Protein AF-0000000066687793 (afdb_homodimer)

Structure (mmCIF, N/CA/C/O backbone):
data_AF-0000000066687793-model_v1
#
loop_
_entity.id
_entity.type
_entity.pdbx_description
1 polymer 'Disease resistance protein (CC-NBS-LRR class) family'
#
loop_
_atom_site.group_PDB
_atom_site.id
_atom_site.type_symbol
_atom_site.label_atom_id
_atom_site.label_alt_id
_atom_site.label_comp_id
_atom_site.label_asym_id
_atom_site.label_entity_id
_atom_site.label_seq_id
_atom_site.pdbx_PDB_ins_code
_atom_site.Cartn_x
_atom_site.Cartn_y
_atom_site.Cartn_z
_atom_site.occupancy
_atom_site.B_iso_or_equiv
_atom_site.auth_seq_id
_atom_site.auth_comp_id
_atom_site.auth_asym_id
_atom_site.auth_atom_id
_atom_site.pdbx_PDB_model_num
ATOM 1 N N . MET A 1 1 ? 88.625 4.031 15.086 1 26.33 1 MET A N 1
ATOM 2 C CA . MET A 1 1 ? 88.625 5.039 14.031 1 26.33 1 MET A CA 1
ATOM 3 C C . MET A 1 1 ? 87.5 4.738 13.016 1 26.33 1 MET A C 1
ATOM 5 O O . MET A 1 1 ? 86.875 5.656 12.508 1 26.33 1 MET A O 1
ATOM 9 N N . MET A 1 2 ? 87.562 3.348 12.461 1 25.64 2 MET A N 1
ATOM 10 C CA . MET A 1 2 ? 86.625 2.951 11.43 1 25.64 2 MET A CA 1
ATOM 11 C C . MET A 1 2 ? 85.188 3.021 11.953 1 25.64 2 MET A C 1
ATOM 13 O O . MET A 1 2 ? 84.25 3.154 11.18 1 25.64 2 MET A O 1
ATOM 17 N N . LEU A 1 3 ? 84.875 2.463 13.289 1 29.05 3 LEU A N 1
ATOM 18 C CA . LEU A 1 3 ? 83.625 2.547 13.984 1 29.05 3 LEU A CA 1
ATOM 19 C C . LEU A 1 3 ? 83.125 3.988 14.023 1 29.05 3 LEU A C 1
ATOM 21 O O . LEU A 1 3 ? 81.938 4.234 14.344 1 29.05 3 LEU A O 1
ATOM 25 N N . LYS A 1 4 ? 84.062 5.02 14.016 1 31.84 4 LYS A N 1
ATOM 26 C CA . LYS A 1 4 ? 83.875 6.465 14 1 31.84 4 LYS A CA 1
ATOM 27 C C . LYS A 1 4 ? 83.25 6.91 12.672 1 31.84 4 LYS A C 1
ATOM 29 O O . LYS A 1 4 ? 82.438 7.863 12.641 1 31.84 4 LYS A O 1
ATOM 34 N N . GLU A 1 5 ? 83.875 6.34 11.586 1 29.25 5 GLU A N 1
ATOM 35 C CA . GLU A 1 5 ? 83.5 6.91 10.289 1 29.25 5 GLU A CA 1
ATOM 36 C C . GLU A 1 5 ? 82.062 6.629 9.914 1 29.25 5 GLU A C 1
ATOM 38 O O . GLU A 1 5 ? 81.375 7.469 9.297 1 29.25 5 GLU A O 1
ATOM 43 N N . VAL A 1 6 ? 81.625 5.258 10.102 1 32.5 6 VAL A N 1
ATOM 44 C CA . VAL A 1 6 ? 80.25 4.977 9.727 1 32.5 6 VAL A CA 1
ATOM 45 C C . VAL A 1 6 ? 79.312 5.816 10.586 1 32.5 6 VAL A C 1
ATOM 47 O O . VAL A 1 6 ? 78.125 6.027 10.211 1 32.5 6 VAL A O 1
ATOM 50 N N . GLU A 1 7 ? 79.688 6.227 11.891 1 31.91 7 GLU A N 1
ATOM 51 C CA . GLU A 1 7 ? 78.938 7.16 12.758 1 31.91 7 GLU A CA 1
ATOM 52 C C . GLU A 1 7 ? 78.875 8.547 12.125 1 31.91 7 GLU A C 1
ATOM 54 O O . GLU A 1 7 ? 77.938 9.297 12.406 1 31.91 7 GLU A O 1
ATOM 59 N N . SER A 1 8 ? 79.938 9.086 11.477 1 31.23 8 SER A N 1
ATOM 60 C CA . SER A 1 8 ? 80 10.414 10.883 1 31.23 8 SER A CA 1
ATOM 61 C C . SER A 1 8 ? 79.062 10.508 9.68 1 31.23 8 SER A C 1
ATOM 63 O O . SER A 1 8 ? 78.562 11.586 9.367 1 31.23 8 SER A O 1
ATOM 65 N N . LEU A 1 9 ? 79.25 9.547 8.672 1 30.28 9 LEU A N 1
ATOM 66 C CA . LEU A 1 9 ? 78.375 9.75 7.508 1 30.28 9 LEU A CA 1
ATOM 67 C C . LEU A 1 9 ? 76.938 9.688 7.895 1 30.28 9 LEU A C 1
ATOM 69 O O . LEU A 1 9 ? 76.062 10.281 7.227 1 30.28 9 LEU A O 1
ATOM 73 N N . SER A 1 10 ? 76.438 8.75 8.852 1 29.88 10 SER A N 1
ATOM 74 C CA . SER A 1 10 ? 75.062 8.68 9.414 1 29.88 10 SER A CA 1
ATOM 75 C C . SER A 1 10 ? 74.688 10 10.086 1 29.88 10 SER A C 1
ATOM 77 O O . SER A 1 10 ? 73.562 10.188 10.469 1 29.88 10 SER A O 1
ATOM 79 N N . SER A 1 11 ? 75.562 10.836 10.672 1 30.02 11 SER A N 1
ATOM 80 C CA . SER A 1 11 ? 75.438 12.203 11.164 1 30.02 11 SER A CA 1
ATOM 81 C C . SER A 1 11 ? 75.188 13.18 10.023 1 30.02 11 SER A C 1
ATOM 83 O O . SER A 1 11 ? 74.875 14.359 10.258 1 30.02 11 SER A O 1
ATOM 85 N N . GLN A 1 12 ? 75.938 13.062 8.93 1 28.34 12 GLN A N 1
ATOM 86 C CA . GLN A 1 12 ? 75.688 14.102 7.949 1 28.34 12 GLN A CA 1
ATOM 87 C C . GLN A 1 12 ? 74.25 13.984 7.445 1 28.34 12 GLN A C 1
ATOM 89 O O . GLN A 1 12 ? 73.688 12.875 7.289 1 28.34 12 GLN A O 1
ATOM 94 N N . GLY A 1 13 ? 73.438 14.992 7.598 1 27.22 13 GLY A N 1
ATOM 95 C CA . GLY A 1 13 ? 72 15.375 7.555 1 27.22 13 GLY A CA 1
ATOM 96 C C . GLY A 1 13 ? 71.25 14.844 6.332 1 27.22 13 GLY A C 1
ATOM 97 O O . GLY A 1 13 ? 70.125 15.242 6.055 1 27.22 13 GLY A O 1
ATOM 98 N N . PHE A 1 14 ? 72.062 14.43 5.27 1 27.3 14 PHE A N 1
ATOM 99 C CA . PHE A 1 14 ? 71.375 14.43 3.963 1 27.3 14 PHE A CA 1
ATOM 100 C C . PHE A 1 14 ? 70.375 13.32 3.865 1 27.3 14 PHE A C 1
ATOM 102 O O . PHE A 1 14 ? 69.812 13.062 2.789 1 27.3 14 PHE A O 1
ATOM 109 N N . PHE A 1 15 ? 70.562 12.305 4.574 1 28.34 15 PHE A N 1
ATOM 110 C CA . PHE A 1 15 ? 69.562 11.32 4.164 1 28.34 15 PHE A CA 1
ATOM 111 C C . PHE A 1 15 ? 68.125 11.828 4.465 1 28.34 15 PHE A C 1
ATOM 113 O O . PHE A 1 15 ? 67.625 11.727 5.598 1 28.34 15 PHE A O 1
ATOM 120 N N . ASP A 1 16 ? 67.875 13.055 3.893 1 27.77 16 ASP A N 1
ATOM 121 C CA . ASP A 1 16 ? 66.438 13.43 3.771 1 27.77 16 ASP A CA 1
ATOM 122 C C . ASP A 1 16 ? 65.625 12.266 3.232 1 27.77 16 ASP A C 1
ATOM 124 O O . ASP A 1 16 ? 65.688 11.93 2.051 1 27.77 16 ASP A O 1
ATOM 128 N N . VAL A 1 17 ? 65.75 11.148 3.787 1 28.84 17 VAL A N 1
ATOM 129 C CA . VAL A 1 17 ? 64.75 10.148 3.424 1 28.84 17 VAL A CA 1
ATOM 130 C C . VAL A 1 17 ? 63.375 10.836 3.191 1 28.84 17 VAL A C 1
ATOM 132 O O . VAL A 1 17 ? 62.75 11.32 4.137 1 28.84 17 VAL A O 1
ATOM 135 N N . VAL A 1 18 ? 63.375 11.766 2.219 1 28.09 18 VAL A N 1
ATOM 136 C CA . VAL A 1 18 ? 62.094 12.172 1.678 1 28.09 18 VAL A CA 1
ATOM 137 C C . VAL A 1 18 ? 61.156 10.961 1.561 1 28.09 18 VAL A C 1
ATOM 139 O O . VAL A 1 18 ? 61.438 10.047 0.775 1 28.09 18 VAL A O 1
ATOM 142 N N . SER A 1 19 ? 60.969 10.25 2.629 1 28.38 19 SER A N 1
ATOM 143 C CA . SER A 1 19 ? 59.75 9.492 2.527 1 28.38 19 SER A CA 1
ATOM 144 C C . SER A 1 19 ? 58.781 10.141 1.538 1 28.38 19 SER A C 1
ATOM 146 O O . SER A 1 19 ? 58.25 11.219 1.793 1 28.38 19 SER A O 1
ATOM 148 N N . GLU A 1 20 ? 59.219 10.219 0.276 1 27.2 20 GLU A N 1
ATOM 149 C CA . GLU A 1 20 ? 58.188 10.516 -0.718 1 27.2 20 GLU A CA 1
ATOM 150 C C . GLU A 1 20 ? 56.844 9.898 -0.331 1 27.2 20 GLU A C 1
ATOM 152 O O . GLU A 1 20 ? 56.719 8.672 -0.281 1 27.2 20 GLU A O 1
ATOM 157 N N . ALA A 1 21 ? 56.219 10.5 0.623 1 31.17 21 ALA A N 1
ATOM 158 C CA . ALA A 1 21 ? 54.781 10.305 0.806 1 31.17 21 ALA A CA 1
ATOM 159 C C . ALA A 1 21 ? 54.094 10.016 -0.526 1 31.17 21 ALA A C 1
ATOM 161 O O . ALA A 1 21 ? 54.25 10.773 -1.487 1 31.17 21 ALA A O 1
ATOM 162 N N . THR A 1 22 ? 54.125 8.844 -0.98 1 32.22 22 THR A N 1
ATOM 163 C CA . THR A 1 22 ? 53.188 8.633 -2.082 1 32.22 22 THR A CA 1
ATOM 164 C C . THR A 1 22 ? 52.156 9.742 -2.131 1 32.22 22 THR A C 1
ATOM 166 O O . THR A 1 22 ? 51.594 10.141 -1.096 1 32.22 22 THR A O 1
ATOM 169 N N . PRO A 1 23 ? 52.219 10.742 -3.023 1 35.03 2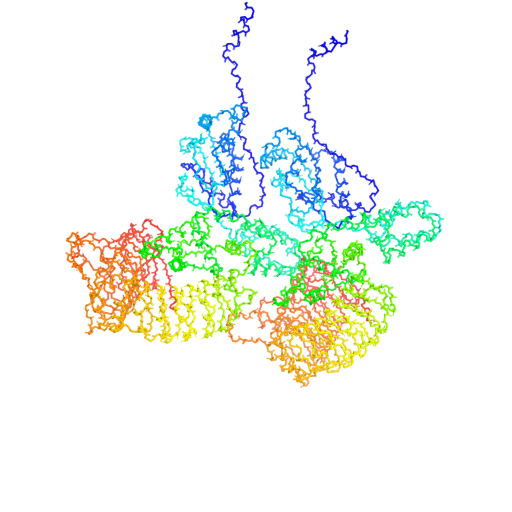3 PRO A N 1
ATOM 170 C CA . PRO A 1 23 ? 51.188 11.758 -3.098 1 35.03 23 PRO A CA 1
ATOM 171 C C . PRO A 1 23 ? 49.812 11.25 -2.602 1 35.03 23 PRO A C 1
ATOM 173 O O . PRO A 1 23 ? 49.406 10.164 -2.984 1 35.03 23 PRO A O 1
ATOM 176 N N . PHE A 1 24 ? 49.562 11.438 -1.36 1 37.56 24 PHE A N 1
ATOM 177 C CA . PHE A 1 24 ? 48.281 11.242 -0.689 1 37.56 24 PHE A CA 1
ATOM 178 C C . PHE A 1 24 ? 47.156 11.742 -1.558 1 37.56 24 PHE A C 1
ATOM 180 O O . PHE A 1 24 ? 46.25 12.414 -1.067 1 37.56 24 PHE A O 1
ATOM 187 N N . ALA A 1 25 ? 47.375 12.242 -2.676 1 44.62 25 ALA A N 1
ATOM 188 C CA . ALA A 1 25 ? 46.156 12.812 -3.26 1 44.62 25 ALA A CA 1
ATOM 189 C C . ALA A 1 25 ? 45 11.82 -3.201 1 44.62 25 ALA A C 1
ATOM 191 O O . ALA A 1 25 ? 44.094 11.867 -4.035 1 44.62 25 ALA A O 1
ATOM 192 N N . ASP A 1 26 ? 45 10.656 -2.43 1 55.38 26 ASP A N 1
ATOM 193 C CA . ASP A 1 26 ? 44.312 9.438 -2.783 1 55.38 26 ASP A CA 1
ATOM 194 C C . ASP A 1 26 ? 42.844 9.508 -2.354 1 55.38 26 ASP A C 1
ATOM 196 O O . ASP A 1 26 ? 42.531 9.664 -1.167 1 55.38 26 ASP A O 1
ATOM 200 N N . VAL A 1 27 ? 42.094 10.273 -3.045 1 57.66 27 VAL A N 1
ATOM 201 C CA . VAL A 1 27 ? 40.656 10.133 -2.85 1 57.66 27 VAL A CA 1
ATOM 202 C C . VAL A 1 27 ? 40.25 8.664 -2.994 1 57.66 27 VAL A C 1
ATOM 204 O O . VAL A 1 27 ? 40.562 8.023 -3.996 1 57.66 27 VAL A O 1
ATOM 207 N N . ASP A 1 28 ? 39.844 8.156 -1.788 1 64.69 28 ASP A N 1
ATOM 208 C CA . ASP A 1 28 ? 39.25 6.824 -1.901 1 64.69 28 ASP A CA 1
ATOM 209 C C . ASP A 1 28 ? 37.812 6.895 -2.387 1 64.69 28 ASP A C 1
ATOM 211 O O . ASP A 1 28 ? 36.938 7.453 -1.706 1 64.69 28 ASP A O 1
ATOM 215 N N . GLU A 1 29 ? 37.625 6.516 -3.562 1 68.38 29 GLU A N 1
ATOM 216 C CA . GLU A 1 29 ? 36.25 6.477 -4.055 1 68.38 29 GLU A CA 1
ATOM 217 C C . GLU A 1 29 ? 35.406 5.465 -3.277 1 68.38 29 GLU A C 1
ATOM 219 O O . GLU A 1 29 ? 35.906 4.383 -2.934 1 68.38 29 GLU A O 1
ATOM 224 N N . ILE A 1 30 ? 34.344 5.898 -2.859 1 67.12 30 ILE A N 1
ATOM 225 C CA . ILE A 1 30 ? 33.406 5.035 -2.143 1 67.12 30 ILE A CA 1
ATOM 226 C C . ILE A 1 30 ? 32.375 4.461 -3.119 1 67.12 30 ILE A C 1
ATOM 228 O O . ILE A 1 30 ? 31.859 5.176 -3.971 1 67.12 30 ILE A O 1
ATOM 232 N N . PRO A 1 31 ? 32.281 3.104 -3.014 1 61.75 31 PRO A N 1
ATOM 233 C CA . PRO A 1 31 ? 31.281 2.473 -3.9 1 61.75 31 PRO A CA 1
ATOM 234 C C . PRO A 1 31 ? 29.875 3.039 -3.723 1 61.75 31 PRO A C 1
ATOM 236 O O . PRO A 1 31 ? 29.469 3.355 -2.6 1 61.75 31 PRO A O 1
ATOM 239 N N . PHE A 1 32 ? 29.359 3.469 -4.863 1 62.72 32 PHE A N 1
ATOM 240 C CA . PHE A 1 32 ? 28 3.953 -4.781 1 62.72 32 PHE A CA 1
ATOM 241 C C . PHE A 1 32 ? 27.156 3.385 -5.914 1 62.72 32 PHE A C 1
ATOM 243 O O . PHE A 1 32 ? 27.688 3.002 -6.961 1 62.72 32 PHE A O 1
ATOM 250 N N . GLN A 1 33 ? 25.891 2.99 -5.562 1 60.62 33 GLN A N 1
ATOM 251 C CA . GLN A 1 33 ? 24.984 2.572 -6.625 1 60.62 33 GLN A CA 1
ATOM 252 C C . GLN A 1 33 ? 24.688 3.725 -7.582 1 60.62 33 GLN A C 1
ATOM 254 O O . GLN A 1 33 ? 24.344 4.824 -7.148 1 60.62 33 GLN A O 1
ATOM 259 N N . PRO A 1 34 ? 25.078 3.59 -8.82 1 53.56 34 PRO A N 1
ATOM 260 C CA . PRO A 1 34 ? 24.984 4.68 -9.797 1 53.56 34 PRO A CA 1
ATOM 261 C C . PRO A 1 34 ? 23.578 5.281 -9.859 1 53.56 34 PRO A C 1
ATOM 263 O O . PRO A 1 34 ? 23.375 6.305 -10.516 1 53.56 34 PRO A O 1
ATOM 266 N N . THR A 1 35 ? 22.516 4.625 -9.469 1 53.69 35 THR A N 1
ATOM 267 C CA . THR A 1 35 ? 21.188 5.062 -9.906 1 53.69 35 THR A CA 1
ATOM 268 C C . THR A 1 35 ? 20.688 6.219 -9.039 1 53.69 35 THR A C 1
ATOM 270 O O . THR A 1 35 ? 19.984 6.004 -8.055 1 53.69 35 THR A O 1
ATOM 273 N N . ILE A 1 36 ? 21.516 7.25 -8.883 1 59.31 36 ILE A N 1
ATOM 274 C CA . ILE A 1 36 ? 20.906 8.32 -8.102 1 59.31 36 ILE A CA 1
ATOM 275 C C . ILE A 1 36 ? 20 9.156 -8.992 1 59.31 36 ILE A C 1
ATOM 277 O O . ILE A 1 36 ? 20.453 9.742 -9.984 1 59.31 36 ILE A O 1
ATOM 281 N N . VAL A 1 37 ? 18.75 9.008 -8.977 1 66.94 37 VAL A N 1
ATOM 282 C CA . VAL A 1 37 ? 17.766 9.812 -9.703 1 66.94 37 VAL A CA 1
ATOM 283 C C . VAL A 1 37 ? 17.312 10.977 -8.836 1 66.94 37 VAL A C 1
ATOM 285 O O . VAL A 1 37 ? 16.922 10.781 -7.676 1 66.94 37 VAL A O 1
ATOM 288 N N . GLY A 1 38 ? 17.469 12.227 -9.344 1 67.75 38 GLY A N 1
ATOM 289 C CA . GLY A 1 38 ? 16.766 13.375 -8.805 1 67.75 38 GLY A CA 1
ATOM 290 C C . GLY A 1 38 ? 17.625 14.25 -7.918 1 67.75 38 GLY A C 1
ATOM 291 O O . GLY A 1 38 ? 17.188 15.312 -7.469 1 67.75 38 GLY A O 1
ATOM 292 N N . GLN A 1 39 ? 18.953 13.859 -7.648 1 78.5 39 GLN A N 1
ATOM 293 C CA . GLN A 1 39 ? 19.734 14.68 -6.73 1 78.5 39 GLN A CA 1
ATOM 294 C C . GLN A 1 39 ? 20.812 15.461 -7.473 1 78.5 39 GLN A C 1
ATOM 296 O O . GLN A 1 39 ? 21.719 16.016 -6.855 1 78.5 39 GLN A O 1
ATOM 301 N N . GLU A 1 40 ? 20.609 15.516 -8.734 1 82.38 40 GLU A N 1
ATOM 302 C CA . GLU A 1 40 ? 21.641 16.188 -9.523 1 82.38 40 GLU A CA 1
ATOM 303 C C . GLU A 1 40 ? 21.672 17.672 -9.234 1 82.38 40 GLU A C 1
ATOM 305 O O . GLU A 1 40 ? 22.75 18.25 -9.07 1 82.38 40 GLU A O 1
ATOM 310 N N . ILE A 1 41 ? 20.5 18.219 -9.133 1 82.19 41 ILE A N 1
ATOM 311 C CA . ILE A 1 41 ? 20.406 19.656 -8.852 1 82.19 41 ILE A CA 1
ATOM 312 C C . ILE A 1 41 ? 20.953 19.938 -7.453 1 82.19 41 ILE A C 1
ATOM 314 O O . ILE A 1 41 ? 21.703 20.891 -7.258 1 82.19 41 ILE A O 1
ATOM 318 N N . MET A 1 42 ? 20.641 19.172 -6.574 1 87.81 42 MET A N 1
ATOM 319 C CA . MET A 1 42 ? 21.109 19.344 -5.199 1 87.81 42 MET A CA 1
ATOM 320 C C . MET A 1 42 ? 22.609 19.156 -5.109 1 87.81 42 MET A C 1
ATOM 322 O O . MET A 1 42 ? 23.281 19.844 -4.336 1 87.81 42 MET A O 1
ATOM 326 N N . LEU A 1 43 ? 23.109 18.203 -5.879 1 90.12 43 LEU A N 1
ATOM 327 C CA . LEU A 1 43 ? 24.547 17.953 -5.906 1 90.12 43 LEU A CA 1
ATOM 328 C C . LEU A 1 43 ? 25.297 19.188 -6.426 1 90.12 43 LEU A C 1
ATOM 330 O O . LEU A 1 43 ? 26.312 19.578 -5.859 1 90.12 43 LEU A O 1
ATOM 334 N N . GLU A 1 44 ? 24.703 19.719 -7.406 1 89.88 44 GLU A N 1
ATOM 335 C CA . GLU A 1 44 ? 25.344 20.906 -7.98 1 89.88 44 GLU A CA 1
ATOM 336 C C . GLU A 1 44 ? 25.297 22.078 -7.004 1 89.88 44 GLU A C 1
ATOM 338 O O . GLU A 1 44 ? 26.281 22.812 -6.871 1 89.88 44 GLU A O 1
ATOM 343 N N . LYS A 1 45 ? 24.219 22.266 -6.379 1 89.44 45 LYS A N 1
ATOM 344 C CA . LYS A 1 45 ? 24.094 23.328 -5.398 1 89.44 45 LYS A CA 1
ATOM 345 C C . LYS A 1 45 ? 25.047 23.141 -4.23 1 89.44 45 LYS A C 1
ATOM 347 O O . LYS A 1 45 ? 25.703 24.078 -3.791 1 89.44 45 LYS A O 1
ATOM 352 N N . ALA A 1 46 ? 25.062 21.953 -3.713 1 93 46 ALA A N 1
ATOM 353 C CA . ALA A 1 46 ? 25.953 21.641 -2.594 1 93 46 ALA A CA 1
ATOM 354 C C . ALA A 1 46 ? 27.422 21.812 -2.982 1 93 46 ALA A C 1
ATOM 356 O O . ALA A 1 46 ? 28.203 22.359 -2.205 1 93 46 ALA A O 1
ATOM 357 N N . TRP A 1 47 ? 27.703 21.391 -4.199 1 92 47 TRP A N 1
ATOM 358 C CA . TRP A 1 47 ? 29.078 21.5 -4.703 1 92 47 TRP A CA 1
ATOM 359 C C . TRP A 1 47 ? 29.484 22.953 -4.84 1 92 47 TRP A C 1
ATOM 361 O O . TRP A 1 47 ? 30.578 23.344 -4.41 1 92 47 TRP A O 1
ATOM 371 N N . ASN A 1 48 ? 28.594 23.734 -5.383 1 90.62 48 ASN A N 1
ATOM 372 C CA . ASN A 1 48 ? 28.875 25.156 -5.57 1 90.62 48 ASN A CA 1
ATOM 373 C C . ASN A 1 48 ? 29.031 25.875 -4.234 1 90.62 48 ASN A C 1
ATOM 375 O O . ASN A 1 48 ? 29.906 26.734 -4.082 1 90.62 48 ASN A O 1
ATOM 379 N N . ARG A 1 49 ? 28.266 25.531 -3.367 1 90.94 49 ARG A N 1
ATOM 380 C CA . ARG A 1 49 ? 28.344 26.156 -2.047 1 90.94 49 ARG A CA 1
ATOM 381 C C . ARG A 1 49 ? 29.641 25.766 -1.343 1 90.94 49 ARG A C 1
ATOM 383 O O . ARG A 1 49 ? 30.266 26.609 -0.675 1 90.94 49 ARG A O 1
ATOM 390 N N . LEU A 1 50 ? 30 24.516 -1.442 1 91.25 50 LEU A N 1
ATOM 391 C CA . LEU A 1 50 ? 31.219 24.016 -0.806 1 91.25 50 LEU A CA 1
ATOM 392 C C . LEU A 1 50 ? 32.469 24.656 -1.428 1 91.25 50 LEU A C 1
ATOM 394 O O . LEU A 1 50 ? 33.406 24.969 -0.724 1 91.25 50 LEU A O 1
ATOM 398 N N . MET A 1 51 ? 32.375 24.906 -2.732 1 89.19 51 MET A N 1
ATOM 399 C CA . MET A 1 51 ? 33.562 25.344 -3.455 1 89.19 51 MET A CA 1
ATOM 400 C C . MET A 1 51 ? 33.656 26.875 -3.494 1 89.19 51 MET A C 1
ATOM 402 O O . MET A 1 51 ? 34.656 27.438 -3.893 1 89.19 51 MET A O 1
ATOM 406 N N . GLU A 1 52 ? 32.5 27.469 -3.16 1 85 52 GLU A N 1
ATOM 407 C CA . GLU A 1 52 ? 32.5 28.922 -3.119 1 85 52 GLU A CA 1
ATOM 408 C C . GLU A 1 52 ? 33.594 29.438 -2.172 1 85 52 GLU A C 1
ATOM 410 O O . GLU A 1 52 ? 33.812 28.859 -1.106 1 85 52 GLU A O 1
ATOM 415 N N . ASP A 1 53 ? 34.156 30.562 -2.611 1 76.25 53 ASP A N 1
ATOM 416 C CA . ASP A 1 53 ? 35.219 31.172 -1.835 1 76.25 53 ASP A CA 1
ATOM 417 C C . ASP A 1 53 ? 34.688 31.781 -0.54 1 76.25 53 ASP A C 1
ATOM 419 O O . ASP A 1 53 ? 33.656 32.469 -0.544 1 76.25 53 ASP A O 1
ATOM 423 N N . GLY A 1 54 ? 35.031 31.406 0.628 1 69 54 GLY A N 1
ATOM 424 C CA . GLY A 1 54 ? 34.594 31.938 1.912 1 69 54 GLY A CA 1
ATOM 425 C C . GLY A 1 54 ? 33.844 30.922 2.746 1 69 54 GLY A C 1
ATOM 426 O O . GLY A 1 54 ? 33.75 31.062 3.967 1 69 54 GLY A O 1
ATOM 427 N N . SER A 1 55 ? 33.281 30.062 1.952 1 69.19 55 SER A N 1
ATOM 428 C CA . SER A 1 55 ? 32.5 29.062 2.688 1 69.19 55 SER A CA 1
ATOM 429 C C . SER A 1 55 ? 33.375 27.906 3.139 1 69.19 55 SER A C 1
ATOM 431 O O . SER A 1 55 ? 34.062 27.266 2.318 1 69.19 55 SER A O 1
ATOM 433 N N . GLY A 1 56 ? 33.531 27.797 4.43 1 83.19 56 GLY A N 1
ATOM 434 C CA . GLY A 1 56 ? 34.469 26.766 4.887 1 83.19 56 GLY A CA 1
ATOM 435 C C . GLY A 1 56 ? 33.75 25.5 5.324 1 83.19 56 GLY A C 1
ATOM 436 O O . GLY A 1 56 ? 34.312 24.406 5.207 1 83.19 56 GLY A O 1
ATOM 437 N N . ILE A 1 57 ? 32.5 25.625 5.746 1 92.06 57 ILE A N 1
ATOM 438 C CA . ILE A 1 57 ? 31.828 24.453 6.297 1 92.06 57 ILE A CA 1
ATOM 439 C C . ILE A 1 57 ? 30.453 24.297 5.641 1 92.06 57 ILE A C 1
ATOM 441 O O . ILE A 1 57 ? 29.672 25.25 5.562 1 92.06 57 ILE A O 1
ATOM 445 N N . LEU A 1 58 ? 30.125 23.203 5.062 1 94.94 58 LEU A N 1
ATOM 446 C CA . LEU A 1 58 ? 28.828 22.859 4.469 1 94.94 58 LEU A CA 1
ATOM 447 C C . LEU A 1 58 ? 28.094 21.828 5.312 1 94.94 58 LEU A C 1
ATOM 449 O O . LEU A 1 58 ? 28.625 20.766 5.598 1 94.94 58 LEU A O 1
ATOM 453 N N . GLY A 1 59 ? 26.938 22.234 5.805 1 96 59 GLY A N 1
ATOM 454 C CA . GLY A 1 59 ? 26.094 21.312 6.539 1 96 59 GLY A CA 1
ATOM 455 C C . GLY A 1 59 ? 24.891 20.844 5.742 1 96 59 GLY A C 1
ATOM 456 O O . GLY A 1 59 ? 24.094 21.656 5.273 1 96 59 GLY A O 1
ATOM 457 N N . LEU A 1 60 ? 24.797 19.516 5.527 1 96.5 60 LEU A N 1
ATOM 458 C CA . LEU A 1 60 ? 23.641 18.891 4.875 1 96.5 60 LEU A CA 1
ATOM 459 C C . LEU A 1 60 ? 22.75 18.203 5.898 1 96.5 60 LEU A C 1
ATOM 461 O O . LEU A 1 60 ? 23.188 17.281 6.598 1 96.5 60 LEU A O 1
ATOM 465 N N . TYR A 1 61 ? 21.547 18.672 5.965 1 96.38 61 TYR A N 1
ATOM 466 C CA . TYR A 1 61 ? 20.672 18.047 6.949 1 96.38 61 TYR A CA 1
ATOM 467 C C . TYR A 1 61 ? 19.359 17.594 6.309 1 96.38 61 TYR A C 1
ATOM 469 O O . TYR A 1 61 ? 19 18.062 5.219 1 96.38 61 TYR A O 1
ATOM 477 N N . GLY A 1 62 ? 18.688 16.672 6.91 1 95 62 GLY A N 1
ATOM 478 C CA . GLY A 1 62 ? 17.422 16.141 6.43 1 95 62 GLY A CA 1
ATOM 479 C C . GLY A 1 62 ? 17 14.883 7.148 1 95 62 GLY A C 1
ATOM 480 O O . GLY A 1 62 ? 17.75 14.344 7.969 1 95 62 GLY A O 1
ATOM 481 N N . MET A 1 63 ? 15.875 14.414 6.836 1 93.06 63 MET A N 1
ATOM 482 C CA . MET A 1 63 ? 15.297 13.242 7.492 1 93.06 63 MET A CA 1
ATOM 483 C C . MET A 1 63 ? 16.094 11.984 7.156 1 93.06 63 MET A C 1
ATOM 485 O O . MET A 1 63 ? 16.859 11.969 6.199 1 93.06 63 MET A O 1
ATOM 489 N N . GLY A 1 64 ? 15.883 10.961 7.953 1 91.38 64 GLY A N 1
ATOM 490 C CA . GLY A 1 64 ? 16.547 9.695 7.691 1 91.38 64 GLY A CA 1
ATOM 491 C C . GLY A 1 64 ? 16.125 9.047 6.387 1 91.38 64 GLY A C 1
ATOM 492 O O . GLY A 1 64 ? 14.93 8.977 6.082 1 91.38 64 GLY A O 1
ATOM 493 N N . GLY A 1 65 ? 17.141 8.688 5.594 1 90.5 65 GLY A N 1
ATOM 494 C CA . GLY A 1 65 ? 16.859 7.961 4.367 1 90.5 65 GLY A CA 1
ATOM 495 C C . GLY A 1 65 ? 16.594 8.867 3.178 1 90.5 65 GLY A C 1
ATOM 496 O O . GLY A 1 65 ? 16.266 8.391 2.092 1 90.5 65 GLY A O 1
ATOM 497 N N . VAL A 1 66 ? 16.766 10.156 3.35 1 92.19 66 VAL A N 1
ATOM 498 C CA . VAL A 1 66 ? 16.422 11.109 2.301 1 92.19 66 VAL A CA 1
ATOM 499 C C . VAL A 1 66 ? 17.531 11.148 1.259 1 92.19 66 VAL A C 1
ATOM 501 O O . VAL A 1 66 ? 17.328 11.633 0.14 1 92.19 66 VAL A O 1
ATOM 504 N N . GLY A 1 67 ? 18.766 10.617 1.604 1 90.75 67 GLY A N 1
ATOM 505 C CA . GLY A 1 67 ? 19.859 10.555 0.635 1 90.75 67 GLY A CA 1
ATOM 506 C C . GLY A 1 67 ? 21.031 11.445 0.992 1 90.75 67 GLY A C 1
ATOM 507 O O . GLY A 1 67 ? 21.781 11.859 0.115 1 90.75 67 GLY A O 1
ATOM 508 N N . LYS A 1 68 ? 21.156 11.836 2.236 1 93 68 LYS A N 1
ATOM 509 C CA . LYS A 1 68 ? 22.25 12.695 2.678 1 93 68 LYS A CA 1
ATOM 510 C C . LYS A 1 68 ? 23.609 12.023 2.453 1 93 68 LYS A C 1
ATOM 512 O O . LYS A 1 68 ? 24.531 12.641 1.916 1 93 68 LYS A O 1
ATOM 517 N N . THR A 1 69 ? 23.719 10.742 2.9 1 89.81 69 THR A N 1
ATOM 518 C CA . THR A 1 69 ? 24.953 9.977 2.736 1 89.81 69 THR A CA 1
ATOM 519 C C . THR A 1 69 ? 25.297 9.82 1.257 1 89.81 69 THR A C 1
ATOM 521 O O . THR A 1 69 ? 26.469 9.922 0.87 1 89.81 69 THR A O 1
ATOM 524 N N . THR A 1 70 ? 24.281 9.57 0.485 1 88 70 THR A N 1
ATOM 525 C CA . THR A 1 70 ? 24.484 9.438 -0.952 1 88 70 THR A CA 1
ATOM 526 C C . THR A 1 70 ? 25.016 10.734 -1.551 1 88 70 THR A C 1
ATOM 528 O O . THR A 1 70 ? 25.938 10.711 -2.367 1 88 70 THR A O 1
ATOM 531 N N . LEU A 1 71 ? 24.438 11.805 -1.183 1 90.38 71 LEU A N 1
ATOM 532 C CA . LEU A 1 71 ? 24.859 13.109 -1.678 1 90.38 71 LEU A CA 1
ATOM 533 C C . LEU A 1 71 ? 26.312 13.391 -1.276 1 90.38 71 LEU A C 1
ATOM 535 O O . LEU A 1 71 ? 27.094 13.867 -2.094 1 90.38 71 LEU A O 1
ATOM 539 N N . LEU A 1 72 ? 26.656 13.156 -0.05 1 92.31 72 LEU A N 1
ATOM 540 C CA . LEU A 1 72 ? 28 13.375 0.444 1 92.31 72 LEU A CA 1
ATOM 541 C C . LEU A 1 72 ? 29 12.477 -0.292 1 92.31 72 LEU A C 1
ATOM 543 O O . LEU A 1 72 ? 30.125 12.891 -0.561 1 92.31 72 LEU A O 1
ATOM 547 N N . THR A 1 73 ? 28.594 11.211 -0.633 1 87.62 73 THR A N 1
ATOM 548 C CA . THR A 1 73 ? 29.438 10.281 -1.373 1 87.62 73 THR A CA 1
ATOM 549 C C . THR A 1 73 ? 29.719 10.805 -2.777 1 87.62 73 THR A C 1
ATOM 551 O O . THR A 1 73 ? 30.844 10.703 -3.268 1 87.62 73 THR A O 1
ATOM 554 N N . LYS A 1 74 ? 28.766 11.367 -3.371 1 87.25 74 LYS A N 1
ATOM 555 C CA . LYS A 1 74 ? 28.953 11.945 -4.699 1 87.25 74 LYS A CA 1
ATOM 556 C C . LYS A 1 74 ? 29.906 13.125 -4.652 1 87.25 74 LYS A C 1
ATOM 558 O O . LYS A 1 74 ? 30.719 13.32 -5.57 1 87.25 74 LYS A O 1
ATOM 563 N N . ILE A 1 75 ? 29.781 13.898 -3.635 1 89.38 75 ILE A N 1
ATOM 564 C CA . ILE A 1 75 ? 30.688 15.023 -3.449 1 89.38 75 ILE A CA 1
ATOM 565 C C . ILE A 1 75 ? 32.125 14.5 -3.305 1 89.38 75 ILE A C 1
ATOM 567 O O . ILE A 1 75 ? 33.031 15.016 -3.93 1 89.38 75 ILE A O 1
ATOM 571 N N . ASN A 1 76 ? 32.281 13.477 -2.508 1 88.31 76 ASN A N 1
ATOM 572 C CA . ASN A 1 76 ? 33.594 12.852 -2.336 1 88.31 76 ASN A CA 1
ATOM 573 C C . ASN A 1 76 ? 34.156 12.383 -3.67 1 88.31 76 ASN A C 1
ATOM 575 O O . ASN A 1 76 ? 35.344 12.617 -3.957 1 88.31 76 ASN A O 1
ATOM 579 N N . ASN A 1 77 ? 33.281 11.727 -4.469 1 81.81 77 ASN A N 1
ATOM 580 C CA . ASN A 1 77 ? 33.75 11.172 -5.742 1 81.81 77 ASN A CA 1
ATOM 581 C C . ASN A 1 77 ? 34.031 12.273 -6.754 1 81.81 77 ASN A C 1
ATOM 583 O O . ASN A 1 77 ? 34.844 12.07 -7.672 1 81.81 77 ASN A O 1
ATOM 587 N N . LYS A 1 78 ? 33.406 13.328 -6.613 1 84.44 78 LYS A N 1
ATOM 588 C CA . LYS A 1 78 ? 33.688 14.469 -7.488 1 84.44 78 LYS A CA 1
ATOM 589 C C . LYS A 1 78 ? 35.094 15.016 -7.258 1 84.44 78 LYS A C 1
ATOM 591 O O . LYS A 1 78 ? 35.719 15.555 -8.18 1 84.44 78 LYS A O 1
ATOM 596 N N . PHE A 1 79 ? 35.656 14.922 -6.082 1 86.81 79 PHE A N 1
ATOM 597 C CA . PHE A 1 79 ? 36.969 15.406 -5.762 1 86.81 79 PHE A CA 1
ATOM 598 C C . PHE A 1 79 ? 38.031 14.57 -6.473 1 86.81 79 PHE A C 1
ATOM 600 O O . PHE A 1 79 ? 39.156 15.039 -6.699 1 86.81 79 PHE A O 1
ATOM 607 N N . SER A 1 80 ? 37.625 13.305 -6.77 1 76 80 SER A N 1
ATOM 608 C CA . SER A 1 80 ? 38.594 12.453 -7.484 1 76 80 SER A CA 1
ATOM 609 C C . SER A 1 80 ? 38.812 12.961 -8.906 1 76 80 SER A C 1
ATOM 611 O O . SER A 1 80 ? 39.844 12.68 -9.508 1 76 80 SER A O 1
ATOM 613 N N . LYS A 1 81 ? 37.844 13.727 -9.32 1 76.44 81 LYS A N 1
ATOM 614 C CA . LYS A 1 81 ? 37.906 14.195 -10.703 1 76.44 81 LYS A CA 1
ATOM 615 C C . LYS A 1 81 ? 38.594 15.555 -10.781 1 76.44 81 LYS A C 1
ATOM 617 O O . LYS A 1 81 ? 38.969 16.016 -11.867 1 76.44 81 LYS A O 1
ATOM 622 N N . ILE A 1 82 ? 38.562 16.234 -9.766 1 75.69 82 ILE A N 1
ATOM 623 C CA . ILE A 1 82 ? 39.156 17.562 -9.75 1 75.69 82 ILE A CA 1
ATOM 624 C C . ILE A 1 82 ? 40.625 17.453 -9.328 1 75.69 82 ILE A C 1
ATOM 626 O O . ILE A 1 82 ? 40.938 16.984 -8.234 1 75.69 82 ILE A O 1
ATOM 630 N N . ASP A 1 83 ? 41.562 17.484 -10.312 1 66.62 83 ASP A N 1
ATOM 631 C CA . ASP A 1 83 ? 43 17.344 -10.086 1 66.62 83 ASP A CA 1
ATOM 632 C C . ASP A 1 83 ? 43.594 18.625 -9.477 1 66.62 83 ASP A C 1
ATOM 634 O O . ASP A 1 83 ? 43.188 19.734 -9.82 1 66.62 83 ASP A O 1
ATOM 638 N N . ASP A 1 84 ? 44.375 18.641 -8.391 1 67.25 84 ASP A N 1
ATOM 639 C CA . ASP A 1 84 ? 45.438 19.562 -8 1 67.25 84 ASP A CA 1
ATOM 640 C C . ASP A 1 84 ? 44.906 20.641 -7.051 1 67.25 84 ASP A C 1
ATOM 642 O O . ASP A 1 84 ? 45.625 21.578 -6.707 1 67.25 84 ASP A O 1
ATOM 646 N N . ARG A 1 85 ? 43.656 20.531 -6.57 1 78.75 85 ARG A N 1
ATOM 647 C CA . ARG A 1 85 ? 43.25 21.641 -5.715 1 78.75 85 ARG A CA 1
ATOM 648 C C . ARG A 1 85 ? 43.375 21.281 -4.242 1 78.75 85 ARG A C 1
ATOM 650 O O . ARG A 1 85 ? 43.625 22.141 -3.402 1 78.75 85 ARG A O 1
ATOM 657 N N . PHE A 1 86 ? 43.188 20.062 -3.967 1 88.81 86 PHE A N 1
ATOM 658 C CA . PHE A 1 86 ? 43.281 19.609 -2.584 1 88.81 86 PHE A CA 1
ATOM 659 C C . PHE A 1 86 ? 44.281 18.5 -2.447 1 88.81 86 PHE A C 1
ATOM 661 O O . PHE A 1 86 ? 44.438 17.656 -3.34 1 88.81 86 PHE A O 1
ATOM 668 N N . ASP A 1 87 ? 45.031 18.562 -1.356 1 86.44 87 ASP A N 1
ATOM 669 C CA . ASP A 1 87 ? 46.094 17.594 -1.121 1 86.44 87 ASP A CA 1
ATOM 670 C C . ASP A 1 87 ? 45.531 16.266 -0.617 1 86.44 87 ASP A C 1
ATOM 672 O O . ASP A 1 87 ? 46.062 15.195 -0.947 1 86.44 87 ASP A O 1
ATOM 676 N N . VAL A 1 88 ? 44.469 16.391 0.195 1 88.75 88 VAL A N 1
ATOM 677 C CA . VAL A 1 88 ? 43.938 15.172 0.793 1 88.75 88 VAL A CA 1
ATOM 678 C C . VAL A 1 88 ? 42.438 15.32 1.039 1 88.75 88 VAL A C 1
ATOM 680 O O . VAL A 1 88 ? 41.969 16.391 1.445 1 88.75 88 VAL A O 1
ATOM 683 N N . VAL A 1 89 ? 41.719 14.297 0.68 1 90.38 89 VAL A N 1
ATOM 684 C CA . VAL A 1 89 ? 40.281 14.203 0.982 1 90.38 89 VAL A CA 1
ATOM 685 C C . VAL A 1 89 ? 40.031 13.078 1.992 1 90.38 89 VAL A C 1
ATOM 687 O O . VAL A 1 89 ? 40.375 11.922 1.736 1 90.38 89 VAL A O 1
ATOM 690 N N . ILE A 1 90 ? 39.469 13.445 3.154 1 90.69 90 ILE A N 1
ATOM 691 C CA . ILE A 1 90 ? 39.312 12.5 4.254 1 90.69 90 ILE A CA 1
ATOM 692 C C . ILE A 1 90 ? 37.812 12.203 4.465 1 90.69 90 ILE A C 1
ATOM 694 O O . ILE A 1 90 ? 37.031 13.125 4.637 1 90.69 90 ILE A O 1
ATOM 698 N N . TRP A 1 91 ? 37.5 10.953 4.457 1 89.12 91 TRP A N 1
ATOM 699 C CA . TRP A 1 91 ? 36.125 10.508 4.73 1 89.12 91 TRP A CA 1
ATOM 700 C C . TRP A 1 91 ? 36.031 9.805 6.082 1 89.12 91 TRP A C 1
ATOM 702 O O . TRP A 1 91 ? 36.781 8.844 6.336 1 89.12 91 TRP A O 1
ATOM 712 N N . VAL A 1 92 ? 35.219 10.32 6.949 1 88.62 92 VAL A N 1
ATOM 713 C CA . VAL A 1 92 ? 35.031 9.719 8.273 1 88.62 92 VAL A CA 1
ATOM 714 C C . VAL A 1 92 ? 33.562 9.438 8.523 1 88.62 92 VAL A C 1
ATOM 716 O O . VAL A 1 92 ? 32.719 10.32 8.367 1 88.62 92 VAL A O 1
ATOM 719 N N . VAL A 1 93 ? 33.219 8.172 8.844 1 86.69 93 VAL A N 1
ATOM 720 C CA . VAL A 1 93 ? 31.859 7.844 9.273 1 86.69 93 VAL A CA 1
ATOM 721 C C . VAL A 1 93 ? 31.75 7.977 10.789 1 86.69 93 VAL A C 1
ATOM 723 O O . VAL A 1 93 ? 32.312 7.176 11.531 1 86.69 93 VAL A O 1
ATOM 726 N N . VAL A 1 94 ? 31.078 8.977 11.273 1 84.56 94 VAL A N 1
ATOM 727 C CA . VAL A 1 94 ? 31.016 9.273 12.703 1 84.56 94 VAL A CA 1
ATOM 728 C C . VAL A 1 94 ? 29.906 8.445 13.344 1 84.56 94 VAL A C 1
ATOM 730 O O . VAL A 1 94 ? 30.141 7.699 14.297 1 84.56 94 VAL A O 1
ATOM 733 N N . SER A 1 95 ? 28.75 8.266 12.859 1 78.56 95 SER A N 1
ATOM 734 C CA . SER A 1 95 ? 27.578 7.543 13.328 1 78.56 95 SER A CA 1
ATOM 735 C C . SER A 1 95 ? 27.203 7.934 14.758 1 78.56 95 SER A C 1
ATOM 737 O O . SER A 1 95 ? 27.719 8.922 15.281 1 78.56 95 SER A O 1
ATOM 739 N N . ARG A 1 96 ? 26.391 7.242 15.656 1 72.25 96 ARG A N 1
ATOM 740 C CA . ARG A 1 96 ? 25.75 7.633 16.906 1 72.25 96 ARG A CA 1
ATOM 741 C C . ARG A 1 96 ? 26.719 7.555 18.078 1 72.25 96 ARG A C 1
ATOM 743 O O . ARG A 1 96 ? 26.625 8.344 19.016 1 72.25 96 ARG A O 1
ATOM 750 N N . SER A 1 97 ? 27.641 6.691 18 1 64.94 97 SER A N 1
ATOM 751 C CA . SER A 1 97 ? 28.484 6.465 19.156 1 64.94 97 SER A CA 1
ATOM 752 C C . SER A 1 97 ? 29.875 7.039 18.953 1 64.94 97 SER A C 1
ATOM 754 O O . SER A 1 97 ? 30.828 6.629 19.625 1 64.94 97 SER A O 1
ATOM 756 N N . SER A 1 98 ? 29.906 8.086 18.281 1 65.62 98 SER A N 1
ATOM 757 C CA . SER A 1 98 ? 31.281 8.391 17.891 1 65.62 98 SER A CA 1
ATOM 758 C C . SER A 1 98 ? 31.984 9.227 18.953 1 65.62 98 SER A C 1
ATOM 760 O O . SER A 1 98 ? 31.406 10.156 19.516 1 65.62 98 SER A O 1
ATOM 762 N N . THR A 1 99 ? 33.062 8.758 19.344 1 76.5 99 THR A N 1
ATOM 763 C CA . THR A 1 99 ? 34 9.422 20.234 1 76.5 99 THR A CA 1
ATOM 764 C C . THR A 1 99 ? 35.062 10.195 19.438 1 76.5 99 THR A C 1
ATOM 766 O O . THR A 1 99 ? 35.25 9.945 18.25 1 76.5 99 THR A O 1
ATOM 769 N N . VAL A 1 100 ? 35.469 11.195 20.031 1 85.06 100 VAL A N 1
ATOM 770 C CA . VAL A 1 100 ? 36.562 12 19.453 1 85.06 100 VAL A CA 1
ATOM 771 C C . VAL A 1 100 ? 37.719 11.094 19.031 1 85.06 100 VAL A C 1
ATOM 773 O O . VAL A 1 100 ? 38.312 11.289 17.984 1 85.06 100 VAL A O 1
ATOM 776 N N . ARG A 1 101 ? 37.875 10.078 19.766 1 84.06 101 ARG A N 1
ATOM 777 C CA . ARG A 1 101 ? 38.969 9.148 19.531 1 84.06 101 ARG A CA 1
ATOM 778 C C . ARG A 1 101 ? 38.781 8.398 18.219 1 84.06 101 ARG A C 1
ATOM 780 O O . ARG A 1 101 ? 39.75 8.172 17.484 1 84.06 101 ARG A O 1
ATOM 787 N N . LYS A 1 102 ? 37.625 8.047 18 1 84.19 102 LYS A N 1
ATOM 788 C CA . LYS A 1 102 ? 37.344 7.316 16.781 1 84.19 102 LYS A CA 1
ATOM 789 C C . LYS A 1 102 ? 37.594 8.188 15.547 1 84.19 102 LYS A C 1
ATOM 791 O O . LYS A 1 102 ? 38.156 7.723 14.562 1 84.19 102 LYS A O 1
ATOM 796 N N . ILE A 1 103 ? 37.188 9.414 15.625 1 89.19 103 ILE A N 1
ATOM 797 C CA . ILE A 1 103 ? 37.375 10.336 14.516 1 89.19 103 ILE A CA 1
ATOM 798 C C . ILE A 1 103 ? 38.844 10.594 14.289 1 89.19 103 ILE A C 1
ATOM 800 O O . ILE A 1 103 ? 39.312 10.602 13.156 1 89.19 103 ILE A O 1
ATOM 804 N N . GLN A 1 104 ? 39.562 10.719 15.406 1 89.44 104 GLN A N 1
ATOM 805 C CA . GLN A 1 104 ? 41 10.93 15.336 1 89.44 104 GLN A CA 1
ATOM 806 C C . GLN A 1 104 ? 41.719 9.75 14.672 1 89.44 104 GLN A C 1
ATOM 808 O O . GLN A 1 104 ? 42.625 9.938 13.852 1 89.44 104 GLN A O 1
ATOM 813 N N . ARG A 1 105 ? 41.281 8.625 15.047 1 84.25 105 ARG A N 1
ATOM 814 C CA . ARG A 1 105 ? 41.875 7.422 14.492 1 84.25 105 ARG A CA 1
ATOM 815 C C . ARG A 1 105 ? 41.688 7.355 12.977 1 84.25 105 ARG A C 1
ATOM 817 O O . ARG A 1 105 ? 42.625 7.035 12.234 1 84.25 105 ARG A O 1
ATOM 824 N N . ASP A 1 106 ? 40.5 7.602 12.531 1 85.31 106 ASP A N 1
ATOM 825 C CA . ASP A 1 106 ? 40.156 7.543 11.109 1 85.31 106 ASP A CA 1
ATOM 826 C C . ASP A 1 106 ? 40.969 8.57 10.32 1 85.31 106 ASP A C 1
ATOM 828 O O . ASP A 1 106 ? 41.469 8.281 9.227 1 85.31 106 ASP A O 1
ATOM 832 N N . ILE A 1 107 ? 41.094 9.719 10.914 1 88.62 107 ILE A N 1
ATOM 833 C CA . ILE A 1 107 ? 41.844 10.773 10.25 1 88.62 107 ILE A CA 1
ATOM 834 C C . ILE A 1 107 ? 43.344 10.43 10.242 1 88.62 107 ILE A C 1
ATOM 836 O O . ILE A 1 107 ? 44 10.578 9.219 1 88.62 107 ILE A O 1
ATOM 840 N N . ALA A 1 108 ? 43.844 9.938 11.359 1 86.5 108 ALA A N 1
ATOM 841 C CA . ALA A 1 108 ? 45.25 9.602 11.5 1 86.5 108 ALA A CA 1
ATOM 842 C C . ALA A 1 108 ? 45.656 8.523 10.508 1 86.5 108 ALA A C 1
ATOM 844 O O . ALA A 1 108 ? 46.75 8.594 9.922 1 86.5 108 ALA A O 1
ATOM 845 N N . GLU A 1 109 ? 44.812 7.578 10.375 1 81.06 109 GLU A N 1
ATOM 846 C CA . GLU A 1 109 ? 45.094 6.496 9.438 1 81.06 109 GLU A CA 1
ATOM 847 C C . GLU A 1 109 ? 45.188 7.016 8.008 1 81.06 109 GLU A C 1
ATOM 849 O O . GLU A 1 109 ? 46.031 6.547 7.223 1 81.06 109 GLU A O 1
ATOM 854 N N . LYS A 1 110 ? 44.375 7.945 7.668 1 83.25 110 LYS A N 1
ATOM 855 C CA . LYS A 1 110 ? 44.344 8.484 6.312 1 83.25 110 LYS A CA 1
ATOM 856 C C . LYS A 1 110 ? 45.562 9.367 6.039 1 83.25 110 LYS A C 1
ATOM 858 O O . LYS A 1 110 ? 46.031 9.453 4.902 1 83.25 110 LYS A O 1
ATOM 863 N N . VAL A 1 111 ? 46.062 10.055 7.059 1 85.44 111 VAL A N 1
ATOM 864 C CA . VAL A 1 111 ? 47.188 10.984 6.859 1 85.44 111 VAL A CA 1
ATOM 865 C C . VAL A 1 111 ? 48.5 10.289 7.141 1 85.44 111 VAL A C 1
ATOM 867 O O . VAL A 1 111 ? 49.562 10.93 7.121 1 85.44 111 VAL A O 1
ATOM 870 N N . GLY A 1 112 ? 48.469 9.016 7.434 1 77.69 112 GLY A N 1
ATOM 871 C CA . GLY A 1 112 ? 49.688 8.227 7.574 1 77.69 112 GLY A CA 1
ATOM 872 C C . GLY A 1 112 ? 50.25 8.266 8.977 1 77.69 112 GLY A C 1
ATOM 873 O O . GLY A 1 112 ? 51.438 8.07 9.172 1 77.69 112 GLY A O 1
ATOM 874 N N . LEU A 1 113 ? 49.5 8.711 9.844 1 77.69 113 LEU A N 1
ATOM 875 C CA . LEU A 1 113 ? 49.938 8.766 11.227 1 77.69 113 LEU A CA 1
ATOM 876 C C . LEU A 1 113 ? 49.625 7.473 11.961 1 77.69 113 LEU A C 1
ATOM 878 O O . LEU A 1 113 ? 49.844 7.363 13.164 1 77.69 113 LEU A O 1
ATOM 882 N N . GLY A 1 114 ? 49 6.402 11.156 1 66.06 114 GLY A N 1
ATOM 883 C CA . GLY A 1 114 ? 48.562 5.141 11.742 1 66.06 114 GLY A CA 1
ATOM 884 C C . GLY A 1 114 ? 49.719 4.195 12.031 1 66.06 114 GLY A C 1
ATOM 885 O O . GLY A 1 114 ? 50.75 4.266 11.383 1 66.06 114 GLY A O 1
ATOM 886 N N . GLY A 1 115 ? 50.188 3.848 13.516 1 59.31 115 GLY A N 1
ATOM 887 C CA . GLY A 1 115 ? 51.156 2.871 13.922 1 59.31 115 GLY A CA 1
ATOM 888 C C . GLY A 1 115 ? 51.125 2.543 15.398 1 59.31 115 GLY A C 1
ATOM 889 O O . GLY A 1 115 ? 50.219 2.973 16.109 1 59.31 115 GLY A O 1
ATOM 890 N N . MET A 1 116 ? 51.938 1.517 15.812 1 55.88 116 MET A N 1
ATOM 891 C CA . MET A 1 116 ? 52.031 0.931 17.156 1 55.88 116 MET A CA 1
ATOM 892 C C . MET A 1 116 ? 52.062 2.016 18.219 1 55.88 116 MET A C 1
ATOM 894 O O . MET A 1 116 ? 51.5 1.836 19.312 1 55.88 116 MET A O 1
ATOM 898 N N . GLU A 1 117 ? 52.531 3.164 17.922 1 62.16 117 GLU A N 1
ATOM 899 C CA . GLU A 1 117 ? 52.688 4.18 18.969 1 62.16 117 GLU A CA 1
ATOM 900 C C . GLU A 1 117 ? 51.406 4.934 19.219 1 62.16 117 GLU A C 1
ATOM 902 O O . GLU A 1 117 ? 51.281 5.633 20.234 1 62.16 117 GLU A O 1
ATOM 907 N N . TRP A 1 118 ? 50.344 4.75 18.438 1 65.69 118 TRP A N 1
ATOM 908 C CA . TRP A 1 118 ? 49.062 5.469 18.484 1 65.69 118 TRP A CA 1
ATOM 909 C C . TRP A 1 118 ? 48.281 5.117 19.734 1 65.69 118 TRP A C 1
ATOM 911 O O . TRP A 1 118 ? 47.625 5.98 20.344 1 65.69 118 TRP A O 1
ATOM 921 N N . SER A 1 119 ? 48.469 3.904 20.094 1 64.69 119 SER A N 1
ATOM 922 C CA . SER A 1 119 ? 47.688 3.418 21.234 1 64.69 119 SER A CA 1
ATOM 923 C C . SER A 1 119 ? 48.188 4.016 22.547 1 64.69 119 SER A C 1
ATOM 925 O O . SER A 1 119 ? 47.438 4.102 23.516 1 64.69 119 SER A O 1
ATOM 927 N N . GLU A 1 120 ? 49.438 4.586 22.547 1 69.94 120 GLU A N 1
ATOM 928 C CA . GLU A 1 120 ? 50 5.074 23.797 1 69.94 120 GLU A CA 1
ATOM 929 C C . GLU A 1 120 ? 49.781 6.578 23.953 1 69.94 120 GLU A C 1
ATOM 931 O O . GLU A 1 120 ? 49.906 7.117 25.047 1 69.94 120 GLU A O 1
ATOM 936 N N . LYS A 1 121 ? 49.344 7.227 22.984 1 79.81 121 LYS A N 1
ATOM 937 C CA . LYS A 1 121 ? 49.188 8.68 23.031 1 79.81 121 LYS A CA 1
ATOM 938 C C . LYS A 1 121 ? 47.781 9.062 23.516 1 79.81 121 LYS A C 1
ATOM 940 O O . LYS A 1 121 ? 46.812 8.328 23.297 1 79.81 121 LYS A O 1
ATOM 945 N N . ASN A 1 122 ? 47.844 10.133 24.344 1 80.56 122 ASN A N 1
ATOM 946 C CA . ASN A 1 122 ? 46.531 10.633 24.766 1 80.56 122 ASN A CA 1
ATOM 947 C C . ASN A 1 122 ? 45.844 11.445 23.672 1 80.56 122 ASN A C 1
ATOM 949 O O . ASN A 1 122 ? 46.469 11.789 22.672 1 80.56 122 ASN A O 1
ATOM 953 N N . ASP A 1 123 ? 44.656 11.867 23.781 1 85.12 123 ASP A N 1
ATOM 954 C CA . ASP A 1 123 ? 43.812 12.531 22.781 1 85.12 123 ASP A CA 1
ATOM 955 C C . ASP A 1 123 ? 44.438 13.875 22.375 1 85.12 123 ASP A C 1
ATOM 957 O O . ASP A 1 123 ? 44.375 14.25 21.203 1 85.12 123 ASP A O 1
ATOM 961 N N . ASN A 1 124 ? 44.938 14.5 23.359 1 86.31 124 ASN A N 1
ATOM 962 C CA . ASN A 1 124 ? 45.5 15.812 23.062 1 86.31 124 ASN A CA 1
ATOM 963 C C . ASN A 1 124 ? 46.781 15.711 22.219 1 86.31 124 ASN A C 1
ATOM 965 O O . ASN A 1 124 ? 47 16.547 21.328 1 86.31 124 ASN A O 1
ATOM 969 N N . GLN A 1 125 ? 47.562 14.758 22.484 1 86.69 125 GLN A N 1
ATOM 970 C CA . GLN A 1 125 ? 48.812 14.562 21.703 1 86.69 125 GLN A CA 1
ATOM 971 C C . GLN A 1 125 ? 48.469 14.172 20.266 1 86.69 125 GLN A C 1
ATOM 973 O O . GLN A 1 125 ? 49.125 14.656 19.328 1 86.69 125 GLN A O 1
ATOM 978 N N . ILE A 1 126 ? 47.5 13.414 20.203 1 87.62 126 ILE A N 1
ATOM 979 C CA . ILE A 1 126 ? 47.094 12.977 18.875 1 87.62 126 ILE A CA 1
ATOM 980 C C . ILE A 1 126 ? 46.531 14.172 18.094 1 87.62 126 ILE A C 1
ATOM 982 O O . ILE A 1 126 ? 46.812 14.312 16.891 1 87.62 126 ILE A O 1
ATOM 986 N N . ALA A 1 127 ? 45.781 15.008 18.766 1 90.06 127 ALA A N 1
ATOM 987 C CA . ALA A 1 127 ? 45.219 16.203 18.141 1 90.06 127 ALA A CA 1
ATOM 988 C C . ALA A 1 127 ? 46.344 17.094 17.594 1 90.06 127 ALA A C 1
ATOM 990 O O . ALA A 1 127 ? 46.188 17.656 16.5 1 90.06 127 ALA A O 1
ATOM 991 N N . VAL A 1 128 ? 47.375 17.203 18.344 1 90.12 128 VAL A N 1
ATOM 992 C CA . VAL A 1 128 ? 48.5 18.062 17.938 1 90.12 128 VAL A CA 1
ATOM 993 C C . VAL A 1 128 ? 49.188 17.453 16.719 1 90.12 128 VAL A C 1
ATOM 995 O O . VAL A 1 128 ? 49.531 18.172 15.781 1 90.12 128 VAL A O 1
ATOM 998 N N . ASP A 1 129 ? 49.344 16.188 16.703 1 88.62 129 ASP A N 1
ATOM 999 C CA . ASP A 1 129 ? 49.969 15.508 15.578 1 88.62 129 ASP A CA 1
ATOM 1000 C C . ASP A 1 129 ? 49.156 15.695 14.305 1 88.62 129 ASP A C 1
ATOM 1002 O O . ASP A 1 129 ? 49.719 15.984 13.234 1 88.62 129 ASP A O 1
ATOM 1006 N N . ILE A 1 130 ? 47.875 15.516 14.43 1 91 130 ILE A N 1
ATOM 1007 C CA . ILE A 1 130 ? 46.969 15.672 13.281 1 91 130 ILE A CA 1
ATOM 1008 C C . ILE A 1 130 ? 47.031 17.109 12.781 1 91 130 ILE A C 1
ATOM 1010 O O . ILE A 1 130 ? 47.094 17.359 11.578 1 91 130 ILE A O 1
ATOM 1014 N N . HIS A 1 131 ? 47 18 13.75 1 91.62 131 HIS A N 1
ATOM 1015 C CA . HIS A 1 131 ? 47 19.422 13.406 1 91.62 131 HIS A CA 1
ATOM 1016 C C . HIS A 1 131 ? 48.281 19.781 12.633 1 91.62 131 HIS A C 1
ATOM 1018 O O . HIS A 1 131 ? 48.219 20.547 11.664 1 91.62 131 HIS A O 1
ATOM 1024 N N . ASN A 1 132 ? 49.344 19.25 13.031 1 88.38 132 ASN A N 1
ATOM 1025 C CA . ASN A 1 132 ? 50.625 19.562 12.406 1 88.38 132 ASN A CA 1
ATOM 1026 C C . ASN A 1 132 ? 50.688 19.078 10.961 1 88.38 132 ASN A C 1
ATOM 1028 O O . ASN A 1 132 ? 51.281 19.719 10.102 1 88.38 132 ASN A O 1
ATOM 1032 N N . VAL A 1 133 ? 50.062 18.062 10.75 1 89.94 133 VAL A N 1
ATOM 1033 C CA . VAL A 1 133 ? 50.062 17.5 9.406 1 89.94 133 VAL A CA 1
ATOM 1034 C C . VAL A 1 133 ? 49.094 18.266 8.531 1 89.94 133 VAL A C 1
ATOM 1036 O O . VAL A 1 133 ? 49.406 18.641 7.402 1 89.94 133 VAL A O 1
ATOM 1039 N N . LEU A 1 134 ? 47.938 18.594 9.062 1 90.88 134 LEU A N 1
ATOM 1040 C CA . LEU A 1 134 ? 46.875 19.156 8.266 1 90.88 134 LEU A CA 1
ATOM 1041 C C . LEU A 1 134 ? 47.062 20.641 8.031 1 90.88 134 LEU A C 1
ATOM 1043 O O . LEU A 1 134 ? 46.594 21.188 7.039 1 90.88 134 LEU A O 1
ATOM 1047 N N . ARG A 1 135 ? 47.781 21.219 8.898 1 88.94 135 ARG A N 1
ATOM 1048 C CA . ARG A 1 135 ? 48 22.656 8.742 1 88.94 135 ARG A CA 1
ATOM 1049 C C . ARG A 1 135 ? 48.812 22.953 7.5 1 88.94 135 ARG A C 1
ATOM 1051 O O . ARG A 1 135 ? 48.75 24.047 6.941 1 88.94 135 ARG A O 1
ATOM 1058 N N . ARG A 1 136 ? 49.562 21.969 7.078 1 87.69 136 ARG A N 1
ATOM 1059 C CA . ARG A 1 136 ? 50.469 22.156 5.949 1 87.69 136 ARG A CA 1
ATOM 1060 C C . ARG A 1 136 ? 49.812 21.688 4.648 1 87.69 136 ARG A C 1
ATOM 1062 O O . ARG A 1 136 ? 50.406 21.844 3.572 1 87.69 136 ARG A O 1
ATOM 1069 N N . ARG A 1 137 ? 48.688 21.266 4.781 1 88.62 137 ARG A N 1
ATOM 1070 C CA . ARG A 1 137 ? 48.031 20.688 3.617 1 88.62 137 ARG A CA 1
ATOM 1071 C C . ARG A 1 137 ? 46.656 21.312 3.393 1 88.62 137 ARG A C 1
ATOM 1073 O O . ARG A 1 137 ? 46 21.734 4.344 1 88.62 137 ARG A O 1
ATOM 1080 N N . LYS A 1 138 ? 46.281 21.406 2.143 1 90 138 LYS A N 1
ATOM 1081 C CA . LYS A 1 138 ? 44.906 21.766 1.801 1 90 138 LYS A CA 1
ATOM 1082 C C . LYS A 1 138 ? 44 20.547 1.809 1 90 138 LYS A C 1
ATOM 1084 O O . LYS A 1 138 ? 44.062 19.719 0.894 1 90 138 LYS A O 1
ATOM 1089 N N . PHE A 1 139 ? 43.125 20.484 2.818 1 91.31 139 PHE A N 1
ATOM 1090 C CA . PHE A 1 139 ? 42.375 19.234 3.002 1 91.31 139 PHE A CA 1
ATOM 1091 C C . PHE A 1 139 ? 40.906 19.484 2.822 1 91.31 139 PHE A C 1
ATOM 1093 O O . PHE A 1 139 ? 40.438 20.625 2.873 1 91.31 139 PHE A O 1
ATOM 1100 N N . VAL A 1 140 ? 40.125 18.422 2.537 1 93.12 140 VAL A N 1
ATOM 1101 C CA . VAL A 1 140 ? 38.688 18.328 2.609 1 93.12 140 VAL A CA 1
ATOM 1102 C C . VAL A 1 140 ? 38.281 17.234 3.598 1 93.12 140 VAL A C 1
ATOM 1104 O O . VAL A 1 140 ? 38.75 16.094 3.492 1 93.12 140 VAL A O 1
ATOM 1107 N N . LEU A 1 141 ? 37.562 17.641 4.578 1 94.06 141 LEU A N 1
ATOM 1108 C CA . LEU A 1 141 ? 37.094 16.688 5.566 1 94.06 141 LEU A CA 1
ATOM 1109 C C . LEU A 1 141 ? 35.594 16.422 5.414 1 94.06 141 LEU A C 1
ATOM 1111 O O . LEU A 1 141 ? 34.812 17.359 5.5 1 94.06 141 LEU A O 1
ATOM 1115 N N . LEU A 1 142 ? 35.25 15.234 5.117 1 94.69 142 LEU A N 1
ATOM 1116 C CA . LEU A 1 142 ? 33.844 14.82 4.98 1 94.69 142 LEU A CA 1
ATOM 1117 C C . LEU A 1 142 ? 33.406 13.969 6.168 1 94.69 142 LEU A C 1
ATOM 1119 O O . LEU A 1 142 ? 33.969 12.891 6.395 1 94.69 142 LEU A O 1
ATOM 1123 N N . LEU A 1 143 ? 32.5 14.461 6.953 1 93.94 143 LEU A N 1
ATOM 1124 C CA . LEU A 1 143 ? 31.953 13.758 8.117 1 93.94 143 LEU A CA 1
ATOM 1125 C C . LEU A 1 143 ? 30.531 13.25 7.84 1 93.94 143 LEU A C 1
ATOM 1127 O O . LEU A 1 143 ? 29.609 14.047 7.641 1 93.94 143 LEU A O 1
ATOM 1131 N N . ASP A 1 144 ? 30.375 11.953 7.906 1 92.44 144 ASP A N 1
ATOM 1132 C CA . ASP A 1 144 ? 29.062 11.391 7.574 1 92.44 144 ASP A CA 1
ATOM 1133 C C . ASP A 1 144 ? 28.281 11.023 8.836 1 92.44 144 ASP A C 1
ATOM 1135 O O . ASP A 1 144 ? 28.828 10.398 9.742 1 92.44 144 ASP A O 1
ATOM 1139 N N . ASP A 1 145 ? 27.031 11.484 8.953 1 92.62 145 ASP A N 1
ATOM 1140 C CA . ASP A 1 145 ? 26.031 11.062 9.922 1 92.62 145 ASP A CA 1
ATOM 1141 C C . ASP A 1 145 ? 26.406 11.516 11.328 1 92.62 145 ASP A C 1
ATOM 1143 O O . ASP A 1 145 ? 26.469 10.703 12.258 1 92.62 145 ASP A O 1
ATOM 1147 N N . ILE A 1 146 ? 26.594 12.805 11.469 1 93.62 146 ILE A N 1
ATOM 1148 C CA . ILE A 1 146 ? 26.922 13.344 12.789 1 93.62 146 ILE A CA 1
ATOM 1149 C C . ILE A 1 146 ? 25.625 13.578 13.57 1 93.62 146 ILE A C 1
ATOM 1151 O O . ILE A 1 146 ? 24.625 14.016 13.016 1 93.62 146 ILE A O 1
ATOM 1155 N N . TRP A 1 147 ? 25.641 13.359 14.914 1 91.31 147 TRP A N 1
ATOM 1156 C CA . TRP A 1 147 ? 24.469 13.5 15.766 1 91.31 147 TRP A CA 1
ATOM 1157 C C . TRP A 1 147 ? 24.688 14.57 16.828 1 91.31 147 TRP A C 1
ATOM 1159 O O . TRP A 1 147 ? 23.734 15.039 17.453 1 91.31 147 TRP A O 1
ATOM 1169 N N . GLU A 1 148 ? 25.938 14.875 17.031 1 90.06 148 GLU A N 1
ATOM 1170 C CA . GLU A 1 148 ? 26.344 15.938 17.953 1 90.06 148 GLU A CA 1
ATOM 1171 C C . GLU A 1 148 ? 27.469 16.781 17.359 1 90.06 148 GLU A C 1
ATOM 1173 O O . GLU A 1 148 ? 28.078 16.406 16.344 1 90.06 148 GLU A O 1
ATOM 1178 N N . LYS A 1 149 ? 27.641 17.875 17.922 1 90.75 149 LYS A N 1
ATOM 1179 C CA . LYS A 1 149 ? 28.719 18.766 17.484 1 90.75 149 LYS A CA 1
ATOM 1180 C C . LYS A 1 149 ? 30.062 18.062 17.547 1 90.75 149 LYS A C 1
ATOM 1182 O O . LYS A 1 149 ? 30.375 17.406 18.547 1 90.75 149 LYS A O 1
ATOM 1187 N N . VAL A 1 150 ? 30.766 18.125 16.484 1 91.19 150 VAL A N 1
ATOM 1188 C CA . VAL A 1 150 ? 32.125 17.641 16.453 1 91.19 150 VAL A CA 1
ATOM 1189 C C . VAL A 1 150 ? 33.094 18.781 16.719 1 91.19 150 VAL A C 1
ATOM 1191 O O . VAL A 1 150 ? 33.156 19.75 15.938 1 91.19 150 VAL A O 1
ATOM 1194 N N . ASN A 1 151 ? 33.781 18.688 17.812 1 89.81 151 ASN A N 1
ATOM 1195 C CA . ASN A 1 151 ? 34.781 19.688 18.141 1 89.81 151 ASN A CA 1
ATOM 1196 C C . ASN A 1 151 ? 36.031 19.531 17.281 1 89.81 151 ASN A C 1
ATOM 1198 O O . ASN A 1 151 ? 36.938 18.766 17.625 1 89.81 151 ASN A O 1
ATOM 1202 N N . LEU A 1 152 ? 36.188 20.328 16.266 1 90.75 152 LEU A N 1
ATOM 1203 C CA . LEU A 1 152 ? 37.281 20.219 15.32 1 90.75 152 LEU A CA 1
ATOM 1204 C C . LEU A 1 152 ? 38.625 20.469 16 1 90.75 152 LEU A C 1
ATOM 1206 O O . LEU A 1 152 ? 39.625 19.844 15.672 1 90.75 152 LEU A O 1
ATOM 1210 N N . LYS A 1 153 ? 38.562 21.312 17.016 1 89.19 153 LYS A N 1
ATOM 1211 C CA . LYS A 1 153 ? 39.781 21.609 17.766 1 89.19 153 LYS A CA 1
ATOM 1212 C C . LYS A 1 153 ? 40.281 20.375 18.531 1 89.19 153 LYS A C 1
ATOM 1214 O O . LYS A 1 153 ? 41.469 20.047 18.5 1 89.19 153 LYS A O 1
ATOM 1219 N N . ALA A 1 154 ? 39.344 19.766 19.172 1 89.69 154 ALA A N 1
ATOM 1220 C CA . ALA A 1 154 ? 39.688 18.578 19.953 1 89.69 154 ALA A CA 1
ATOM 1221 C C . ALA A 1 154 ? 40.188 17.453 19.047 1 89.69 154 ALA A C 1
ATOM 1223 O O . ALA A 1 154 ? 41.031 16.641 19.469 1 89.69 154 ALA A O 1
ATOM 1224 N N . VAL A 1 155 ? 39.75 17.375 17.812 1 91.75 155 VAL A N 1
ATOM 1225 C CA . VAL A 1 155 ? 40.125 16.344 16.859 1 91.75 155 VAL A CA 1
ATOM 1226 C C . VAL A 1 155 ? 41.469 16.703 16.234 1 91.75 155 VAL A C 1
ATOM 1228 O O . VAL A 1 155 ? 42.219 15.812 15.789 1 91.75 155 VAL A O 1
ATOM 1231 N N . GLY A 1 156 ? 41.844 17.922 16.219 1 91.12 156 GLY A N 1
ATOM 1232 C CA . GLY A 1 156 ? 43.125 18.375 15.656 1 91.12 156 GLY A CA 1
ATOM 1233 C C . GLY A 1 156 ? 42.969 18.922 14.242 1 91.12 156 GLY A C 1
ATOM 1234 O O . GLY A 1 156 ? 43.969 19.016 13.516 1 91.12 156 GLY A O 1
ATOM 1235 N N . VAL A 1 157 ? 41.781 19.219 13.828 1 92.5 157 VAL A N 1
ATOM 1236 C CA . VAL A 1 157 ? 41.531 19.703 12.477 1 92.5 157 VAL A CA 1
ATOM 1237 C C . VAL A 1 157 ? 41.531 21.234 12.477 1 92.5 157 VAL A C 1
ATOM 1239 O O . VAL A 1 157 ? 40.781 21.859 13.227 1 92.5 157 VAL A O 1
ATOM 1242 N N . PRO A 1 158 ? 42.344 21.812 11.695 1 90.75 158 PRO A N 1
ATOM 1243 C CA . PRO A 1 158 ? 42.281 23.281 11.578 1 90.75 158 PRO A CA 1
ATOM 1244 C C . PRO A 1 158 ? 40.938 23.781 11.07 1 90.75 158 PRO A C 1
ATOM 1246 O O . PRO A 1 158 ? 40.344 23.156 10.195 1 90.75 158 PRO A O 1
ATOM 1249 N N . TYR A 1 159 ? 40.5 24.859 11.664 1 89.88 159 TYR A N 1
ATOM 1250 C CA . TYR A 1 159 ? 39.25 25.438 11.234 1 89.88 159 TYR A CA 1
ATOM 1251 C C . TYR A 1 159 ? 39.344 25.969 9.805 1 89.88 159 TYR A C 1
ATOM 1253 O O . TYR A 1 159 ? 40.281 26.688 9.469 1 89.88 159 TYR A O 1
ATOM 1261 N N . PRO A 1 160 ? 38.375 25.594 9.047 1 89.69 160 PRO A N 1
ATOM 1262 C CA . PRO A 1 160 ? 38.406 26.078 7.672 1 89.69 160 PRO A CA 1
ATOM 1263 C C . PRO A 1 160 ? 38.219 27.594 7.586 1 89.69 160 PRO A C 1
ATOM 1265 O O . PRO A 1 160 ? 37.406 28.172 8.312 1 89.69 160 PRO A O 1
ATOM 1268 N N . SER A 1 161 ? 39.031 28.219 6.82 1 83.5 161 SER A N 1
ATOM 1269 C CA . SER A 1 161 ? 38.969 29.656 6.602 1 83.5 161 SER A CA 1
ATOM 1270 C C . SER A 1 161 ? 39.25 30.016 5.141 1 83.5 161 SER A C 1
ATOM 1272 O O . SER A 1 161 ? 39.625 29.141 4.355 1 83.5 161 SER A O 1
ATOM 1274 N N . LYS A 1 162 ? 38.906 31.203 4.832 1 83.62 162 LYS A N 1
ATOM 1275 C CA . LYS A 1 162 ? 39.188 31.688 3.482 1 83.62 162 LYS A CA 1
ATOM 1276 C C . LYS A 1 162 ? 40.688 31.625 3.168 1 83.62 162 LYS A C 1
ATOM 1278 O O . LYS A 1 162 ? 41.062 31.375 2.027 1 83.62 162 LYS A O 1
ATOM 1283 N N . ASP A 1 163 ? 41.5 31.75 4.164 1 82.62 163 ASP A N 1
ATOM 1284 C CA . ASP A 1 163 ? 42.938 31.828 3.994 1 82.62 163 ASP A CA 1
ATOM 1285 C C . ASP A 1 163 ? 43.562 30.453 3.697 1 82.62 163 ASP A C 1
ATOM 1287 O O . ASP A 1 163 ? 44.406 30.328 2.812 1 82.62 163 ASP A O 1
ATOM 1291 N N . ASN A 1 164 ? 43.219 29.469 4.41 1 85.75 164 ASN A N 1
ATOM 1292 C CA . ASN A 1 164 ? 43.812 28.156 4.207 1 85.75 164 ASN A CA 1
ATOM 1293 C C . ASN A 1 164 ? 43.125 27.406 3.062 1 85.75 164 ASN A C 1
ATOM 1295 O O . ASN A 1 164 ? 43.719 26.484 2.486 1 85.75 164 ASN A O 1
ATOM 1299 N N . GLY A 1 165 ? 41.812 27.812 2.705 1 86.12 165 GLY A N 1
ATOM 1300 C CA . GLY A 1 165 ? 41.125 27.203 1.581 1 86.12 165 GLY A CA 1
ATOM 1301 C C . GLY A 1 165 ? 40.656 25.797 1.866 1 86.12 165 GLY A C 1
ATOM 1302 O O . GLY A 1 165 ? 40.25 25.062 0.951 1 86.12 165 GLY A O 1
ATOM 1303 N N . CYS A 1 166 ? 40.75 25.297 3.119 1 90.94 166 CYS A N 1
ATOM 1304 C CA . CYS A 1 166 ? 40.312 23.969 3.512 1 90.94 166 CYS A CA 1
ATOM 1305 C C . CYS A 1 166 ? 38.812 23.906 3.627 1 90.94 166 CYS A C 1
ATOM 1307 O O . CYS A 1 166 ? 38.156 24.953 3.764 1 90.94 166 CYS A O 1
ATOM 1309 N N . LYS A 1 167 ? 38.25 22.781 3.42 1 93.31 167 LYS A N 1
ATOM 1310 C CA . LYS A 1 167 ? 36.781 22.625 3.422 1 93.31 167 LYS A CA 1
ATOM 1311 C C . LYS A 1 167 ? 36.344 21.5 4.359 1 93.31 167 LYS A C 1
ATOM 1313 O O . LYS A 1 167 ? 37.062 20.5 4.488 1 93.31 167 LYS A O 1
ATOM 1318 N N . VAL A 1 168 ? 35.219 21.688 4.988 1 94.25 168 VAL A N 1
ATOM 1319 C CA . VAL A 1 168 ? 34.594 20.656 5.805 1 94.25 168 VAL A CA 1
ATOM 1320 C C . VAL A 1 168 ? 33.125 20.5 5.391 1 94.25 168 VAL A C 1
ATOM 1322 O O . VAL A 1 168 ? 32.438 21.5 5.176 1 94.25 168 VAL A O 1
ATOM 1325 N N . ALA A 1 169 ? 32.656 19.344 5.113 1 95.81 169 ALA A N 1
ATOM 1326 C CA . ALA A 1 169 ? 31.266 19.047 4.812 1 95.81 169 ALA A CA 1
ATOM 1327 C C . ALA A 1 169 ? 30.766 17.875 5.66 1 95.81 169 ALA A C 1
ATOM 1329 O O . ALA A 1 169 ? 31.516 16.938 5.945 1 95.81 169 ALA A O 1
ATOM 1330 N N . PHE A 1 170 ? 29.562 17.984 6.152 1 95.88 170 PHE A N 1
ATOM 1331 C CA . PHE A 1 170 ? 29.062 16.906 6.98 1 95.88 170 PHE A CA 1
ATOM 1332 C C . PHE A 1 170 ? 27.578 16.688 6.73 1 95.88 170 PHE A C 1
ATOM 1334 O O . PHE A 1 170 ? 26.906 17.531 6.137 1 95.88 170 PHE A O 1
ATOM 1341 N N . THR A 1 171 ? 27.031 15.492 7.074 1 96.19 171 THR A N 1
ATOM 1342 C CA . THR A 1 171 ? 25.609 15.172 7.004 1 96.19 171 THR A CA 1
ATOM 1343 C C . THR A 1 171 ? 25.047 14.93 8.398 1 96.19 171 THR A C 1
ATOM 1345 O O . THR A 1 171 ? 25.734 14.414 9.273 1 96.19 171 THR A O 1
ATOM 1348 N N . THR A 1 172 ? 23.844 15.391 8.594 1 95.69 172 THR A N 1
ATOM 1349 C CA . THR A 1 172 ? 23.188 15.219 9.883 1 95.69 172 THR A CA 1
ATOM 1350 C C . THR A 1 172 ? 21.672 15.164 9.711 1 95.69 172 THR A C 1
ATOM 1352 O O . THR A 1 172 ? 21.141 15.57 8.672 1 95.69 172 THR A O 1
ATOM 1355 N N . ARG A 1 173 ? 21 14.617 10.758 1 94.62 173 ARG A N 1
ATOM 1356 C CA . ARG A 1 173 ? 19.547 14.547 10.75 1 94.62 173 ARG A CA 1
ATOM 1357 C C . ARG A 1 173 ? 18.938 15.727 11.5 1 94.62 173 ARG A C 1
ATOM 1359 O O . ARG A 1 173 ? 17.719 15.898 11.508 1 94.62 173 ARG A O 1
ATOM 1366 N N . SER A 1 174 ? 19.781 16.547 12.031 1 93.75 174 SER A N 1
ATOM 1367 C CA . SER A 1 174 ? 19.297 17.625 12.891 1 93.75 174 SER A CA 1
ATOM 1368 C C . SER A 1 174 ? 19.844 18.969 12.438 1 93.75 174 SER A C 1
ATOM 1370 O O . SER A 1 174 ? 21.047 19.156 12.312 1 93.75 174 SER A O 1
ATOM 1372 N N . ARG A 1 175 ? 18.969 19.875 12.266 1 94.5 175 ARG A N 1
ATOM 1373 C CA . ARG A 1 175 ? 19.375 21.234 11.938 1 94.5 175 ARG A CA 1
ATOM 1374 C C . ARG A 1 175 ? 20.094 21.891 13.117 1 94.5 175 ARG A C 1
ATOM 1376 O O . ARG A 1 175 ? 20.969 22.75 12.922 1 94.5 175 ARG A O 1
ATOM 1383 N N . ASP A 1 176 ? 19.766 21.406 14.305 1 93.25 176 ASP A N 1
ATOM 1384 C CA . ASP A 1 176 ? 20.391 21.922 15.508 1 93.25 176 ASP A CA 1
ATOM 1385 C C . ASP A 1 176 ? 21.906 21.672 15.492 1 93.25 176 ASP A C 1
ATOM 1387 O O . ASP A 1 176 ? 22.688 22.531 15.906 1 93.25 176 ASP A O 1
ATOM 1391 N N . VAL A 1 177 ? 22.234 20.547 15 1 93.44 177 VAL A N 1
ATOM 1392 C CA . VAL A 1 177 ? 23.656 20.188 14.93 1 93.44 177 VAL A CA 1
ATOM 1393 C C . VAL A 1 177 ? 24.375 21.109 13.961 1 93.44 177 VAL A C 1
ATOM 1395 O O . VAL A 1 177 ? 25.531 21.484 14.188 1 93.44 177 VAL A O 1
ATOM 1398 N N . CYS A 1 178 ? 23.719 21.5 12.922 1 95.06 178 CYS A N 1
ATOM 1399 C CA . CYS A 1 178 ? 24.312 22.438 11.969 1 95.06 178 CYS A CA 1
ATOM 1400 C C . CYS A 1 178 ? 24.625 23.781 12.625 1 95.06 178 CYS A C 1
ATOM 1402 O O . CYS A 1 178 ? 25.703 24.344 12.422 1 95.06 178 CYS A O 1
ATOM 1404 N N . GLY A 1 179 ? 23.672 24.234 13.414 1 91.81 179 GLY A N 1
ATOM 1405 C CA . GLY A 1 179 ? 23.891 25.469 14.141 1 91.81 179 GLY A CA 1
ATOM 1406 C C . GLY A 1 179 ? 25.062 25.406 15.109 1 91.81 179 GLY A C 1
ATOM 1407 O O . GLY A 1 179 ? 25.875 26.312 15.18 1 91.81 179 GLY A O 1
ATOM 1408 N N . ARG A 1 180 ? 25.172 24.328 15.758 1 91.38 180 ARG A N 1
ATOM 1409 C CA . ARG A 1 180 ? 26.234 24.125 16.734 1 91.38 180 ARG A CA 1
ATOM 1410 C C . ARG A 1 180 ? 27.594 24 16.062 1 91.38 180 ARG A C 1
ATOM 1412 O O . ARG A 1 180 ? 28.625 24.344 16.641 1 91.38 180 ARG A O 1
ATOM 1419 N N . MET A 1 181 ? 27.562 23.531 14.836 1 92.62 181 MET A N 1
ATOM 1420 C CA . MET A 1 181 ? 28.781 23.375 14.055 1 92.62 181 MET A CA 1
ATOM 1421 C C . MET A 1 181 ? 29.203 24.703 13.43 1 92.62 181 MET A C 1
ATOM 1423 O O . MET A 1 181 ? 30.266 24.797 12.812 1 92.62 181 MET A O 1
ATOM 1427 N N . GLY A 1 182 ? 28.359 25.703 13.57 1 88.38 182 GLY A N 1
ATOM 1428 C CA . GLY A 1 182 ? 28.703 27.047 13.125 1 88.38 182 GLY A CA 1
ATOM 1429 C C . GLY A 1 182 ? 28.25 27.328 11.703 1 88.38 182 GLY A C 1
ATOM 1430 O O . GLY A 1 182 ? 28.766 28.234 11.055 1 88.38 182 GLY A O 1
ATOM 1431 N N . VAL A 1 183 ? 27.391 26.531 11.242 1 91.31 183 VAL A N 1
ATOM 1432 C CA . VAL A 1 183 ? 26.875 26.75 9.898 1 91.31 183 VAL A CA 1
ATOM 1433 C C . VAL A 1 183 ? 25.688 27.703 9.961 1 91.31 183 VAL A C 1
ATOM 1435 O O . VAL A 1 183 ? 24.672 27.422 10.617 1 91.31 183 VAL A O 1
ATOM 1438 N N . ASP A 1 184 ? 25.703 28.75 9.305 1 87.06 184 ASP A N 1
ATOM 1439 C CA . ASP A 1 184 ? 24.656 29.766 9.336 1 87.06 184 ASP A CA 1
ATOM 1440 C C . ASP A 1 184 ? 23.5 29.391 8.422 1 87.06 184 ASP A C 1
ATOM 1442 O O . ASP A 1 184 ? 22.328 29.625 8.758 1 87.06 184 ASP A O 1
ATOM 1446 N N . ASP A 1 185 ? 23.859 28.906 7.277 1 90 185 ASP A N 1
ATOM 1447 C CA . ASP A 1 185 ? 22.828 28.547 6.301 1 90 185 ASP A CA 1
ATOM 1448 C C . ASP A 1 185 ? 23 27.109 5.824 1 90 185 ASP A C 1
ATOM 1450 O O . ASP A 1 185 ? 23.422 26.859 4.691 1 90 185 ASP A O 1
ATOM 1454 N N . PRO A 1 186 ? 22.609 26.203 6.688 1 94.44 186 PRO A N 1
ATOM 1455 C CA . PRO A 1 186 ? 22.734 24.797 6.281 1 94.44 186 PRO A CA 1
ATOM 1456 C C . PRO A 1 186 ? 21.812 24.438 5.125 1 94.44 186 PRO A C 1
ATOM 1458 O O . PRO A 1 186 ? 20.828 25.141 4.871 1 94.44 186 PRO A O 1
ATOM 1461 N N . MET A 1 187 ? 22.156 23.469 4.414 1 94.31 187 MET A N 1
ATOM 1462 C CA . MET A 1 187 ? 21.375 23.031 3.25 1 94.31 187 MET A CA 1
ATOM 1463 C C . MET A 1 187 ? 20.484 21.844 3.594 1 94.31 187 MET A C 1
ATOM 1465 O O . MET A 1 187 ? 20.984 20.828 4.094 1 94.31 187 MET A O 1
ATOM 1469 N N . GLU A 1 188 ? 19.266 22.016 3.318 1 93.25 188 GLU A N 1
ATOM 1470 C CA . GLU A 1 188 ? 18.312 20.938 3.557 1 93.25 188 GLU A CA 1
ATOM 1471 C C . GLU A 1 188 ? 18.25 19.984 2.361 1 93.25 188 GLU A C 1
ATOM 1473 O O . GLU A 1 188 ? 18.078 20.438 1.223 1 93.25 188 GLU A O 1
ATOM 1478 N N . VAL A 1 189 ? 18.484 18.719 2.646 1 93.38 189 VAL A N 1
ATOM 1479 C CA . VAL A 1 189 ? 18.234 17.703 1.634 1 93.38 189 VAL A CA 1
ATOM 1480 C C . VAL A 1 189 ? 16.766 17.281 1.662 1 93.38 189 VAL A C 1
ATOM 1482 O O . VAL A 1 189 ? 16.312 16.656 2.625 1 93.38 189 VAL A O 1
ATOM 1485 N N . SER A 1 190 ? 16.016 17.672 0.657 1 89.94 190 SER A N 1
ATOM 1486 C CA . SER A 1 190 ? 14.578 17.422 0.631 1 89.94 190 SER A CA 1
ATOM 1487 C C . SER A 1 190 ? 14.242 16.156 -0.138 1 89.94 190 SER A C 1
ATOM 1489 O O . SER A 1 190 ? 15.078 15.625 -0.874 1 89.94 190 SER A O 1
ATOM 1491 N N . CYS A 1 191 ? 13 15.68 0.065 1 91.5 191 CYS A N 1
ATOM 1492 C CA . CYS A 1 191 ? 12.5 14.508 -0.649 1 91.5 191 CYS A CA 1
ATOM 1493 C C . CYS A 1 191 ? 12.383 14.789 -2.143 1 91.5 191 CYS A C 1
ATOM 1495 O O . CYS A 1 191 ? 12.391 15.953 -2.562 1 91.5 191 CYS A O 1
ATOM 1497 N N . LEU A 1 192 ? 12.281 13.703 -2.857 1 91.81 192 LEU A N 1
ATOM 1498 C CA . LEU A 1 192 ? 12.219 13.812 -4.309 1 91.81 192 LEU A CA 1
ATOM 1499 C C . LEU A 1 192 ? 10.852 14.328 -4.754 1 91.81 192 LEU A C 1
ATOM 1501 O O . LEU A 1 192 ? 9.844 14.047 -4.109 1 91.81 192 LEU A O 1
ATOM 1505 N N . GLN A 1 193 ? 10.844 15.102 -5.789 1 90.62 193 GLN A N 1
ATOM 1506 C CA . GLN A 1 193 ? 9.586 15.508 -6.422 1 90.62 193 GLN A CA 1
ATOM 1507 C C . GLN A 1 193 ? 8.883 14.305 -7.043 1 90.62 193 GLN A C 1
ATOM 1509 O O . GLN A 1 193 ? 9.492 13.266 -7.273 1 90.62 193 GLN A O 1
ATOM 1514 N N . PRO A 1 194 ? 7.629 14.344 -7.367 1 90.12 194 PRO A N 1
ATOM 1515 C CA . PRO A 1 194 ? 6.84 13.203 -7.836 1 90.12 194 PRO A CA 1
ATOM 1516 C C . PRO A 1 194 ? 7.414 12.562 -9.102 1 90.12 194 PRO A C 1
ATOM 1518 O O . PRO A 1 194 ? 7.504 11.336 -9.188 1 90.12 194 PRO A O 1
ATOM 1521 N N . GLU A 1 195 ? 7.855 13.359 -10.016 1 90.81 195 GLU A N 1
ATOM 1522 C CA . GLU A 1 195 ? 8.375 12.797 -11.258 1 90.81 195 GLU A CA 1
ATOM 1523 C C . GLU A 1 195 ? 9.719 12.117 -11.031 1 90.81 195 GLU A C 1
ATOM 1525 O O . GLU A 1 195 ? 10.008 11.078 -11.625 1 90.81 195 GLU A O 1
ATOM 1530 N N . GLU A 1 196 ? 10.539 12.734 -10.195 1 91 196 GLU A N 1
ATOM 1531 C CA . GLU A 1 196 ? 11.805 12.109 -9.836 1 91 196 GLU A CA 1
ATOM 1532 C C . GLU A 1 196 ? 11.578 10.82 -9.047 1 91 196 GLU A C 1
ATOM 1534 O O . GLU A 1 196 ? 12.312 9.844 -9.219 1 91 196 GLU A O 1
ATOM 1539 N N . SER A 1 197 ? 10.609 10.906 -8.188 1 93.12 197 SER A N 1
ATOM 1540 C CA . SER A 1 197 ? 10.242 9.727 -7.414 1 93.12 197 SER A CA 1
ATOM 1541 C C . SER A 1 197 ? 9.828 8.578 -8.328 1 93.12 197 SER A C 1
ATOM 1543 O O . SER A 1 197 ? 10.219 7.43 -8.102 1 93.12 197 SER A O 1
ATOM 1545 N N . TRP A 1 198 ? 9.062 8.883 -9.367 1 94.19 198 TRP A N 1
ATOM 1546 C CA . TRP A 1 198 ? 8.609 7.871 -10.312 1 94.19 198 TRP A CA 1
ATOM 1547 C C . TRP A 1 198 ? 9.781 7.285 -11.094 1 94.19 198 TRP A C 1
ATOM 1549 O O . TRP A 1 198 ? 9.828 6.078 -11.336 1 94.19 198 TRP A O 1
ATOM 1559 N N . ASP A 1 199 ? 10.695 8.133 -11.422 1 92.62 199 ASP A N 1
ATOM 1560 C CA . ASP A 1 199 ? 11.867 7.68 -12.156 1 92.62 199 ASP A CA 1
ATOM 1561 C C . ASP A 1 199 ? 12.688 6.684 -11.336 1 92.62 199 ASP A C 1
ATOM 1563 O O . ASP A 1 199 ? 13.086 5.633 -11.844 1 92.62 199 ASP A O 1
ATOM 1567 N N . LEU A 1 200 ? 12.938 7.031 -10.125 1 92.25 200 LEU A N 1
ATOM 1568 C CA . LEU A 1 200 ? 13.68 6.133 -9.25 1 92.25 200 LEU A CA 1
ATOM 1569 C C . LEU A 1 200 ? 12.922 4.828 -9.039 1 92.25 200 LEU A C 1
ATOM 1571 O O . LEU A 1 200 ? 13.508 3.746 -9.07 1 92.25 200 LEU A O 1
ATOM 1575 N N . PHE A 1 201 ? 11.617 4.926 -8.836 1 95.12 201 PHE A N 1
ATOM 1576 C CA . PHE A 1 201 ? 10.789 3.762 -8.547 1 95.12 201 PHE A CA 1
ATOM 1577 C C . PHE A 1 201 ? 10.766 2.805 -9.734 1 95.12 201 PHE A C 1
ATOM 1579 O O . PHE A 1 201 ? 10.898 1.592 -9.555 1 95.12 201 PHE A O 1
ATOM 1586 N N . GLN A 1 202 ? 10.594 3.301 -10.953 1 94 202 GLN A N 1
ATOM 1587 C CA . GLN A 1 202 ? 10.555 2.486 -12.156 1 94 202 GLN A CA 1
ATOM 1588 C C . GLN A 1 202 ? 11.875 1.751 -12.367 1 94 202 GLN A C 1
ATOM 1590 O O . GLN A 1 202 ? 11.883 0.618 -12.859 1 94 202 GLN A O 1
ATOM 1595 N N . MET A 1 203 ? 12.898 2.412 -12.039 1 90.12 203 MET A N 1
ATOM 1596 C CA . MET A 1 203 ? 14.211 1.799 -12.188 1 90.12 203 MET A CA 1
ATOM 1597 C C . MET A 1 203 ? 14.352 0.592 -11.266 1 90.12 203 MET A C 1
ATOM 1599 O O . MET A 1 203 ? 14.969 -0.409 -11.641 1 90.12 203 MET A O 1
ATOM 1603 N N . LYS A 1 204 ? 13.875 0.695 -10.102 1 90.62 204 LYS A N 1
ATOM 1604 C CA . LYS A 1 204 ? 13.984 -0.387 -9.125 1 90.62 204 LYS A CA 1
ATOM 1605 C C . LYS A 1 204 ? 13.039 -1.537 -9.477 1 90.62 204 LYS A C 1
ATOM 1607 O O . LYS A 1 204 ? 13.383 -2.705 -9.281 1 90.62 204 LYS A O 1
ATOM 1612 N N . VAL A 1 205 ? 11.82 -1.281 -9.914 1 94 205 VAL A N 1
ATOM 1613 C CA . VAL A 1 205 ? 10.836 -2.301 -10.266 1 94 205 VAL A CA 1
ATOM 1614 C C . VAL A 1 205 ? 11.281 -3.035 -11.531 1 94 205 VAL A C 1
ATOM 1616 O O . VAL A 1 205 ? 11.156 -4.258 -11.617 1 94 205 VAL A O 1
ATOM 1619 N N . GLY A 1 206 ? 11.773 -2.357 -12.539 1 91.75 206 GLY A N 1
ATOM 1620 C CA . GLY A 1 206 ? 12.219 -2.957 -13.789 1 91.75 206 GLY A CA 1
ATOM 1621 C C . GLY A 1 206 ? 11.188 -2.865 -14.891 1 91.75 206 GLY A C 1
ATOM 1622 O O . GLY A 1 206 ? 9.977 -2.859 -14.633 1 91.75 206 GLY A O 1
ATOM 1623 N N . LYS A 1 207 ? 11.594 -2.947 -16.047 1 90.25 207 LYS A N 1
ATOM 1624 C CA . LYS A 1 207 ? 10.742 -2.809 -17.234 1 90.25 207 LYS A CA 1
ATOM 1625 C C . LYS A 1 207 ? 9.906 -4.066 -17.453 1 90.25 207 LYS A C 1
ATOM 1627 O O . LYS A 1 207 ? 8.75 -3.98 -17.875 1 90.25 207 LYS A O 1
ATOM 1632 N N . ASN A 1 208 ? 10.43 -5.172 -17.141 1 88.88 208 ASN A N 1
ATOM 1633 C CA . ASN A 1 208 ? 9.742 -6.434 -17.391 1 88.88 208 ASN A CA 1
ATOM 1634 C C . ASN A 1 208 ? 8.492 -6.562 -16.516 1 88.88 208 ASN A C 1
ATOM 1636 O O . ASN A 1 208 ? 7.449 -7.012 -16.984 1 88.88 208 ASN A O 1
ATOM 1640 N N . THR A 1 209 ? 8.633 -6.168 -15.32 1 91.88 209 THR A N 1
ATOM 1641 C CA . THR A 1 209 ? 7.484 -6.223 -14.422 1 91.88 209 THR A CA 1
ATOM 1642 C C . THR A 1 209 ? 6.449 -5.172 -14.805 1 91.88 209 THR A C 1
ATOM 1644 O O . THR A 1 209 ? 5.25 -5.457 -14.828 1 91.88 209 THR A O 1
ATOM 1647 N N . LEU A 1 210 ? 6.871 -3.975 -15.141 1 92.06 210 LEU A N 1
ATOM 1648 C CA . LEU A 1 210 ? 5.957 -2.898 -15.508 1 92.06 210 LEU A CA 1
ATOM 1649 C C . LEU A 1 210 ? 5.215 -3.232 -16.797 1 92.06 210 LEU A C 1
ATOM 1651 O O . LEU A 1 210 ? 4.07 -2.814 -16.984 1 92.06 210 LEU A O 1
ATOM 1655 N N . GLY A 1 211 ? 5.863 -4.043 -17.625 1 87.56 211 GLY A N 1
ATOM 1656 C CA . GLY A 1 211 ? 5.27 -4.387 -18.906 1 87.56 211 GLY A CA 1
ATOM 1657 C C . GLY A 1 211 ? 4.492 -5.691 -18.875 1 87.56 211 GLY A C 1
ATOM 1658 O O . GLY A 1 211 ? 3.945 -6.121 -19.891 1 87.56 211 GLY A O 1
ATOM 1659 N N . SER A 1 212 ? 4.41 -6.305 -17.719 1 84.31 212 SER A N 1
ATOM 1660 C CA . SER A 1 212 ? 3.775 -7.617 -17.625 1 84.31 212 SER A CA 1
ATOM 1661 C C . SER A 1 212 ? 2.27 -7.52 -17.844 1 84.31 212 SER A C 1
ATOM 1663 O O . SER A 1 212 ? 1.64 -8.484 -18.297 1 84.31 212 SER A O 1
ATOM 1665 N N . HIS A 1 213 ? 1.683 -6.43 -17.422 1 83.06 213 HIS A N 1
ATOM 1666 C CA . HIS A 1 213 ? 0.262 -6.148 -17.594 1 83.06 213 HIS A CA 1
ATOM 1667 C C . HIS A 1 213 ? 0.017 -4.66 -17.828 1 83.06 213 HIS A C 1
ATOM 1669 O O . HIS A 1 213 ? 0.693 -3.82 -17.234 1 83.06 213 HIS A O 1
ATOM 1675 N N . PRO A 1 214 ? -0.864 -4.285 -18.578 1 80.31 214 PRO A N 1
ATOM 1676 C CA . PRO A 1 214 ? -1.102 -2.881 -18.922 1 80.31 214 PRO A CA 1
ATOM 1677 C C . PRO A 1 214 ? -1.535 -2.049 -17.719 1 80.31 214 PRO A C 1
ATOM 1679 O O . PRO A 1 214 ? -1.364 -0.827 -17.719 1 80.31 214 PRO A O 1
ATOM 1682 N N . ASP A 1 215 ? -2.115 -2.695 -16.75 1 86.56 215 ASP A N 1
ATOM 1683 C CA . ASP A 1 215 ? -2.619 -1.953 -15.609 1 86.56 215 ASP A CA 1
ATOM 1684 C C . ASP A 1 215 ? -1.522 -1.747 -14.562 1 86.56 215 ASP A C 1
ATOM 1686 O O . ASP A 1 215 ? -1.673 -0.935 -13.648 1 86.56 215 ASP A O 1
ATOM 1690 N N . ILE A 1 216 ? -0.449 -2.395 -14.695 1 91.38 216 ILE A N 1
ATOM 1691 C CA . ILE A 1 216 ? 0.568 -2.416 -13.648 1 91.38 216 ILE A CA 1
ATOM 1692 C C . ILE A 1 216 ? 1.249 -1.052 -13.562 1 91.38 216 ILE A C 1
ATOM 1694 O O . ILE A 1 216 ? 1.496 -0.542 -12.461 1 91.38 216 ILE A O 1
ATOM 1698 N N . PRO A 1 217 ? 1.502 -0.301 -14.656 1 92.5 217 PRO A N 1
ATOM 1699 C CA . PRO A 1 217 ? 2.139 1.012 -14.523 1 92.5 217 PRO A CA 1
ATOM 1700 C C . PRO A 1 217 ? 1.293 2.004 -13.727 1 92.5 217 PRO A C 1
ATOM 1702 O O . PRO A 1 217 ? 1.824 2.748 -12.906 1 92.5 217 PRO A O 1
ATOM 1705 N N . GLY A 1 218 ? 0.053 2.014 -14.023 1 92.56 218 GLY A N 1
ATOM 1706 C CA . GLY A 1 218 ? -0.823 2.877 -13.25 1 92.56 218 GLY A CA 1
ATOM 1707 C C . GLY A 1 218 ? -0.827 2.551 -11.766 1 92.56 218 GLY A C 1
ATOM 1708 O O . GLY A 1 218 ? -0.788 3.451 -10.93 1 92.56 218 GLY A O 1
ATOM 1709 N N . LEU A 1 219 ? -0.924 1.26 -11.5 1 94.38 219 LEU A N 1
ATOM 1710 C CA . LEU A 1 219 ? -0.886 0.811 -10.109 1 94.38 219 LEU A CA 1
ATOM 1711 C C . LEU A 1 219 ? 0.469 1.113 -9.484 1 94.38 219 LEU A C 1
ATOM 1713 O O . LEU A 1 219 ? 0.542 1.497 -8.312 1 94.38 219 LEU A O 1
ATOM 1717 N N . ALA A 1 220 ? 1.522 0.931 -10.281 1 96.69 220 ALA A N 1
ATOM 1718 C CA . ALA A 1 220 ? 2.879 1.204 -9.812 1 96.69 220 ALA A CA 1
ATOM 1719 C C . ALA A 1 220 ? 3.039 2.67 -9.422 1 96.69 220 ALA A C 1
ATOM 1721 O O . ALA A 1 220 ? 3.719 2.988 -8.445 1 96.69 220 ALA A O 1
ATOM 1722 N N . ARG A 1 221 ? 2.438 3.535 -10.133 1 95.44 221 ARG A N 1
ATOM 1723 C CA . ARG A 1 221 ? 2.492 4.957 -9.812 1 95.44 221 ARG A CA 1
ATOM 1724 C C . ARG A 1 221 ? 1.803 5.242 -8.484 1 95.44 221 ARG A C 1
ATOM 1726 O O . ARG A 1 221 ? 2.252 6.094 -7.711 1 95.44 221 ARG A O 1
ATOM 1733 N N . LYS A 1 222 ? 0.747 4.559 -8.25 1 93.62 222 LYS A N 1
ATOM 1734 C CA . LYS A 1 222 ? 0.049 4.715 -6.977 1 93.62 222 LYS A CA 1
ATOM 1735 C C . LYS A 1 222 ? 0.923 4.266 -5.809 1 93.62 222 LYS A C 1
ATOM 1737 O O . LYS A 1 222 ? 0.939 4.902 -4.754 1 93.62 222 LYS A O 1
ATOM 1742 N N . VAL A 1 223 ? 1.619 3.154 -6.047 1 95.06 223 VAL A N 1
ATOM 1743 C CA . VAL A 1 223 ? 2.516 2.645 -5.016 1 95.06 223 VAL A CA 1
ATOM 1744 C C . VAL A 1 223 ? 3.645 3.643 -4.773 1 95.06 223 VAL A C 1
ATOM 1746 O O . VAL A 1 223 ? 3.998 3.924 -3.625 1 95.06 223 VAL A O 1
ATOM 1749 N N . ALA A 1 224 ? 4.18 4.188 -5.805 1 95.38 224 ALA A N 1
ATOM 1750 C CA . ALA A 1 224 ? 5.258 5.172 -5.699 1 95.38 224 ALA A CA 1
ATOM 1751 C C . ALA A 1 224 ? 4.801 6.41 -4.938 1 95.38 224 ALA A C 1
ATOM 1753 O O . ALA A 1 224 ? 5.562 6.984 -4.16 1 95.38 224 ALA A O 1
ATOM 1754 N N . ARG A 1 225 ? 3.611 6.797 -5.137 1 92.38 225 ARG A N 1
ATOM 1755 C CA . ARG A 1 225 ? 3.072 7.977 -4.473 1 92.38 225 ARG A CA 1
ATOM 1756 C C . ARG A 1 225 ? 2.967 7.758 -2.967 1 92.38 225 ARG A C 1
ATOM 1758 O O . ARG A 1 225 ? 3.115 8.695 -2.186 1 92.38 225 ARG A O 1
ATOM 1765 N N . LYS A 1 226 ? 2.734 6.594 -2.572 1 90.81 226 LYS A N 1
ATOM 1766 C CA . LYS A 1 226 ? 2.605 6.27 -1.154 1 90.81 226 LYS A CA 1
ATOM 1767 C C . LYS A 1 226 ? 3.938 6.43 -0.429 1 90.81 226 LYS A C 1
ATOM 1769 O O . LYS A 1 226 ? 3.973 6.539 0.798 1 90.81 226 LYS A O 1
ATOM 1774 N N . CYS A 1 227 ? 5.055 6.465 -1.181 1 93.12 227 CYS A N 1
ATOM 1775 C CA . CYS A 1 227 ? 6.379 6.633 -0.588 1 93.12 227 CYS A CA 1
ATOM 1776 C C . CYS A 1 227 ? 6.68 8.102 -0.327 1 93.12 227 CYS A C 1
ATOM 1778 O O . CYS A 1 227 ? 7.629 8.43 0.382 1 93.12 227 CYS A O 1
ATOM 1780 N N . ARG A 1 228 ? 5.957 8.992 -0.857 1 90.94 228 ARG A N 1
ATOM 1781 C CA . ARG A 1 228 ? 6.016 10.438 -0.653 1 90.94 228 ARG A CA 1
ATOM 1782 C C . ARG A 1 228 ? 7.422 10.969 -0.909 1 90.94 228 ARG A C 1
ATOM 1784 O O . ARG A 1 228 ? 7.949 11.75 -0.113 1 90.94 228 ARG A O 1
ATOM 1791 N N . GLY A 1 229 ? 8.102 10.438 -1.83 1 92.31 229 GLY A N 1
ATOM 1792 C CA . GLY A 1 229 ? 9.344 10.992 -2.336 1 92.31 229 GLY A CA 1
ATOM 1793 C C . GLY A 1 229 ? 10.555 10.609 -1.496 1 92.31 229 GLY A C 1
ATOM 1794 O O . GLY A 1 229 ? 11.664 11.07 -1.752 1 92.31 229 GLY A O 1
ATOM 1795 N N . LEU A 1 230 ? 10.43 9.852 -0.476 1 93.81 230 LEU A N 1
ATOM 1796 C CA . LEU A 1 230 ? 11.555 9.406 0.334 1 93.81 230 LEU A CA 1
ATOM 1797 C C . LEU A 1 230 ? 12.352 8.328 -0.395 1 93.81 230 LEU A C 1
ATOM 1799 O O . LEU A 1 230 ? 11.852 7.223 -0.617 1 93.81 230 LEU A O 1
ATOM 1803 N N . PRO A 1 231 ? 13.578 8.578 -0.728 1 93.06 231 PRO A N 1
ATOM 1804 C CA . PRO A 1 231 ? 14.391 7.641 -1.509 1 93.06 231 PRO A CA 1
ATOM 1805 C C . PRO A 1 231 ? 14.516 6.277 -0.837 1 93.06 231 PRO A C 1
ATOM 1807 O O . PRO A 1 231 ? 14.438 5.242 -1.51 1 93.06 231 PRO A O 1
ATOM 1810 N N . LEU A 1 232 ? 14.734 6.238 0.46 1 92.81 232 LEU A N 1
ATOM 1811 C CA . LEU A 1 232 ? 14.836 4.973 1.179 1 92.81 232 LEU A CA 1
ATOM 1812 C C . LEU A 1 232 ? 13.602 4.109 0.937 1 92.81 232 LEU A C 1
ATOM 1814 O O . LEU A 1 232 ? 13.727 2.924 0.616 1 92.81 232 LEU A O 1
ATOM 1818 N N . ALA A 1 233 ? 12.414 4.707 1.08 1 94.31 233 ALA A N 1
ATOM 1819 C CA . ALA A 1 233 ? 11.156 3.982 0.882 1 94.31 233 ALA A CA 1
ATOM 1820 C C . ALA A 1 233 ? 11 3.549 -0.572 1 94.31 233 ALA A C 1
ATOM 1822 O O . ALA A 1 233 ? 10.586 2.42 -0.849 1 94.31 233 ALA A O 1
ATOM 1823 N N . LEU A 1 234 ? 11.344 4.453 -1.504 1 94.19 234 LEU A N 1
ATOM 1824 C CA . LEU A 1 234 ? 11.227 4.16 -2.928 1 94.19 234 LEU A CA 1
ATOM 1825 C C . LEU A 1 234 ? 12.109 2.977 -3.314 1 94.19 234 LEU A C 1
ATOM 1827 O O . LEU A 1 234 ? 11.695 2.115 -4.094 1 94.19 234 LEU A O 1
ATOM 1831 N N . ASN A 1 235 ? 13.281 2.895 -2.766 1 91.94 235 ASN A N 1
ATOM 1832 C CA . ASN A 1 235 ? 14.211 1.808 -3.064 1 91.94 235 ASN A CA 1
ATOM 1833 C C . ASN A 1 235 ? 13.711 0.478 -2.5 1 91.94 235 ASN A C 1
ATOM 1835 O O . ASN A 1 235 ? 13.664 -0.525 -3.215 1 91.94 235 ASN A O 1
ATOM 1839 N N . VAL A 1 236 ? 13.359 0.488 -1.238 1 92.5 236 VAL A N 1
ATOM 1840 C CA . VAL A 1 236 ? 12.984 -0.744 -0.551 1 92.5 236 VAL A CA 1
ATOM 1841 C C . VAL A 1 236 ? 11.68 -1.289 -1.138 1 92.5 236 VAL A C 1
ATOM 1843 O O . VAL A 1 236 ? 11.594 -2.473 -1.475 1 92.5 236 VAL A O 1
ATOM 1846 N N . ILE A 1 237 ? 10.656 -0.456 -1.293 1 94.56 237 ILE A N 1
ATOM 1847 C CA . ILE A 1 237 ? 9.359 -0.891 -1.806 1 94.56 237 ILE A CA 1
ATOM 1848 C C . ILE A 1 237 ? 9.484 -1.235 -3.289 1 94.56 237 ILE A C 1
ATOM 1850 O O . ILE A 1 237 ? 8.891 -2.209 -3.758 1 94.56 237 ILE A O 1
ATOM 1854 N N . GLY A 1 238 ? 10.203 -0.395 -4.008 1 93.88 238 GLY A N 1
ATOM 1855 C CA . GLY A 1 238 ? 10.438 -0.71 -5.41 1 93.88 238 GLY A CA 1
ATOM 1856 C C . GLY A 1 238 ? 11.078 -2.07 -5.617 1 93.88 238 GLY A C 1
ATOM 1857 O O . GLY A 1 238 ? 10.664 -2.828 -6.496 1 93.88 238 GLY A O 1
ATOM 1858 N N . GLU A 1 239 ? 12.031 -2.395 -4.809 1 92 239 GLU A N 1
ATOM 1859 C CA . GLU A 1 239 ? 12.703 -3.691 -4.883 1 92 239 GLU A CA 1
ATOM 1860 C C . GLU A 1 239 ? 11.742 -4.828 -4.551 1 92 239 GLU A C 1
ATOM 1862 O O . GLU A 1 239 ? 11.789 -5.891 -5.172 1 92 239 GLU A O 1
ATOM 1867 N N . ALA A 1 240 ? 10.922 -4.625 -3.604 1 91.56 240 ALA A N 1
ATOM 1868 C CA . ALA A 1 240 ? 9.961 -5.645 -3.18 1 91.56 240 ALA A CA 1
ATOM 1869 C C . ALA A 1 240 ? 8.938 -5.918 -4.273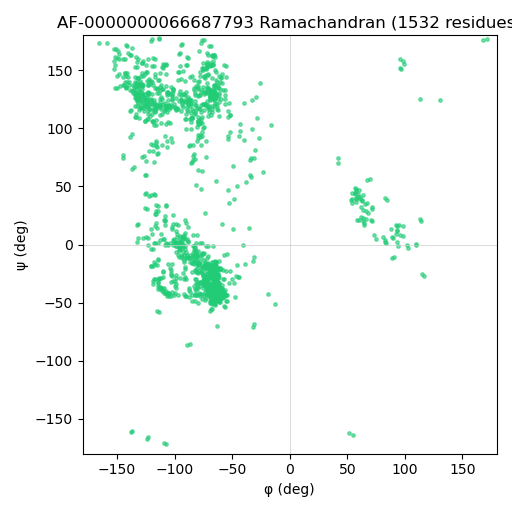 1 91.56 240 ALA A C 1
ATOM 1871 O O . ALA A 1 240 ? 8.422 -7.035 -4.387 1 91.56 240 ALA A O 1
ATOM 1872 N N . MET A 1 241 ? 8.641 -4.906 -5.074 1 95 241 MET A N 1
ATOM 1873 C CA . MET A 1 241 ? 7.598 -5.027 -6.09 1 95 241 MET A CA 1
ATOM 1874 C C . MET A 1 241 ? 8.18 -5.527 -7.41 1 95 241 MET A C 1
ATOM 1876 O O . MET A 1 241 ? 7.434 -5.871 -8.328 1 95 241 MET A O 1
ATOM 1880 N N . ALA A 1 242 ? 9.438 -5.664 -7.539 1 93.38 242 ALA A N 1
ATOM 1881 C CA . ALA A 1 242 ? 10.133 -5.926 -8.797 1 93.38 242 ALA A CA 1
ATOM 1882 C C . ALA A 1 242 ? 9.711 -7.266 -9.391 1 93.38 242 ALA A C 1
ATOM 1884 O O . ALA A 1 242 ? 9.734 -7.445 -10.609 1 93.38 242 ALA A O 1
ATOM 1885 N N . CYS A 1 243 ? 9.242 -8.219 -8.57 1 91.25 243 CYS A N 1
ATOM 1886 C CA . CYS A 1 243 ? 8.945 -9.547 -9.094 1 91.25 243 CYS A CA 1
ATOM 1887 C C . CYS A 1 243 ? 7.438 -9.805 -9.109 1 91.25 243 CYS A C 1
ATOM 1889 O O . CYS A 1 243 ? 6.996 -10.914 -9.406 1 91.25 243 CYS A O 1
ATOM 1891 N N . LYS A 1 244 ? 6.688 -8.852 -8.773 1 92.56 244 LYS A N 1
ATOM 1892 C CA . LYS A 1 244 ? 5.238 -9.023 -8.766 1 92.56 244 LYS A CA 1
ATOM 1893 C C . LYS A 1 244 ? 4.633 -8.688 -10.125 1 92.56 244 LYS A C 1
ATOM 1895 O O . LYS A 1 244 ? 4.621 -7.527 -10.531 1 92.56 244 LYS A O 1
ATOM 1900 N N . ARG A 1 245 ? 4.086 -9.648 -10.766 1 89.25 245 ARG A N 1
ATOM 1901 C CA . ARG A 1 245 ? 3.742 -9.484 -12.172 1 89.25 245 ARG A CA 1
ATOM 1902 C C . ARG A 1 245 ? 2.23 -9.531 -12.383 1 89.25 245 ARG A C 1
ATOM 1904 O O . ARG A 1 245 ? 1.753 -9.5 -13.516 1 89.25 245 ARG A O 1
ATOM 1911 N N . THR A 1 246 ? 1.421 -9.68 -11.297 1 89.5 246 THR A N 1
ATOM 1912 C CA . THR A 1 246 ? -0.027 -9.727 -11.469 1 89.5 246 THR A CA 1
ATOM 1913 C C . THR A 1 246 ? -0.681 -8.477 -10.883 1 89.5 246 THR A C 1
ATOM 1915 O O . THR A 1 246 ? -0.138 -7.855 -9.969 1 89.5 246 THR A O 1
ATOM 1918 N N . VAL A 1 247 ? -1.801 -8.18 -11.461 1 89.44 247 VAL A N 1
ATOM 1919 C CA . VAL A 1 247 ? -2.564 -7.008 -11.039 1 89.44 247 VAL A CA 1
ATOM 1920 C C . VAL A 1 247 ? -3.016 -7.18 -9.586 1 89.44 247 VAL A C 1
ATOM 1922 O O . VAL A 1 247 ? -2.984 -6.227 -8.805 1 89.44 247 VAL A O 1
ATOM 1925 N N . HIS A 1 248 ? -3.387 -8.367 -9.234 1 90.88 248 HIS A N 1
ATOM 1926 C CA . HIS A 1 248 ? -3.887 -8.641 -7.895 1 90.88 248 HIS A CA 1
ATOM 1927 C C . HIS A 1 248 ? -2.807 -8.414 -6.844 1 90.88 248 HIS A C 1
ATOM 1929 O O . HIS A 1 248 ? -3.09 -7.906 -5.758 1 90.88 248 HIS A O 1
ATOM 1935 N N . GLU A 1 249 ? -1.604 -8.75 -7.199 1 93.19 249 GLU A N 1
ATOM 1936 C CA . GLU A 1 249 ? -0.496 -8.539 -6.273 1 93.19 249 GLU A CA 1
ATOM 1937 C C . GLU A 1 249 ? -0.27 -7.051 -6.016 1 93.19 249 GLU A C 1
ATOM 1939 O O . GLU A 1 249 ? 0.009 -6.645 -4.887 1 93.19 249 GLU A O 1
ATOM 1944 N N . TRP A 1 250 ? -0.374 -6.297 -7.016 1 94.38 250 TRP A N 1
ATOM 1945 C CA . TRP A 1 250 ? -0.181 -4.855 -6.895 1 94.38 250 TRP A CA 1
ATOM 1946 C C . TRP A 1 250 ? -1.327 -4.215 -6.121 1 94.38 250 TRP A C 1
ATOM 1948 O O . TRP A 1 250 ? -1.104 -3.334 -5.285 1 94.38 250 TRP A O 1
ATOM 1958 N N . CYS A 1 251 ? -2.537 -4.684 -6.387 1 92.06 251 CYS A N 1
ATOM 1959 C CA . CYS A 1 251 ? -3.68 -4.184 -5.629 1 92.06 251 CYS A CA 1
ATOM 1960 C C . CYS A 1 251 ? -3.541 -4.527 -4.148 1 92.06 251 CYS A C 1
ATOM 1962 O O . CYS A 1 251 ? -3.863 -3.707 -3.287 1 92.06 251 CYS A O 1
ATOM 1964 N N . HIS A 1 252 ? -3.031 -5.645 -3.957 1 92.12 252 HIS A N 1
ATOM 1965 C CA . HIS A 1 252 ? -2.799 -6.051 -2.576 1 92.12 252 HIS A CA 1
ATOM 1966 C C . HIS A 1 252 ? -1.762 -5.156 -1.906 1 92.12 252 HIS A C 1
ATOM 1968 O O . HIS A 1 252 ? -1.917 -4.781 -0.741 1 92.12 252 HIS A O 1
ATOM 1974 N N . ALA A 1 253 ? -0.703 -4.887 -2.627 1 94.06 253 ALA A N 1
ATOM 1975 C CA . ALA A 1 253 ? 0.343 -4.016 -2.094 1 94.06 253 ALA A CA 1
ATOM 1976 C C . ALA A 1 253 ? -0.219 -2.646 -1.722 1 94.06 253 ALA A C 1
ATOM 1978 O O . ALA A 1 253 ? 0.114 -2.098 -0.669 1 94.06 253 ALA A O 1
ATOM 1979 N N . ILE A 1 254 ? -1.056 -2.086 -2.533 1 92 254 ILE A N 1
ATOM 1980 C CA . ILE A 1 254 ? -1.668 -0.785 -2.281 1 92 254 ILE A CA 1
ATOM 1981 C C . ILE A 1 254 ? -2.541 -0.86 -1.031 1 92 254 ILE A C 1
ATOM 1983 O O . ILE A 1 254 ? -2.498 0.032 -0.181 1 92 254 ILE A O 1
ATOM 1987 N N . ASP A 1 255 ? -3.238 -1.938 -0.919 1 87.75 255 ASP A N 1
ATOM 1988 C CA . ASP A 1 255 ? -4.105 -2.133 0.237 1 87.75 255 ASP A CA 1
ATOM 1989 C C . ASP A 1 255 ? -3.295 -2.189 1.53 1 87.75 255 ASP A C 1
ATOM 1991 O O . ASP A 1 255 ? -3.654 -1.554 2.523 1 87.75 255 ASP A O 1
ATOM 1995 N N . VAL A 1 256 ? -2.279 -2.939 1.453 1 89.38 256 VAL A N 1
ATOM 1996 C CA . VAL A 1 256 ? -1.45 -3.125 2.641 1 89.38 256 VAL A CA 1
ATOM 1997 C C . VAL A 1 256 ? -0.772 -1.809 3.01 1 89.38 256 VAL A C 1
ATOM 1999 O O . VAL A 1 256 ? -0.708 -1.444 4.188 1 89.38 256 VAL A O 1
ATOM 2002 N N . LEU A 1 257 ? -0.277 -1.074 2.037 1 89.12 257 LEU A N 1
ATOM 2003 C CA . LEU A 1 257 ? 0.415 0.186 2.281 1 89.12 257 LEU A CA 1
ATOM 2004 C C . LEU A 1 257 ? -0.548 1.239 2.82 1 89.12 257 LEU A C 1
ATOM 2006 O O . LEU A 1 257 ? -0.134 2.162 3.525 1 89.12 257 LEU A O 1
ATOM 2010 N N . THR A 1 258 ? -1.797 1.106 2.535 1 83.69 258 THR A N 1
ATOM 2011 C CA . THR A 1 258 ? -2.797 2.074 2.973 1 83.69 258 THR A CA 1
ATOM 2012 C C . THR A 1 258 ? -3.314 1.724 4.363 1 83.69 258 THR A C 1
ATOM 2014 O O . THR A 1 258 ? -3.527 2.609 5.195 1 83.69 258 THR A O 1
ATOM 2017 N N . SER A 1 259 ? -3.473 0.446 4.641 1 78.25 259 SER A N 1
ATOM 2018 C CA . SER A 1 259 ? -4.129 0.041 5.879 1 78.25 259 SER A CA 1
ATOM 2019 C C . SER A 1 259 ? -3.109 -0.365 6.938 1 78.25 259 SER A C 1
ATOM 2021 O O . SER A 1 259 ? -3.279 -0.058 8.117 1 78.25 259 SER A O 1
ATOM 2023 N N . SER A 1 260 ? -2.133 -1.105 6.547 1 82.25 260 SER A N 1
ATOM 2024 C CA . SER A 1 260 ? -1.129 -1.616 7.473 1 82.25 260 SER A CA 1
ATOM 2025 C C . SER A 1 260 ? 0.246 -1.686 6.816 1 82.25 260 SER A C 1
ATOM 2027 O O . SER A 1 260 ? 0.78 -2.775 6.594 1 82.25 260 SER A O 1
ATOM 2029 N N . ALA A 1 261 ? 0.785 -0.574 6.738 1 84.75 261 ALA A N 1
ATOM 2030 C CA . ALA A 1 261 ? 2.047 -0.47 6.016 1 84.75 261 ALA A CA 1
ATOM 2031 C C . ALA A 1 261 ? 3.146 -1.271 6.707 1 84.75 261 ALA A C 1
ATOM 2033 O O . ALA A 1 261 ? 4.098 -1.717 6.062 1 84.75 261 ALA A O 1
ATOM 2034 N N . ILE A 1 262 ? 2.994 -1.568 7.984 1 86.31 262 ILE A N 1
ATOM 2035 C CA . ILE A 1 262 ? 4 -2.271 8.773 1 86.31 262 ILE A CA 1
ATOM 2036 C C . ILE A 1 262 ? 4.148 -3.703 8.258 1 86.31 262 ILE A C 1
ATOM 2038 O O . ILE A 1 262 ? 5.227 -4.297 8.359 1 86.31 262 ILE A O 1
ATOM 2042 N N . ASP A 1 263 ? 3.082 -4.203 7.719 1 84.88 263 ASP A N 1
ATOM 2043 C CA . ASP A 1 263 ? 3.066 -5.598 7.293 1 84.88 263 ASP A CA 1
ATOM 2044 C C . ASP A 1 263 ? 3.697 -5.758 5.91 1 84.88 263 ASP A C 1
ATOM 2046 O O . ASP A 1 263 ? 3.895 -6.879 5.438 1 84.88 263 ASP A O 1
ATOM 2050 N N . PHE A 1 264 ? 4.047 -4.734 5.293 1 89.31 264 PHE A N 1
ATOM 2051 C CA . PHE A 1 264 ? 4.676 -4.793 3.979 1 89.31 264 PHE A CA 1
ATOM 2052 C C . PHE A 1 264 ? 6.113 -5.289 4.09 1 89.31 264 PHE A C 1
ATOM 2054 O O . PHE A 1 264 ? 6.832 -4.926 5.023 1 89.31 264 PHE A O 1
ATOM 2061 N N . SER A 1 265 ? 6.52 -6.043 3.146 1 84.69 265 SER A N 1
ATOM 2062 C CA . SER A 1 265 ? 7.848 -6.645 3.16 1 84.69 265 SER A CA 1
ATOM 2063 C C . SER A 1 265 ? 8.938 -5.578 3.166 1 84.69 265 SER A C 1
ATOM 2065 O O . SER A 1 265 ? 8.938 -4.676 2.324 1 84.69 265 SER A O 1
ATOM 2067 N N . GLY A 1 266 ? 9.828 -5.598 4.172 1 86.31 266 GLY A N 1
ATOM 2068 C CA . GLY A 1 266 ? 10.977 -4.703 4.238 1 86.31 266 GLY A CA 1
ATOM 2069 C C . GLY A 1 266 ? 10.68 -3.41 4.973 1 86.31 266 GLY A C 1
ATOM 2070 O O . GLY A 1 266 ? 11.602 -2.658 5.309 1 86.31 266 GLY A O 1
ATOM 2071 N N . MET A 1 267 ? 9.406 -3.121 5.27 1 89.5 267 MET A N 1
ATOM 2072 C CA . MET A 1 267 ? 9.031 -1.859 5.902 1 89.5 267 MET A CA 1
ATOM 2073 C C . MET A 1 267 ? 9.625 -1.748 7.301 1 89.5 267 MET A C 1
ATOM 2075 O O . MET A 1 267 ? 10.305 -0.766 7.613 1 89.5 267 MET A O 1
ATOM 2079 N N . GLU A 1 268 ? 9.461 -2.684 8.141 1 88.25 268 GLU A N 1
ATOM 2080 C CA . GLU A 1 268 ? 9.906 -2.631 9.531 1 88.25 268 GLU A CA 1
ATOM 2081 C C . GLU A 1 268 ? 11.43 -2.643 9.633 1 88.25 268 GLU A C 1
ATOM 2083 O O . GLU A 1 268 ? 12.023 -1.742 10.227 1 88.25 268 GLU A O 1
ATOM 2088 N N . ASP A 1 269 ? 12.07 -3.506 8.914 1 87.06 269 ASP A N 1
ATOM 2089 C CA . ASP A 1 269 ? 13.492 -3.75 9.102 1 87.06 269 ASP A CA 1
ATOM 2090 C C . ASP A 1 269 ? 14.336 -2.725 8.344 1 87.06 269 ASP A C 1
ATOM 2092 O O . ASP A 1 269 ? 15.375 -2.275 8.836 1 87.06 269 ASP A O 1
ATOM 2096 N N . GLU A 1 270 ? 13.828 -2.361 7.223 1 90.56 270 GLU A N 1
ATOM 2097 C CA . GLU A 1 270 ? 14.703 -1.572 6.355 1 90.56 270 GLU A CA 1
ATOM 2098 C C . GLU A 1 270 ? 14.312 -0.095 6.383 1 90.56 270 GLU A C 1
ATOM 2100 O O . GLU A 1 270 ? 15.133 0.771 6.066 1 90.56 270 GLU A O 1
ATOM 2105 N N . ILE A 1 271 ? 13.141 0.259 6.762 1 92.94 271 ILE A N 1
ATOM 2106 C CA . ILE A 1 271 ? 12.719 1.653 6.703 1 92.94 271 ILE A CA 1
ATOM 2107 C C . ILE A 1 271 ? 12.461 2.178 8.109 1 92.94 271 ILE A C 1
ATOM 2109 O O . ILE A 1 271 ? 13.18 3.064 8.586 1 92.94 271 ILE A O 1
ATOM 2113 N N . LEU A 1 272 ? 11.562 1.538 8.883 1 94.38 272 LEU A N 1
ATOM 2114 C CA . LEU A 1 272 ? 11.109 2.07 10.164 1 94.38 272 LEU A CA 1
ATOM 2115 C C . LEU A 1 272 ? 12.242 2.074 11.18 1 94.38 272 LEU A C 1
ATOM 2117 O O . LEU A 1 272 ? 12.391 3.027 11.945 1 94.38 272 LEU A O 1
ATOM 2121 N N . HIS A 1 273 ? 13.094 1.096 11.125 1 92.81 273 HIS A N 1
ATOM 2122 C CA . HIS A 1 273 ? 14.211 1.047 12.055 1 92.81 273 HIS A CA 1
ATOM 2123 C C . HIS A 1 273 ? 15.211 2.164 11.781 1 92.81 273 HIS A C 1
ATOM 2125 O O . HIS A 1 273 ? 15.789 2.727 12.711 1 92.81 273 HIS A O 1
ATOM 2131 N N . VAL A 1 274 ? 15.391 2.43 10.578 1 91.5 274 VAL A N 1
ATOM 2132 C CA . VAL A 1 274 ? 16.312 3.492 10.195 1 91.5 274 VAL A CA 1
ATOM 2133 C C . VAL A 1 274 ? 15.766 4.844 10.656 1 91.5 274 VAL A C 1
ATOM 2135 O O . VAL A 1 274 ? 16.516 5.684 11.156 1 91.5 274 VAL A O 1
ATOM 2138 N N . LEU A 1 275 ? 14.484 5.062 10.562 1 93.62 275 LEU A N 1
ATOM 2139 C CA . LEU A 1 275 ? 13.859 6.32 10.961 1 93.62 275 LEU A CA 1
ATOM 2140 C C . LEU A 1 275 ? 13.789 6.438 12.477 1 93.62 275 LEU A C 1
ATOM 2142 O O . LEU A 1 275 ? 13.852 7.543 13.023 1 93.62 275 LEU A O 1
ATOM 2146 N N . LYS A 1 276 ? 13.688 5.312 13.148 1 95.25 276 LYS A N 1
ATOM 2147 C CA . LYS A 1 276 ? 13.508 5.281 14.602 1 95.25 276 LYS A CA 1
ATOM 2148 C C . LYS A 1 276 ? 14.719 5.879 15.32 1 95.25 276 LYS A C 1
ATOM 2150 O O . LYS A 1 276 ? 14.602 6.352 16.453 1 95.25 276 LYS A O 1
ATOM 2155 N N . TYR A 1 277 ? 15.867 5.914 14.672 1 92.62 277 TYR A N 1
ATOM 2156 C CA . TYR A 1 277 ? 17.062 6.484 15.289 1 92.62 277 TYR A CA 1
ATOM 2157 C C . TYR A 1 277 ? 16.828 7.938 15.68 1 92.62 277 TYR A C 1
ATOM 2159 O O . TYR A 1 277 ? 17.312 8.391 16.719 1 92.62 277 TYR A O 1
ATOM 2167 N N . SER A 1 278 ? 16.172 8.695 14.844 1 93.81 278 SER A N 1
ATOM 2168 C CA . SER A 1 278 ? 15.867 10.094 15.148 1 93.81 278 SER A CA 1
ATOM 2169 C C . SER A 1 278 ? 14.977 10.211 16.375 1 93.81 278 SER A C 1
ATOM 2171 O O . SER A 1 278 ? 15.156 11.117 17.203 1 93.81 278 SER A O 1
ATOM 2173 N N . TYR A 1 279 ? 14.047 9.312 16.5 1 95.31 279 TYR A N 1
ATOM 2174 C CA . TYR A 1 279 ? 13.164 9.266 17.656 1 95.31 279 TYR A CA 1
ATOM 2175 C C . TYR A 1 279 ? 13.945 8.922 18.922 1 95.31 279 TYR A C 1
ATOM 2177 O O . TYR A 1 279 ? 13.742 9.539 19.969 1 95.31 279 TYR A O 1
ATOM 2185 N N . ASP A 1 280 ? 14.773 7.965 18.797 1 93.56 280 ASP A N 1
ATOM 2186 C CA . ASP A 1 280 ? 15.562 7.523 19.938 1 93.56 280 ASP A CA 1
ATOM 2187 C C . ASP A 1 280 ? 16.484 8.633 20.438 1 93.56 280 ASP A C 1
ATOM 2189 O O . ASP A 1 280 ? 16.844 8.68 21.609 1 93.56 280 ASP A O 1
ATOM 2193 N N . ASN A 1 281 ? 16.812 9.5 19.562 1 91.56 281 ASN A N 1
ATOM 2194 C CA . ASN A 1 281 ? 17.75 10.57 19.891 1 91.56 281 ASN A CA 1
ATOM 2195 C C . ASN A 1 281 ? 17.047 11.75 20.562 1 91.56 281 ASN A C 1
ATOM 2197 O O . ASN A 1 281 ? 17.703 12.68 21.031 1 91.56 281 ASN A O 1
ATOM 2201 N N . LEU A 1 282 ? 15.727 11.719 20.547 1 93.06 282 LEU A N 1
ATOM 2202 C CA . LEU A 1 282 ? 15 12.781 21.219 1 93.06 282 LEU A CA 1
ATOM 2203 C C . LEU A 1 282 ? 15.242 12.727 22.734 1 93.06 282 LEU A C 1
ATOM 2205 O O . LEU A 1 282 ? 15.312 11.641 23.312 1 93.06 282 LEU A O 1
ATOM 2209 N N . ASN A 1 283 ? 15.43 13.922 23.219 1 89 283 ASN A N 1
ATOM 2210 C CA . ASN A 1 283 ? 15.719 14 24.656 1 89 283 ASN A CA 1
ATOM 2211 C C . ASN A 1 283 ? 14.445 14.047 25.484 1 89 283 ASN A C 1
ATOM 2213 O O . ASN A 1 283 ? 13.625 14.953 25.312 1 89 283 ASN A O 1
ATOM 2217 N N . GLY A 1 284 ? 14.328 13.062 26.312 1 89.88 284 GLY A N 1
ATOM 2218 C CA . GLY A 1 284 ? 13.258 13.125 27.297 1 89.88 284 GLY A CA 1
ATOM 2219 C C . GLY A 1 284 ? 12.008 12.375 26.859 1 89.88 284 GLY A C 1
ATOM 2220 O O . GLY A 1 284 ? 11.703 12.312 25.672 1 89.88 284 GLY A O 1
ATOM 2221 N N . GLU A 1 285 ? 11.32 11.93 27.766 1 92 285 GLU A N 1
ATOM 2222 C CA . GLU A 1 285 ? 10.094 11.18 27.531 1 92 285 GLU A CA 1
ATOM 2223 C C . GLU A 1 285 ? 8.961 12.102 27.094 1 92 285 GLU A C 1
ATOM 2225 O O . GLU A 1 285 ? 8.086 11.703 26.328 1 92 285 GLU A O 1
ATOM 2230 N N . LEU A 1 286 ? 9.039 13.328 27.609 1 93.94 286 LEU A N 1
ATOM 2231 C CA . LEU A 1 286 ? 8.023 14.312 27.25 1 93.94 286 LEU A CA 1
ATOM 2232 C C . LEU A 1 286 ? 8.039 14.578 25.734 1 93.94 286 LEU A C 1
ATOM 2234 O O . LEU A 1 286 ? 6.992 14.539 25.094 1 93.94 286 LEU A O 1
ATOM 2238 N N . MET A 1 287 ? 9.234 14.766 25.234 1 94.69 287 MET A N 1
ATOM 2239 C CA . MET A 1 287 ? 9.391 15.031 23.797 1 94.69 287 MET A CA 1
ATOM 2240 C C . MET A 1 287 ? 8.898 13.852 22.969 1 94.69 287 MET A C 1
ATOM 2242 O O . MET A 1 287 ? 8.227 14.031 21.953 1 94.69 287 MET A O 1
ATOM 2246 N N . LYS A 1 288 ? 9.203 12.703 23.422 1 96.06 288 LYS A N 1
ATOM 2247 C CA . LYS A 1 288 ? 8.812 11.484 22.719 1 96.06 288 LYS A CA 1
ATOM 2248 C C . LYS A 1 288 ? 7.301 11.305 22.719 1 96.06 288 LYS A C 1
ATOM 2250 O O . LYS A 1 288 ? 6.715 10.961 21.688 1 96.06 288 LYS A O 1
ATOM 2255 N N . SER A 1 289 ? 6.691 11.641 23.797 1 96.25 289 SER A N 1
ATOM 2256 C CA . SER A 1 289 ? 5.238 11.523 23.891 1 96.25 289 SER A CA 1
ATOM 2257 C C . SER A 1 289 ? 4.547 12.547 23 1 96.25 289 SER A C 1
ATOM 2259 O O . SER A 1 289 ? 3.543 12.234 22.359 1 96.25 289 SER A O 1
ATOM 2261 N N . CYS A 1 290 ? 5.055 13.758 23 1 97.31 290 CYS A N 1
ATOM 2262 C CA . CYS A 1 290 ? 4.484 14.805 22.156 1 97.31 290 CYS A CA 1
ATOM 2263 C C . CYS A 1 290 ? 4.594 14.445 20.688 1 97.31 290 CYS A C 1
ATOM 2265 O O . CYS A 1 290 ? 3.656 14.656 19.906 1 97.31 290 CYS A O 1
ATOM 2267 N N . PHE A 1 291 ? 5.762 13.898 20.359 1 97.19 291 PHE A N 1
ATOM 2268 C CA . PHE A 1 291 ? 5.957 13.469 18.984 1 97.19 291 PHE A CA 1
ATOM 2269 C C . PHE A 1 291 ? 4.949 12.391 18.594 1 97.19 291 PHE A C 1
ATOM 2271 O O . PHE A 1 291 ? 4.316 12.477 17.547 1 97.19 291 PHE A O 1
ATOM 2278 N N . LEU A 1 292 ? 4.77 11.375 19.391 1 97.38 292 LEU A N 1
ATOM 2279 C CA . LEU A 1 292 ? 3.871 10.258 19.109 1 97.38 292 LEU A CA 1
ATOM 2280 C C . LEU A 1 292 ? 2.426 10.742 19.016 1 97.38 292 LEU A C 1
ATOM 2282 O O . LEU A 1 292 ? 1.63 10.18 18.266 1 97.38 292 LEU A O 1
ATOM 2286 N N . TYR A 1 293 ? 2.102 11.805 19.734 1 97.44 293 TYR A N 1
ATOM 2287 C CA . TYR A 1 293 ? 0.753 12.359 19.734 1 97.44 293 TYR A CA 1
ATOM 2288 C C . TYR A 1 293 ? 0.39 12.914 18.359 1 97.44 293 TYR A C 1
ATOM 2290 O O . TYR A 1 293 ? -0.78 12.906 17.969 1 97.44 293 TYR A O 1
ATOM 2298 N N . CYS A 1 294 ? 1.394 13.367 17.594 1 97.25 294 CYS A N 1
ATOM 2299 C CA . CYS A 1 294 ? 1.173 13.977 16.297 1 97.25 294 CYS A CA 1
ATOM 2300 C C . CYS A 1 294 ? 0.742 12.93 15.266 1 97.25 294 CYS A C 1
ATOM 2302 O O . CYS A 1 294 ? 0.202 13.266 14.219 1 97.25 294 CYS A O 1
ATOM 2304 N N . SER A 1 295 ? 0.95 11.648 15.547 1 96.06 295 SER A N 1
ATOM 2305 C CA . SER A 1 295 ? 0.58 10.586 14.609 1 96.06 295 SER A CA 1
ATOM 2306 C C . SER A 1 295 ? -0.924 10.336 14.625 1 96.06 295 SER A C 1
ATOM 2308 O O . SER A 1 295 ? -1.45 9.625 13.766 1 96.06 295 SER A O 1
ATOM 2310 N N . LEU A 1 296 ? -1.659 10.961 15.555 1 96.94 296 LEU A N 1
ATOM 2311 C CA . LEU A 1 296 ? -3.1 10.766 15.68 1 96.94 296 LEU A CA 1
ATOM 2312 C C . LEU A 1 296 ? -3.846 11.469 14.555 1 96.94 296 LEU A C 1
ATOM 2314 O O . LEU A 1 296 ? -5.027 11.203 14.32 1 96.94 296 LEU A O 1
ATOM 2318 N N . PHE A 1 297 ? -3.164 12.359 13.875 1 96.56 297 PHE A N 1
ATOM 2319 C CA . PHE A 1 297 ? -3.789 13.125 12.805 1 96.56 297 PHE A CA 1
ATOM 2320 C C . PHE A 1 297 ? -3.648 12.391 11.469 1 96.56 297 PHE A C 1
ATOM 2322 O O . PHE A 1 297 ? -2.768 11.547 11.312 1 96.56 297 PHE A O 1
ATOM 2329 N N . PRO A 1 298 ? -4.539 12.641 10.531 1 94.06 298 PRO A N 1
ATOM 2330 C CA . PRO A 1 298 ? -4.492 11.93 9.25 1 94.06 298 PRO A CA 1
ATOM 2331 C C . PRO A 1 298 ? -3.281 12.32 8.406 1 94.06 298 PRO A C 1
ATOM 2333 O O . PRO A 1 298 ? -2.539 13.234 8.766 1 94.06 298 PRO A O 1
ATOM 2336 N N . GLU A 1 299 ? -3.139 11.539 7.336 1 89.81 299 GLU A N 1
ATOM 2337 C CA . GLU A 1 299 ? -2.053 11.812 6.398 1 89.81 299 GLU A CA 1
ATOM 2338 C C . GLU A 1 299 ? -2.207 13.188 5.758 1 89.81 299 GLU A C 1
ATOM 2340 O O . GLU A 1 299 ? -3.322 13.617 5.453 1 89.81 299 GLU A O 1
ATOM 2345 N N . ASP A 1 300 ? -1.066 14 5.668 1 87.5 300 ASP A N 1
ATOM 2346 C CA . ASP A 1 300 ? -0.986 15.289 4.996 1 87.5 300 ASP A CA 1
ATOM 2347 C C . ASP A 1 300 ? -1.852 16.328 5.699 1 87.5 300 ASP A C 1
ATOM 2349 O O . ASP A 1 300 ? -2.27 17.312 5.09 1 87.5 300 ASP A O 1
ATOM 2353 N N . TYR A 1 301 ? -2.121 16.062 6.906 1 92.5 301 TYR A N 1
ATOM 2354 C CA . TYR A 1 301 ? -2.939 16.984 7.688 1 92.5 301 TYR A CA 1
ATOM 2355 C C . TYR A 1 301 ? -2.109 18.156 8.18 1 92.5 301 TYR A C 1
ATOM 2357 O O . TYR A 1 301 ? -0.962 17.984 8.602 1 92.5 301 TYR A O 1
ATOM 2365 N N . LEU A 1 302 ? -2.695 19.344 8.062 1 94 302 LEU A N 1
ATOM 2366 C CA . LEU A 1 302 ? -2.074 20.531 8.641 1 94 302 LEU A CA 1
ATOM 2367 C C . LEU A 1 302 ? -2.475 20.703 10.109 1 94 302 LEU A C 1
ATOM 2369 O O . LEU A 1 302 ? -3.598 21.109 10.406 1 94 302 LEU A O 1
ATOM 2373 N N . ILE A 1 303 ? -1.599 20.469 10.977 1 95.19 303 ILE A N 1
ATOM 2374 C CA . ILE A 1 303 ? -1.856 20.516 12.414 1 95.19 303 ILE A CA 1
ATOM 2375 C C . ILE A 1 303 ? -1.621 21.938 12.922 1 95.19 303 ILE A C 1
ATOM 2377 O O . ILE A 1 303 ? -0.517 22.469 12.797 1 95.19 303 ILE A O 1
ATOM 2381 N N . ASP A 1 304 ? -2.611 22.516 13.461 1 94.31 304 ASP A N 1
ATOM 2382 C CA . ASP A 1 304 ? -2.459 23.828 14.078 1 94.31 304 ASP A CA 1
ATOM 2383 C C . ASP A 1 304 ? -1.584 23.766 15.328 1 94.31 304 ASP A C 1
ATOM 2385 O O . ASP A 1 304 ? -1.866 22.984 16.25 1 94.31 304 ASP A O 1
ATOM 2389 N N . LYS A 1 305 ? -0.581 24.594 15.461 1 95.12 305 LYS A N 1
ATOM 2390 C CA . LYS A 1 305 ? 0.389 24.516 16.547 1 95.12 305 LYS A CA 1
ATOM 2391 C C . LYS A 1 305 ? -0.271 24.781 17.891 1 95.12 305 LYS A C 1
ATOM 2393 O O . LYS A 1 305 ? -0.057 24.047 18.859 1 95.12 305 LYS A O 1
ATOM 2398 N N . GLU A 1 306 ? -1.059 25.781 17.953 1 92.75 306 GLU A N 1
ATOM 2399 C CA . GLU A 1 306 ? -1.671 26.156 19.219 1 92.75 306 GLU A CA 1
ATOM 2400 C C . GLU A 1 306 ? -2.666 25.094 19.688 1 92.75 306 GLU A C 1
ATOM 2402 O O . GLU A 1 306 ? -2.732 24.781 20.875 1 92.75 306 GLU A O 1
ATOM 2407 N N . GLY A 1 307 ? -3.486 24.609 18.734 1 94.19 307 GLY A N 1
ATOM 2408 C CA . GLY A 1 307 ? -4.395 23.531 19.078 1 94.19 307 GLY A CA 1
ATOM 2409 C C . GLY A 1 307 ? -3.678 22.297 19.578 1 94.19 307 GLY A C 1
ATOM 2410 O O . GLY A 1 307 ? -4.145 21.641 20.516 1 94.19 307 GLY A O 1
ATOM 2411 N N . LEU A 1 308 ? -2.592 22.016 18.938 1 96.25 308 LEU A N 1
ATOM 2412 C CA . LEU A 1 308 ? -1.792 20.859 19.328 1 96.25 308 LEU A CA 1
ATOM 2413 C C . LEU A 1 308 ? -1.263 21.031 20.75 1 96.25 308 LEU A C 1
ATOM 2415 O O . LEU A 1 308 ? -1.289 20.078 21.547 1 96.25 308 LEU A O 1
ATOM 2419 N N . VAL A 1 309 ? -0.809 22.219 21.094 1 95.81 309 VAL A N 1
ATOM 2420 C CA . VAL A 1 309 ? -0.273 22.5 22.422 1 95.81 309 VAL A CA 1
ATOM 2421 C C . VAL A 1 309 ? -1.381 22.375 23.469 1 95.81 309 VAL A C 1
ATOM 2423 O O . VAL A 1 309 ? -1.146 21.906 24.578 1 95.81 309 VAL A O 1
ATOM 2426 N N . ASP A 1 310 ? -2.551 22.781 23.109 1 95.31 310 ASP A N 1
ATOM 2427 C CA . ASP A 1 310 ? -3.682 22.656 24.016 1 95.31 310 ASP A CA 1
ATOM 2428 C C . ASP A 1 310 ? -3.957 21.203 24.375 1 95.31 310 ASP A C 1
ATOM 2430 O O . ASP A 1 310 ? -4.266 20.875 25.516 1 95.31 310 ASP A O 1
ATOM 2434 N N . TYR A 1 311 ? -3.891 20.344 23.359 1 96.94 311 TYR A N 1
ATOM 2435 C CA . TYR A 1 311 ? -4.039 18.922 23.641 1 96.94 311 TYR A CA 1
ATOM 2436 C C . TYR A 1 311 ? -2.986 18.438 24.625 1 96.94 311 TYR A C 1
ATOM 2438 O O . TYR A 1 311 ? -3.301 17.719 25.578 1 96.94 311 TYR A O 1
ATOM 2446 N N . TRP A 1 312 ? -1.719 18.891 24.422 1 96.25 312 TRP A N 1
ATOM 2447 C CA . TRP A 1 312 ? -0.595 18.438 25.234 1 96.25 312 TRP A CA 1
ATOM 2448 C C . TRP A 1 312 ? -0.741 18.922 26.688 1 96.25 312 TRP A C 1
ATOM 2450 O O . TRP A 1 312 ? -0.412 18.188 27.609 1 96.25 312 TRP A O 1
ATOM 2460 N N . ILE A 1 313 ? -1.209 20.125 26.812 1 94.62 313 ILE A N 1
ATOM 2461 C CA . ILE A 1 313 ? -1.422 20.672 28.141 1 94.62 313 ILE A CA 1
ATOM 2462 C C . ILE A 1 313 ? -2.479 19.844 28.875 1 94.62 313 ILE A C 1
ATOM 2464 O O . ILE A 1 313 ? -2.293 19.484 30.031 1 94.62 313 ILE A O 1
ATOM 2468 N N . SER A 1 314 ? -3.527 19.516 28.188 1 94.38 314 SER A N 1
ATOM 2469 C CA . SER A 1 314 ? -4.645 18.812 28.797 1 94.38 314 SER A CA 1
ATOM 2470 C C . SER A 1 314 ? -4.273 17.359 29.094 1 94.38 314 SER A C 1
ATOM 2472 O O . SER A 1 314 ? -4.77 16.781 30.062 1 94.38 314 SER A O 1
ATOM 2474 N N . GLU A 1 315 ? -3.404 16.797 28.25 1 94.31 315 GLU A N 1
ATOM 2475 C CA . GLU A 1 315 ? -2.92 15.43 28.469 1 94.31 315 GLU A CA 1
ATOM 2476 C C . GLU A 1 315 ? -1.96 15.375 29.656 1 94.31 315 GLU A C 1
ATOM 2478 O O . GLU A 1 315 ? -1.701 14.297 30.203 1 94.31 315 GLU A O 1
ATOM 2483 N N . GLY A 1 316 ? -1.436 16.531 30 1 91.38 316 GLY A N 1
ATOM 2484 C CA . GLY A 1 316 ? -0.52 16.594 31.125 1 91.38 316 GLY A CA 1
ATOM 2485 C C . GLY A 1 316 ? 0.937 16.469 30.719 1 91.38 316 GLY A C 1
ATOM 2486 O O . GLY A 1 316 ? 1.808 16.25 31.562 1 91.38 316 GLY A O 1
ATOM 2487 N N . PHE A 1 317 ? 1.163 16.562 29.422 1 92.12 317 PHE A N 1
ATOM 2488 C CA . PHE A 1 317 ? 2.551 16.547 28.969 1 92.12 317 PHE A CA 1
ATOM 2489 C C . PHE A 1 317 ? 3.275 17.812 29.422 1 92.12 317 PHE A C 1
ATOM 2491 O O . PHE A 1 317 ? 4.418 17.75 29.875 1 92.12 317 PHE A O 1
ATOM 2498 N N . ILE A 1 318 ? 2.545 18.906 29.203 1 89.44 318 ILE A N 1
ATOM 2499 C CA . ILE A 1 318 ? 3.045 20.203 29.641 1 89.44 318 ILE A CA 1
ATOM 2500 C C . ILE A 1 318 ? 2.363 20.609 30.938 1 89.44 318 ILE A C 1
ATOM 2502 O O . ILE A 1 318 ? 1.146 20.484 31.078 1 89.44 318 ILE A O 1
ATOM 2506 N N . ASN A 1 319 ? 3.207 21.016 31.797 1 81.44 319 ASN A N 1
ATOM 2507 C CA . ASN A 1 319 ? 2.682 21.359 33.125 1 81.44 319 ASN A CA 1
ATOM 2508 C C . ASN A 1 319 ? 1.737 22.562 33.062 1 81.44 319 ASN A C 1
ATOM 2510 O O . ASN A 1 319 ? 2.143 23.656 32.656 1 81.44 319 ASN A O 1
ATOM 2514 N N . GLU A 1 320 ? 0.626 22.359 33.469 1 68.88 320 GLU A N 1
ATOM 2515 C CA . GLU A 1 320 ? -0.44 23.359 33.375 1 68.88 320 GLU A CA 1
ATOM 2516 C C . GLU A 1 320 ? -0.285 24.438 34.438 1 68.88 320 GLU A C 1
ATOM 2518 O O . GLU A 1 320 ? -0.805 25.547 34.281 1 68.88 320 GLU A O 1
ATOM 2523 N N . LYS A 1 321 ? 0.396 24.141 35.375 1 74.38 321 LYS A N 1
ATOM 2524 C CA . LYS A 1 321 ? 0.428 25.062 36.5 1 74.38 321 LYS A CA 1
ATOM 2525 C C . LYS A 1 321 ? 1.263 26.297 36.188 1 74.38 321 LYS A C 1
ATOM 2527 O O . LYS A 1 321 ? 1.194 27.297 36.906 1 74.38 321 LYS A O 1
ATOM 2532 N N . GLU A 1 322 ? 1.824 26.047 35.031 1 74.06 322 GLU A N 1
ATOM 2533 C CA . GLU A 1 322 ? 2.568 27.234 34.594 1 74.06 322 GLU A CA 1
ATOM 2534 C C . GLU A 1 322 ? 1.709 28.141 33.719 1 74.06 322 GLU A C 1
ATOM 2536 O O . GLU A 1 322 ? 0.658 27.719 33.219 1 74.06 322 GLU A O 1
ATOM 2541 N N . GLY A 1 323 ? 1.622 29.469 34 1 80.94 323 GLY A N 1
ATOM 2542 C CA . GLY A 1 323 ? 0.889 30.453 33.219 1 80.94 323 GLY A CA 1
ATOM 2543 C C . GLY A 1 323 ? 0.722 30.078 31.766 1 80.94 323 GLY A C 1
ATOM 2544 O O . GLY A 1 323 ? 1.557 29.359 31.203 1 80.94 323 GLY A O 1
ATOM 2545 N N . ARG A 1 32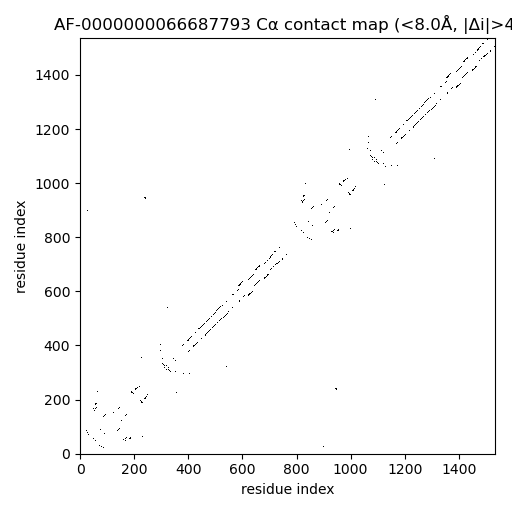4 ? -0.374 30.25 31.062 1 81 324 ARG A N 1
ATOM 2546 C CA . ARG A 1 324 ? -0.705 29.891 29.688 1 81 324 ARG A CA 1
ATOM 2547 C C . ARG A 1 324 ? 0.401 30.312 28.734 1 81 324 ARG A C 1
ATOM 2549 O O . ARG A 1 324 ? 0.776 29.562 27.828 1 81 324 ARG A O 1
ATOM 2556 N N . GLU A 1 325 ? 0.884 31.516 28.891 1 82.81 325 GLU A N 1
ATOM 2557 C CA . GLU A 1 325 ? 1.923 32.031 28 1 82.81 325 GLU A CA 1
ATOM 2558 C C . GLU A 1 325 ? 3.184 31.156 28.078 1 82.81 325 GLU A C 1
ATOM 2560 O O . GLU A 1 325 ? 3.809 30.875 27.062 1 82.81 325 GLU A O 1
ATOM 2565 N N . ARG A 1 326 ? 3.533 30.766 29.234 1 87.25 326 ARG A N 1
ATOM 2566 C CA . ARG A 1 326 ? 4.703 29.906 29.406 1 87.25 326 ARG A CA 1
ATOM 2567 C C . ARG A 1 326 ? 4.48 28.547 28.781 1 87.25 326 ARG A C 1
ATOM 2569 O O . ARG A 1 326 ? 5.402 27.969 28.203 1 87.25 326 ARG A O 1
ATOM 2576 N N . ASN A 1 327 ? 3.287 28.047 28.984 1 90.56 327 ASN A N 1
ATOM 2577 C CA . ASN A 1 327 ? 2.961 26.734 28.406 1 90.56 327 ASN A CA 1
ATOM 2578 C C . ASN A 1 327 ? 3.01 26.781 26.875 1 90.56 327 ASN A C 1
ATOM 2580 O O . ASN A 1 327 ? 3.494 25.844 26.25 1 90.56 327 ASN A O 1
ATOM 2584 N N . ILE A 1 328 ? 2.482 27.828 26.328 1 90.5 328 ILE A N 1
ATOM 2585 C CA . ILE A 1 328 ? 2.494 27.969 24.875 1 90.5 328 ILE A CA 1
ATOM 2586 C C . ILE A 1 328 ? 3.934 28.078 24.375 1 90.5 328 ILE A C 1
ATOM 2588 O O . ILE A 1 328 ? 4.297 27.469 23.375 1 90.5 328 ILE A O 1
ATOM 2592 N N . ASN A 1 329 ? 4.777 28.812 25.094 1 91.56 329 ASN A N 1
ATOM 2593 C CA . ASN A 1 329 ? 6.184 28.938 24.719 1 91.56 329 ASN A CA 1
ATOM 2594 C C . ASN A 1 329 ? 6.902 27.594 24.766 1 91.56 329 ASN A C 1
ATOM 2596 O O . ASN A 1 329 ? 7.699 27.281 23.891 1 91.56 329 ASN A O 1
ATOM 2600 N N . GLN A 1 330 ? 6.582 26.906 25.781 1 93.44 330 GLN A N 1
ATOM 2601 C CA . GLN A 1 330 ? 7.172 25.578 25.891 1 93.44 330 GLN A CA 1
ATOM 2602 C C . GLN A 1 330 ? 6.715 24.688 24.734 1 93.44 330 GLN A C 1
ATOM 2604 O O . GLN A 1 330 ? 7.508 23.906 24.188 1 93.44 330 GLN A O 1
ATOM 2609 N N . GLY A 1 331 ? 5.426 24.75 24.453 1 94.88 331 GLY A N 1
ATOM 2610 C CA . GLY A 1 331 ? 4.902 24 23.328 1 94.88 331 GLY A CA 1
ATOM 2611 C C . GLY A 1 331 ? 5.598 24.312 22.016 1 94.88 331 GLY A C 1
ATOM 2612 O O . GLY A 1 331 ? 5.945 23.406 21.25 1 94.88 331 GLY A O 1
ATOM 2613 N N . TYR A 1 332 ? 5.844 25.547 21.766 1 94.12 332 TYR A N 1
ATOM 2614 C CA . TYR A 1 332 ? 6.516 25.969 20.547 1 94.12 332 TYR A CA 1
ATOM 2615 C C . TYR A 1 332 ? 7.965 25.5 20.531 1 94.12 332 TYR A C 1
ATOM 2617 O O . TYR A 1 332 ? 8.516 25.188 19.469 1 94.12 332 TYR A O 1
ATOM 2625 N N . GLU A 1 333 ? 8.57 25.453 21.672 1 94.56 333 GLU A N 1
ATOM 2626 C CA . GLU A 1 333 ? 9.922 24.922 21.75 1 94.56 333 GLU A CA 1
ATOM 2627 C C . GLU A 1 333 ? 9.953 23.438 21.406 1 94.56 333 GLU A C 1
ATOM 2629 O O . GLU A 1 333 ? 10.859 22.984 20.703 1 94.56 333 GLU A O 1
ATOM 2634 N N . ILE A 1 334 ? 9.039 22.734 21.938 1 95.62 334 ILE A N 1
ATOM 2635 C CA . ILE A 1 334 ? 8.953 21.297 21.641 1 95.62 334 ILE A CA 1
ATOM 2636 C C . ILE A 1 334 ? 8.742 21.109 20.141 1 95.62 334 ILE A C 1
ATOM 2638 O O . ILE A 1 334 ? 9.438 20.312 19.5 1 95.62 334 ILE A O 1
ATOM 2642 N N . ILE A 1 335 ? 7.773 21.844 19.578 1 96.56 335 ILE A N 1
ATOM 2643 C CA . ILE A 1 335 ? 7.492 21.75 18.141 1 96.56 335 ILE A CA 1
ATOM 2644 C C . ILE A 1 335 ? 8.734 22.125 17.344 1 96.56 335 ILE A C 1
ATOM 2646 O O . ILE A 1 335 ? 9.078 21.453 16.375 1 96.56 335 ILE A O 1
ATOM 2650 N N . GLY A 1 336 ? 9.43 23.203 17.75 1 95.31 336 GLY A N 1
ATOM 2651 C CA . GLY A 1 336 ? 10.656 23.609 17.094 1 95.31 336 GLY A CA 1
ATOM 2652 C C . GLY A 1 336 ? 11.727 22.547 17.094 1 95.31 336 GLY A C 1
ATOM 2653 O O . GLY A 1 336 ? 12.414 22.344 16.094 1 95.31 336 GLY A O 1
ATOM 2654 N N . THR A 1 337 ? 11.852 21.875 18.188 1 95.62 337 THR A N 1
ATOM 2655 C CA . THR A 1 337 ? 12.828 20.797 18.281 1 95.62 337 THR A CA 1
ATOM 2656 C C . THR A 1 337 ? 12.477 19.656 17.328 1 95.62 337 THR A C 1
ATOM 2658 O O . THR A 1 337 ? 13.359 19.094 16.688 1 95.62 337 THR A O 1
ATOM 2661 N N . LEU A 1 338 ? 11.219 19.312 17.297 1 96.44 338 LEU A N 1
ATOM 2662 C CA . LEU A 1 338 ? 10.773 18.234 16.406 1 96.44 338 LEU A CA 1
ATOM 2663 C C . LEU A 1 338 ? 10.969 18.609 14.953 1 96.44 338 LEU A C 1
ATOM 2665 O O . LEU A 1 338 ? 11.289 17.766 14.117 1 96.44 338 LEU A O 1
ATOM 2669 N N . VAL A 1 339 ? 10.766 19.906 14.648 1 96 339 VAL A N 1
ATOM 2670 C CA . VAL A 1 339 ? 10.977 20.391 13.289 1 96 339 VAL A CA 1
ATOM 2671 C C . VAL A 1 339 ? 12.461 20.359 12.945 1 96 339 VAL A C 1
ATOM 2673 O O . VAL A 1 339 ? 12.852 19.906 11.867 1 96 339 VAL A O 1
ATOM 2676 N N . ARG A 1 340 ? 13.312 20.734 13.867 1 94.88 340 ARG A N 1
ATOM 2677 C CA . ARG A 1 340 ? 14.75 20.75 13.633 1 94.88 340 ARG A CA 1
ATOM 2678 C C . ARG A 1 340 ? 15.305 19.328 13.523 1 94.88 340 ARG A C 1
ATOM 2680 O O . ARG A 1 340 ? 16.297 19.094 12.828 1 94.88 340 ARG A O 1
ATOM 2687 N N . ALA A 1 341 ? 14.672 18.438 14.156 1 95.12 341 ALA A N 1
ATOM 2688 C CA . ALA A 1 341 ? 15.062 17.031 14.062 1 95.12 341 ALA A CA 1
ATOM 2689 C C . ALA A 1 341 ? 14.484 16.391 12.805 1 95.12 341 ALA A C 1
ATOM 2691 O O . ALA A 1 341 ? 14.664 15.188 12.578 1 95.12 341 ALA A O 1
ATOM 2692 N N . CYS A 1 342 ? 13.711 17.109 12.016 1 95 342 CYS A N 1
ATOM 2693 C CA . CYS A 1 342 ? 13.117 16.688 10.758 1 95 342 CYS A CA 1
ATOM 2694 C C . CYS A 1 342 ? 12.062 15.609 10.984 1 95 342 CYS A C 1
ATOM 2696 O O . CYS A 1 342 ? 11.891 14.719 10.148 1 95 342 CYS A O 1
ATOM 2698 N N . LEU A 1 343 ? 11.445 15.602 12.164 1 96.25 343 LEU A N 1
ATOM 2699 C CA . LEU A 1 343 ? 10.352 14.688 12.461 1 96.25 343 LEU A CA 1
ATOM 2700 C C . LEU A 1 343 ? 9.008 15.312 12.094 1 96.25 343 LEU A C 1
ATOM 2702 O O . LEU A 1 343 ? 8.039 14.594 11.836 1 96.25 343 LEU A O 1
ATOM 2706 N N . LEU A 1 344 ? 8.961 16.594 12.172 1 96.31 344 LEU A N 1
ATOM 2707 C CA . LEU A 1 344 ? 7.832 17.375 11.68 1 96.31 344 LEU A CA 1
ATOM 2708 C C . LEU A 1 344 ? 8.266 18.344 10.586 1 96.31 344 LEU A C 1
ATOM 2710 O O . LEU A 1 344 ? 9.445 18.688 10.492 1 96.31 344 LEU A O 1
ATOM 2714 N N . LEU A 1 345 ? 7.332 18.672 9.75 1 93.94 345 LEU A N 1
ATOM 2715 C CA . LEU A 1 345 ? 7.598 19.578 8.641 1 93.94 345 LEU A CA 1
ATOM 2716 C C . LEU A 1 345 ? 6.805 20.875 8.797 1 93.94 345 LEU A C 1
ATOM 2718 O O . LEU A 1 345 ? 5.641 20.844 9.211 1 93.94 345 LEU A O 1
ATOM 2722 N N . GLU A 1 346 ? 7.453 21.922 8.609 1 90.38 346 GLU A N 1
ATOM 2723 C CA . GLU A 1 346 ? 6.82 23.234 8.633 1 90.38 346 GLU A CA 1
ATOM 2724 C C . GLU A 1 346 ? 6.781 23.859 7.242 1 90.38 346 GLU A C 1
ATOM 2726 O O . GLU A 1 346 ? 7.73 23.719 6.465 1 90.38 346 GLU A O 1
ATOM 2731 N N . GLU A 1 347 ? 5.668 24.344 6.988 1 78.62 347 GLU A N 1
ATOM 2732 C CA . GLU A 1 347 ? 5.57 25.016 5.695 1 78.62 347 GLU A CA 1
ATOM 2733 C C . GLU A 1 347 ? 6.266 26.375 5.723 1 78.62 347 GLU A C 1
ATOM 2735 O O . GLU A 1 347 ? 6.336 27.016 6.77 1 78.62 347 GLU A O 1
ATOM 2740 N N . GLU A 1 348 ? 6.73 26.703 4.598 1 72.25 348 GLU A N 1
ATOM 2741 C CA . GLU A 1 348 ? 7.469 27.953 4.496 1 72.25 348 GLU A CA 1
ATOM 2742 C C . GLU A 1 348 ? 6.535 29.156 4.609 1 72.25 348 GLU A C 1
ATOM 2744 O O . GLU A 1 348 ? 6.887 30.172 5.215 1 72.25 348 GLU A O 1
ATOM 2749 N N . ARG A 1 349 ? 5.34 29.109 4.121 1 63.22 349 ARG A N 1
ATOM 2750 C CA . ARG A 1 349 ? 4.473 30.281 4.039 1 63.22 349 ARG A CA 1
ATOM 2751 C C . ARG A 1 349 ? 3.627 30.422 5.301 1 63.22 349 ARG A C 1
ATOM 2753 O O . ARG A 1 349 ? 3.492 31.531 5.844 1 63.22 349 ARG A O 1
ATOM 2760 N N . ASN A 1 350 ? 3.129 29.266 5.656 1 67.5 350 ASN A N 1
ATOM 2761 C CA . ASN A 1 350 ? 2.277 29.281 6.84 1 67.5 350 ASN A CA 1
ATOM 2762 C C . ASN A 1 350 ? 2.934 28.547 8.008 1 67.5 350 ASN A C 1
ATOM 2764 O O . ASN A 1 350 ? 2.904 27.328 8.078 1 67.5 350 ASN A O 1
ATOM 2768 N N . LYS A 1 351 ? 3.432 29.375 8.953 1 81.31 351 LYS A N 1
ATOM 2769 C CA . LYS A 1 351 ? 4.219 28.797 10.039 1 81.31 351 LYS A CA 1
ATOM 2770 C C . LYS A 1 351 ? 3.338 28.453 11.234 1 81.31 351 LYS A C 1
ATOM 2772 O O . LYS A 1 351 ? 3.84 28.062 12.289 1 81.31 351 LYS A O 1
ATOM 2777 N N . SER A 1 352 ? 2.078 28.562 11.016 1 87.5 352 SER A N 1
ATOM 2778 C CA . SER A 1 352 ? 1.187 28.281 12.133 1 87.5 352 SER A CA 1
ATOM 2779 C C . SER A 1 352 ? 0.833 26.797 12.195 1 87.5 352 SER A C 1
ATOM 2781 O O . SER A 1 352 ? 0.311 26.312 13.203 1 87.5 352 SER A O 1
ATOM 2783 N N . ASN A 1 353 ? 1.202 26.094 11.141 1 93.62 353 ASN A N 1
ATOM 2784 C CA . ASN A 1 353 ? 0.858 24.672 11.078 1 93.62 353 ASN A CA 1
ATOM 2785 C C . ASN A 1 353 ? 2.096 23.812 10.867 1 93.62 353 ASN A C 1
ATOM 2787 O O . ASN A 1 353 ? 3.143 24.297 10.445 1 93.62 353 ASN A O 1
ATOM 2791 N N . VAL A 1 354 ? 2.025 22.594 11.281 1 95.12 354 VAL A N 1
ATOM 2792 C CA . VAL A 1 354 ? 3.059 21.609 11.023 1 95.12 354 VAL A CA 1
ATOM 2793 C C . VAL A 1 354 ? 2.428 20.344 10.422 1 95.12 354 VAL A C 1
ATOM 2795 O O . VAL A 1 354 ? 1.212 20.156 10.5 1 95.12 354 VAL A O 1
ATOM 2798 N N . LYS A 1 355 ? 3.252 19.672 9.758 1 94.38 355 LYS A N 1
ATOM 2799 C CA . LYS A 1 355 ? 2.797 18.422 9.141 1 94.38 355 LYS A CA 1
ATOM 2800 C C . LYS A 1 355 ? 3.775 17.281 9.414 1 94.38 355 LYS A C 1
ATOM 2802 O O . LYS A 1 355 ? 4.941 17.531 9.727 1 94.38 355 LYS A O 1
ATOM 2807 N N . MET A 1 356 ? 3.271 16.094 9.422 1 94.56 356 MET A N 1
ATOM 2808 C CA . MET A 1 356 ? 4.105 14.906 9.57 1 94.56 356 MET A CA 1
ATOM 2809 C C . MET A 1 356 ? 4.223 14.156 8.25 1 94.56 356 MET A C 1
ATOM 2811 O O . MET A 1 356 ? 3.225 13.953 7.559 1 94.56 356 MET A O 1
ATOM 2815 N N . HIS A 1 357 ? 5.445 13.836 7.887 1 94.06 357 HIS A N 1
ATOM 2816 C CA . HIS A 1 357 ? 5.637 13.008 6.703 1 94.06 357 HIS A CA 1
ATOM 2817 C C . HIS A 1 357 ? 4.98 11.648 6.867 1 94.06 357 HIS A C 1
ATOM 2819 O O . HIS A 1 357 ? 5.031 11.055 7.949 1 94.06 357 HIS A O 1
ATOM 2825 N N . ASP A 1 358 ? 4.434 11.039 5.836 1 92.31 358 ASP A N 1
ATOM 2826 C CA . ASP A 1 358 ? 3.633 9.82 5.918 1 92.31 358 ASP A CA 1
ATOM 2827 C C . ASP A 1 358 ? 4.457 8.656 6.461 1 92.31 358 ASP A C 1
ATOM 2829 O O . ASP A 1 358 ? 3.969 7.871 7.273 1 92.31 358 ASP A O 1
ATOM 2833 N N . VAL A 1 359 ? 5.629 8.531 6.004 1 93.56 359 VAL A N 1
ATOM 2834 C CA . VAL A 1 359 ? 6.461 7.414 6.434 1 93.56 359 VAL A CA 1
ATOM 2835 C C . VAL A 1 359 ? 6.875 7.605 7.891 1 93.56 359 VAL A C 1
ATOM 2837 O O . VAL A 1 359 ? 7.004 6.633 8.641 1 93.56 359 VAL A O 1
ATOM 2840 N N . VAL A 1 360 ? 7.133 8.852 8.289 1 95.62 360 VAL A N 1
ATOM 2841 C CA . VAL A 1 360 ? 7.438 9.164 9.688 1 95.62 360 VAL A CA 1
ATOM 2842 C C . VAL A 1 360 ? 6.219 8.875 10.555 1 95.62 360 VAL A C 1
ATOM 2844 O O . VAL A 1 360 ? 6.352 8.391 11.688 1 95.62 360 VAL A O 1
ATOM 2847 N N . ARG A 1 361 ? 5.117 9.211 10 1 95.19 361 ARG A N 1
ATOM 2848 C CA . ARG A 1 361 ? 3.871 8.906 10.695 1 95.19 361 ARG A CA 1
ATOM 2849 C C . ARG A 1 361 ? 3.719 7.41 10.922 1 95.19 361 ARG A C 1
ATOM 2851 O O . ARG A 1 361 ? 3.305 6.977 12 1 95.19 361 ARG A O 1
ATOM 2858 N N . GLU A 1 362 ? 4.051 6.637 9.938 1 93.5 362 GLU A N 1
ATOM 2859 C CA . GLU A 1 362 ? 4.004 5.184 10.07 1 93.5 362 GLU A CA 1
ATOM 2860 C C . GLU A 1 362 ? 4.957 4.699 11.156 1 93.5 362 GLU A C 1
ATOM 2862 O O . GLU A 1 362 ? 4.637 3.771 11.906 1 93.5 362 GLU A O 1
ATOM 2867 N N . MET A 1 363 ? 6.082 5.293 11.203 1 95.25 363 MET A N 1
ATOM 2868 C CA . MET A 1 363 ? 7.047 4.949 12.25 1 95.25 363 MET A CA 1
ATOM 2869 C C . MET A 1 363 ? 6.492 5.27 13.633 1 95.25 363 MET A C 1
ATOM 2871 O O . MET A 1 363 ? 6.621 4.469 14.555 1 95.25 363 MET A O 1
ATOM 2875 N N . ALA A 1 364 ? 5.891 6.441 13.711 1 96.38 364 ALA A N 1
ATOM 2876 C CA . ALA A 1 364 ? 5.32 6.859 14.992 1 96.38 364 ALA A CA 1
ATOM 2877 C C . ALA A 1 364 ? 4.215 5.902 15.438 1 96.38 364 ALA A C 1
ATOM 2879 O O . ALA A 1 364 ? 4.133 5.547 16.609 1 96.38 364 ALA A O 1
ATOM 2880 N N . LEU A 1 365 ? 3.387 5.48 14.578 1 94.88 365 LEU A N 1
ATOM 2881 C CA . LEU A 1 365 ? 2.322 4.527 14.883 1 94.88 365 LEU A CA 1
ATOM 2882 C C . LEU A 1 365 ? 2.9 3.178 15.289 1 94.88 365 LEU A C 1
ATOM 2884 O O . LEU A 1 365 ? 2.389 2.527 16.203 1 94.88 365 LEU A O 1
ATOM 2888 N N . TRP A 1 366 ? 3.934 2.768 14.578 1 94.31 366 TRP A N 1
ATOM 2889 C CA . TRP A 1 366 ? 4.641 1.526 14.883 1 94.31 366 TRP A CA 1
ATOM 2890 C C . TRP A 1 366 ? 5.199 1.551 16.297 1 94.31 366 TRP A C 1
ATOM 2892 O O . TRP A 1 366 ? 5.055 0.582 17.047 1 94.31 366 TRP A O 1
ATOM 2902 N N . ILE A 1 367 ? 5.75 2.707 16.672 1 95.75 367 ILE A N 1
ATOM 2903 C CA . ILE A 1 367 ? 6.332 2.855 18.016 1 95.75 367 ILE A CA 1
ATOM 2904 C C . ILE A 1 367 ? 5.223 2.877 19.062 1 95.75 367 ILE A C 1
ATOM 2906 O O . ILE A 1 367 ? 5.348 2.254 20.109 1 95.75 367 ILE A O 1
ATOM 2910 N N . SER A 1 368 ? 4.129 3.586 18.766 1 94.12 368 SER A N 1
ATOM 2911 C CA . SER A 1 368 ? 3.012 3.705 19.688 1 94.12 368 SER A CA 1
ATOM 2912 C C . SER A 1 368 ? 2.352 2.354 19.938 1 94.12 368 SER A C 1
ATOM 2914 O O . SER A 1 368 ? 1.711 2.146 20.969 1 94.12 368 SER A O 1
ATOM 2916 N N . SER A 1 369 ? 2.488 1.439 19 1 92.19 369 SER A N 1
ATOM 2917 C CA . SER A 1 369 ? 1.938 0.095 19.125 1 92.19 369 SER A CA 1
ATOM 2918 C C . SER A 1 369 ? 2.949 -0.857 19.766 1 92.19 369 SER A C 1
ATOM 2920 O O . SER A 1 369 ? 2.844 -2.074 19.609 1 92.19 369 SER A O 1
ATOM 2922 N N . ASP A 1 370 ? 3.918 -0.335 20.406 1 91.62 370 ASP A N 1
ATOM 2923 C CA . ASP A 1 370 ? 4.992 -1.121 21 1 91.62 370 ASP A CA 1
ATOM 2924 C C . ASP A 1 370 ? 5.734 -1.932 19.938 1 91.62 370 ASP A C 1
ATOM 2926 O O . ASP A 1 370 ? 5.863 -3.152 20.062 1 91.62 370 ASP A O 1
ATOM 2930 N N . LEU A 1 371 ? 6.07 -1.316 18.875 1 92.06 371 LEU A N 1
ATOM 2931 C CA . LEU A 1 371 ? 6.855 -1.853 17.766 1 92.06 371 LEU A CA 1
ATOM 2932 C C . LEU A 1 371 ? 6.105 -2.975 17.062 1 92.06 371 LEU A C 1
ATOM 2934 O O . LEU A 1 371 ? 6.695 -4 16.719 1 92.06 371 LEU A O 1
ATOM 2938 N N . GLY A 1 372 ? 4.809 -2.854 16.984 1 85.44 372 GLY A N 1
ATOM 2939 C CA . GLY A 1 372 ? 3.986 -3.785 16.234 1 85.44 372 GLY A CA 1
ATOM 2940 C C . GLY A 1 372 ? 3.426 -4.91 17.078 1 85.44 372 GLY A C 1
ATOM 2941 O O . GLY A 1 372 ? 2.611 -5.707 16.609 1 85.44 372 GLY A O 1
ATOM 2942 N N . LYS A 1 373 ? 3.674 -5.023 18.281 1 85.5 373 LYS A N 1
ATOM 2943 C CA . LYS A 1 373 ? 3.256 -6.117 19.156 1 85.5 373 LYS A CA 1
ATOM 2944 C C . LYS A 1 373 ? 1.831 -5.91 19.656 1 85.5 373 LYS A C 1
ATOM 2946 O O . LYS A 1 373 ? 1.053 -6.859 19.75 1 85.5 373 LYS A O 1
ATOM 2951 N N . GLN A 1 374 ? 1.528 -4.59 19.953 1 88 374 GLN A N 1
ATOM 2952 C CA . GLN A 1 374 ? 0.192 -4.246 20.438 1 88 374 GLN A CA 1
ATOM 2953 C C . GLN A 1 374 ? -0.487 -3.254 19.5 1 88 374 GLN A C 1
ATOM 2955 O O . GLN A 1 374 ? -0.586 -2.066 19.797 1 88 374 GLN A O 1
ATOM 2960 N N . LYS A 1 375 ? -1.07 -3.758 18.578 1 82.12 375 LYS A N 1
ATOM 2961 C CA . LYS A 1 375 ? -1.626 -2.922 17.516 1 82.12 375 LYS A CA 1
ATOM 2962 C C . LYS A 1 375 ? -2.879 -2.191 17.984 1 82.12 375 LYS A C 1
ATOM 2964 O O . LYS A 1 375 ? -3.217 -1.126 17.469 1 82.12 375 LYS A O 1
ATOM 2969 N N . GLU A 1 376 ? -3.479 -2.656 19.078 1 86.19 376 GLU A N 1
ATOM 2970 C CA . GLU A 1 376 ? -4.762 -2.08 19.469 1 86.19 376 GLU A CA 1
ATOM 2971 C C . GLU A 1 376 ? -4.586 -1.031 20.562 1 86.19 376 GLU A C 1
ATOM 2973 O O . GLU A 1 376 ? -5.543 -0.351 20.938 1 86.19 376 GLU A O 1
ATOM 2978 N N . LYS A 1 377 ? -3.398 -0.791 21.016 1 90.06 377 LYS A N 1
ATOM 2979 C CA . LYS A 1 377 ? -3.143 0.239 22.031 1 90.06 377 LYS A CA 1
ATOM 2980 C C . LYS A 1 377 ? -3.52 1.622 21.5 1 90.06 377 LYS A C 1
ATOM 2982 O O . LYS A 1 377 ? -4.031 2.457 22.25 1 90.06 377 LYS A O 1
ATOM 2987 N N . CYS A 1 378 ? -3.188 1.839 20.312 1 92.56 378 CYS A N 1
ATOM 2988 C CA . CYS A 1 378 ? -3.531 3.078 19.625 1 92.56 378 CYS A CA 1
ATOM 2989 C C . CYS A 1 378 ? -4.246 2.793 18.312 1 92.56 378 CYS A C 1
ATOM 2991 O O . CYS A 1 378 ? -3.68 2.158 17.422 1 92.56 378 CYS A O 1
ATOM 2993 N N . ILE A 1 379 ? -5.48 3.186 18.25 1 92.38 379 ILE A N 1
ATOM 2994 C CA . ILE A 1 379 ? -6.266 2.949 17.031 1 92.38 379 ILE A CA 1
ATOM 2995 C C . ILE A 1 379 ? -6.395 4.246 16.234 1 92.38 379 ILE A C 1
ATOM 2997 O O . ILE A 1 379 ? -7.145 5.145 16.625 1 92.38 379 ILE A O 1
ATOM 3001 N N . VAL A 1 380 ? -5.688 4.348 15.203 1 93.94 380 VAL A N 1
ATOM 3002 C CA . VAL A 1 380 ? -5.734 5.543 14.367 1 93.94 380 VAL A CA 1
ATOM 3003 C C . VAL A 1 380 ? -6.266 5.188 12.984 1 93.94 380 VAL A C 1
ATOM 3005 O O . VAL A 1 380 ? -5.547 4.609 12.164 1 93.94 380 VAL A O 1
ATOM 3008 N N . ARG A 1 381 ? -7.461 5.492 12.719 1 91.44 381 ARG A N 1
ATOM 3009 C CA . ARG A 1 381 ? -8.109 5.344 11.422 1 91.44 381 ARG A CA 1
ATOM 3010 C C . ARG A 1 381 ? -8.711 6.664 10.953 1 91.44 381 ARG A C 1
ATOM 3012 O O . ARG A 1 381 ? -9.906 6.742 10.664 1 91.44 381 ARG A O 1
ATOM 3019 N N . ALA A 1 382 ? -7.859 7.609 10.828 1 91.56 382 ALA A N 1
ATOM 3020 C CA . ALA A 1 382 ? -8.281 8.969 10.484 1 91.56 382 ALA A CA 1
ATOM 3021 C C . ALA A 1 382 ? -8.273 9.18 8.977 1 91.56 382 ALA A C 1
ATOM 3023 O O . ALA A 1 382 ? -7.277 8.906 8.305 1 91.56 382 ALA A O 1
ATOM 3024 N N . GLY A 1 383 ? -9.297 9.648 8.461 1 87.5 383 GLY A N 1
ATOM 3025 C CA . GLY A 1 383 ? -9.383 10.016 7.055 1 87.5 383 GLY A CA 1
ATOM 3026 C C . GLY A 1 383 ? -9.398 8.812 6.125 1 87.5 383 GLY A C 1
ATOM 3027 O O . GLY A 1 383 ? -8.789 8.852 5.051 1 87.5 383 GLY A O 1
ATOM 3028 N N . VAL A 1 384 ? -9.961 7.648 6.508 1 83.5 384 VAL A N 1
ATOM 3029 C CA . VAL A 1 384 ? -9.938 6.438 5.699 1 83.5 384 VAL A CA 1
ATOM 3030 C C . VAL A 1 384 ? -11.336 6.164 5.137 1 83.5 384 VAL A C 1
ATOM 3032 O O . VAL A 1 384 ? -11.539 5.18 4.426 1 83.5 384 VAL A O 1
ATOM 3035 N N . GLY A 1 385 ? -12.273 7 5.453 1 81.69 385 GLY A N 1
ATOM 3036 C CA . GLY A 1 385 ? -13.617 6.867 4.91 1 81.69 385 GLY A CA 1
ATOM 3037 C C . GLY A 1 385 ? -14.484 5.891 5.688 1 81.69 385 GLY A C 1
ATOM 3038 O O . GLY A 1 385 ? -15.273 5.152 5.098 1 81.69 385 GLY A O 1
ATOM 3039 N N . LEU A 1 386 ? -14.383 5.852 6.957 1 85.06 386 LEU A N 1
ATOM 3040 C CA . LEU A 1 386 ? -15.164 4.973 7.816 1 85.06 386 LEU A CA 1
ATOM 3041 C C . LEU A 1 386 ? -16.609 5.465 7.934 1 85.06 386 LEU A C 1
ATOM 3043 O O . LEU A 1 386 ? -16.844 6.672 8.008 1 85.06 386 LEU A O 1
ATOM 3047 N N . ARG A 1 387 ? -17.547 4.527 8 1 83.25 387 ARG A N 1
ATOM 3048 C CA . ARG A 1 387 ? -18.953 4.859 8.227 1 83.25 387 ARG A CA 1
ATOM 3049 C C . ARG A 1 387 ? -19.406 4.418 9.617 1 83.25 387 ARG A C 1
ATOM 3051 O O . ARG A 1 387 ? -20.406 4.91 10.133 1 83.25 387 ARG A O 1
ATOM 3058 N N . GLU A 1 388 ? -18.625 3.457 10.07 1 86.12 388 GLU A N 1
ATOM 3059 C CA . GLU A 1 388 ? -18.891 2.947 11.414 1 86.12 388 GLU A CA 1
ATOM 3060 C C . GLU A 1 388 ? -17.609 2.832 12.227 1 86.12 388 GLU A C 1
ATOM 3062 O O . GLU A 1 388 ? -16.5 2.881 11.672 1 86.12 388 GLU A O 1
ATOM 3067 N N . VAL A 1 389 ? -17.844 2.758 13.516 1 88.19 389 VAL A N 1
ATOM 3068 C CA . VAL A 1 389 ? -16.688 2.564 14.398 1 88.19 389 VAL A CA 1
ATOM 3069 C C . VAL A 1 389 ? -16.078 1.192 14.141 1 88.19 389 VAL A C 1
ATOM 3071 O O . VAL A 1 389 ? -16.781 0.189 14.047 1 88.19 389 VAL A O 1
ATOM 3074 N N . PRO A 1 390 ? -14.758 1.12 13.984 1 84.38 390 PRO A N 1
ATOM 3075 C CA . PRO A 1 390 ? -14.109 -0.155 13.68 1 84.38 390 PRO A CA 1
ATOM 3076 C C . PRO A 1 390 ? -14.172 -1.143 14.844 1 84.38 390 PRO A C 1
ATOM 3078 O O . PRO A 1 390 ? -14.242 -0.73 16 1 84.38 390 PRO A O 1
ATOM 3081 N N . LYS A 1 391 ? -14.109 -2.436 14.5 1 80.75 391 LYS A N 1
ATOM 3082 C CA . LYS A 1 391 ? -14.117 -3.48 15.523 1 80.75 391 LYS A CA 1
ATOM 3083 C C . LYS A 1 391 ? -12.719 -3.705 16.094 1 80.75 391 LYS A C 1
ATOM 3085 O O . LYS A 1 391 ? -11.727 -3.643 15.359 1 80.75 391 LYS A O 1
ATOM 3090 N N . VAL A 1 392 ? -12.703 -3.789 17.391 1 85 392 VAL A N 1
ATOM 3091 C CA . VAL A 1 392 ? -11.445 -3.988 18.109 1 85 392 VAL A CA 1
ATOM 3092 C C . VAL A 1 392 ? -11.508 -5.281 18.906 1 85 392 VAL A C 1
ATOM 3094 O O . VAL A 1 392 ? -12.57 -5.648 19.422 1 85 392 VAL A O 1
ATOM 3097 N N . LYS A 1 393 ? -10.484 -6.066 18.969 1 79.25 393 LYS A N 1
ATOM 3098 C CA . LYS A 1 393 ? -10.422 -7.336 19.688 1 79.25 393 LYS A CA 1
ATOM 3099 C C . LYS A 1 393 ? -10.516 -7.125 21.188 1 79.25 393 LYS A C 1
ATOM 3101 O O . LYS A 1 393 ? -11.297 -7.797 21.875 1 79.25 393 LYS A O 1
ATOM 3106 N N . ASP A 1 394 ? -9.672 -6.129 21.688 1 87.06 394 ASP A N 1
ATOM 3107 C CA . ASP A 1 394 ? -9.648 -5.855 23.125 1 87.06 394 ASP A CA 1
ATOM 3108 C C . ASP A 1 394 ? -9.711 -4.352 23.391 1 87.06 394 ASP A C 1
ATOM 3110 O O . ASP A 1 394 ? -8.68 -3.68 23.438 1 87.06 394 ASP A O 1
ATOM 3114 N N . TRP A 1 395 ? -10.797 -3.893 23.891 1 88.25 395 TRP A N 1
ATOM 3115 C CA . TRP A 1 395 ? -11.055 -2.475 24.125 1 88.25 395 TRP A CA 1
ATOM 3116 C C . TRP A 1 395 ? -10.383 -2.004 25.406 1 88.25 395 TRP A C 1
ATOM 3118 O O . TRP A 1 395 ? -10.125 -0.809 25.578 1 88.25 395 TRP A O 1
ATOM 3128 N N . ASN A 1 396 ? -10.031 -2.896 26.172 1 87.75 396 ASN A N 1
ATOM 3129 C CA . ASN A 1 396 ? -9.484 -2.533 27.469 1 87.75 396 ASN A CA 1
ATOM 3130 C C . ASN A 1 396 ? -8.047 -2.033 27.359 1 87.75 396 ASN A C 1
ATOM 3132 O O . ASN A 1 396 ? -7.57 -1.297 28.219 1 87.75 396 ASN A O 1
ATOM 3136 N N . THR A 1 397 ? -7.465 -2.385 26.281 1 90.25 397 THR A N 1
ATOM 3137 C CA . THR A 1 397 ? -6.059 -2.033 26.125 1 90.25 397 THR A CA 1
ATOM 3138 C C . THR A 1 397 ? -5.906 -0.753 25.312 1 90.25 397 THR A C 1
ATOM 3140 O O . THR A 1 397 ? -4.812 -0.19 25.234 1 90.25 397 THR A O 1
ATOM 3143 N N . VAL A 1 398 ? -7.012 -0.186 24.906 1 93.94 398 VAL A N 1
ATOM 3144 C CA . VAL A 1 398 ? -6.945 0.963 24.016 1 93.94 398 VAL A CA 1
ATOM 3145 C C . VAL A 1 398 ? -6.695 2.234 24.812 1 93.94 398 VAL A C 1
ATOM 3147 O O . VAL A 1 398 ? -7.398 2.506 25.797 1 93.94 398 VAL A O 1
ATOM 3150 N N . ARG A 1 399 ? -5.734 2.998 24.438 1 95.31 399 ARG A N 1
ATOM 3151 C CA . ARG A 1 399 ? -5.375 4.211 25.172 1 95.31 399 ARG A CA 1
ATOM 3152 C C . ARG A 1 399 ? -5.746 5.457 24.375 1 95.31 399 ARG A C 1
ATOM 3154 O O . ARG A 1 399 ? -6.137 6.477 24.953 1 95.31 399 ARG A O 1
ATOM 3161 N N . LYS A 1 400 ? -5.539 5.379 23.109 1 96.5 400 LYS A N 1
ATOM 3162 C CA . LYS A 1 400 ? -5.844 6.516 22.234 1 96.5 400 LYS A CA 1
ATOM 3163 C C . LYS A 1 400 ? -6.621 6.074 21 1 96.5 400 LYS A C 1
ATOM 3165 O O . LYS A 1 400 ? -6.348 5.012 20.438 1 96.5 400 LYS A O 1
ATOM 3170 N N . ILE A 1 401 ? -7.617 6.867 20.609 1 95.81 401 ILE A N 1
ATOM 3171 C CA . ILE A 1 401 ? -8.422 6.586 19.422 1 95.81 401 ILE A CA 1
ATOM 3172 C C . ILE A 1 401 ? -8.562 7.852 18.578 1 95.81 401 ILE A C 1
ATOM 3174 O O . ILE A 1 401 ? -8.891 8.922 19.109 1 95.81 401 ILE A O 1
ATOM 3178 N N . SER A 1 402 ? -8.188 7.824 17.359 1 97.19 402 SER A N 1
ATOM 3179 C CA . SER A 1 402 ? -8.445 8.906 16.406 1 97.19 402 SER A CA 1
ATOM 3180 C C . SER A 1 402 ? -9.273 8.414 15.227 1 97.19 402 SER A C 1
ATOM 3182 O O . SER A 1 402 ? -8.789 7.652 14.391 1 97.19 402 SER A O 1
ATOM 3184 N N . LEU A 1 403 ? -10.492 8.781 15.203 1 95.81 403 LEU A N 1
ATOM 3185 C CA . LEU A 1 403 ? -11.406 8.477 14.109 1 95.81 403 LEU A CA 1
ATOM 3186 C C . LEU A 1 403 ? -11.844 9.75 13.391 1 95.81 403 LEU A C 1
ATOM 3188 O O . LEU A 1 403 ? -12.969 9.828 12.883 1 95.81 403 LEU A O 1
ATOM 3192 N N . MET A 1 404 ? -11.055 10.703 13.398 1 96.56 404 MET A N 1
ATOM 3193 C CA . MET A 1 404 ? -11.398 12 12.836 1 96.56 404 MET A CA 1
ATOM 3194 C C . MET A 1 404 ? -11.438 11.938 11.312 1 96.56 404 MET A C 1
ATOM 3196 O O . MET A 1 404 ? -10.867 11.023 10.711 1 96.56 404 MET A O 1
ATOM 3200 N N . ASN A 1 405 ? -12.016 12.922 10.688 1 94.94 405 ASN A N 1
ATOM 3201 C CA . ASN A 1 405 ? -12.047 13.102 9.242 1 94.94 405 ASN A CA 1
ATOM 3202 C C . ASN A 1 405 ? -12.602 11.867 8.531 1 94.94 405 ASN A C 1
ATOM 3204 O O . ASN A 1 405 ? -11.961 11.336 7.625 1 94.94 405 ASN A O 1
ATOM 3208 N N . ASN A 1 406 ? -13.711 11.312 9.078 1 94.62 406 ASN A N 1
ATOM 3209 C CA . ASN A 1 406 ? -14.43 10.195 8.484 1 94.62 406 ASN A CA 1
ATOM 3210 C C . ASN A 1 406 ? -15.898 10.539 8.242 1 94.62 406 ASN A C 1
ATOM 3212 O O . ASN A 1 406 ? -16.266 11.711 8.156 1 94.62 406 ASN A O 1
ATOM 3216 N N . GLU A 1 407 ? -16.75 9.555 7.973 1 92.5 407 GLU A N 1
ATOM 3217 C CA . GLU A 1 407 ? -18.156 9.766 7.688 1 92.5 407 GLU A CA 1
ATOM 3218 C C . GLU A 1 407 ? -19.047 9 8.672 1 92.5 407 GLU A C 1
ATOM 3220 O O . GLU A 1 407 ? -20.031 8.383 8.273 1 92.5 407 GLU A O 1
ATOM 3225 N N . ILE A 1 408 ? -18.672 9.039 9.883 1 92.62 408 ILE A N 1
ATOM 3226 C CA . ILE A 1 408 ? -19.438 8.336 10.914 1 92.62 408 ILE A CA 1
ATOM 3227 C C . ILE A 1 408 ? -20.688 9.133 11.258 1 92.62 408 ILE A C 1
ATOM 3229 O O . ILE A 1 408 ? -20.609 10.32 11.57 1 92.62 408 ILE A O 1
ATOM 3233 N N . GLU A 1 409 ? -21.828 8.547 11.289 1 91.44 409 GLU A N 1
ATOM 3234 C CA . GLU A 1 409 ? -23.094 9.242 11.516 1 91.44 409 GLU A CA 1
ATOM 3235 C C . GLU A 1 409 ? -23.641 8.922 12.906 1 91.44 409 GLU A C 1
ATOM 3237 O O . GLU A 1 409 ? -24.188 9.805 13.578 1 91.44 409 GLU A O 1
ATOM 3242 N N . GLU A 1 410 ? -23.516 7.613 13.281 1 90.88 410 GLU A N 1
ATOM 3243 C CA . GLU A 1 410 ? -24.078 7.207 14.562 1 90.88 410 GLU A CA 1
ATOM 3244 C C . GLU A 1 410 ? -23.062 6.395 15.367 1 90.88 410 GLU A C 1
ATOM 3246 O O . GLU A 1 410 ? -22.297 5.602 14.805 1 90.88 410 GLU A O 1
ATOM 3251 N N . ILE A 1 411 ? -23.062 6.59 16.672 1 90.75 411 ILE A N 1
ATOM 3252 C CA . ILE A 1 411 ? -22.219 5.832 17.578 1 90.75 411 ILE A CA 1
ATOM 3253 C C . ILE A 1 411 ? -23.078 5.188 18.672 1 90.75 411 ILE A C 1
ATOM 3255 O O . ILE A 1 411 ? -23.609 5.875 19.531 1 90.75 411 ILE A O 1
ATOM 3259 N N . PHE A 1 412 ? -23.234 3.85 18.516 1 81.25 412 PHE A N 1
ATOM 3260 C CA . PHE A 1 412 ? -24.094 3.152 19.469 1 81.25 412 PHE A CA 1
ATOM 3261 C C . PHE A 1 412 ? -23.297 2.152 20.297 1 81.25 412 PHE A C 1
ATOM 3263 O O . PHE A 1 412 ? -23.75 1.708 21.359 1 81.25 412 PHE A O 1
ATOM 3270 N N . ASP A 1 413 ? -22.172 1.798 19.891 1 71.44 413 ASP A N 1
ATOM 3271 C CA . ASP A 1 413 ? -21.438 0.698 20.484 1 71.44 413 ASP A CA 1
ATOM 3272 C C . ASP A 1 413 ? -20.922 1.074 21.875 1 71.44 413 ASP A C 1
ATOM 3274 O O . ASP A 1 413 ? -20.625 2.24 22.141 1 71.44 413 ASP A O 1
ATOM 3278 N N . SER A 1 414 ? -21.156 0.117 22.734 1 77.5 414 SER A N 1
ATOM 3279 C CA . SER A 1 414 ? -20.75 0.337 24.125 1 77.5 414 SER A CA 1
ATOM 3280 C C . SER A 1 414 ? -19.672 -0.659 24.547 1 77.5 414 SER A C 1
ATOM 3282 O O . SER A 1 414 ? -19.969 -1.817 24.844 1 77.5 414 SER A O 1
ATOM 3284 N N . HIS A 1 415 ? -18.5 -0.298 24.328 1 83.06 415 HIS A N 1
ATOM 3285 C CA . HIS A 1 415 ? -17.406 -1.146 24.766 1 83.06 415 HIS A CA 1
ATOM 3286 C C . HIS A 1 415 ? -16.625 -0.491 25.906 1 83.06 415 HIS A C 1
ATOM 3288 O O . HIS A 1 415 ? -16.406 0.723 25.906 1 83.06 415 HIS A O 1
ATOM 3294 N N . GLU A 1 416 ? -16.344 -1.286 26.812 1 87.69 416 GLU A N 1
ATOM 3295 C CA . GLU A 1 416 ? -15.594 -0.766 27.953 1 87.69 416 GLU A CA 1
ATOM 3296 C C . GLU A 1 416 ? -14.156 -0.43 27.578 1 87.69 416 GLU A C 1
ATOM 3298 O O . GLU A 1 416 ? -13.383 -1.317 27.219 1 87.69 416 GLU A O 1
ATOM 3303 N N . CYS A 1 417 ? -13.859 0.824 27.688 1 91.06 417 CYS A N 1
ATOM 3304 C CA . CYS A 1 417 ? -12.516 1.315 27.406 1 91.06 417 CYS A CA 1
ATOM 3305 C C . CYS A 1 417 ? -11.93 2.027 28.625 1 91.06 417 CYS A C 1
ATOM 3307 O O . CYS A 1 417 ? -11.727 3.242 28.594 1 91.06 417 CYS A O 1
ATOM 3309 N N . ALA A 1 418 ? -11.445 1.307 29.531 1 90.06 418 ALA A N 1
ATOM 3310 C CA . ALA A 1 418 ? -11.039 1.855 30.828 1 90.06 418 ALA A CA 1
ATOM 3311 C C . ALA A 1 418 ? -9.711 2.592 30.719 1 90.06 418 ALA A C 1
ATOM 3313 O O . ALA A 1 418 ? -9.43 3.502 31.5 1 90.06 418 ALA A O 1
ATOM 3314 N N . ALA A 1 419 ? -8.93 2.312 29.766 1 93.38 419 ALA A N 1
ATOM 3315 C CA . ALA A 1 419 ? -7.598 2.902 29.688 1 93.38 419 ALA A CA 1
ATOM 3316 C C . ALA A 1 419 ? -7.562 4.047 28.672 1 93.38 419 ALA A C 1
ATOM 3318 O O . ALA A 1 419 ? -6.535 4.715 28.531 1 93.38 419 ALA A O 1
ATOM 3319 N N . LEU A 1 420 ? -8.688 4.395 28.094 1 95.31 420 LEU A N 1
ATOM 3320 C CA . LEU A 1 420 ? -8.734 5.383 27.016 1 95.31 420 LEU A CA 1
ATOM 3321 C C . LEU A 1 420 ? -8.531 6.789 27.562 1 95.31 420 LEU A C 1
ATOM 3323 O O . LEU A 1 420 ? -9.195 7.188 28.516 1 95.31 420 LEU A O 1
ATOM 3327 N N . THR A 1 421 ? -7.629 7.543 26.938 1 96.69 421 THR A N 1
ATOM 3328 C CA . THR A 1 421 ? -7.336 8.891 27.406 1 96.69 421 THR A CA 1
ATOM 3329 C C . THR A 1 421 ? -7.66 9.93 26.344 1 96.69 421 THR A C 1
ATOM 3331 O O . THR A 1 421 ? -7.988 11.078 26.656 1 96.69 421 THR A O 1
ATOM 3334 N N . THR A 1 422 ? -7.488 9.609 25.094 1 97.69 422 THR A N 1
ATOM 3335 C CA . THR A 1 422 ? -7.707 10.547 24 1 97.69 422 THR A CA 1
ATOM 3336 C C . THR A 1 422 ? -8.711 9.977 23 1 97.69 422 THR A C 1
ATOM 3338 O O . THR A 1 422 ? -8.594 8.82 22.578 1 97.69 422 THR A O 1
ATOM 3341 N N . LEU A 1 423 ? -9.695 10.758 22.656 1 97.06 423 LEU A N 1
ATOM 3342 C CA . LEU A 1 423 ? -10.68 10.375 21.656 1 97.06 423 LEU A CA 1
ATOM 3343 C C . LEU A 1 423 ? -10.93 11.516 20.672 1 97.06 423 LEU A C 1
ATOM 3345 O O . LEU A 1 423 ? -11.484 12.555 21.031 1 97.06 423 LEU A O 1
ATOM 3349 N N . PHE A 1 424 ? -10.492 11.375 19.469 1 97.75 424 PHE A N 1
ATOM 3350 C CA . PHE A 1 424 ? -10.703 12.344 18.391 1 97.75 424 PHE A CA 1
ATOM 3351 C C . PHE A 1 424 ? -11.836 11.898 17.484 1 97.75 424 PHE A C 1
ATOM 3353 O O . PHE A 1 424 ? -11.75 10.844 16.844 1 97.75 424 PHE A O 1
ATOM 3360 N N . LEU A 1 425 ? -12.859 12.664 17.344 1 96.69 425 LEU A N 1
ATOM 3361 C CA . LEU A 1 425 ? -14 12.359 16.5 1 96.69 425 LEU A CA 1
ATOM 3362 C C . LEU A 1 425 ? -14.367 13.562 15.633 1 96.69 425 LEU A C 1
ATOM 3364 O O . LEU A 1 425 ? -15.477 13.633 15.094 1 96.69 425 LEU A O 1
ATOM 3368 N N . GLN A 1 426 ? -13.461 14.477 15.516 1 96.5 426 GLN A N 1
ATOM 3369 C CA . GLN A 1 426 ? -13.766 15.711 14.805 1 96.5 426 GLN A CA 1
ATOM 3370 C C . GLN A 1 426 ? -13.875 15.469 13.297 1 96.5 426 GLN A C 1
ATOM 3372 O O . GLN A 1 426 ? -13.305 14.508 12.773 1 96.5 426 GLN A O 1
ATOM 3377 N N . LYS A 1 427 ? -14.594 16.359 12.617 1 95.19 427 LYS A N 1
ATOM 3378 C CA . LYS A 1 427 ? -14.742 16.359 11.164 1 95.19 427 LYS A CA 1
ATOM 3379 C C . LYS A 1 427 ? -15.398 15.07 10.672 1 95.19 427 LYS A C 1
ATOM 3381 O O . LYS A 1 427 ? -14.875 14.406 9.773 1 95.19 427 LYS A O 1
ATOM 3386 N N . ASN A 1 428 ? -16.391 14.641 11.477 1 95.81 428 ASN A N 1
ATOM 3387 C CA . ASN A 1 428 ? -17.297 13.578 11.047 1 95.81 428 ASN A CA 1
ATOM 3388 C C . ASN A 1 428 ? -18.703 14.117 10.766 1 95.81 428 ASN A C 1
ATOM 3390 O O . ASN A 1 428 ? -18.891 15.328 10.648 1 95.81 428 ASN A O 1
ATOM 3394 N N . ASP A 1 429 ? -19.688 13.297 10.539 1 93.38 429 ASP A N 1
ATOM 3395 C CA . ASP A 1 429 ? -21.094 13.68 10.352 1 93.38 429 ASP A CA 1
ATOM 3396 C C . ASP A 1 429 ? -21.969 13.078 11.445 1 93.38 429 ASP A C 1
ATOM 3398 O O . ASP A 1 429 ? -23.047 12.539 11.156 1 93.38 429 ASP A O 1
ATOM 3402 N N . VAL A 1 430 ? -21.438 13.172 12.625 1 93.06 430 VAL A N 1
ATOM 3403 C CA . VAL A 1 430 ? -22.125 12.531 13.742 1 93.06 430 VAL A CA 1
ATOM 3404 C C . VAL A 1 430 ? -23.453 13.25 14.016 1 93.06 430 VAL A C 1
ATOM 3406 O O . VAL A 1 430 ? -23.469 14.469 14.195 1 93.06 430 VAL A O 1
ATOM 3409 N N . VAL A 1 431 ? -24.469 12.531 14.062 1 91.94 431 VAL A N 1
ATOM 3410 C CA . VAL A 1 431 ? -25.797 13.07 14.328 1 91.94 431 VAL A CA 1
ATOM 3411 C C . VAL A 1 431 ? -26.219 12.727 15.758 1 91.94 431 VAL A C 1
ATOM 3413 O O . VAL A 1 431 ? -26.781 13.562 16.469 1 91.94 431 VAL A O 1
ATOM 3416 N N . LYS A 1 432 ? -25.906 11.484 16.062 1 91.56 432 LYS A N 1
ATOM 3417 C CA . LYS A 1 432 ? -26.359 11.023 17.375 1 91.56 432 LYS A CA 1
ATOM 3418 C C . LYS A 1 432 ? -25.297 10.164 18.062 1 91.56 432 LYS A C 1
ATOM 3420 O O . LYS A 1 432 ? -24.625 9.367 17.406 1 91.56 432 LYS A O 1
ATOM 3425 N N . ILE A 1 433 ? -25.156 10.383 19.391 1 92.62 433 ILE A N 1
ATOM 3426 C CA . ILE A 1 433 ? -24.266 9.586 20.219 1 92.62 433 ILE A CA 1
ATOM 3427 C C . ILE A 1 433 ? -25.062 8.953 21.359 1 92.62 433 ILE A C 1
ATOM 3429 O O . ILE A 1 433 ? -25.828 9.633 22.047 1 92.62 433 ILE A O 1
ATOM 3433 N N . SER A 1 434 ? -24.859 7.723 21.5 1 90.38 434 SER A N 1
ATOM 3434 C CA . SER A 1 434 ? -25.594 7.012 22.547 1 90.38 434 SER A CA 1
ATOM 3435 C C . SER A 1 434 ? -25.062 7.383 23.938 1 90.38 434 SER A C 1
ATOM 3437 O O . SER A 1 434 ? -23.875 7.688 24.094 1 90.38 434 SER A O 1
ATOM 3439 N N . ALA A 1 435 ? -25.906 7.316 24.969 1 88.81 435 ALA A N 1
ATOM 3440 C CA . ALA A 1 435 ? -25.562 7.625 26.359 1 88.81 435 ALA A CA 1
ATOM 3441 C C . ALA A 1 435 ? -24.562 6.617 26.906 1 88.81 435 ALA A C 1
ATOM 3443 O O . ALA A 1 435 ? -23.656 6.98 27.656 1 88.81 435 ALA A O 1
ATOM 3444 N N . GLU A 1 436 ? -24.734 5.426 26.469 1 87.19 436 GLU A N 1
ATOM 3445 C CA . GLU A 1 436 ? -23.891 4.344 26.984 1 87.19 436 GLU A CA 1
ATOM 3446 C C . GLU A 1 436 ? -22.453 4.5 26.516 1 87.19 436 GLU A C 1
ATOM 3448 O O . GLU A 1 436 ? -21.516 4.012 27.156 1 87.19 436 GLU A O 1
ATOM 3453 N N . PHE A 1 437 ? -22.297 5.203 25.547 1 89.31 437 PHE A N 1
ATOM 3454 C CA . PHE A 1 437 ? -20.969 5.414 24.969 1 89.31 437 PHE A CA 1
ATOM 3455 C C . PHE A 1 437 ? -20.047 6.129 25.953 1 89.31 437 PHE A C 1
ATOM 3457 O O . PHE A 1 437 ? -18.891 5.766 26.094 1 89.31 437 PHE A O 1
ATOM 3464 N N . PHE A 1 438 ? -20.547 7.09 26.719 1 88.69 438 PHE A N 1
ATOM 3465 C CA . PHE A 1 438 ? -19.75 7.922 27.609 1 88.69 438 PHE A CA 1
ATOM 3466 C C . PHE A 1 438 ? -19.547 7.238 28.953 1 88.69 438 PHE A C 1
ATOM 3468 O O . PHE A 1 438 ? -18.625 7.562 29.688 1 88.69 438 PHE A O 1
ATOM 3475 N N . ARG A 1 439 ? -20.344 6.246 29.172 1 87.19 439 ARG A N 1
ATOM 3476 C CA . ARG A 1 439 ? -20.234 5.551 30.453 1 87.19 439 ARG A CA 1
ATOM 3477 C C . ARG A 1 439 ? -19.047 4.594 30.469 1 87.19 439 ARG A C 1
ATOM 3479 O O . ARG A 1 439 ? -18.531 4.258 31.531 1 87.19 439 ARG A O 1
ATOM 3486 N N . CYS A 1 440 ? -18.547 4.293 29.328 1 89.62 440 CYS A N 1
ATOM 3487 C CA . CYS A 1 440 ? -17.562 3.232 29.203 1 89.62 440 CYS A CA 1
ATOM 3488 C C . CYS A 1 440 ? -16.141 3.809 29.172 1 89.62 440 CYS A C 1
ATOM 3490 O O . CYS A 1 440 ? -15.172 3.068 29.016 1 89.62 440 CYS A O 1
ATOM 3492 N N . MET A 1 441 ? -15.984 5.105 29.438 1 92.44 441 MET A N 1
ATOM 3493 C CA . MET A 1 441 ? -14.664 5.715 29.328 1 92.44 441 MET A CA 1
ATOM 3494 C C . MET A 1 441 ? -14.391 6.648 30.5 1 92.44 441 MET A C 1
ATOM 3496 O O . MET A 1 441 ? -14.148 7.844 30.297 1 92.44 441 MET A O 1
ATOM 3500 N N . PRO A 1 442 ? -14.305 6.184 31.609 1 90.94 442 PRO A N 1
ATOM 3501 C CA . PRO A 1 442 ? -14.188 7.031 32.781 1 90.94 442 PRO A CA 1
ATOM 3502 C C . PRO A 1 442 ? -12.867 7.793 32.844 1 90.94 442 PRO A C 1
ATOM 3504 O O . PRO A 1 442 ? -12.773 8.836 33.5 1 90.94 442 PRO A O 1
ATOM 3507 N N . HIS A 1 443 ? -11.805 7.359 32.188 1 94.38 443 HIS A N 1
ATOM 3508 C CA . HIS A 1 443 ? -10.484 7.984 32.312 1 94.38 443 HIS A CA 1
ATOM 3509 C C . HIS A 1 443 ? -10.188 8.867 31.109 1 94.38 443 HIS A C 1
ATOM 3511 O O . HIS A 1 443 ? -9.047 9.281 30.906 1 94.38 443 HIS A O 1
ATOM 3517 N N . LEU A 1 444 ? -11.211 9.164 30.312 1 96.25 444 LEU A N 1
ATOM 3518 C CA . LEU A 1 444 ? -11.031 9.992 29.141 1 96.25 444 LEU A CA 1
ATOM 3519 C C . LEU A 1 444 ? -10.609 11.406 29.531 1 96.25 444 LEU A C 1
ATOM 3521 O O . LEU A 1 444 ? -11.227 12.023 30.391 1 96.25 444 LEU A O 1
ATOM 3525 N N . VAL A 1 445 ? -9.562 11.883 28.938 1 97.5 445 VAL A N 1
ATOM 3526 C CA . VAL A 1 445 ? -9 13.18 29.281 1 97.5 445 VAL A CA 1
ATOM 3527 C C . VAL A 1 445 ? -9.305 14.188 28.188 1 97.5 445 VAL A C 1
ATOM 3529 O O . VAL A 1 445 ? -9.625 15.344 28.469 1 97.5 445 VAL A O 1
ATOM 3532 N N . VAL A 1 446 ? -9.148 13.812 26.906 1 98.12 446 VAL A N 1
ATOM 3533 C CA . VAL A 1 446 ? -9.344 14.695 25.766 1 98.12 446 VAL A CA 1
ATOM 3534 C C . VAL A 1 446 ? -10.469 14.164 24.891 1 98.12 446 VAL A C 1
ATOM 3536 O O . VAL A 1 446 ? -10.422 13.016 24.438 1 98.12 446 VAL A O 1
ATOM 3539 N N . LEU A 1 447 ? -11.453 14.961 24.641 1 97.88 447 LEU A N 1
ATOM 3540 C CA . LEU A 1 447 ? -12.547 14.641 23.719 1 97.88 447 LEU A CA 1
ATOM 3541 C C . LEU A 1 447 ? -12.773 15.773 22.719 1 97.88 447 LEU A C 1
ATOM 3543 O O . LEU A 1 447 ? -13.039 16.906 23.125 1 97.88 447 LEU A O 1
ATOM 3547 N N . ASP A 1 448 ? -12.594 15.531 21.516 1 98 448 ASP A N 1
ATOM 3548 C CA . ASP A 1 448 ? -12.789 16.531 20.469 1 98 448 ASP A CA 1
ATOM 3549 C C . ASP A 1 448 ? -13.922 16.125 19.531 1 98 448 ASP A C 1
ATOM 3551 O O . ASP A 1 448 ? -13.797 15.156 18.766 1 98 448 ASP A O 1
ATOM 3555 N N . LEU A 1 449 ? -15.031 16.75 19.594 1 97.06 449 LEU A N 1
ATOM 3556 C CA . LEU A 1 449 ? -16.188 16.5 18.75 1 97.06 449 LEU A CA 1
ATOM 3557 C C . LEU A 1 449 ? -16.391 17.656 17.766 1 97.06 449 LEU A C 1
ATOM 3559 O O . LEU A 1 449 ? -17.484 17.812 17.219 1 97.06 449 LEU A O 1
ATOM 3563 N N . SER A 1 450 ? -15.398 18.406 17.516 1 97.06 450 SER A N 1
ATOM 3564 C CA . SER A 1 450 ? -15.508 19.641 16.719 1 97.06 450 SER A CA 1
ATOM 3565 C C . SER A 1 450 ? -15.828 19.312 15.266 1 97.06 450 SER A C 1
ATOM 3567 O O . SER A 1 450 ? -15.578 18.203 14.789 1 97.06 450 SER A O 1
ATOM 3569 N N . GLU A 1 451 ? -16.453 20.266 14.602 1 95.94 451 GLU A N 1
ATOM 3570 C CA . GLU A 1 451 ? -16.734 20.25 13.172 1 95.94 451 GLU A CA 1
ATOM 3571 C C . GLU A 1 451 ? -17.672 19.109 12.812 1 95.94 451 GLU A C 1
ATOM 3573 O O . GLU A 1 451 ? -17.531 18.484 11.758 1 95.94 451 GLU A O 1
ATOM 3578 N N . ASN A 1 452 ? -18.438 18.562 13.797 1 96.12 452 ASN A N 1
ATOM 3579 C CA . ASN A 1 452 ? -19.609 17.734 13.523 1 96.12 452 ASN A CA 1
ATOM 3580 C C . ASN A 1 452 ? -20.875 18.578 13.359 1 96.12 452 ASN A C 1
ATOM 3582 O O . ASN A 1 452 ? -21.656 18.719 14.305 1 96.12 452 ASN A O 1
ATOM 3586 N N . GLN A 1 453 ? -21.109 19.047 12.297 1 92.94 453 GLN A N 1
ATOM 3587 C CA . GLN A 1 453 ? -22.109 20.078 12.023 1 92.94 453 GLN A CA 1
ATOM 3588 C C . GLN A 1 453 ? -23.516 19.531 12.203 1 92.94 453 GLN A C 1
ATOM 3590 O O . GLN A 1 453 ? -24.469 20.297 12.406 1 92.94 453 GLN A O 1
ATOM 3595 N N . SER A 1 454 ? -23.672 18.188 12.172 1 92.25 454 SER A N 1
ATOM 3596 C CA . SER A 1 454 ? -25 17.594 12.281 1 92.25 454 SER A CA 1
ATOM 3597 C C . SER A 1 454 ? -25.328 17.203 13.719 1 92.25 454 SER A C 1
ATOM 3599 O O . SER A 1 454 ? -26.438 16.797 14.023 1 92.25 454 SER A O 1
ATOM 3601 N N . LEU A 1 455 ? -24.375 17.375 14.578 1 94.5 455 LEU A N 1
ATOM 3602 C CA . LEU A 1 455 ? -24.578 17.016 15.969 1 94.5 455 LEU A CA 1
ATOM 3603 C C . LEU A 1 455 ? -25.453 18.047 16.672 1 94.5 455 LEU A C 1
ATOM 3605 O O . LEU A 1 455 ? -25.047 19.219 16.812 1 94.5 455 LEU A O 1
ATOM 3609 N N . ASN A 1 456 ? -26.578 17.719 17.219 1 92.75 456 ASN A N 1
ATOM 3610 C CA . ASN A 1 456 ? -27.516 18.688 17.75 1 92.75 456 ASN A CA 1
ATOM 3611 C C . ASN A 1 456 ? -27.781 18.469 19.234 1 92.75 456 ASN A C 1
ATOM 3613 O O . ASN A 1 456 ? -28.297 19.359 19.922 1 92.75 456 ASN A O 1
ATOM 3617 N N . GLU A 1 457 ? -27.438 17.25 19.656 1 91.81 457 GLU A N 1
ATOM 3618 C CA . GLU A 1 457 ? -27.672 16.984 21.062 1 91.81 457 GLU A CA 1
ATOM 3619 C C . GLU A 1 457 ? -26.547 16.141 21.672 1 91.81 457 GLU A C 1
ATOM 3621 O O . GLU A 1 457 ? -25.953 15.32 20.984 1 91.81 457 GLU A O 1
ATOM 3626 N N . LEU A 1 458 ? -26.297 16.391 22.938 1 93 458 LEU A N 1
ATOM 3627 C CA . LEU A 1 458 ? -25.359 15.594 23.719 1 93 458 LEU A CA 1
ATOM 3628 C C . LEU A 1 458 ? -26.062 14.914 24.891 1 93 458 LEU A C 1
ATOM 3630 O O . LEU A 1 458 ? -26.906 15.531 25.562 1 93 458 LEU A O 1
ATOM 3634 N N . PRO A 1 459 ? -25.75 13.734 25.109 1 92.12 459 PRO A N 1
ATOM 3635 C CA . PRO A 1 459 ? -26.375 13.039 26.234 1 92.12 459 PRO A CA 1
ATOM 3636 C C . PRO A 1 459 ? -25.922 13.57 27.578 1 92.12 459 PRO A C 1
ATOM 3638 O O . PRO A 1 459 ? -24.812 14.102 27.703 1 92.12 459 PRO A O 1
ATOM 3641 N N . GLU A 1 460 ? -26.75 13.367 28.625 1 92.62 460 GLU A N 1
ATOM 3642 C CA . GLU A 1 460 ? -26.453 13.852 29.969 1 92.62 460 GLU A CA 1
ATOM 3643 C C . GLU A 1 460 ? -25.328 13.031 30.609 1 92.62 460 GLU A C 1
ATOM 3645 O O . GLU A 1 460 ? -24.672 13.5 31.531 1 92.62 460 GLU A O 1
ATOM 3650 N N . GLU A 1 461 ? -25.125 11.938 30.047 1 91.38 461 GLU A N 1
ATOM 3651 C CA . GLU A 1 461 ? -24.141 11.016 30.578 1 91.38 461 GLU A CA 1
ATOM 3652 C C . GLU A 1 461 ? -22.719 11.531 30.344 1 91.38 461 GLU A C 1
ATOM 3654 O O . GLU A 1 461 ? -21.75 10.93 30.812 1 91.38 461 GLU A O 1
ATOM 3659 N N . ILE A 1 462 ? -22.578 12.68 29.688 1 91.94 462 ILE A N 1
ATOM 3660 C CA . ILE A 1 462 ? -21.281 13.328 29.562 1 91.94 462 ILE A CA 1
ATOM 3661 C C . ILE A 1 462 ? -20.703 13.602 30.953 1 91.94 462 ILE A C 1
ATOM 3663 O O . ILE A 1 462 ? -19.484 13.711 31.109 1 91.94 462 ILE A O 1
ATOM 3667 N N . SER A 1 463 ? -21.625 13.648 31.922 1 91.5 463 SER A N 1
ATOM 3668 C CA . SER A 1 463 ? -21.234 13.898 33.312 1 91.5 463 SER A CA 1
ATOM 3669 C C . SER A 1 463 ? -20.375 12.773 33.875 1 91.5 463 SER A C 1
ATOM 3671 O O . SER A 1 463 ? -19.656 12.961 34.844 1 91.5 463 SER A O 1
ATOM 3673 N N . GLU A 1 464 ? -20.422 11.672 33.188 1 91.06 464 GLU A N 1
ATOM 3674 C CA . GLU A 1 464 ? -19.688 10.5 33.656 1 91.06 464 GLU A CA 1
ATOM 3675 C C . GLU A 1 464 ? -18.203 10.602 33.281 1 91.06 464 GLU A C 1
ATOM 3677 O O . GLU A 1 464 ? -17.375 9.852 33.812 1 91.06 464 GLU A O 1
ATOM 3682 N N . LEU A 1 465 ? -17.906 11.539 32.469 1 94 465 LEU A N 1
ATOM 3683 C CA . LEU A 1 465 ? -16.516 11.734 32.062 1 94 465 LEU A CA 1
ATOM 3684 C C . LEU A 1 465 ? -15.789 12.602 33.094 1 94 465 LEU A C 1
ATOM 3686 O O . LEU A 1 465 ? -15.336 13.703 32.781 1 94 465 LEU A O 1
ATOM 3690 N N . ALA A 1 466 ? -15.547 12.094 34.188 1 92.62 466 ALA A N 1
ATOM 3691 C CA . ALA A 1 466 ? -15.055 12.836 35.344 1 92.62 466 ALA A CA 1
ATOM 3692 C C . ALA A 1 466 ? -13.617 13.289 35.156 1 92.62 466 ALA A C 1
ATOM 3694 O O . ALA A 1 466 ? -13.172 14.266 35.75 1 92.62 466 ALA A O 1
ATOM 3695 N N . SER A 1 467 ? -12.867 12.625 34.312 1 95.5 467 SER A N 1
ATOM 3696 C CA . SER A 1 467 ? -11.453 12.938 34.125 1 95.5 467 SER A CA 1
ATOM 3697 C C . SER A 1 467 ? -11.234 13.883 32.969 1 95.5 467 SER A C 1
ATOM 3699 O O . SER A 1 467 ? -10.094 14.25 32.656 1 95.5 467 SER A O 1
ATOM 3701 N N . LEU A 1 468 ? -12.32 14.344 32.281 1 96.81 468 LEU A N 1
ATOM 3702 C CA . LEU A 1 468 ? -12.227 15.141 31.078 1 96.81 468 LEU A CA 1
ATOM 3703 C C . LEU A 1 468 ? -11.594 16.5 31.359 1 96.81 468 LEU A C 1
ATOM 3705 O O . LEU A 1 468 ? -12.008 17.203 32.281 1 96.81 468 LEU A O 1
ATOM 3709 N N . ARG A 1 469 ? -10.609 16.859 30.641 1 96.88 469 ARG A N 1
ATOM 3710 C CA . ARG A 1 469 ? -9.898 18.125 30.828 1 96.88 469 ARG A CA 1
ATOM 3711 C C . ARG A 1 469 ? -10.031 19.016 29.594 1 96.88 469 ARG A C 1
ATOM 3713 O O . ARG A 1 469 ? -9.922 20.234 29.672 1 96.88 469 ARG A O 1
ATOM 3720 N N . TYR A 1 470 ? -10.156 18.422 28.469 1 97.94 470 TYR A N 1
ATOM 3721 C CA . TYR A 1 470 ? -10.289 19.125 27.188 1 97.94 470 TYR A CA 1
ATOM 3722 C C . TYR A 1 470 ? -11.57 18.734 26.484 1 97.94 470 TYR A C 1
ATOM 3724 O O . TYR A 1 470 ? -11.805 17.547 26.234 1 97.94 470 TYR A O 1
ATOM 3732 N N . PHE A 1 471 ? -12.375 19.641 26.156 1 97.94 471 PHE A N 1
ATOM 3733 C CA . PHE A 1 471 ? -13.633 19.375 25.469 1 97.94 471 PHE A CA 1
ATOM 3734 C C . PHE A 1 471 ? -13.883 20.422 24.375 1 97.94 471 PHE A C 1
ATOM 3736 O O . PHE A 1 471 ? -14 21.609 24.672 1 97.94 471 PHE A O 1
ATOM 3743 N N . ASN A 1 472 ? -13.891 20.016 23.141 1 98.06 472 ASN A N 1
ATOM 3744 C CA . ASN A 1 472 ? -14.07 20.922 22.016 1 98.06 472 ASN A CA 1
ATOM 3745 C C . ASN A 1 472 ? -15.359 20.609 21.25 1 98.06 472 ASN A C 1
ATOM 3747 O O . ASN A 1 472 ? -15.508 19.531 20.688 1 98.06 472 ASN A O 1
ATOM 3751 N N . LEU A 1 473 ? -16.266 21.469 21.219 1 96.94 473 LEU A N 1
ATOM 3752 C CA . LEU A 1 473 ? -17.547 21.328 20.531 1 96.94 473 LEU A CA 1
ATOM 3753 C C . LEU A 1 473 ? -17.688 22.359 19.422 1 96.94 473 LEU A C 1
ATOM 3755 O O . LEU A 1 473 ? -18.797 22.609 18.938 1 96.94 473 LEU A O 1
ATOM 3759 N N . SER A 1 474 ? -16.609 22.969 19.031 1 96.56 474 SER A N 1
ATOM 3760 C CA . SER A 1 474 ? -16.656 24.031 18.016 1 96.56 474 SER A CA 1
ATOM 3761 C C . SER A 1 474 ? -17.25 23.516 16.703 1 96.56 474 SER A C 1
ATOM 3763 O O . SER A 1 474 ? -17.031 22.375 16.328 1 96.56 474 SER A O 1
ATOM 3765 N N . TYR A 1 475 ? -18.078 24.312 16.078 1 95.5 475 TYR A N 1
ATOM 3766 C CA . TYR A 1 475 ? -18.672 24.062 14.773 1 95.5 475 TYR A CA 1
ATOM 3767 C C . TYR A 1 475 ? -19.719 22.953 14.852 1 95.5 475 TYR A C 1
ATOM 3769 O O . TYR A 1 475 ? -19.875 22.188 13.906 1 95.5 475 TYR A O 1
ATOM 3777 N N . THR A 1 476 ? -20.25 22.656 16.062 1 95.69 476 THR A N 1
ATOM 3778 C CA . THR A 1 476 ? -21.406 21.766 16.172 1 95.69 476 THR A CA 1
ATOM 3779 C C . THR A 1 476 ? -22.703 22.578 16.188 1 95.69 476 THR A C 1
ATOM 3781 O O . THR A 1 476 ? -22.688 23.812 16.219 1 95.69 476 THR A O 1
ATOM 3784 N N . CYS A 1 477 ? -23.875 21.922 16.125 1 94.19 477 CYS A N 1
ATOM 3785 C CA . CYS A 1 477 ? -25.172 22.594 16.125 1 94.19 477 CYS A CA 1
ATOM 3786 C C . CYS A 1 477 ? -25.984 22.234 17.359 1 94.19 477 CYS A C 1
ATOM 3788 O O . CYS A 1 477 ? -27.203 22.062 17.297 1 94.19 477 CYS A O 1
ATOM 3790 N N . ILE A 1 478 ? -25.266 22.047 18.406 1 94.12 478 ILE A N 1
ATOM 3791 C CA . ILE A 1 478 ? -25.922 21.734 19.672 1 94.12 478 ILE A CA 1
ATOM 3792 C C . ILE A 1 478 ? -26.688 22.953 20.188 1 94.12 478 ILE A C 1
ATOM 3794 O O . ILE A 1 478 ? -26.125 24.047 20.266 1 94.12 478 ILE A O 1
ATOM 3798 N N . HIS A 1 479 ? -27.891 22.797 20.609 1 92.25 479 HIS A N 1
ATOM 3799 C CA . HIS A 1 479 ? -28.734 23.906 21.031 1 92.25 479 HIS A CA 1
ATOM 3800 C C . HIS A 1 479 ? -28.594 24.172 22.531 1 92.25 479 HIS A C 1
ATOM 3802 O O . HIS A 1 479 ? -28.562 25.328 22.969 1 92.25 479 HIS A O 1
ATOM 3808 N N . GLN A 1 480 ? -28.609 23.094 23.188 1 91.69 480 GLN A N 1
ATOM 3809 C CA . GLN A 1 480 ? -28.516 23.188 24.641 1 91.69 480 GLN A CA 1
ATOM 3810 C C . GLN A 1 480 ? -27.484 22.188 25.188 1 91.69 480 GLN A C 1
ATOM 3812 O O . GLN A 1 480 ? -27.531 21.016 24.859 1 91.69 480 GLN A O 1
ATOM 3817 N N . LEU A 1 481 ? -26.609 22.734 26.016 1 93.31 481 LEU A N 1
ATOM 3818 C CA . LEU A 1 481 ? -25.609 21.875 26.656 1 93.31 481 LEU A CA 1
ATOM 3819 C C . LEU A 1 481 ? -26.234 21.125 27.828 1 93.31 481 LEU A C 1
ATOM 3821 O O . LEU A 1 481 ? -27.062 21.672 28.562 1 93.31 481 LEU A O 1
ATOM 3825 N N . PRO A 1 482 ? -25.875 19.906 27.984 1 92.69 482 PRO A N 1
ATOM 3826 C CA . PRO A 1 482 ? -26.406 19.156 29.109 1 92.69 482 PRO A CA 1
ATOM 3827 C C . PRO A 1 482 ? -25.953 19.703 30.453 1 92.69 482 PRO A C 1
ATOM 3829 O O . PRO A 1 482 ? -24.828 20.203 30.578 1 92.69 482 PRO A O 1
ATOM 3832 N N . VAL A 1 483 ? -26.766 19.547 31.5 1 91.38 483 VAL A N 1
ATOM 3833 C CA . VAL A 1 483 ? -26.5 20.047 32.844 1 91.38 483 VAL A CA 1
ATOM 3834 C C . VAL A 1 483 ? -25.297 19.297 33.438 1 91.38 483 VAL A C 1
ATOM 3836 O O . VAL A 1 483 ? -24.547 19.859 34.25 1 91.38 483 VAL A O 1
ATOM 3839 N N . GLY A 1 484 ? -25.234 18.109 32.969 1 90.25 484 GLY A N 1
ATOM 3840 C CA . GLY A 1 484 ? -24.141 17.297 33.438 1 90.25 484 GLY A CA 1
ATOM 3841 C C . GLY A 1 484 ? -22.766 17.859 33.094 1 90.25 484 GLY A C 1
ATOM 3842 O O . GLY A 1 484 ? -21.766 17.531 33.719 1 90.25 484 GLY A O 1
ATOM 3843 N N . LEU A 1 485 ? -22.672 18.734 32.125 1 92.62 485 LEU A N 1
ATOM 3844 C CA . LEU A 1 485 ? -21.406 19.328 31.688 1 92.62 485 LEU A CA 1
ATOM 3845 C C . LEU A 1 485 ? -20.812 20.188 32.812 1 92.62 485 LEU A C 1
ATOM 3847 O O . LEU A 1 485 ? -19.578 20.25 32.938 1 92.62 485 LEU A O 1
ATOM 3851 N N . TRP A 1 486 ? -21.734 20.703 33.656 1 93.12 486 TRP A N 1
ATOM 3852 C CA . TRP A 1 486 ? -21.281 21.641 34.656 1 93.12 486 TRP A CA 1
ATOM 3853 C C . TRP A 1 486 ? -20.719 20.906 35.875 1 93.12 486 TRP A C 1
ATOM 3855 O O . TRP A 1 486 ? -20.156 21.516 36.781 1 93.12 486 TRP A O 1
ATOM 3865 N N . THR A 1 487 ? -20.766 19.578 35.812 1 93.06 487 THR A N 1
ATOM 3866 C CA . THR A 1 487 ? -20.25 18.766 36.906 1 93.06 487 THR A CA 1
ATOM 3867 C C . THR A 1 487 ? -18.828 18.328 36.625 1 93.06 487 THR A C 1
ATOM 3869 O O . THR A 1 487 ? -18.188 17.703 37.5 1 93.06 487 THR A O 1
ATOM 3872 N N . LEU A 1 488 ? -18.344 18.641 35.5 1 95.06 488 LEU A N 1
ATOM 3873 C CA . LEU A 1 488 ? -17 18.234 35.125 1 95.06 488 LEU A CA 1
ATOM 3874 C C . LEU A 1 488 ? -15.945 19.141 35.75 1 95.06 488 LEU A C 1
ATOM 3876 O O . LEU A 1 488 ? -15.422 20.047 35.094 1 95.06 488 LEU A O 1
ATOM 3880 N N . LYS A 1 489 ? -15.469 18.859 36.812 1 92.5 489 LYS A N 1
ATOM 3881 C CA . LYS A 1 489 ? -14.648 19.719 37.656 1 92.5 489 LYS A CA 1
ATOM 3882 C C . LYS A 1 489 ? -13.211 19.781 37.156 1 92.5 489 LYS A C 1
ATOM 3884 O O . LYS A 1 489 ? -12.477 20.734 37.438 1 92.5 489 LYS A O 1
ATOM 3889 N N . LYS A 1 490 ? -12.797 18.844 36.438 1 94.62 490 LYS A N 1
ATOM 3890 C CA . LYS A 1 490 ? -11.398 18.812 36 1 94.62 490 LYS A CA 1
ATOM 3891 C C . LYS A 1 490 ? -11.234 19.516 34.656 1 94.62 490 LYS A C 1
ATOM 3893 O O . LYS A 1 490 ? -10.109 19.656 34.156 1 94.62 490 LYS A O 1
ATOM 3898 N N . LEU A 1 491 ? -12.32 20.031 34.062 1 95.94 491 LEU A N 1
ATOM 3899 C CA . LEU A 1 491 ? -12.289 20.641 32.719 1 95.94 491 LEU A CA 1
ATOM 3900 C C . LEU A 1 491 ? -11.477 21.938 32.75 1 95.94 491 LEU A C 1
ATOM 3902 O O . LEU A 1 491 ? -11.727 22.812 33.594 1 95.94 491 LEU A O 1
ATOM 3906 N N . ILE A 1 492 ? -10.5 22.031 31.906 1 94.62 492 ILE A N 1
ATOM 3907 C CA . ILE A 1 492 ? -9.648 23.219 31.875 1 94.62 492 ILE A CA 1
ATOM 3908 C C . ILE A 1 492 ? -9.852 23.969 30.562 1 94.62 492 ILE A C 1
ATOM 3910 O O . ILE A 1 492 ? -9.641 25.172 30.484 1 94.62 492 ILE A O 1
ATOM 3914 N N . HIS A 1 493 ? -10.188 23.25 29.5 1 96.44 493 HIS A N 1
ATOM 3915 C CA . HIS A 1 493 ? -10.359 23.844 28.172 1 96.44 493 HIS A CA 1
ATOM 3916 C C . HIS A 1 493 ? -11.734 23.5 27.594 1 96.44 493 HIS A C 1
ATOM 3918 O O . HIS A 1 493 ? -12.062 22.328 27.422 1 96.44 493 HIS A O 1
ATOM 3924 N N . LEU A 1 494 ? -12.531 24.453 27.297 1 97.31 494 LEU A N 1
ATOM 3925 C CA . LEU A 1 494 ? -13.844 24.281 26.688 1 97.31 494 LEU A CA 1
ATOM 3926 C C . LEU A 1 494 ? -14 25.219 25.484 1 97.31 494 LEU A C 1
ATOM 3928 O O . LEU A 1 494 ? -13.93 26.438 25.625 1 97.31 494 LEU A O 1
ATOM 3932 N N . ASN A 1 495 ? -14.133 24.688 24.359 1 97.5 495 ASN A N 1
ATOM 3933 C CA . ASN A 1 495 ? -14.273 25.484 23.141 1 97.5 495 ASN A CA 1
ATOM 3934 C C . ASN A 1 495 ? -15.672 25.375 22.547 1 97.5 495 ASN A C 1
ATOM 3936 O O . ASN A 1 495 ? -16.078 24.297 22.094 1 97.5 495 ASN A O 1
ATOM 3940 N N . LEU A 1 496 ? -16.391 26.391 22.562 1 96.75 496 LEU A N 1
ATOM 3941 C CA . LEU A 1 496 ? -17.75 26.453 22.031 1 96.75 496 LEU A CA 1
ATOM 3942 C C . LEU A 1 496 ? -17.844 27.438 20.875 1 96.75 496 LEU A C 1
ATOM 3944 O O . LEU A 1 496 ? -18.891 28.031 20.641 1 96.75 496 LEU A O 1
ATOM 3948 N N . GLU A 1 497 ? -16.812 27.672 20.188 1 95.25 497 GLU A N 1
ATOM 3949 C CA . GLU A 1 497 ? -16.766 28.641 19.094 1 95.25 497 GLU A CA 1
ATOM 3950 C C . GLU A 1 497 ? -17.562 28.141 17.891 1 95.25 497 GLU A C 1
ATOM 3952 O O . GLU A 1 497 ? -17.641 26.938 17.641 1 95.25 497 GLU A O 1
ATOM 3957 N N . HIS A 1 498 ? -18.156 29.016 17.172 1 94.25 498 HIS A N 1
ATOM 3958 C CA . HIS A 1 498 ? -18.828 28.781 15.898 1 94.25 498 HIS A CA 1
ATOM 3959 C C . HIS A 1 498 ? -20 27.812 16.062 1 94.25 498 HIS A C 1
ATOM 3961 O O . HIS A 1 498 ? -20.25 27 15.188 1 94.25 498 HIS A O 1
ATOM 3967 N N . MET A 1 499 ? -20.547 27.719 17.266 1 94.31 499 MET A N 1
ATOM 3968 C CA . MET A 1 499 ? -21.781 26.969 17.484 1 94.31 499 MET A CA 1
ATOM 3969 C C . MET A 1 499 ? -23 27.781 17.062 1 94.31 499 MET A C 1
ATOM 3971 O O . MET A 1 499 ? -23.453 28.641 17.812 1 94.31 499 MET A O 1
ATOM 3975 N N . SER A 1 500 ? -23.594 27.516 16.031 1 87.81 500 SER A N 1
ATOM 3976 C CA . SER A 1 500 ? -24.578 28.375 15.383 1 87.81 500 SER A CA 1
ATOM 3977 C C . SER A 1 500 ? -25.922 28.312 16.094 1 87.81 500 SER A C 1
ATOM 3979 O O . SER A 1 500 ? -26.797 29.156 15.875 1 87.81 500 SER A O 1
ATOM 3981 N N . SER A 1 501 ? -26.109 27.344 17.031 1 91.19 501 SER A N 1
ATOM 3982 C CA . SER A 1 501 ? -27.438 27.188 17.625 1 91.19 501 SER A CA 1
ATOM 3983 C C . SER A 1 501 ? -27.359 27.281 19.141 1 91.19 501 SER A C 1
ATOM 3985 O O . SER A 1 501 ? -28.375 27.125 19.828 1 91.19 501 SER A O 1
ATOM 3987 N N . LEU A 1 502 ? -26.234 27.594 19.656 1 91.94 502 LEU A N 1
ATOM 3988 C CA . LEU A 1 502 ? -26.047 27.516 21.094 1 91.94 502 LEU A CA 1
ATOM 3989 C C . LEU A 1 502 ? -26.875 28.594 21.797 1 91.94 502 LEU A C 1
ATOM 3991 O O . LEU A 1 502 ? -26.781 29.766 21.469 1 91.94 502 LEU A O 1
ATOM 3995 N N . GLY A 1 503 ? -27.703 28.234 22.719 1 86.88 503 GLY A N 1
ATOM 3996 C CA . GLY A 1 503 ? -28.562 29.156 23.453 1 86.88 503 GLY A CA 1
ATOM 3997 C C . GLY A 1 503 ? -27.891 29.75 24.672 1 86.88 503 GLY A C 1
ATOM 3998 O O . GLY A 1 503 ? -27.484 30.906 24.656 1 86.88 503 GLY A O 1
ATOM 3999 N N . SER A 1 504 ? -27.922 29.125 25.719 1 88.81 504 SER A N 1
ATOM 4000 C CA . SER A 1 504 ? -27.391 29.656 26.984 1 88.81 504 SER A CA 1
ATOM 4001 C C . SER A 1 504 ? -26.359 28.703 27.594 1 88.81 504 SER A C 1
ATOM 4003 O O . SER A 1 504 ? -26.422 27.484 27.359 1 88.81 504 SER A O 1
ATOM 4005 N N . ILE A 1 505 ? -25.391 29.297 28.297 1 93.06 505 ILE A N 1
ATOM 4006 C CA . ILE A 1 505 ? -24.391 28.484 28.984 1 93.06 505 ILE A CA 1
ATOM 4007 C C . ILE A 1 505 ? -24.375 28.844 30.469 1 93.06 505 ILE A C 1
ATOM 4009 O O . ILE A 1 505 ? -23.312 28.844 31.109 1 93.06 505 ILE A O 1
ATOM 4013 N N . LEU A 1 506 ? -25.516 29.234 30.953 1 89.06 506 LEU A N 1
ATOM 4014 C CA . LEU A 1 506 ? -25.594 29.578 32.375 1 89.06 506 LEU A CA 1
ATOM 4015 C C . LEU A 1 506 ? -25.266 28.359 33.219 1 89.06 506 LEU A C 1
ATOM 4017 O O . LEU A 1 506 ? -25.688 27.25 32.938 1 89.06 506 LEU A O 1
ATOM 4021 N N . GLY A 1 507 ? -24.5 28.5 34.156 1 91.12 507 GLY A N 1
ATOM 4022 C CA . GLY A 1 507 ? -23.984 27.422 35 1 91.12 507 GLY A CA 1
ATOM 4023 C C . GLY A 1 507 ? -22.5 27.156 34.781 1 91.12 507 GLY A C 1
ATOM 4024 O O . GLY A 1 507 ? -21.891 26.359 35.5 1 91.12 507 GLY A O 1
ATO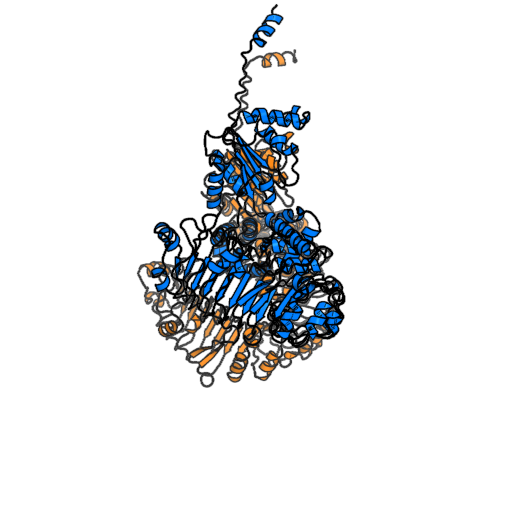M 4025 N N . ILE A 1 508 ? -21.875 27.938 33.875 1 94 508 ILE A N 1
ATOM 4026 C CA . ILE A 1 508 ? -20.484 27.734 33.469 1 94 508 ILE A CA 1
ATOM 4027 C C . ILE A 1 508 ? -19.562 28.031 34.656 1 94 508 ILE A C 1
ATOM 4029 O O . ILE A 1 508 ? -18.422 27.562 34.719 1 94 508 ILE A O 1
ATOM 4033 N N . SER A 1 509 ? -20.062 28.844 35.625 1 94.25 509 SER A N 1
ATOM 4034 C CA . SER A 1 509 ? -19.266 29.219 36.812 1 94.25 509 SER A CA 1
ATOM 4035 C C . SER A 1 509 ? -18.953 28 37.688 1 94.25 509 SER A C 1
ATOM 4037 O O . SER A 1 509 ? -18.047 28.047 38.5 1 94.25 509 SER A O 1
ATOM 4039 N N . ASN A 1 510 ? -19.688 26.891 37.469 1 93.94 510 ASN A N 1
ATOM 4040 C CA . ASN A 1 510 ? -19.438 25.656 38.219 1 93.94 510 ASN A CA 1
ATOM 4041 C C . ASN A 1 510 ? -18.156 24.969 37.75 1 93.94 510 ASN A C 1
ATOM 4043 O O . ASN A 1 510 ? -17.641 24.109 38.438 1 93.94 510 ASN A O 1
ATOM 4047 N N . LEU A 1 511 ? -17.703 25.344 36.625 1 95.44 511 LEU A N 1
ATOM 4048 C CA . LEU A 1 511 ? -16.438 24.812 36.125 1 95.44 511 LEU A CA 1
ATOM 4049 C C . LEU A 1 511 ? -15.258 25.594 36.688 1 95.44 511 LEU A C 1
ATOM 4051 O O . LEU A 1 511 ? -14.57 26.297 35.938 1 95.44 511 LEU A O 1
ATOM 4055 N N . TRP A 1 512 ? -14.898 25.406 37.844 1 90.88 512 TRP A N 1
ATOM 4056 C CA . TRP A 1 512 ? -13.977 26.25 38.594 1 90.88 512 TRP A CA 1
ATOM 4057 C C . TRP A 1 512 ? -12.562 26.156 38.031 1 90.88 512 TRP A C 1
ATOM 4059 O O . TRP A 1 512 ? -11.773 27.109 38.156 1 90.88 512 TRP A O 1
ATOM 4069 N N . ASN A 1 513 ? -12.234 25.078 37.438 1 92.75 513 ASN A N 1
ATOM 4070 C CA . ASN A 1 513 ? -10.867 24.891 36.969 1 92.75 513 ASN A CA 1
ATOM 4071 C C . ASN A 1 513 ? -10.703 25.328 35.5 1 92.75 513 ASN A C 1
ATOM 4073 O O . ASN A 1 513 ? -9.633 25.172 34.906 1 92.75 513 ASN A O 1
ATOM 4077 N N . LEU A 1 514 ? -11.742 25.922 34.906 1 94.69 514 LEU A N 1
ATOM 4078 C CA . LEU A 1 514 ? -11.727 26.328 33.531 1 94.69 514 LEU A CA 1
ATOM 4079 C C . LEU A 1 514 ? -10.695 27.438 33.281 1 94.69 514 LEU A C 1
ATOM 4081 O O . LEU A 1 514 ? -10.688 28.438 34 1 94.69 514 LEU A O 1
ATOM 4085 N N . ARG A 1 515 ? -9.828 27.219 32.375 1 93.81 515 ARG A N 1
ATOM 4086 C CA . ARG A 1 515 ? -8.766 28.188 32.062 1 93.81 515 ARG A CA 1
ATOM 4087 C C . ARG A 1 515 ? -8.977 28.828 30.688 1 93.81 515 ARG A C 1
ATOM 4089 O O . ARG A 1 515 ? -8.602 29.969 30.469 1 93.81 515 ARG A O 1
ATOM 4096 N N . THR A 1 516 ? -9.438 28.078 29.75 1 95.06 516 THR A N 1
ATOM 4097 C CA . THR A 1 516 ? -9.664 28.562 28.406 1 95.06 516 THR A CA 1
ATOM 4098 C C . THR A 1 516 ? -11.117 28.344 27.984 1 95.06 516 THR A C 1
ATOM 4100 O O . THR A 1 516 ? -11.625 27.234 28.078 1 95.06 516 THR A O 1
ATOM 4103 N N . LEU A 1 517 ? -11.75 29.391 27.5 1 96.38 517 LEU A N 1
ATOM 4104 C CA . LEU A 1 517 ? -13.133 29.344 27.047 1 96.38 517 LEU A CA 1
ATOM 4105 C C . LEU A 1 517 ? -13.312 30.047 25.719 1 96.38 517 LEU A C 1
ATOM 4107 O O . LEU A 1 517 ? -12.977 31.219 25.578 1 96.38 517 LEU A O 1
ATOM 4111 N N . GLY A 1 518 ? -13.75 29.328 24.734 1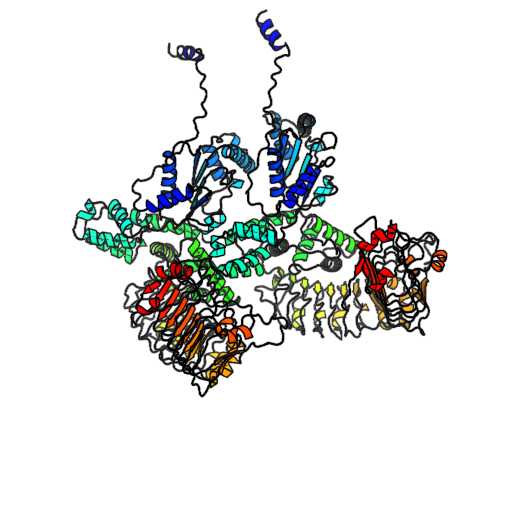 95.88 518 GLY A N 1
ATOM 4112 C CA . GLY A 1 518 ? -14.031 29.906 23.438 1 95.88 518 GLY A CA 1
ATOM 4113 C C . GLY A 1 518 ? -15.516 30.125 23.188 1 95.88 518 GLY A C 1
ATOM 4114 O O . GLY A 1 518 ? -16.312 29.188 23.266 1 95.88 518 GLY A O 1
ATOM 4115 N N . LEU A 1 519 ? -15.891 31.328 22.859 1 95.06 519 LEU A N 1
ATOM 4116 C CA . LEU A 1 519 ? -17.297 31.656 22.641 1 95.06 519 LEU A CA 1
ATOM 4117 C C . LEU A 1 519 ? -17.484 32.438 21.359 1 95.06 519 LEU A C 1
ATOM 4119 O O . LEU A 1 519 ? -18.609 32.812 21 1 95.06 519 LEU A O 1
ATOM 4123 N N . ARG A 1 520 ? -16.484 32.656 20.672 1 93.19 520 ARG A N 1
ATOM 4124 C CA . ARG A 1 520 ? -16.516 33.5 19.484 1 93.19 520 ARG A CA 1
ATOM 4125 C C . ARG A 1 520 ? -17.406 32.906 18.391 1 93.19 520 ARG A C 1
ATOM 4127 O O . ARG A 1 520 ? -17.391 31.672 18.188 1 93.19 520 ARG A O 1
ATOM 4134 N N . ASP A 1 521 ? -18.141 33.75 17.688 1 89.5 521 ASP A N 1
ATOM 4135 C CA . ASP A 1 521 ? -18.953 33.438 16.516 1 89.5 521 ASP A CA 1
ATOM 4136 C C . ASP A 1 521 ? -20.016 32.406 16.859 1 89.5 521 ASP A C 1
ATOM 4138 O O . ASP A 1 521 ? -20.328 31.516 16.047 1 89.5 521 ASP A O 1
ATOM 4142 N N . SER A 1 522 ? -20.328 32.281 18.062 1 89.56 522 SER A N 1
ATOM 4143 C CA . SER A 1 522 ? -21.453 31.453 18.5 1 89.56 522 SER A CA 1
ATOM 4144 C C . SER A 1 522 ? -22.75 32.25 18.516 1 89.56 522 SER A C 1
ATOM 4146 O O . SER A 1 522 ? -22.719 33.5 18.422 1 89.56 522 SER A O 1
ATOM 4148 N N . ARG A 1 523 ? -23.906 31.656 18.5 1 85.94 523 ARG A N 1
ATOM 4149 C CA . ARG A 1 523 ? -25.188 32.344 18.562 1 85.94 523 ARG A CA 1
ATOM 4150 C C . ARG A 1 523 ? -25.484 32.812 19.984 1 85.94 523 ARG A C 1
ATOM 4152 O O . ARG A 1 523 ? -26.469 33.5 20.219 1 85.94 523 ARG A O 1
ATOM 4159 N N . LEU A 1 524 ? -24.547 32.531 20.812 1 87.69 524 LEU A N 1
ATOM 4160 C CA . LEU A 1 524 ? -24.719 32.938 22.203 1 87.69 524 LEU A CA 1
ATOM 4161 C C . LEU A 1 524 ? -24.656 34.438 22.359 1 87.69 524 LEU A C 1
ATOM 4163 O O . LEU A 1 524 ? -23.766 35.094 21.828 1 87.69 524 LEU A O 1
ATOM 4167 N N . LEU A 1 525 ? -25.641 35 22.969 1 83.25 525 LEU A N 1
ATOM 4168 C CA . LEU A 1 525 ? -25.656 36.438 23.266 1 83.25 525 LEU A CA 1
ATOM 4169 C C . LEU A 1 525 ? -25.094 36.719 24.656 1 83.25 525 LEU A C 1
ATOM 4171 O O . LEU A 1 525 ? -25.547 36.125 25.641 1 83.25 525 LEU A O 1
ATOM 4175 N N . LEU A 1 526 ? -24.047 37.438 24.672 1 88.56 526 LEU A N 1
ATOM 4176 C CA . LEU A 1 526 ? -23.453 37.812 25.953 1 88.56 526 LEU A CA 1
ATOM 4177 C C . LEU A 1 526 ? -24.359 38.781 26.703 1 88.56 526 LEU A C 1
ATOM 4179 O O . LEU A 1 526 ? -24.578 39.906 26.266 1 88.56 526 LEU A O 1
ATOM 4183 N N . ASP A 1 527 ? -24.953 38.344 27.812 1 88 527 ASP A N 1
ATOM 4184 C CA . ASP A 1 527 ? -25.766 39.188 28.656 1 88 527 ASP A CA 1
ATOM 4185 C C . ASP A 1 527 ? -25.125 39.406 30.016 1 88 527 ASP A C 1
ATOM 4187 O O . ASP A 1 527 ? -24.031 38.875 30.281 1 88 527 ASP A O 1
ATOM 4191 N N . MET A 1 528 ? -25.766 40.188 30.812 1 89.19 528 MET A N 1
ATOM 4192 C CA . MET A 1 528 ? -25.188 40.562 32.094 1 89.19 528 MET A CA 1
ATOM 4193 C C . MET A 1 528 ? -25.094 39.375 33.031 1 89.19 528 MET A C 1
ATOM 4195 O O . MET A 1 528 ? -24.172 39.281 33.844 1 89.19 528 MET A O 1
ATOM 4199 N N . SER A 1 529 ? -26.016 38.438 32.875 1 90.62 529 SER A N 1
ATOM 4200 C CA . SER A 1 529 ? -25.969 37.25 33.719 1 90.62 529 SER A CA 1
ATOM 4201 C C . SER A 1 529 ? -24.734 36.406 33.375 1 90.62 529 SER A C 1
ATOM 4203 O O . SER A 1 529 ? -24.078 35.906 34.281 1 90.62 529 SER A O 1
ATOM 4205 N N . LEU A 1 530 ? -24.469 36.344 32.156 1 91.12 530 LEU A N 1
ATOM 4206 C CA . LEU A 1 530 ? -23.297 35.562 31.734 1 91.12 530 LEU A CA 1
ATOM 4207 C C . LEU A 1 530 ? -22 36.25 32.156 1 91.12 530 LEU A C 1
ATOM 4209 O O . LEU A 1 530 ? -21.031 35.594 32.531 1 91.12 530 LEU A O 1
ATOM 4213 N N . VAL A 1 531 ? -21.938 37.562 32.031 1 91.75 531 VAL A N 1
ATOM 4214 C CA . VAL A 1 531 ? -20.766 38.312 32.438 1 91.75 531 VAL A CA 1
ATOM 4215 C C . VAL A 1 531 ? -20.469 38.094 33.906 1 91.75 531 VAL A C 1
ATOM 4217 O O . VAL A 1 531 ? -19.312 37.938 34.312 1 91.75 531 VAL A O 1
ATOM 4220 N N . LYS A 1 532 ? -21.516 38.062 34.688 1 91.31 532 LYS A N 1
ATOM 4221 C CA . LYS A 1 532 ? -21.359 37.781 36.125 1 91.31 532 LYS A CA 1
ATOM 4222 C C . LYS A 1 532 ? -20.797 36.375 36.375 1 91.31 532 LYS A C 1
ATOM 4224 O O . LYS A 1 532 ? -19.938 36.188 37.219 1 91.31 532 LYS A O 1
ATOM 4229 N N . GLU A 1 533 ? -21.297 35.5 35.656 1 93.62 533 GLU A N 1
ATOM 4230 C CA . GLU A 1 533 ? -20.797 34.125 35.75 1 93.62 533 GLU A CA 1
ATOM 4231 C C . GLU A 1 533 ? -19.328 34.031 35.375 1 93.62 533 GLU A C 1
ATOM 4233 O O . GLU A 1 533 ? -18.547 33.344 36 1 93.62 533 GLU A O 1
ATOM 4238 N N . LEU A 1 534 ? -18.984 34.719 34.281 1 92.5 534 LEU A N 1
ATOM 4239 C CA . LEU A 1 534 ? -17.594 34.719 33.812 1 92.5 534 LEU A CA 1
ATOM 4240 C C . LEU A 1 534 ? -16.672 35.312 34.844 1 92.5 534 LEU A C 1
ATOM 4242 O O . LEU A 1 534 ? -15.516 34.906 34.969 1 92.5 534 LEU A O 1
ATOM 4246 N N . GLN A 1 535 ? -17.125 36.281 35.625 1 91.44 535 GLN A N 1
ATOM 4247 C CA . GLN A 1 535 ? -16.328 36.938 36.656 1 91.44 535 GLN A CA 1
ATOM 4248 C C . GLN A 1 535 ? -16.047 35.969 37.812 1 91.44 535 GLN A C 1
ATOM 4250 O O . GLN A 1 535 ? -15.062 36.156 38.531 1 91.44 535 GLN A O 1
ATOM 4255 N N . LEU A 1 536 ? -16.906 34.938 37.938 1 92.5 536 LEU A N 1
ATOM 4256 C CA . LEU A 1 536 ? -16.766 34 39 1 92.5 536 LEU A CA 1
ATOM 4257 C C . LEU A 1 536 ? -15.719 32.938 38.656 1 92.5 536 LEU A C 1
ATOM 4259 O O . LEU A 1 536 ? -15.25 32.219 39.562 1 92.5 536 LEU A O 1
ATOM 4263 N N . LEU A 1 537 ? -15.352 32.844 37.438 1 94 537 LEU A N 1
ATOM 4264 C CA . LEU A 1 537 ? -14.328 31.891 37.031 1 94 537 LEU A CA 1
ATOM 4265 C C . LEU A 1 537 ? -12.938 32.406 37.375 1 94 537 LEU A C 1
ATOM 4267 O O . LEU A 1 537 ? -12.289 33.062 36.531 1 94 537 LEU A O 1
ATOM 4271 N N . GLU A 1 538 ? -12.352 32.094 38.438 1 90.25 538 GLU A N 1
ATOM 4272 C CA . GLU A 1 538 ? -11.133 32.656 38.969 1 90.25 538 GLU A CA 1
ATOM 4273 C C . GLU A 1 538 ? -9.906 32.219 38.188 1 90.25 538 GLU A C 1
ATOM 4275 O O . GLU A 1 538 ? -8.898 32.938 38.156 1 90.25 538 GLU A O 1
ATOM 4280 N N . HIS A 1 539 ? -9.977 31.078 37.656 1 91.56 539 HIS A N 1
ATOM 4281 C CA . HIS A 1 539 ? -8.781 30.531 37 1 91.56 539 HIS A CA 1
ATOM 4282 C C . HIS A 1 539 ? -8.789 30.781 35.5 1 91.56 539 HIS A C 1
ATOM 4284 O O . HIS A 1 539 ? -7.898 30.328 34.781 1 91.56 539 HIS A O 1
ATOM 4290 N N . LEU A 1 540 ? -9.766 31.5 34.969 1 93 540 LEU A N 1
ATOM 4291 C CA . LEU A 1 540 ? -9.875 31.797 33.562 1 93 540 LEU A CA 1
ATOM 4292 C C . LEU A 1 540 ? -8.695 32.625 33.062 1 93 540 LEU A C 1
ATOM 4294 O O . LEU A 1 540 ? -8.352 33.625 33.688 1 93 540 LEU A O 1
ATOM 4298 N N . GLU A 1 541 ? -8.039 32.156 32.031 1 92.19 541 GLU A N 1
ATOM 4299 C CA . GLU A 1 541 ? -6.871 32.844 31.5 1 92.19 541 GLU A CA 1
ATOM 4300 C C . GLU A 1 541 ? -7.141 33.375 30.094 1 92.19 541 GLU A C 1
ATOM 4302 O O . GLU A 1 541 ? -6.605 34.406 29.703 1 92.19 541 GLU A O 1
ATOM 4307 N N . VAL A 1 542 ? -7.887 32.656 29.328 1 94.31 542 VAL A N 1
ATOM 4308 C CA . VAL A 1 542 ? -8.141 33.031 27.953 1 94.31 542 VAL A CA 1
ATOM 4309 C C . VAL A 1 542 ? -9.633 32.938 27.656 1 94.31 542 VAL A C 1
ATOM 4311 O O . VAL A 1 542 ? -10.281 31.938 28 1 94.31 542 VAL A O 1
ATOM 4314 N N . ILE A 1 543 ? -10.156 33.938 26.984 1 94.75 543 ILE A N 1
ATOM 4315 C CA . ILE A 1 543 ? -11.547 33.906 26.547 1 94.75 543 ILE A CA 1
ATOM 4316 C C . ILE A 1 543 ? -11.68 34.594 25.188 1 94.75 543 ILE A C 1
ATOM 4318 O O . ILE A 1 543 ? -10.945 35.531 24.891 1 94.75 543 ILE A O 1
ATOM 4322 N N . THR A 1 544 ? -12.398 34.062 24.344 1 95.38 544 THR A N 1
ATOM 4323 C CA . THR A 1 544 ? -12.789 34.656 23.078 1 95.38 544 THR A CA 1
ATOM 4324 C C . THR A 1 544 ? -14.289 34.938 23.062 1 95.38 544 THR A C 1
ATOM 4326 O O . THR A 1 544 ? -15.086 34.125 23.516 1 95.38 544 THR A O 1
ATOM 4329 N N . LEU A 1 545 ? -14.672 36.125 22.641 1 92.06 545 LEU A N 1
ATOM 4330 C CA . LEU A 1 545 ? -16.094 36.438 22.766 1 92.06 545 LEU A CA 1
ATOM 4331 C C . LEU A 1 545 ? -16.531 37.375 21.656 1 92.06 545 LEU A C 1
ATOM 4333 O O . LEU A 1 545 ? -15.703 37.938 20.938 1 92.06 545 LEU A O 1
ATOM 4337 N N . ASP A 1 546 ? -17.781 37.438 21.578 1 92.06 546 ASP A N 1
ATOM 4338 C CA . ASP A 1 546 ? -18.484 38.406 20.75 1 92.06 546 ASP A CA 1
ATOM 4339 C C . ASP A 1 546 ? -19.297 39.375 21.625 1 92.06 546 ASP A C 1
ATOM 4341 O O . ASP A 1 546 ? -19.984 38.969 22.547 1 92.06 546 ASP A O 1
ATOM 4345 N N . ILE A 1 547 ? -19.141 40.594 21.375 1 91 547 ILE A N 1
ATOM 4346 C CA . ILE A 1 547 ? -19.906 41.594 22.094 1 91 547 ILE A CA 1
ATOM 4347 C C . ILE A 1 547 ? -20.891 42.281 21.141 1 91 547 ILE A C 1
ATOM 4349 O O . ILE A 1 547 ? -20.484 42.906 20.172 1 91 547 ILE A O 1
ATOM 4353 N N . SER A 1 548 ? -22.172 42.156 21.422 1 88.44 548 SER A N 1
ATOM 4354 C CA . SER A 1 548 ? -23.188 42.688 20.5 1 88.44 548 SER A CA 1
ATOM 4355 C C . SER A 1 548 ? -24.078 43.719 21.172 1 88.44 548 SER A C 1
ATOM 4357 O O . SER A 1 548 ? -24.984 44.281 20.547 1 88.44 548 SER A O 1
ATOM 4359 N N . SER A 1 549 ? -23.844 43.906 22.453 1 85.94 549 SER A N 1
ATOM 4360 C CA . SER A 1 549 ? -24.656 44.875 23.172 1 85.94 549 SER A CA 1
ATOM 4361 C C . SER A 1 549 ? -23.797 45.875 23.953 1 85.94 549 SER A C 1
ATOM 4363 O O . SER A 1 549 ? -22.781 45.469 24.547 1 85.94 549 SER A O 1
ATOM 4365 N N . SER A 1 550 ? -24.188 47.125 23.906 1 82.81 550 SER A N 1
ATOM 4366 C CA . SER A 1 550 ? -23.453 48.188 24.625 1 82.81 550 SER A CA 1
ATOM 4367 C C . SER A 1 550 ? -23.625 48.031 26.141 1 82.81 550 SER A C 1
ATOM 4369 O O . SER A 1 550 ? -22.781 48.469 26.906 1 82.81 550 SER A O 1
ATOM 4371 N N . LEU A 1 551 ? -24.766 47.375 26.484 1 82.5 551 LEU A N 1
ATOM 4372 C CA . LEU A 1 551 ? -25.062 47.219 27.906 1 82.5 551 LEU A CA 1
ATOM 4373 C C . LEU A 1 551 ? -24.062 46.281 28.562 1 82.5 551 LEU A C 1
ATOM 4375 O O . LEU A 1 551 ? -23.781 46.406 29.75 1 82.5 551 LEU A O 1
ATOM 4379 N N . VAL A 1 552 ? -23.578 45.469 27.75 1 87.81 552 VAL A N 1
ATOM 4380 C CA . VAL A 1 552 ? -22.672 44.469 28.281 1 87.81 552 VAL A CA 1
ATOM 4381 C C . VAL A 1 552 ? -21.234 44.906 28.047 1 87.81 552 VAL A C 1
ATOM 4383 O O . VAL A 1 552 ? -20.328 44.531 28.812 1 87.81 552 VAL A O 1
ATOM 4386 N N . ALA A 1 553 ? -20.984 45.656 27.031 1 85.38 553 ALA A N 1
ATOM 4387 C CA . ALA A 1 553 ? -19.625 46.062 26.656 1 85.38 553 ALA A CA 1
ATOM 4388 C C . ALA A 1 553 ? -18.969 46.875 27.781 1 85.38 553 ALA A C 1
ATOM 4390 O O . ALA A 1 553 ? -17.812 46.625 28.125 1 85.38 553 ALA A O 1
ATOM 4391 N N . GLU A 1 554 ? -19.672 47.75 28.375 1 82.25 554 GLU A N 1
ATOM 4392 C CA . GLU A 1 554 ? -19.094 48.656 29.359 1 82.25 554 GLU A CA 1
ATOM 4393 C C . GLU A 1 554 ? -18.703 47.906 30.625 1 82.25 554 GLU A C 1
ATOM 4395 O O . GLU A 1 554 ? -17.562 48 31.094 1 82.25 554 GLU A O 1
ATOM 4400 N N . PRO A 1 555 ? -19.625 47.094 31.125 1 83.5 555 PRO A N 1
ATOM 4401 C CA . PRO A 1 555 ? -19.234 46.344 32.312 1 83.5 555 PRO A CA 1
ATOM 4402 C C . PRO A 1 555 ? -18.094 45.375 32.062 1 83.5 555 PRO A C 1
ATOM 4404 O O . PRO A 1 555 ? -17.234 45.156 32.906 1 83.5 555 PRO A O 1
ATOM 4407 N N . LEU A 1 556 ? -18.125 44.781 30.953 1 88.44 556 LEU A N 1
ATOM 4408 C CA . LEU A 1 556 ? -17.078 43.844 30.609 1 88.44 556 LEU A CA 1
ATOM 4409 C C . LEU A 1 556 ? -15.727 44.531 30.484 1 88.44 556 LEU A C 1
ATOM 4411 O O . LEU A 1 556 ? -14.719 44 30.953 1 88.44 556 LEU A O 1
ATOM 4415 N N . LEU A 1 557 ? -15.719 45.688 29.906 1 86.69 557 LEU A N 1
ATOM 4416 C CA . LEU A 1 557 ? -14.477 46.406 29.656 1 86.69 557 LEU A CA 1
ATOM 4417 C C . LEU A 1 557 ? -14 47.125 30.906 1 86.69 557 LEU A C 1
ATOM 4419 O O . LEU A 1 557 ? -12.836 47.531 30.984 1 86.69 557 LEU A O 1
ATOM 4423 N N . CYS A 1 558 ? -14.867 47.156 31.922 1 82.5 558 CYS A N 1
ATOM 4424 C CA . CYS A 1 558 ? -14.484 47.781 33.188 1 82.5 558 CYS A CA 1
ATOM 4425 C C . CYS A 1 558 ? -13.867 46.75 34.125 1 82.5 558 CYS A C 1
ATOM 4427 O O . CYS A 1 558 ? -13.172 47.125 35.094 1 82.5 558 CYS A O 1
ATOM 4429 N N . SER A 1 559 ? -14.148 45.531 33.875 1 88.31 559 SER A N 1
ATOM 4430 C CA . SER A 1 559 ? -13.547 44.469 34.656 1 88.31 559 SER A CA 1
ATOM 4431 C C . SER A 1 559 ? -12.102 44.188 34.25 1 88.31 559 SER A C 1
ATOM 4433 O O . SER A 1 559 ? -11.859 43.625 33.188 1 88.31 559 SER A O 1
ATOM 4435 N N . GLN A 1 560 ? -11.188 44.562 35.094 1 85.94 560 GLN A N 1
ATOM 4436 C CA . GLN A 1 560 ? -9.773 44.438 34.75 1 85.94 560 GLN A CA 1
ATOM 4437 C C . GLN A 1 560 ? -9.391 43 34.531 1 85.94 560 GLN A C 1
ATOM 4439 O O . GLN A 1 560 ? -8.625 42.656 33.625 1 85.94 560 GLN A O 1
ATOM 4444 N N . ARG A 1 561 ? -9.891 42.219 35.312 1 89.5 561 ARG A N 1
ATOM 4445 C CA . ARG A 1 561 ? -9.547 40.812 35.219 1 89.5 561 ARG A CA 1
ATOM 4446 C C . ARG A 1 561 ? -10.008 40.219 33.906 1 89.5 561 ARG A C 1
ATOM 4448 O O . ARG A 1 561 ? -9.242 39.5 33.219 1 89.5 561 ARG A O 1
ATOM 4455 N N . LEU A 1 562 ? -11.219 40.438 33.531 1 90.69 562 LEU A N 1
ATOM 4456 C CA . LEU A 1 562 ? -11.773 39.875 32.281 1 90.69 562 LEU A CA 1
ATOM 4457 C C . LEU A 1 562 ? -11.062 40.438 31.062 1 90.69 562 LEU A C 1
ATOM 4459 O O . LEU A 1 562 ? -10.844 39.719 30.078 1 90.69 562 LEU A O 1
ATOM 4463 N N . VAL A 1 563 ? -10.75 41.688 31.109 1 90.69 563 VAL A N 1
ATOM 4464 C CA . VAL A 1 563 ? -10.07 42.344 30 1 90.69 563 VAL A CA 1
ATOM 4465 C C . VAL A 1 563 ? -8.711 41.688 29.766 1 90.69 563 VAL A C 1
ATOM 4467 O O . VAL A 1 563 ? -8.289 41.531 28.609 1 90.69 563 VAL A O 1
ATOM 4470 N N . GLU A 1 564 ? -8.078 41.312 30.828 1 89.44 564 GLU A N 1
ATOM 4471 C CA . GLU A 1 564 ? -6.777 40.656 30.719 1 89.44 564 GLU A CA 1
ATOM 4472 C C . GLU A 1 564 ? -6.914 39.281 30.125 1 89.44 564 GLU A C 1
ATOM 4474 O O . GLU A 1 564 ? -5.961 38.719 29.562 1 89.44 564 GLU A O 1
ATOM 4479 N N . CYS A 1 565 ? -8.094 38.688 30.219 1 93.44 565 CYS A N 1
ATOM 4480 C CA . CYS A 1 565 ? -8.32 37.312 29.766 1 93.44 565 CYS A CA 1
ATOM 4481 C C . CYS A 1 565 ? -8.75 37.312 28.297 1 93.44 565 CYS A C 1
ATOM 4483 O O . CYS A 1 565 ? -8.695 36.25 27.641 1 93.44 565 CYS A O 1
ATOM 4485 N N . ILE A 1 566 ? -9.078 38.375 27.719 1 93.69 566 ILE A N 1
ATOM 4486 C CA . ILE A 1 566 ? -9.625 38.438 26.359 1 93.69 566 ILE A CA 1
ATOM 4487 C C . ILE A 1 566 ? -8.484 38.312 25.344 1 93.69 566 ILE A C 1
ATOM 4489 O O . ILE A 1 566 ? -7.59 39.156 25.312 1 93.69 566 ILE A O 1
ATOM 4493 N N . LYS A 1 567 ? -8.57 37.281 24.594 1 93.69 567 LYS A N 1
ATOM 4494 C CA . LYS A 1 567 ? -7.566 37.031 23.547 1 93.69 567 LYS A CA 1
ATOM 4495 C C . LYS A 1 567 ? -8.078 37.469 22.188 1 93.69 567 LYS A C 1
ATOM 4497 O O . LYS A 1 567 ? -7.312 37.938 21.344 1 93.69 567 LYS A O 1
ATOM 4502 N N . GLU A 1 568 ? -9.297 37.188 21.938 1 95.38 568 GLU A N 1
ATOM 4503 C CA . GLU A 1 568 ? -9.969 37.594 20.703 1 95.38 568 GLU A CA 1
ATOM 4504 C C . GLU A 1 568 ? -11.352 38.156 21 1 95.38 568 GLU A C 1
ATOM 4506 O O . GLU A 1 568 ? -12.086 37.625 21.844 1 95.38 568 GLU A O 1
ATOM 4511 N N . VAL A 1 569 ? -11.656 39.25 20.328 1 94.19 569 VAL A N 1
ATOM 4512 C CA . VAL A 1 569 ? -12.961 39.844 20.562 1 94.19 569 VAL A CA 1
ATOM 4513 C C . VAL A 1 569 ? -13.516 40.406 19.266 1 94.19 569 VAL A C 1
ATOM 4515 O O . VAL A 1 569 ? -12.773 40.969 18.453 1 94.19 569 VAL A O 1
ATOM 4518 N N . ASP A 1 570 ? -14.742 40.219 19.078 1 93.62 570 ASP A N 1
ATOM 4519 C CA . ASP A 1 570 ? -15.469 40.781 17.953 1 93.62 570 ASP A CA 1
ATOM 4520 C C . ASP A 1 570 ? -16.609 41.656 18.438 1 93.62 570 ASP A C 1
ATOM 4522 O O . ASP A 1 570 ? -17.484 41.219 19.188 1 93.62 570 ASP A O 1
ATOM 4526 N N . PHE A 1 571 ? -16.609 42.906 18.078 1 92.19 571 PHE A N 1
ATOM 4527 C CA . PHE A 1 571 ? -17.75 43.781 18.297 1 92.19 571 PHE A CA 1
ATOM 4528 C C . PHE A 1 571 ? -18.688 43.75 17.109 1 92.19 571 PHE A C 1
ATOM 4530 O O . PHE A 1 571 ? -18.281 43.969 15.969 1 92.19 571 PHE A O 1
ATOM 4537 N N . LYS A 1 572 ? -19.938 43.438 17.453 1 90.31 572 LYS A N 1
ATOM 4538 C CA . LYS A 1 572 ? -20.891 43.281 16.359 1 90.31 572 LYS A CA 1
ATOM 4539 C C . LYS A 1 572 ? -22.188 44.031 16.641 1 90.31 572 LYS A C 1
ATOM 4541 O O . LYS A 1 572 ? -22.656 44.062 17.781 1 90.31 572 LYS A O 1
ATOM 4546 N N . TYR A 1 573 ? -22.734 44.719 15.711 1 86.44 573 TYR A N 1
ATOM 4547 C CA . TYR A 1 573 ? -24.078 45.281 15.664 1 86.44 573 TYR A CA 1
ATOM 4548 C C . TYR A 1 573 ? -24.266 46.312 16.766 1 86.44 573 TYR A C 1
ATOM 4550 O O . TYR A 1 573 ? -25.328 46.344 17.391 1 86.44 573 TYR A O 1
ATOM 4558 N N . LEU A 1 574 ? -23.203 46.906 17.078 1 86.19 574 LEU A N 1
ATOM 4559 C CA . LEU A 1 574 ? -23.359 48 18.031 1 86.19 574 LEU A CA 1
ATOM 4560 C C . LEU A 1 574 ? -23.922 49.25 17.359 1 86.19 574 LEU A C 1
ATOM 4562 O O . LEU A 1 574 ? -23.281 49.812 16.484 1 86.19 574 LEU A O 1
ATOM 4566 N N . LYS A 1 575 ? -25.125 49.656 17.719 1 81.5 575 LYS A N 1
ATOM 4567 C CA . LYS A 1 575 ? -25.797 50.781 17.094 1 81.5 575 LYS A CA 1
ATOM 4568 C C . LYS A 1 575 ? -25.172 52.094 17.516 1 81.5 575 LYS A C 1
ATOM 4570 O O . LYS A 1 575 ? -24.625 52.219 18.609 1 81.5 575 LYS A O 1
ATOM 4575 N N . GLU A 1 576 ? -25.25 53.094 16.672 1 73.5 576 GLU A N 1
ATOM 4576 C CA . GLU A 1 576 ? -24.688 54.438 16.891 1 73.5 576 GLU A CA 1
ATOM 4577 C C . GLU A 1 576 ? -25.328 55.094 18.094 1 73.5 576 GLU A C 1
ATOM 4579 O O . GLU A 1 576 ? -24.641 55.75 18.891 1 73.5 576 GLU A O 1
ATOM 4584 N N . GLU A 1 577 ? -26.625 54.875 18.156 1 70.88 577 GLU A N 1
ATOM 4585 C CA . GLU A 1 577 ? -27.375 55.531 19.234 1 70.88 577 GLU A CA 1
ATOM 4586 C C . GLU A 1 577 ? -26.891 55.094 20.609 1 70.88 577 GLU A C 1
ATOM 4588 O O . GLU A 1 577 ? -26.906 55.875 21.562 1 70.88 577 GLU A O 1
ATOM 4593 N N . SER A 1 578 ? -26.297 54 20.531 1 70.75 578 SER A N 1
ATOM 4594 C CA . SER A 1 578 ? -25.906 53.438 21.812 1 70.75 578 SER A CA 1
ATOM 4595 C C . SER A 1 578 ? -24.438 53.719 22.109 1 70.75 578 SER A C 1
ATOM 4597 O O . SER A 1 578 ? -24.078 54 23.266 1 70.75 578 SER A O 1
ATOM 4599 N N . VAL A 1 579 ? -23.672 53.656 21.047 1 72.75 579 VAL A N 1
ATOM 4600 C CA . VAL A 1 579 ? -22.234 53.844 21.25 1 72.75 579 VAL A CA 1
ATOM 4601 C C . VAL A 1 579 ? -21.672 54.75 20.156 1 72.75 579 VAL A C 1
ATOM 4603 O O . VAL A 1 579 ? -21.281 54.25 19.078 1 72.75 579 VAL A O 1
ATOM 4606 N N . ARG A 1 580 ? -21.562 55.969 20.359 1 79.31 580 ARG A N 1
ATOM 4607 C CA . ARG A 1 580 ? -20.984 56.875 19.391 1 79.31 580 ARG A CA 1
ATOM 4608 C C . ARG A 1 580 ? -19.469 56.781 19.375 1 79.31 580 ARG A C 1
ATOM 4610 O O . ARG A 1 580 ? -18.844 56.844 18.312 1 79.31 580 ARG A O 1
ATOM 4617 N N . VAL A 1 581 ? -18.953 56.719 20.609 1 82.75 581 VAL A N 1
ATOM 4618 C CA . VAL A 1 581 ? -17.516 56.562 20.75 1 82.75 581 VAL A CA 1
ATOM 4619 C C . VAL A 1 581 ? -17.203 55.25 21.5 1 82.75 581 VAL A C 1
ATOM 4621 O O . VAL A 1 581 ? -17.672 55.062 22.625 1 82.75 581 VAL A O 1
ATOM 4624 N N . LEU A 1 582 ? -16.547 54.312 20.828 1 85.19 582 LEU A N 1
ATOM 4625 C CA . LEU A 1 582 ? -16.109 53.094 21.469 1 85.19 582 LEU A CA 1
ATOM 4626 C C . LEU A 1 582 ? -14.805 53.281 22.219 1 85.19 582 LEU A C 1
ATOM 4628 O O . LEU A 1 582 ? -13.789 53.656 21.609 1 85.19 582 LEU A O 1
ATOM 4632 N N . THR A 1 583 ? -14.859 53.188 23.438 1 85.38 583 THR A N 1
ATOM 4633 C CA . THR A 1 583 ? -13.664 53.344 24.266 1 85.38 583 THR A CA 1
ATOM 4634 C C . THR A 1 583 ? -13.086 51.969 24.641 1 85.38 583 THR A C 1
ATOM 4636 O O . THR A 1 583 ? -13.758 51.156 25.281 1 85.38 583 THR A O 1
ATOM 4639 N N . LEU A 1 584 ? -11.93 51.719 24.219 1 87.62 584 LEU A N 1
ATOM 4640 C CA . LEU A 1 584 ? -11.258 50.438 24.516 1 87.62 584 LEU A CA 1
ATOM 4641 C C . LEU A 1 584 ? -10.172 50.656 25.578 1 87.62 584 LEU A C 1
ATOM 4643 O O . LEU A 1 584 ? -9.391 51.594 25.484 1 87.62 584 LEU A O 1
ATOM 4647 N N . PRO A 1 585 ? -10.203 49.844 26.531 1 87.25 585 PRO A N 1
ATOM 4648 C CA . PRO A 1 585 ? -9.117 49.906 27.516 1 87.25 585 PRO A CA 1
ATOM 4649 C C . PRO A 1 585 ? -7.82 49.281 27 1 87.25 585 PRO A C 1
ATOM 4651 O O . PRO A 1 585 ? -7.762 48.844 25.844 1 87.25 585 PRO A O 1
ATOM 4654 N N . THR A 1 586 ? -6.781 49.406 27.844 1 86.44 586 THR A N 1
ATOM 4655 C CA . THR A 1 586 ? -5.527 48.75 27.516 1 86.44 586 THR A CA 1
ATOM 4656 C C . THR A 1 586 ? -5.684 47.25 27.594 1 86.44 586 THR A C 1
ATOM 4658 O O . THR A 1 586 ? -6.066 46.688 28.641 1 86.44 586 THR A O 1
ATOM 4661 N N . MET A 1 587 ? -5.52 46.656 26.516 1 89.06 587 MET A N 1
ATOM 4662 C CA . MET A 1 587 ? -5.629 45.188 26.422 1 89.06 587 MET A CA 1
ATOM 4663 C C . MET A 1 587 ? -4.316 44.562 25.953 1 89.06 587 MET A C 1
ATOM 4665 O O . MET A 1 587 ? -4.164 44.25 24.766 1 89.06 587 MET A O 1
ATOM 4669 N N . GLY A 1 588 ? -3.471 44.312 26.844 1 84.44 588 GLY A N 1
ATOM 4670 C CA . GLY A 1 588 ? -2.133 43.844 26.516 1 84.44 588 GLY A CA 1
ATOM 4671 C C . GLY A 1 588 ? -2.119 42.438 25.953 1 84.44 588 GLY A C 1
ATOM 4672 O O . GLY A 1 588 ? -1.214 42.062 25.188 1 84.44 588 GLY A O 1
ATOM 4673 N N . ASN A 1 589 ? -3.184 41.594 26.203 1 88.75 589 ASN A N 1
ATOM 4674 C CA . ASN A 1 589 ? -3.172 40.188 25.781 1 88.75 589 ASN A CA 1
ATOM 4675 C C . ASN A 1 589 ? -4.047 39.969 24.547 1 88.75 589 ASN A C 1
ATOM 4677 O O . ASN A 1 589 ? -4.113 38.844 24.016 1 88.75 589 ASN A O 1
ATOM 4681 N N . LEU A 1 590 ? -4.629 41 24.047 1 92.19 590 LEU A N 1
ATOM 4682 C CA . LEU A 1 590 ? -5.504 40.875 22.875 1 92.19 590 LEU A CA 1
ATOM 4683 C C . LEU A 1 590 ? -4.703 40.594 21.625 1 92.19 590 LEU A C 1
ATOM 4685 O O . LEU A 1 590 ? -3.715 41.25 21.328 1 92.19 590 LEU A O 1
ATOM 4689 N N . ARG A 1 591 ? -5.18 39.594 20.906 1 92.56 591 ARG A N 1
ATOM 4690 C CA . ARG A 1 591 ? -4.453 39.188 19.703 1 92.56 591 ARG A CA 1
ATOM 4691 C C . ARG A 1 591 ? -5.25 39.5 18.438 1 92.56 591 ARG A C 1
ATOM 4693 O O . ARG A 1 591 ? -4.676 39.812 17.406 1 92.56 591 ARG A O 1
ATOM 4700 N N . LYS A 1 592 ? -6.523 39.344 18.531 1 94.62 592 LYS A N 1
ATOM 4701 C CA . LYS A 1 592 ? -7.391 39.562 17.375 1 94.62 592 LYS A CA 1
ATOM 4702 C C . LYS A 1 592 ? -8.57 40.469 17.75 1 94.62 592 LYS A C 1
ATOM 4704 O O . LYS A 1 592 ? -9.203 40.281 18.797 1 94.62 592 LYS A O 1
ATOM 4709 N N . LEU A 1 593 ? -8.766 41.406 16.891 1 94.94 593 LEU A N 1
ATOM 4710 C CA . LEU A 1 593 ? -9.867 42.344 17.109 1 94.94 593 LEU A CA 1
ATOM 4711 C C . LEU A 1 593 ? -10.719 42.5 15.852 1 94.94 593 LEU A C 1
ATOM 4713 O O . LEU A 1 593 ? -10.18 42.719 14.758 1 94.94 593 LEU A O 1
ATOM 4717 N N . GLY A 1 594 ? -11.961 42.281 16.094 1 94.81 594 GLY A N 1
ATOM 4718 C CA . GLY A 1 594 ? -12.898 42.469 15 1 94.81 594 GLY A CA 1
ATOM 4719 C C . GLY A 1 594 ? -14 43.469 15.336 1 94.81 594 GLY A C 1
ATOM 4720 O O . GLY A 1 594 ? -14.539 43.438 16.438 1 94.81 594 GLY A O 1
ATOM 4721 N N . ILE A 1 595 ? -14.227 44.406 14.484 1 93.81 595 ILE A N 1
ATOM 4722 C CA . ILE A 1 595 ? -15.344 45.312 14.578 1 93.81 595 ILE A CA 1
ATOM 4723 C C . ILE A 1 595 ? -16.188 45.25 13.305 1 93.81 595 ILE A C 1
ATOM 4725 O O . ILE A 1 595 ? -15.742 45.719 12.242 1 93.81 595 ILE A O 1
ATOM 4729 N N . LYS A 1 596 ? -17.422 44.781 13.516 1 92.88 596 LYS A N 1
ATOM 4730 C CA . LYS A 1 596 ? -18.234 44.5 12.336 1 92.88 596 LYS A CA 1
ATOM 4731 C C . LYS A 1 596 ? -19.625 45.125 12.484 1 92.88 596 LYS A C 1
ATOM 4733 O O . LYS A 1 596 ? -20.281 44.938 13.516 1 92.88 596 LYS A O 1
ATOM 4738 N N . ARG A 1 597 ? -20.094 45.812 11.602 1 90.5 597 ARG A N 1
ATOM 4739 C CA . ARG A 1 597 ? -21.438 46.375 11.523 1 90.5 597 ARG A CA 1
ATOM 4740 C C . ARG A 1 597 ? -21.766 47.25 12.734 1 90.5 597 ARG A C 1
ATOM 4742 O O . ARG A 1 597 ? -22.781 47.031 13.391 1 90.5 597 ARG A O 1
ATOM 4749 N N . CYS A 1 598 ? -20.812 47.969 13.008 1 90.19 598 CYS A N 1
ATOM 4750 C CA . CYS A 1 598 ? -20.984 48.875 14.133 1 90.19 598 CYS A CA 1
ATOM 4751 C C . CYS A 1 598 ? -21.125 50.312 13.648 1 90.19 598 CYS A C 1
ATOM 4753 O O . CYS A 1 598 ? -20.578 50.688 12.609 1 90.19 598 CYS A O 1
ATOM 4755 N N . GLY A 1 599 ? -21.922 51.125 14.367 1 85.81 599 GLY A N 1
ATOM 4756 C CA . GLY A 1 599 ? -22.219 52.5 13.945 1 85.81 599 GLY A CA 1
ATOM 4757 C C . GLY A 1 599 ? -21.375 53.531 14.656 1 85.81 599 GLY A C 1
ATOM 4758 O O . GLY A 1 599 ? -21.656 54.719 14.586 1 85.81 599 GLY A O 1
ATOM 4759 N N . MET A 1 600 ? -20.344 53.156 15.234 1 85.69 600 MET A N 1
ATOM 4760 C CA . MET A 1 600 ? -19.562 54.094 15.992 1 85.69 600 MET A CA 1
ATOM 4761 C C . MET A 1 600 ? -18.828 55.062 15.062 1 85.69 600 MET A C 1
ATOM 4763 O O . MET A 1 600 ? -18.516 54.719 13.922 1 85.69 600 MET A O 1
ATOM 4767 N N . ARG A 1 601 ? -18.5 56.312 15.523 1 86.88 601 ARG A N 1
ATOM 4768 C CA . ARG A 1 601 ? -17.875 57.344 14.719 1 86.88 601 ARG A CA 1
ATOM 4769 C C . ARG A 1 601 ? -16.375 57.438 15.039 1 86.88 601 ARG A C 1
ATOM 4771 O O . ARG A 1 601 ? -15.594 57.906 14.219 1 86.88 601 ARG A O 1
ATOM 4778 N N . GLU A 1 602 ? -16.172 57.031 16.266 1 88.12 602 GLU A N 1
ATOM 4779 C CA . GLU A 1 602 ? -14.773 57.125 16.688 1 88.12 602 GLU A CA 1
ATOM 4780 C C . GLU A 1 602 ? -14.414 56.031 17.672 1 88.12 602 GLU A C 1
ATOM 4782 O O . GLU A 1 602 ? -15.273 55.562 18.422 1 88.12 602 GLU A O 1
ATOM 4787 N N . ILE A 1 603 ? -13.172 55.562 17.609 1 88 603 ILE A N 1
ATOM 4788 C CA . ILE A 1 603 ? -12.625 54.625 18.578 1 88 603 ILE A CA 1
ATOM 4789 C C . ILE A 1 603 ? -11.531 55.281 19.406 1 88 603 ILE A C 1
ATOM 4791 O O . ILE A 1 603 ? -10.57 55.812 18.844 1 88 603 ILE A O 1
ATOM 4795 N N . LYS A 1 604 ? -11.688 55.281 20.656 1 85.5 604 LYS A N 1
ATOM 4796 C CA . LYS A 1 604 ? -10.727 55.906 21.547 1 85.5 604 LYS A CA 1
ATOM 4797 C C . LYS A 1 604 ? -10.078 54.875 22.469 1 85.5 604 LYS A C 1
ATOM 4799 O O . LYS A 1 604 ? -10.703 53.875 22.828 1 85.5 604 LYS A O 1
ATOM 4804 N N . ILE A 1 605 ? -8.836 55.094 22.797 1 85.38 605 ILE A N 1
ATOM 4805 C CA . ILE A 1 605 ? -8.102 54.188 23.703 1 85.38 605 ILE A CA 1
ATOM 4806 C C . ILE A 1 605 ? -7.898 54.906 25.047 1 85.38 605 ILE A C 1
ATOM 4808 O O . ILE A 1 605 ? -7.457 56.062 25.094 1 85.38 605 ILE A O 1
ATOM 4812 N N . GLU A 1 606 ? -8.523 54.312 25.984 1 77.88 606 GLU A N 1
ATOM 4813 C CA . GLU A 1 606 ? -8.352 54.844 27.328 1 77.88 606 GLU A CA 1
ATOM 4814 C C . GLU A 1 606 ? -7.18 54.188 28.031 1 77.88 606 GLU A C 1
ATOM 4816 O O . GLU A 1 606 ? -7.113 52.938 28.109 1 77.88 606 GLU A O 1
ATOM 4821 N N . ARG A 1 607 ? -6.16 54.844 28.297 1 67.62 607 ARG A N 1
ATOM 4822 C CA . ARG A 1 607 ? -5.008 54.344 29.031 1 67.62 607 ARG A CA 1
ATOM 4823 C C . ARG A 1 607 ? -5.328 54.188 30.516 1 67.62 607 ARG A C 1
ATOM 4825 O O . ARG A 1 607 ? -5.75 55.156 31.156 1 67.62 607 ARG A O 1
ATOM 4832 N N . THR A 1 608 ? -6.055 53.188 30.812 1 56.81 608 THR A N 1
ATOM 4833 C CA . THR A 1 608 ? -6.289 52.969 32.219 1 56.81 608 THR A CA 1
ATOM 4834 C C . THR A 1 608 ? -4.996 53.125 33.031 1 56.81 608 THR A C 1
ATOM 4836 O O . THR A 1 608 ? -3.998 52.469 32.75 1 56.81 608 THR A O 1
ATOM 4839 N N . THR A 1 609 ? -4.758 54.344 33.562 1 47.62 609 THR A N 1
ATOM 4840 C CA . THR A 1 609 ? -3.736 54.531 34.562 1 47.62 609 THR A CA 1
ATOM 4841 C C . THR A 1 609 ? -3.941 53.562 35.75 1 47.62 609 THR A C 1
ATOM 4843 O O . THR A 1 609 ? -4.824 53.781 36.562 1 47.62 609 THR A O 1
ATOM 4846 N N . SER A 1 610 ? -4.164 52.406 35.781 1 42.88 610 SER A N 1
ATOM 4847 C CA . SER A 1 610 ? -3.992 51.781 37.094 1 42.88 610 SER A CA 1
ATOM 4848 C C . SER A 1 610 ? -2.941 52.5 37.906 1 42.88 610 SER A C 1
ATOM 4850 O O . SER A 1 610 ? -1.981 53.062 37.375 1 42.88 610 SER A O 1
ATOM 4852 N N . SER A 1 611 ? -3.338 52.938 39.281 1 38.72 611 SER A N 1
ATOM 4853 C CA . SER A 1 611 ? -2.623 53.625 40.344 1 38.72 611 SER A CA 1
ATOM 4854 C C . SER A 1 611 ? -1.138 53.281 40.312 1 38.72 611 SER A C 1
ATOM 4856 O O . SER A 1 611 ? -0.32 54 40.875 1 38.72 611 SER A O 1
ATOM 4858 N N . SER A 1 612 ? -0.818 51.938 40.656 1 37.91 612 SER A N 1
ATOM 4859 C CA . SER A 1 612 ? 0.501 51.812 41.25 1 37.91 612 SER A CA 1
ATOM 4860 C C . SER A 1 612 ? 1.604 52.219 40.281 1 37.91 612 SER A C 1
ATOM 4862 O O . SER A 1 612 ? 2.719 52.531 40.719 1 37.91 612 SER A O 1
ATOM 4864 N N . SER A 1 613 ? 1.92 51.469 39.188 1 39.22 613 SER A N 1
ATOM 4865 C CA . SER A 1 613 ? 3.281 51.75 38.719 1 39.22 613 SER A CA 1
ATOM 4866 C C . SER A 1 613 ? 3.35 53.062 37.938 1 39.22 613 SER A C 1
ATOM 4868 O O . SER A 1 613 ? 2.732 53.156 36.875 1 39.22 613 SER A O 1
ATOM 4870 N N . ARG A 1 614 ? 3.502 54.219 38.5 1 41.28 614 ARG A N 1
ATOM 4871 C CA . ARG A 1 614 ? 3.957 55.562 38.219 1 41.28 614 ARG A CA 1
ATOM 4872 C C . ARG A 1 614 ? 4.711 55.625 36.875 1 41.28 614 ARG A C 1
ATOM 4874 O O . ARG A 1 614 ? 4.789 56.688 36.25 1 41.28 614 ARG A O 1
ATOM 4881 N N . ASN A 1 615 ? 5.66 54.75 36.719 1 39.09 615 ASN A N 1
ATOM 4882 C CA . ASN A 1 615 ? 6.723 54.969 35.75 1 39.09 615 ASN A CA 1
ATOM 4883 C C . ASN A 1 615 ? 6.316 54.531 34.344 1 39.09 615 ASN A C 1
ATOM 4885 O O . ASN A 1 615 ? 7.16 54.062 33.562 1 39.09 615 ASN A O 1
ATOM 4889 N N . LYS A 1 616 ? 5.07 54.188 34.125 1 47.84 616 LYS A N 1
ATOM 4890 C CA . LYS A 1 616 ? 4.984 53.719 32.75 1 47.84 616 LYS A CA 1
ATOM 4891 C C . LYS A 1 616 ? 4.945 54.906 31.766 1 47.84 616 LYS A C 1
ATOM 4893 O O . LYS A 1 616 ? 4.137 55.812 31.938 1 47.84 616 LYS A O 1
ATOM 4898 N N . SER A 1 617 ? 5.969 55.156 31.141 1 48.62 617 SER A N 1
ATOM 4899 C CA . SER A 1 617 ? 6.223 56.125 30.094 1 48.62 617 SER A CA 1
ATOM 4900 C C . SER A 1 617 ? 5.059 56.219 29.109 1 48.62 617 SER A C 1
ATOM 4902 O O . SER A 1 617 ? 4.387 55.219 28.859 1 48.62 617 SER A O 1
ATOM 4904 N N . PRO A 1 618 ? 4.434 57.312 28.875 1 51.34 618 PRO A N 1
ATOM 4905 C CA . PRO A 1 618 ? 3.402 57.594 27.875 1 51.34 618 PRO A CA 1
ATOM 4906 C C . PRO A 1 618 ? 3.568 56.75 26.594 1 51.34 618 PRO A C 1
ATOM 4908 O O . PRO A 1 618 ? 2.672 56.719 25.75 1 51.34 618 PRO A O 1
ATOM 4911 N N . THR A 1 619 ? 4.699 56.062 26.469 1 56.47 619 THR A N 1
ATOM 4912 C CA . THR A 1 619 ? 4.965 55.375 25.203 1 56.47 619 THR A CA 1
ATOM 4913 C C . THR A 1 619 ? 4.617 53.906 25.312 1 56.47 619 THR A C 1
ATOM 4915 O O . THR A 1 619 ? 4.969 53.094 24.438 1 56.47 619 THR A O 1
ATOM 4918 N N . THR A 1 620 ? 3.963 53.5 26.312 1 61.81 620 THR A N 1
ATOM 4919 C CA . THR A 1 620 ? 3.734 52.062 26.422 1 61.81 620 THR A CA 1
ATOM 4920 C C . THR A 1 620 ? 2.586 51.625 25.516 1 61.81 620 THR A C 1
ATOM 4922 O O . THR A 1 620 ? 1.514 52.25 25.531 1 61.81 620 THR A O 1
ATOM 4925 N N . PRO A 1 621 ? 2.807 50.594 24.656 1 72.44 621 PRO A N 1
ATOM 4926 C CA . PRO A 1 621 ? 1.746 50.125 23.766 1 72.44 621 PRO A CA 1
ATOM 4927 C C . PRO A 1 621 ? 0.534 49.594 24.5 1 72.44 621 PRO A C 1
ATOM 4929 O O . PRO A 1 621 ? 0.689 48.906 25.516 1 72.44 621 PRO A O 1
ATOM 4932 N N . CYS A 1 622 ? -0.678 50.062 24.125 1 80.44 622 CYS A N 1
ATOM 4933 C CA . CYS A 1 622 ? -1.939 49.625 24.703 1 80.44 622 CYS A CA 1
ATOM 4934 C C . CYS A 1 622 ? -2.307 48.219 24.203 1 80.44 622 CYS A C 1
ATOM 4936 O O . CYS A 1 622 ? -2.932 47.438 24.922 1 80.44 622 CYS A O 1
ATOM 4938 N N . PHE A 1 623 ? -1.88 47.906 23.062 1 88.81 623 PHE A N 1
ATOM 4939 C CA . PHE A 1 623 ? -2.156 46.625 22.438 1 88.81 623 PHE A CA 1
ATOM 4940 C C . PHE A 1 623 ? -0.862 45.938 22.047 1 88.81 623 PHE A C 1
ATOM 4942 O O . PHE A 1 623 ? -0.592 45.75 20.859 1 88.81 623 PHE A O 1
ATOM 4949 N N . SER A 1 624 ? -0.148 45.469 22.969 1 86.19 624 SER A N 1
ATOM 4950 C CA . SER A 1 624 ? 1.202 44.969 22.75 1 86.19 624 SER A CA 1
ATOM 4951 C C . SER A 1 624 ? 1.179 43.625 22 1 86.19 624 SER A C 1
ATOM 4953 O O . SER A 1 624 ? 2.146 43.281 21.328 1 86.19 624 SER A O 1
ATOM 4955 N N . ASN A 1 625 ? 0.039 42.938 22.031 1 88.75 625 ASN A N 1
ATOM 4956 C CA . ASN A 1 625 ? 0.025 41.625 21.406 1 88.75 625 ASN A CA 1
ATOM 4957 C C . ASN A 1 625 ? -0.989 41.531 20.281 1 88.75 625 ASN A C 1
ATOM 4959 O O . ASN A 1 625 ? -1.185 40.469 19.672 1 88.75 625 ASN A O 1
ATOM 4963 N N . LEU A 1 626 ? -1.549 42.656 19.922 1 92.06 626 LEU A N 1
ATOM 4964 C CA . LEU A 1 626 ? -2.541 42.656 18.844 1 92.06 626 LEU A CA 1
ATOM 4965 C C . LEU A 1 626 ? -1.887 42.375 17.5 1 92.06 626 LEU A C 1
ATOM 4967 O O . LEU A 1 626 ? -1.031 43.156 17.047 1 92.06 626 LEU A O 1
ATOM 4971 N N . SER A 1 627 ? -2.262 41.344 16.891 1 92.56 627 SER A N 1
ATOM 4972 C CA . SER A 1 627 ? -1.605 40.938 15.648 1 92.56 627 SER A CA 1
ATOM 4973 C C . SER A 1 627 ? -2.561 41.031 14.461 1 92.56 627 SER A C 1
ATOM 4975 O O . SER A 1 627 ? -2.137 41.312 13.336 1 92.56 627 SER A O 1
ATOM 4977 N N . ARG A 1 628 ? -3.865 40.844 14.695 1 94.56 628 ARG A N 1
ATOM 4978 C CA . ARG A 1 628 ? -4.828 40.844 13.602 1 94.56 628 ARG A CA 1
ATOM 4979 C C . ARG A 1 628 ? -6.012 41.75 13.914 1 94.56 628 ARG A C 1
ATOM 4981 O O . ARG A 1 628 ? -6.547 41.719 15.023 1 94.56 628 ARG A O 1
ATOM 4988 N N . VAL A 1 629 ? -6.383 42.5 12.852 1 95.38 629 VAL A N 1
ATOM 4989 C CA . VAL A 1 629 ? -7.516 43.406 13.016 1 95.38 629 VAL A CA 1
ATOM 4990 C C . VAL A 1 629 ? -8.422 43.312 11.789 1 95.38 629 VAL A C 1
ATOM 4992 O O . VAL A 1 629 ? -7.938 43.312 10.656 1 95.38 629 VAL A O 1
ATOM 4995 N N . PHE A 1 630 ? -9.703 43.281 12.102 1 95.44 630 PHE A N 1
ATOM 4996 C CA . PHE A 1 630 ? -10.719 43.219 11.055 1 95.44 630 PHE A CA 1
ATOM 4997 C C . PHE A 1 630 ? -11.766 44.312 11.266 1 95.44 630 PHE A C 1
ATOM 4999 O O . PHE A 1 630 ? -12.43 44.344 12.305 1 95.44 630 PHE A O 1
ATOM 5006 N N . ILE A 1 631 ? -11.922 45.125 10.328 1 95.12 631 ILE A N 1
ATOM 5007 C CA . ILE A 1 631 ? -12.945 46.188 10.375 1 95.12 631 ILE A CA 1
ATOM 5008 C C . ILE A 1 631 ? -13.828 46.094 9.133 1 95.12 631 ILE A C 1
ATOM 5010 O O . ILE A 1 631 ? -13.336 46.156 8.008 1 95.12 631 ILE A O 1
ATOM 5014 N N . ALA A 1 632 ? -15.117 45.875 9.398 1 93.88 632 ALA A N 1
ATOM 5015 C CA . ALA A 1 632 ? -16 45.75 8.25 1 93.88 632 ALA A CA 1
ATOM 5016 C C . ALA A 1 632 ? -17.359 46.406 8.523 1 93.88 632 ALA A C 1
ATOM 5018 O O . ALA A 1 632 ? -17.891 46.281 9.633 1 93.88 632 ALA A O 1
ATOM 5019 N N . LYS A 1 633 ? -17.922 47.156 7.637 1 92.12 633 LYS A N 1
ATOM 5020 C CA . LYS A 1 633 ? -19.266 47.75 7.645 1 92.12 633 LYS A CA 1
ATOM 5021 C C . LYS A 1 633 ? -19.422 48.719 8.805 1 92.12 633 LYS A C 1
ATOM 5023 O O . LYS A 1 633 ? -20.391 48.656 9.555 1 92.12 633 LYS A O 1
ATOM 5028 N N . CYS A 1 634 ? -18.359 49.406 9.047 1 92.19 634 CYS A N 1
ATOM 5029 C CA . CYS A 1 634 ? -18.406 50.5 10.008 1 92.19 634 CYS A CA 1
ATOM 5030 C C . CYS A 1 634 ? -18.469 51.844 9.289 1 92.19 634 CYS A C 1
ATOM 5032 O O . CYS A 1 634 ? -17.453 52.531 9.148 1 92.19 634 CYS A O 1
ATOM 5034 N N . HIS A 1 635 ? -19.656 52.312 8.977 1 89.31 635 HIS A N 1
ATOM 5035 C CA . HIS A 1 635 ? -19.891 53.438 8.062 1 89.31 635 HIS A CA 1
ATOM 5036 C C . HIS A 1 635 ? -19.625 54.781 8.75 1 89.31 635 HIS A C 1
ATOM 5038 O O . HIS A 1 635 ? -19.438 55.781 8.086 1 89.31 635 HIS A O 1
ATOM 5044 N N . GLY A 1 636 ? -19.547 54.781 10.031 1 87.38 636 GLY A N 1
ATOM 5045 C CA . GLY A 1 636 ? -19.375 56.031 10.75 1 87.38 636 GLY A CA 1
ATOM 5046 C C . GLY A 1 636 ? -17.922 56.375 11.039 1 87.38 636 GLY A C 1
ATOM 5047 O O . GLY A 1 636 ? -17.594 57.5 11.359 1 87.38 636 GLY A O 1
ATOM 5048 N N . LEU A 1 637 ? -17.062 55.469 10.812 1 90.88 637 LEU A N 1
ATOM 5049 C CA . LEU A 1 637 ? -15.664 55.688 11.164 1 90.88 637 LEU A CA 1
ATOM 5050 C C . LEU A 1 637 ? -14.945 56.5 10.102 1 90.88 637 LEU A C 1
ATOM 5052 O O . LEU A 1 637 ? -15.094 56.25 8.906 1 90.88 637 LEU A O 1
ATOM 5056 N N . LYS A 1 638 ? -14.164 57.438 10.531 1 89.44 638 LYS A N 1
ATOM 5057 C CA . LYS A 1 638 ? -13.453 58.312 9.594 1 89.44 638 LYS A CA 1
ATOM 5058 C C . LYS A 1 638 ? -11.984 57.906 9.477 1 89.44 638 LYS A C 1
ATOM 5060 O O . LYS A 1 638 ? -11.352 58.156 8.445 1 89.44 638 LYS A O 1
ATOM 5065 N N . ASP A 1 639 ? -11.484 57.438 10.523 1 90.5 639 ASP A N 1
ATOM 5066 C CA . ASP A 1 639 ? -10.086 57 10.508 1 90.5 639 ASP A CA 1
ATOM 5067 C C . ASP A 1 639 ? -9.844 55.875 11.523 1 90.5 639 ASP A C 1
ATOM 5069 O O . ASP A 1 639 ? -10.734 55.562 12.32 1 90.5 639 ASP A O 1
ATOM 5073 N N . LEU A 1 640 ? -8.68 55.219 11.445 1 92.25 640 LEU A N 1
ATOM 5074 C CA . LEU A 1 640 ? -8.258 54.156 12.352 1 92.25 640 LEU A CA 1
ATOM 5075 C C . LEU A 1 640 ? -6.906 54.5 12.977 1 92.25 640 LEU A C 1
ATOM 5077 O O . LEU A 1 640 ? -6.008 53.625 13 1 92.25 640 LEU A O 1
ATOM 5081 N N . THR A 1 641 ? -6.695 55.656 13.406 1 90.44 641 THR A N 1
ATOM 5082 C CA . THR A 1 641 ? -5.418 56.156 13.898 1 90.44 641 THR A CA 1
ATOM 5083 C C . THR A 1 641 ? -5.016 55.438 15.188 1 90.44 641 THR A C 1
ATOM 5085 O O . THR A 1 641 ? -3.836 55.406 15.539 1 90.44 641 THR A O 1
ATOM 5088 N N . TRP A 1 642 ? -6.02 54.812 15.844 1 88.19 642 TRP A N 1
ATOM 5089 C CA . TRP A 1 642 ? -5.746 54.062 17.078 1 88.19 642 TRP A CA 1
ATOM 5090 C C . TRP A 1 642 ? -4.828 52.875 16.828 1 88.19 642 TRP A C 1
ATOM 5092 O O . TRP A 1 642 ? -4.238 52.344 17.75 1 88.19 642 TRP A O 1
ATOM 5102 N N . LEU A 1 643 ? -4.645 52.469 15.609 1 90.5 643 LEU A N 1
ATOM 5103 C CA . LEU A 1 643 ? -3.775 51.375 15.227 1 90.5 643 LEU A CA 1
ATOM 5104 C C . LEU A 1 643 ? -2.314 51.688 15.516 1 90.5 643 LEU A C 1
ATOM 5106 O O . LEU A 1 643 ? -1.463 50.812 15.531 1 90.5 643 LEU A O 1
ATOM 5110 N N . LEU A 1 644 ? -1.983 52.969 15.734 1 87.94 644 LEU A N 1
ATOM 5111 C CA . LEU A 1 644 ? -0.636 53.375 16.109 1 87.94 644 LEU A CA 1
ATOM 5112 C C . LEU A 1 644 ? -0.207 52.719 17.422 1 87.94 644 LEU A C 1
ATOM 5114 O O . LEU A 1 644 ? 0.986 52.531 17.656 1 87.94 644 LEU A O 1
ATOM 5118 N N . PHE A 1 645 ? -1.203 52.312 18.141 1 87.5 645 PHE A N 1
ATOM 5119 C CA . PHE A 1 645 ? -0.919 51.719 19.453 1 87.5 645 PHE A CA 1
ATOM 5120 C C . PHE A 1 645 ? -0.782 50.219 19.375 1 87.5 645 PHE A C 1
ATOM 5122 O O . PHE A 1 645 ? -0.67 49.531 20.391 1 87.5 645 PHE A O 1
ATOM 5129 N N . ALA A 1 646 ? -0.808 49.656 18.281 1 90.19 646 ALA A N 1
ATOM 5130 C CA . ALA A 1 646 ? -0.604 48.219 18.031 1 90.19 646 ALA A CA 1
ATOM 5131 C C . ALA A 1 646 ? 0.667 47.969 17.219 1 90.19 646 ALA A C 1
ATOM 5133 O O . ALA A 1 646 ? 0.602 47.656 16.031 1 90.19 646 ALA A O 1
ATOM 5134 N N . PRO A 1 647 ? 1.748 48 17.812 1 88.25 647 PRO A N 1
ATOM 5135 C CA . PRO A 1 647 ? 3.018 47.906 17.094 1 88.25 647 PRO A CA 1
ATOM 5136 C C . PRO A 1 647 ? 3.236 46.531 16.484 1 88.25 647 PRO A C 1
ATOM 5138 O O . PRO A 1 647 ? 4.008 46.375 15.523 1 88.25 647 PRO A O 1
ATOM 5141 N N . ASN A 1 648 ? 2.557 45.531 17 1 90.56 648 ASN A N 1
ATOM 5142 C CA . ASN A 1 648 ? 2.807 44.156 16.531 1 90.56 648 ASN A CA 1
ATOM 5143 C C . ASN A 1 648 ? 1.734 43.688 15.547 1 90.56 648 ASN A C 1
ATOM 5145 O O . ASN A 1 648 ? 1.557 42.5 15.336 1 90.56 648 ASN A O 1
ATOM 5149 N N . LEU A 1 649 ? 1.127 44.625 14.898 1 92.5 649 LEU A N 1
ATOM 5150 C CA . LEU A 1 649 ? 0.081 44.281 13.93 1 92.5 649 LEU A CA 1
ATOM 5151 C C . LEU A 1 649 ? 0.673 43.656 12.68 1 92.5 649 LEU A C 1
ATOM 5153 O O . LEU A 1 649 ? 1.552 44.219 12.039 1 92.5 649 LEU A O 1
ATOM 5157 N N . THR A 1 650 ? 0.252 42.5 12.328 1 91.62 650 THR A N 1
ATOM 5158 C CA . THR A 1 650 ? 0.78 41.781 11.164 1 91.62 650 THR A CA 1
ATOM 5159 C C . THR A 1 650 ? -0.264 41.719 10.055 1 91.62 650 THR A C 1
ATOM 5161 O O . THR A 1 650 ? 0.081 41.562 8.883 1 91.62 650 THR A O 1
ATOM 5164 N N . PHE A 1 651 ? -1.511 41.75 10.43 1 94.25 651 PHE A N 1
ATOM 5165 C CA . PHE A 1 651 ? -2.596 41.625 9.469 1 94.25 651 PHE A CA 1
ATOM 5166 C C . PHE A 1 651 ? -3.66 42.688 9.711 1 94.25 651 PHE A C 1
ATOM 5168 O O . PHE A 1 651 ? -4.148 42.844 10.828 1 94.25 651 PHE A O 1
ATOM 5175 N N . LEU A 1 652 ? -4.004 43.406 8.633 1 95.06 652 LEU A N 1
ATOM 5176 C CA . LEU A 1 652 ? -5.047 44.438 8.719 1 95.06 652 LEU A CA 1
ATOM 5177 C C . LEU A 1 652 ? -6.008 44.312 7.539 1 95.06 652 LEU A C 1
ATOM 5179 O O . LEU A 1 652 ? -5.582 44.344 6.379 1 95.06 652 LEU A O 1
ATOM 5183 N N . GLU A 1 653 ? -7.223 44.219 7.895 1 95.81 653 GLU A N 1
ATOM 5184 C CA . GLU A 1 653 ? -8.266 44.188 6.875 1 95.81 653 GLU A CA 1
ATOM 5185 C C . GLU A 1 653 ? -9.359 45.219 7.164 1 95.81 653 GLU A C 1
ATOM 5187 O O . GLU A 1 653 ? -9.93 45.219 8.258 1 95.81 653 GLU A O 1
ATOM 5192 N N . VAL A 1 654 ? -9.609 46.031 6.23 1 95 654 VAL A N 1
ATOM 5193 C CA . VAL A 1 654 ? -10.641 47.062 6.355 1 95 654 VAL A CA 1
ATOM 5194 C C . VAL A 1 654 ? -11.547 47.031 5.121 1 95 654 VAL A C 1
ATOM 5196 O O . VAL A 1 654 ? -11.055 47.094 3.988 1 95 654 VAL A O 1
ATOM 5199 N N . GLY A 1 655 ? -12.859 46.906 5.406 1 93.06 655 GLY A N 1
ATOM 5200 C CA . GLY A 1 655 ? -13.742 46.844 4.25 1 93.06 655 GLY A CA 1
ATOM 5201 C C . GLY A 1 655 ? -15.125 47.406 4.523 1 93.06 655 GLY A C 1
ATOM 5202 O O . GLY A 1 655 ? -15.508 47.594 5.68 1 93.06 655 GLY A O 1
ATOM 5203 N N . PHE A 1 656 ? -15.836 47.75 3.568 1 92.25 656 PHE A N 1
ATOM 5204 C CA . PHE A 1 656 ? -17.234 48.156 3.555 1 92.25 656 PHE A CA 1
ATOM 5205 C C . PHE A 1 656 ? -17.5 49.281 4.527 1 92.25 656 PHE A C 1
ATOM 5207 O O . PHE A 1 656 ? -18.422 49.219 5.34 1 92.25 656 PHE A O 1
ATOM 5214 N N . SER A 1 657 ? -16.609 50.188 4.609 1 91.81 657 SER A N 1
ATOM 5215 C CA . SER A 1 657 ? -16.75 51.344 5.457 1 91.81 657 SER A CA 1
ATOM 5216 C C . SER A 1 657 ? -16.703 52.625 4.633 1 91.81 657 SER A C 1
ATOM 5218 O O . SER A 1 657 ? -15.633 53.031 4.172 1 91.81 657 SER A O 1
ATOM 5220 N N . LYS A 1 658 ? -17.719 53.344 4.508 1 88.44 658 LYS A N 1
ATOM 5221 C CA . LYS A 1 658 ? -17.922 54.406 3.531 1 88.44 658 LYS A CA 1
ATOM 5222 C C . LYS A 1 658 ? -17.188 55.688 3.941 1 88.44 658 LYS A C 1
ATOM 5224 O O . LYS A 1 658 ? -16.672 56.406 3.09 1 88.44 658 LYS A O 1
ATOM 5229 N N . GLU A 1 659 ? -17.078 55.938 5.199 1 90.38 659 GLU A N 1
ATOM 5230 C CA . GLU A 1 659 ? -16.625 57.25 5.629 1 90.38 659 GLU A CA 1
ATOM 5231 C C . GLU A 1 659 ? -15.141 57.25 5.973 1 90.38 659 GLU A C 1
ATOM 5233 O O . GLU A 1 659 ? -14.57 58.281 6.32 1 90.38 659 GLU A O 1
ATOM 5238 N N . VAL A 1 660 ? -14.523 56.156 5.812 1 92.5 660 VAL A N 1
ATOM 5239 C CA . VAL A 1 660 ? -13.102 56.094 6.137 1 92.5 660 VAL A CA 1
ATOM 5240 C C . VAL A 1 660 ? -12.305 56.875 5.113 1 92.5 660 VAL A C 1
ATOM 5242 O O . VAL A 1 660 ? -12.32 56.562 3.922 1 92.5 660 VAL A O 1
ATOM 5245 N N . GLU A 1 661 ? -11.562 57.906 5.543 1 92.06 661 GLU A N 1
ATOM 5246 C CA . GLU A 1 661 ? -10.797 58.75 4.645 1 92.06 661 GLU A CA 1
ATOM 5247 C C . GLU A 1 661 ? -9.305 58.438 4.738 1 92.06 661 GLU A C 1
ATOM 5249 O O . GLU A 1 661 ? -8.594 58.469 3.729 1 92.06 661 GLU A O 1
ATOM 5254 N N . ASP A 1 662 ? -8.867 58.25 5.945 1 92.06 662 ASP A N 1
ATOM 5255 C CA . ASP A 1 662 ? -7.477 57.906 6.207 1 92.06 662 ASP A CA 1
ATOM 5256 C C . ASP A 1 662 ? -7.391 56.688 7.121 1 92.06 662 ASP A C 1
ATOM 5258 O O . ASP A 1 662 ? -8.188 56.531 8.055 1 92.06 662 ASP A O 1
ATOM 5262 N N . ILE A 1 663 ? -6.516 55.75 6.855 1 93 663 ILE A N 1
ATOM 5263 C CA . ILE A 1 663 ? -6.289 54.688 7.82 1 93 663 ILE A CA 1
ATOM 5264 C C . ILE A 1 663 ? -5.602 55.25 9.062 1 93 663 ILE A C 1
ATOM 5266 O O . ILE A 1 663 ? -6.117 55.125 10.172 1 93 663 ILE A O 1
ATOM 5270 N N . ILE A 1 664 ? -4.5 55.875 8.891 1 91.38 664 ILE A N 1
ATOM 5271 C CA . ILE A 1 664 ? -3.857 56.625 9.961 1 91.38 664 ILE A CA 1
ATOM 5272 C C . ILE A 1 664 ? -3.822 58.125 9.594 1 91.38 664 ILE A C 1
ATOM 5274 O O . ILE A 1 664 ? -3.168 58.5 8.625 1 91.38 664 ILE A O 1
ATOM 5278 N N . SER A 1 665 ? -4.52 58.875 10.445 1 88.69 665 SER A N 1
ATOM 5279 C CA . SER A 1 665 ? -4.566 60.312 10.203 1 88.69 665 SER A CA 1
ATOM 5280 C C . SER A 1 665 ? -3.295 61 10.703 1 88.69 665 SER A C 1
ATOM 5282 O O . SER A 1 665 ? -2.834 60.75 11.812 1 88.69 665 SER A O 1
ATOM 5284 N N . GLU A 1 666 ? -2.727 61.875 9.875 1 83.5 666 GLU A N 1
ATOM 5285 C CA . GLU A 1 666 ? -1.496 62.594 10.227 1 83.5 666 GLU A CA 1
ATOM 5286 C C . GLU A 1 666 ? -1.727 63.562 11.375 1 83.5 666 GLU A C 1
ATOM 5288 O O . GLU A 1 666 ? -0.886 63.688 12.266 1 83.5 666 GLU A O 1
ATOM 5293 N N . GLU A 1 667 ? -2.871 64.25 11.312 1 83.12 667 GLU A N 1
ATOM 5294 C CA . GLU A 1 667 ? -3.197 65.188 12.336 1 83.12 667 GLU A CA 1
ATOM 5295 C C . GLU A 1 667 ? -3.332 64.562 13.711 1 83.12 667 GLU A C 1
ATOM 5297 O O . GLU A 1 667 ? -2.773 65.062 14.695 1 83.12 667 GLU A O 1
ATOM 5302 N N . LYS A 1 668 ? -4.004 63.5 13.664 1 83.19 668 LYS A N 1
ATOM 5303 C CA . LYS A 1 668 ? -4.234 62.812 14.938 1 83.19 668 LYS A CA 1
ATOM 5304 C C . LYS A 1 668 ? -2.979 62.062 15.406 1 83.19 668 LYS A C 1
ATOM 5306 O O . LYS A 1 668 ? -2.762 61.906 16.609 1 83.19 668 LYS A O 1
ATOM 5311 N N . ALA A 1 669 ? -2.203 61.594 14.547 1 82.31 669 ALA A N 1
ATOM 5312 C CA . ALA A 1 669 ? -0.965 60.875 14.875 1 82.31 669 ALA A CA 1
ATOM 5313 C C . ALA A 1 669 ? 0.042 61.844 15.531 1 82.31 669 ALA A C 1
ATOM 5315 O O . ALA A 1 669 ? 0.789 61.438 16.422 1 82.31 669 ALA A O 1
ATOM 5316 N N . GLU A 1 670 ? 0.086 63.094 15.078 1 78.31 670 GLU A N 1
ATOM 5317 C CA . GLU A 1 670 ? 1.012 64.125 15.609 1 78.31 670 GLU A CA 1
ATOM 5318 C C . GLU A 1 670 ? 0.656 64.5 17.047 1 78.31 670 GLU A C 1
ATOM 5320 O O . GLU A 1 670 ? 1.531 64.812 17.828 1 78.31 670 GLU A O 1
ATOM 5325 N N . GLU A 1 671 ? -0.624 64.25 17.328 1 75.56 671 GLU A N 1
ATOM 5326 C CA . GLU A 1 671 ? -1.075 64.562 18.688 1 75.56 671 GLU A CA 1
ATOM 5327 C C . GLU A 1 671 ? -0.541 63.5 19.672 1 75.56 671 GLU A C 1
ATOM 5329 O O . GLU A 1 671 ? -0.336 63.812 20.844 1 75.56 671 GLU A O 1
ATOM 5334 N N . HIS A 1 672 ? -0.559 62.156 19.422 1 68.5 672 HIS A N 1
ATOM 5335 C CA . HIS A 1 672 ? -0.178 61.094 20.312 1 68.5 672 HIS A CA 1
ATOM 5336 C C . HIS A 1 672 ? 1.336 60.906 20.359 1 68.5 672 HIS A C 1
ATOM 5338 O O . HIS A 1 672 ? 1.851 60.094 21.141 1 68.5 672 HIS A O 1
ATOM 5344 N N . SER A 1 673 ? 2.246 61.656 19.828 1 61.06 673 SER A N 1
ATOM 5345 C CA . SER A 1 673 ? 3.701 61.688 19.922 1 61.06 673 SER A CA 1
ATOM 5346 C C . SER A 1 673 ? 4.355 61.312 18.594 1 61.06 673 SER A C 1
ATOM 5348 O O . SER A 1 673 ? 3.906 60.406 17.906 1 61.06 673 SER A O 1
ATOM 5350 N N . ALA A 1 674 ? 5.23 62.125 18.031 1 57.25 674 ALA A N 1
ATOM 5351 C CA . ALA A 1 674 ? 6 62.281 16.812 1 57.25 674 ALA A CA 1
ATOM 5352 C C . ALA A 1 674 ? 6.836 61.031 16.516 1 57.25 674 ALA A C 1
ATOM 5354 O O . ALA A 1 674 ? 7.293 60.844 15.383 1 57.25 674 ALA A O 1
ATOM 5355 N N . THR A 1 675 ? 6.883 60.031 17.5 1 64.94 675 THR A N 1
ATOM 5356 C CA . THR A 1 675 ? 8.008 59.125 17.281 1 64.94 675 THR A CA 1
ATOM 5357 C C . THR A 1 675 ? 7.516 57.719 16.906 1 64.94 675 THR A C 1
ATOM 5359 O O . THR A 1 675 ? 8.32 56.844 16.656 1 64.94 675 THR A O 1
ATOM 5362 N N . ILE A 1 676 ? 6.164 57.469 16.734 1 77.19 676 ILE A N 1
ATOM 5363 C CA . ILE A 1 676 ? 5.781 56.094 16.5 1 77.19 676 ILE A CA 1
ATOM 5364 C C . ILE A 1 676 ? 5.613 55.875 15 1 77.19 676 ILE A C 1
ATOM 5366 O O . ILE A 1 676 ? 4.84 56.562 14.336 1 77.19 676 ILE A O 1
ATOM 5370 N N . VAL A 1 677 ? 6.441 55.031 14.492 1 81 677 VAL A N 1
ATOM 5371 C CA . VAL A 1 677 ? 6.316 54.625 13.102 1 81 677 VAL A CA 1
ATOM 5372 C C . VAL A 1 677 ? 5.254 53.531 12.969 1 81 677 VAL A C 1
ATOM 5374 O O . VAL A 1 677 ? 5.359 52.469 13.594 1 81 677 VAL A O 1
ATOM 5377 N N . PRO A 1 678 ? 4.262 53.781 12.219 1 86.75 678 PRO A N 1
ATOM 5378 C CA . PRO A 1 678 ? 3.188 52.781 12.078 1 86.75 678 PRO A CA 1
ATOM 5379 C C . PRO A 1 678 ? 3.588 51.625 11.203 1 86.75 678 PRO A C 1
ATOM 5381 O O . PRO A 1 678 ? 4.488 51.719 10.367 1 86.75 678 PRO A O 1
ATOM 5384 N N . PHE A 1 679 ? 3.002 50.406 11.414 1 89.56 679 PHE A N 1
ATOM 5385 C CA . PHE A 1 679 ? 2.992 49.219 10.555 1 89.56 679 PHE A CA 1
ATOM 5386 C C . PHE A 1 679 ? 4.402 48.688 10.367 1 89.56 679 PHE A C 1
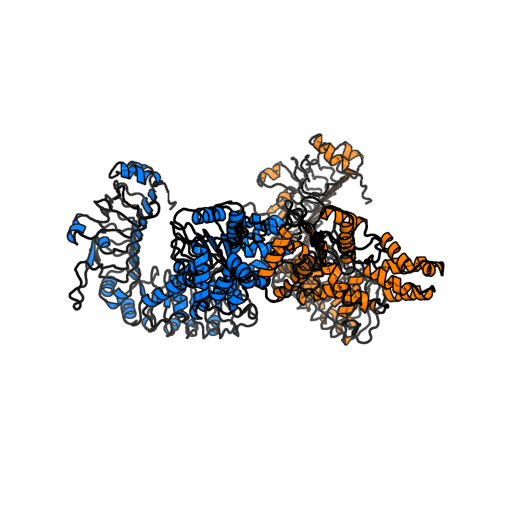ATOM 5388 O O . PHE A 1 679 ? 4.789 48.312 9.258 1 89.56 679 PHE A O 1
ATOM 5395 N N . ARG A 1 680 ? 5.117 48.656 11.375 1 86.25 680 ARG A N 1
ATOM 5396 C CA . ARG A 1 680 ? 6.48 48.156 11.281 1 86.25 680 ARG A CA 1
ATOM 5397 C C . ARG A 1 680 ? 6.484 46.656 11.055 1 86.25 680 ARG A C 1
ATOM 5399 O O . ARG A 1 680 ? 7.383 46.125 10.398 1 86.25 680 ARG A O 1
ATOM 5406 N N . LYS A 1 681 ? 5.469 46 11.555 1 90 681 LYS A N 1
ATOM 5407 C CA . LYS A 1 681 ? 5.457 44.531 11.469 1 90 681 LYS A CA 1
ATOM 5408 C C . LYS A 1 681 ? 4.309 44.062 10.594 1 90 681 LYS A C 1
ATOM 5410 O O . LYS A 1 681 ? 4.004 42.844 10.578 1 90 681 LYS A O 1
ATOM 5415 N N . LEU A 1 682 ? 3.721 44.938 9.852 1 91.12 682 LEU A N 1
ATOM 5416 C CA . LEU A 1 682 ? 2.578 44.562 9.016 1 91.12 682 LEU A CA 1
ATOM 5417 C C . LEU A 1 682 ? 3.014 43.688 7.859 1 91.12 682 LEU A C 1
ATOM 5419 O O . LEU A 1 682 ? 3.973 44 7.152 1 91.12 682 LEU A O 1
ATOM 5423 N N . GLU A 1 683 ? 2.363 42.625 7.676 1 89.06 683 GLU A N 1
ATOM 5424 C CA . GLU A 1 683 ? 2.693 41.688 6.609 1 89.06 683 GLU A CA 1
ATOM 5425 C C . GLU A 1 683 ? 1.656 41.75 5.488 1 89.06 683 GLU A C 1
ATOM 5427 O O . GLU A 1 683 ? 1.996 41.594 4.312 1 89.06 683 GLU A O 1
ATOM 5432 N N . THR A 1 684 ? 0.398 41.875 5.895 1 91.62 684 THR A N 1
ATOM 5433 C CA . THR A 1 684 ? -0.674 41.875 4.906 1 91.62 684 THR A CA 1
ATOM 5434 C C . THR A 1 684 ? -1.648 43.031 5.168 1 91.62 684 THR A C 1
ATOM 5436 O O . THR A 1 684 ? -2.08 43.219 6.305 1 91.62 684 THR A O 1
ATOM 5439 N N . LEU A 1 685 ? -1.898 43.719 4.113 1 93.19 685 LEU A N 1
ATOM 5440 C CA . LEU A 1 685 ? -2.877 44.812 4.152 1 93.19 685 LEU A CA 1
ATOM 5441 C C . LEU A 1 685 ? -3.967 44.594 3.107 1 93.19 685 LEU A C 1
ATOM 5443 O O . LEU A 1 685 ? -3.68 44.531 1.91 1 93.19 685 LEU A O 1
ATOM 5447 N N . HIS A 1 686 ? -5.18 44.469 3.602 1 94.75 686 HIS A N 1
ATOM 5448 C CA . HIS A 1 686 ? -6.312 44.25 2.711 1 94.75 686 HIS A CA 1
ATOM 5449 C C . HIS A 1 686 ? -7.324 45.406 2.82 1 94.75 686 HIS A C 1
ATOM 5451 O O . HIS A 1 686 ? -7.957 45.562 3.865 1 94.75 686 HIS A O 1
ATOM 5457 N N . LEU A 1 687 ? -7.508 46.125 1.752 1 93.75 687 LEU A N 1
ATOM 5458 C CA . LEU A 1 687 ? -8.477 47.188 1.676 1 93.75 687 LEU A CA 1
ATOM 5459 C C . LEU A 1 687 ? -9.5 46.938 0.577 1 93.75 687 LEU A C 1
ATOM 5461 O O . LEU A 1 687 ? -9.141 46.75 -0.587 1 93.75 687 LEU A O 1
ATOM 5465 N N . PHE A 1 688 ? -10.758 46.969 0.988 1 92.12 688 PHE A N 1
ATOM 5466 C CA . PHE A 1 688 ? -11.734 46.656 -0.052 1 92.12 688 PHE A CA 1
ATOM 5467 C C . PHE A 1 688 ? -13.023 47.438 0.174 1 92.12 688 PHE A C 1
ATOM 5469 O O . PHE A 1 688 ? -13.484 47.562 1.31 1 92.12 688 PHE A O 1
ATOM 5476 N N . GLU A 1 689 ? -13.625 48 -0.753 1 91.88 689 GLU A N 1
ATOM 5477 C CA . GLU A 1 689 ? -14.898 48.719 -0.799 1 91.88 689 GLU A CA 1
ATOM 5478 C C . GLU A 1 689 ? -14.883 49.906 0.151 1 91.88 689 GLU A C 1
ATOM 5480 O O . GLU A 1 689 ? -15.773 50.031 1 1 91.88 689 GLU A O 1
ATOM 5485 N N . LEU A 1 690 ? -13.789 50.594 0.11 1 93.44 690 LEU A N 1
ATOM 5486 C CA . LEU A 1 690 ? -13.664 51.844 0.849 1 93.44 690 LEU A CA 1
ATOM 5487 C C . LEU A 1 690 ? -13.797 53.031 -0.086 1 93.44 690 LEU A C 1
ATOM 5489 O O . LEU A 1 690 ? -12.789 53.562 -0.564 1 93.44 690 LEU A O 1
ATOM 5493 N N . ARG A 1 691 ? -14.945 53.562 -0.281 1 88.69 691 ARG A N 1
ATOM 5494 C CA . ARG A 1 691 ? -15.242 54.625 -1.258 1 88.69 691 ARG A CA 1
ATOM 5495 C C . ARG A 1 691 ? -14.641 55.938 -0.836 1 88.69 691 ARG A C 1
ATOM 5497 O O . ARG A 1 691 ? -14.305 56.781 -1.682 1 88.69 691 ARG A O 1
ATOM 5504 N N . GLY A 1 692 ? -14.492 56.156 0.437 1 90.81 692 GLY A N 1
ATOM 5505 C CA . GLY A 1 692 ? -14.016 57.438 0.92 1 90.81 692 GLY A CA 1
ATOM 5506 C C . GLY A 1 692 ? -12.539 57.438 1.243 1 90.81 692 GLY A C 1
ATOM 5507 O O . GLY A 1 692 ? -11.984 58.469 1.624 1 90.81 692 GLY A O 1
ATOM 5508 N N . LEU A 1 693 ? -11.859 56.344 1.042 1 93.62 693 LEU A N 1
ATOM 5509 C CA . LEU A 1 693 ? -10.461 56.219 1.455 1 93.62 693 LEU A CA 1
ATOM 5510 C C . LEU A 1 693 ? -9.562 57.031 0.519 1 93.62 693 LEU A C 1
ATOM 5512 O O . LEU A 1 693 ? -9.5 56.75 -0.68 1 93.62 693 LEU A O 1
ATOM 5516 N N . LYS A 1 694 ? -8.836 58 1.013 1 92.06 694 LYS A N 1
ATOM 5517 C CA . LYS A 1 694 ? -7.957 58.844 0.211 1 92.06 694 LYS A CA 1
ATOM 5518 C C . LYS A 1 694 ? -6.492 58.469 0.41 1 92.06 694 LYS A C 1
ATOM 5520 O O . LYS A 1 694 ? -5.715 58.438 -0.545 1 92.06 694 LYS A O 1
ATOM 5525 N N . ARG A 1 695 ? -6.152 58.219 1.646 1 92.25 695 ARG A N 1
ATOM 5526 C CA . ARG A 1 695 ? -4.762 57.906 1.952 1 92.25 695 ARG A CA 1
ATOM 5527 C C . ARG A 1 695 ? -4.668 56.844 3.045 1 92.25 695 ARG A C 1
ATOM 5529 O O . ARG A 1 695 ? -5.539 56.75 3.91 1 92.25 695 ARG A O 1
ATOM 5536 N N . ILE A 1 696 ? -3.652 56 2.996 1 92.75 696 ILE A N 1
ATOM 5537 C CA . ILE A 1 696 ? -3.332 55.094 4.078 1 92.75 696 ILE A CA 1
ATOM 5538 C C . ILE A 1 696 ? -2.516 55.812 5.148 1 92.75 696 ILE A C 1
ATOM 5540 O O . ILE A 1 696 ? -2.812 55.719 6.34 1 92.75 696 ILE A O 1
ATOM 5544 N N . TYR A 1 697 ? -1.557 56.469 4.754 1 89.94 697 TYR A N 1
ATOM 5545 C CA . TYR A 1 697 ? -0.705 57.312 5.562 1 89.94 697 TYR A CA 1
ATOM 5546 C C . TYR A 1 697 ? -0.107 58.438 4.719 1 89.94 697 TYR A C 1
ATOM 5548 O O . TYR A 1 697 ? 0.119 58.281 3.52 1 89.94 697 TYR A O 1
ATOM 5556 N N . ALA A 1 698 ? 0.184 59.562 5.328 1 85.12 698 ALA A N 1
ATOM 5557 C CA . ALA A 1 698 ? 0.597 60.75 4.594 1 85.12 698 ALA A CA 1
ATOM 5558 C C . ALA A 1 698 ? 2.027 60.625 4.082 1 85.12 698 ALA A C 1
ATOM 5560 O O . ALA A 1 698 ? 2.348 61.094 2.988 1 85.12 698 ALA A O 1
ATOM 5561 N N . LYS A 1 699 ? 2.85 60 4.805 1 85.38 699 LYS A N 1
ATOM 5562 C CA . LYS A 1 699 ? 4.254 59.844 4.434 1 85.38 699 LYS A CA 1
ATOM 5563 C C . LYS A 1 699 ? 4.578 58.438 4.008 1 85.38 699 LYS A C 1
ATOM 5565 O O . LYS A 1 699 ? 3.809 57.5 4.281 1 85.38 699 LYS A O 1
ATOM 5570 N N . ALA A 1 700 ? 5.625 58.312 3.203 1 89.31 700 ALA A N 1
ATOM 5571 C CA . ALA A 1 700 ? 6.086 56.969 2.809 1 89.31 700 ALA A CA 1
ATOM 5572 C C . ALA A 1 700 ? 6.59 56.188 4.016 1 89.31 700 ALA A C 1
ATOM 5574 O O . ALA A 1 700 ? 7.227 56.75 4.91 1 89.31 700 ALA A O 1
ATOM 5575 N N . LEU A 1 701 ? 6.227 55 4.062 1 88.94 701 LEU A N 1
ATOM 5576 C CA . LEU A 1 701 ? 6.617 54.125 5.168 1 88.94 701 LEU A CA 1
ATOM 5577 C C . LEU A 1 701 ? 7.609 53.062 4.699 1 88.94 701 LEU A C 1
ATOM 5579 O O . LEU A 1 701 ? 7.617 52.688 3.52 1 88.94 701 LEU A O 1
ATOM 5583 N N . HIS A 1 702 ? 8.398 52.531 5.539 1 85.56 702 HIS A N 1
ATOM 5584 C CA . HIS A 1 702 ? 9.422 51.562 5.195 1 85.56 702 HIS A CA 1
ATOM 5585 C C . HIS A 1 702 ? 8.812 50.156 5.059 1 85.56 702 HIS A C 1
ATOM 5587 O O . HIS A 1 702 ? 9.258 49.375 4.223 1 85.56 702 HIS A O 1
ATOM 5593 N N . PHE A 1 703 ? 7.875 49.781 5.723 1 87.75 703 PHE A N 1
ATOM 5594 C CA . PHE A 1 703 ? 7.23 48.469 5.727 1 87.75 703 PHE A CA 1
ATOM 5595 C C . PHE A 1 703 ? 8.273 47.344 5.676 1 87.75 703 PHE A C 1
ATOM 5597 O O . PHE A 1 703 ? 8.344 46.625 4.691 1 87.75 703 PHE A O 1
ATOM 5604 N N . PRO A 1 704 ? 8.938 47.062 6.648 1 84.81 704 PRO A N 1
ATOM 5605 C CA . PRO A 1 704 ? 10.008 46.062 6.602 1 84.81 704 PRO A CA 1
ATOM 5606 C C . PRO A 1 704 ? 9.484 44.656 6.418 1 84.81 704 PRO A C 1
ATOM 5608 O O . PRO A 1 704 ? 10.195 43.781 5.887 1 84.81 704 PRO A O 1
ATOM 5611 N N . CYS A 1 705 ? 8.234 44.375 6.801 1 87.62 705 CYS A N 1
ATOM 5612 C CA . CYS A 1 705 ? 7.746 43 6.793 1 87.62 705 CYS A CA 1
ATOM 5613 C C . CYS A 1 705 ? 6.59 42.844 5.812 1 87.62 705 CYS A C 1
ATOM 5615 O O . CYS A 1 705 ? 6.07 41.719 5.637 1 87.62 705 CYS A O 1
ATOM 5617 N N . LEU A 1 706 ? 6.195 43.875 5.102 1 87.88 706 LEU A N 1
ATOM 5618 C CA . LEU A 1 706 ? 5.004 43.844 4.262 1 87.88 706 LEU A CA 1
ATOM 5619 C C . LEU A 1 706 ? 5.211 42.938 3.061 1 87.88 706 LEU A C 1
ATOM 5621 O O . LEU A 1 706 ? 6.199 43.062 2.336 1 87.88 706 LEU A O 1
ATOM 5625 N N . LYS A 1 707 ? 4.344 42.031 2.838 1 85.94 707 LYS A N 1
ATOM 5626 C CA . LYS A 1 707 ? 4.453 41.062 1.737 1 85.94 707 LYS A CA 1
ATOM 5627 C C . LYS A 1 707 ? 3.363 41.312 0.694 1 85.94 707 LYS A C 1
ATOM 5629 O O . LYS A 1 707 ? 3.605 41.156 -0.506 1 85.94 707 LYS A O 1
ATOM 5634 N N . VAL A 1 708 ? 2.154 41.688 1.261 1 89.25 708 VAL A N 1
ATOM 5635 C CA . VAL A 1 708 ? 1.04 41.781 0.323 1 89.25 708 VAL A CA 1
ATOM 5636 C C . VAL A 1 708 ? 0.195 43 0.629 1 89.25 708 VAL A C 1
ATOM 5638 O O . VAL A 1 708 ? -0.068 43.312 1.795 1 89.25 708 VAL A O 1
ATOM 5641 N N . ILE A 1 709 ? -0.13 43.75 -0.402 1 90.44 709 ILE A N 1
ATOM 5642 C CA . ILE A 1 709 ? -1.151 44.781 -0.351 1 90.44 709 ILE A CA 1
ATOM 5643 C C . ILE A 1 709 ? -2.27 44.438 -1.338 1 90.44 709 ILE A C 1
ATOM 5645 O O . ILE A 1 709 ? -2.016 44.25 -2.525 1 90.44 709 ILE A O 1
ATOM 5649 N N . HIS A 1 710 ? -3.391 44.344 -0.809 1 92.62 710 HIS A N 1
ATOM 5650 C CA . HIS A 1 710 ? -4.551 44.062 -1.65 1 92.62 710 HIS A CA 1
ATOM 5651 C C . HIS A 1 710 ? -5.535 45.219 -1.62 1 92.62 710 HIS A C 1
ATOM 5653 O O . HIS A 1 710 ? -6.043 45.594 -0.557 1 92.62 710 HIS A O 1
ATOM 5659 N N . VAL A 1 711 ? -5.809 45.781 -2.795 1 91.75 711 VAL A N 1
ATOM 5660 C CA . VAL A 1 711 ? -6.73 46.938 -2.9 1 91.75 711 VAL A CA 1
ATOM 5661 C C . VAL A 1 711 ? -7.828 46.594 -3.91 1 91.75 711 VAL A C 1
ATOM 5663 O O . VAL A 1 711 ? -7.543 46.25 -5.059 1 91.75 711 VAL A O 1
ATOM 5666 N N . GLU A 1 712 ? -9.039 46.719 -3.387 1 91.31 712 GLU A N 1
ATOM 5667 C CA . GLU A 1 712 ? -10.172 46.469 -4.266 1 91.31 712 GLU A CA 1
ATOM 5668 C C . GLU A 1 712 ? -11.266 47.5 -4.094 1 91.31 712 GLU A C 1
ATOM 5670 O O . GLU A 1 712 ? -11.695 47.781 -2.975 1 91.31 712 GLU A O 1
ATOM 5675 N N . LYS A 1 713 ? -11.773 48.094 -5.09 1 89.38 713 LYS A N 1
ATOM 5676 C CA . LYS A 1 713 ? -12.891 49.031 -5.129 1 89.38 713 LYS A CA 1
ATOM 5677 C C . LYS A 1 713 ? -12.633 50.25 -4.223 1 89.38 713 LYS A C 1
ATOM 5679 O O . LYS A 1 713 ? -13.484 50.594 -3.404 1 89.38 713 LYS A O 1
ATOM 5684 N N . CYS A 1 714 ? -11.422 50.719 -4.145 1 91.44 714 CYS A N 1
ATOM 5685 C CA . CYS A 1 714 ? -11.023 51.969 -3.49 1 91.44 714 CYS A CA 1
ATOM 5686 C C . CYS A 1 714 ? -10.68 53.031 -4.516 1 91.44 714 CYS A C 1
ATOM 5688 O O . CYS A 1 714 ? -9.5 53.312 -4.742 1 91.44 714 CYS A O 1
ATOM 5690 N N . GLU A 1 715 ? -11.656 53.719 -5.02 1 86.62 715 GLU A N 1
ATOM 5691 C CA . GLU A 1 715 ? -11.508 54.625 -6.168 1 86.62 715 GLU A CA 1
ATOM 5692 C C . GLU A 1 715 ? -10.727 55.875 -5.805 1 86.62 715 GLU A C 1
ATOM 5694 O O . GLU A 1 715 ? -9.953 56.406 -6.617 1 86.62 715 GLU A O 1
ATOM 5699 N N . LYS A 1 716 ? -10.883 56.344 -4.586 1 91.19 716 LYS A N 1
ATOM 5700 C CA . LYS A 1 716 ? -10.273 57.625 -4.207 1 91.19 716 LYS A CA 1
ATOM 5701 C C . LYS A 1 716 ? -8.844 57.406 -3.725 1 91.19 716 LYS A C 1
ATOM 5703 O O . LYS A 1 716 ? -8.094 58.375 -3.557 1 91.19 716 LYS A O 1
ATOM 5708 N N . LEU A 1 717 ? -8.461 56.125 -3.553 1 92.75 717 LEU A N 1
ATOM 5709 C CA . LEU A 1 717 ? -7.098 55.844 -3.119 1 92.75 717 LEU A CA 1
ATOM 5710 C C . LEU A 1 717 ? -6.125 55.938 -4.293 1 92.75 717 LEU A C 1
ATOM 5712 O O . LEU A 1 717 ? -5.992 54.969 -5.062 1 92.75 717 LEU A O 1
ATOM 5716 N N . ARG A 1 718 ? -5.348 57 -4.41 1 89.06 718 ARG A N 1
ATOM 5717 C CA . ARG A 1 718 ? -4.5 57.219 -5.578 1 89.06 718 ARG A CA 1
ATOM 5718 C C . ARG A 1 718 ? -3.023 57.156 -5.207 1 89.06 718 ARG A C 1
ATOM 5720 O O . ARG A 1 718 ? -2.164 57.031 -6.082 1 89.06 718 ARG A O 1
ATOM 5727 N N . LYS A 1 719 ? -2.807 57.188 -3.943 1 89.94 719 LYS A N 1
ATOM 5728 C CA . LYS A 1 719 ? -1.401 57.156 -3.549 1 89.94 719 LYS A CA 1
ATOM 5729 C C . LYS A 1 719 ? -1.153 56.125 -2.455 1 89.94 719 LYS A C 1
ATOM 5731 O O . LYS A 1 719 ? -1.838 56.125 -1.43 1 89.94 719 LYS A O 1
ATOM 5736 N N . LEU A 1 720 ? -0.219 55.281 -2.672 1 91.06 720 LEU A N 1
ATOM 5737 C CA . LEU A 1 720 ? 0.22 54.312 -1.67 1 91.06 720 LEU A CA 1
ATOM 5738 C C . LEU A 1 720 ? 1.445 54.812 -0.921 1 91.06 720 LEU A C 1
ATOM 5740 O O . LEU A 1 720 ? 2.277 55.531 -1.493 1 91.06 720 LEU A O 1
ATOM 5744 N N . PRO A 1 721 ? 1.498 54.562 0.338 1 90.88 721 PRO A N 1
ATOM 5745 C CA . PRO A 1 721 ? 2.641 55.031 1.115 1 90.88 721 PRO A CA 1
ATOM 5746 C C . PRO A 1 721 ? 3.9 54.188 0.897 1 90.88 721 PRO A C 1
ATOM 5748 O O . PRO A 1 721 ? 4.445 53.656 1.851 1 90.88 721 PRO A O 1
ATOM 5751 N N . LEU A 1 722 ? 4.402 54.156 -0.26 1 90.38 722 LEU A N 1
ATOM 5752 C CA . LEU A 1 722 ? 5.578 53.375 -0.63 1 90.38 722 LEU A CA 1
ATOM 5753 C C . LEU A 1 722 ? 6.656 54.281 -1.226 1 90.38 722 LEU A C 1
ATOM 5755 O O . LEU A 1 722 ? 6.352 55.25 -1.914 1 90.38 722 LEU A O 1
ATOM 5759 N N . ASP A 1 723 ? 7.793 54.031 -0.827 1 87.44 723 ASP A N 1
ATOM 5760 C CA . ASP A 1 723 ? 8.945 54.656 -1.466 1 87.44 723 ASP A CA 1
ATOM 5761 C C . ASP A 1 723 ? 9.891 53.594 -2.045 1 87.44 723 ASP A C 1
ATOM 5763 O O . ASP A 1 723 ? 9.617 52.406 -1.977 1 87.44 723 ASP A O 1
ATOM 5767 N N . SER A 1 724 ? 10.938 54 -2.754 1 84 724 SER A N 1
ATOM 5768 C CA . SER A 1 724 ? 11.852 53.094 -3.436 1 84 724 SER A CA 1
ATOM 5769 C C . SER A 1 724 ? 12.555 52.156 -2.443 1 84 724 SER A C 1
ATOM 5771 O O . SER A 1 724 ? 13.047 51.094 -2.82 1 84 724 SER A O 1
ATOM 5773 N N . LYS A 1 725 ? 12.461 52.5 -1.188 1 81.19 725 LYS A N 1
ATOM 5774 C CA . LYS A 1 725 ? 13.172 51.719 -0.183 1 81.19 725 LYS A CA 1
ATOM 5775 C C . LYS A 1 725 ? 12.211 50.844 0.62 1 81.19 725 LYS A C 1
ATOM 5777 O O . LYS A 1 725 ? 12.633 50.031 1.451 1 81.19 725 LYS A O 1
ATOM 5782 N N . SER A 1 726 ? 11.031 50.938 0.313 1 82.81 726 SER A N 1
ATOM 5783 C CA . SER A 1 726 ? 10.031 50.188 1.066 1 82.81 726 SER A CA 1
ATOM 5784 C C . SER A 1 726 ? 10.133 48.719 0.775 1 82.81 726 SER A C 1
ATOM 5786 O O . SER A 1 726 ? 10.352 48.312 -0.37 1 82.81 726 SER A O 1
ATOM 5788 N N . GLY A 1 727 ? 10.094 47.781 1.809 1 69.75 727 GLY A N 1
ATOM 5789 C CA . GLY A 1 727 ? 10.031 46.312 1.658 1 69.75 727 GLY A CA 1
ATOM 5790 C C . GLY A 1 727 ? 11.383 45.688 1.411 1 69.75 727 GLY A C 1
ATOM 5791 O O . GLY A 1 727 ? 11.469 44.594 0.882 1 69.75 727 GLY A O 1
ATOM 5792 N N . ILE A 1 728 ? 12.547 46.375 1.409 1 62.44 728 ILE A N 1
ATOM 5793 C CA . ILE A 1 728 ? 13.859 45.875 1.004 1 62.44 728 ILE A CA 1
ATOM 5794 C C . ILE A 1 728 ? 14.242 44.656 1.864 1 62.44 728 ILE A C 1
ATOM 5796 O O . ILE A 1 728 ? 14.914 43.75 1.39 1 62.44 728 ILE A O 1
ATOM 5800 N N . ALA A 1 729 ? 13.875 44.625 3.125 1 58.34 729 ALA A N 1
ATOM 5801 C CA . ALA A 1 729 ? 14.438 43.562 3.986 1 58.34 729 ALA A CA 1
ATOM 5802 C C . ALA A 1 729 ? 13.859 42.219 3.652 1 58.34 729 ALA A C 1
ATOM 5804 O O . ALA A 1 729 ? 14.391 41.188 4.078 1 58.34 729 ALA A O 1
ATOM 5805 N N . GLY A 1 730 ? 12.898 42.125 2.92 1 56.19 730 GLY A N 1
ATOM 5806 C CA . GLY A 1 730 ? 12.336 40.781 2.855 1 56.19 730 GLY A CA 1
ATOM 5807 C C . GLY A 1 730 ? 11.945 40.375 1.448 1 56.19 730 GLY A C 1
ATOM 5808 O O . GLY A 1 730 ? 12.586 40.781 0.476 1 56.19 730 GLY A O 1
ATOM 5809 N N . GLU A 1 731 ? 11.109 39.375 1.307 1 61.47 731 GLU A N 1
ATOM 5810 C CA . GLU A 1 731 ? 10.531 38.812 0.097 1 61.47 731 GLU A CA 1
ATOM 5811 C C . GLU A 1 731 ? 9.805 39.875 -0.727 1 61.47 731 GLU A C 1
ATOM 5813 O O . GLU A 1 731 ? 9.445 40.906 -0.206 1 61.47 731 GLU A O 1
ATOM 5818 N N . GLU A 1 732 ? 9.742 39.625 -1.94 1 70.94 732 GLU A N 1
ATOM 5819 C CA . GLU A 1 732 ? 9.141 40.469 -2.945 1 70.94 732 GLU A CA 1
ATOM 5820 C C . GLU A 1 732 ? 7.715 40.875 -2.551 1 70.94 732 GLU A C 1
ATOM 5822 O O . GLU A 1 732 ? 6.902 40 -2.209 1 70.94 732 GLU A O 1
ATOM 5827 N N . LEU A 1 733 ? 7.426 42.188 -2.217 1 83.75 733 LEU A N 1
ATOM 5828 C CA . LEU A 1 733 ? 6.117 42.781 -1.959 1 83.75 733 LEU A CA 1
ATOM 5829 C C . LEU A 1 733 ? 5.234 42.719 -3.199 1 83.75 733 LEU A C 1
ATOM 5831 O O . LEU A 1 733 ? 5.668 43.062 -4.297 1 83.75 733 LEU A O 1
ATOM 5835 N N . VAL A 1 734 ? 4.145 42.062 -3.102 1 87 734 VAL A N 1
ATOM 5836 C CA . VAL A 1 734 ? 3.221 41.938 -4.223 1 87 734 VAL A CA 1
ATOM 5837 C C . VAL A 1 734 ? 1.995 42.812 -3.982 1 87 734 VAL A C 1
ATOM 5839 O O . VAL A 1 734 ? 1.426 42.812 -2.889 1 87 734 VAL A O 1
ATOM 5842 N N . ILE A 1 735 ? 1.627 43.594 -4.988 1 89.12 735 ILE A N 1
ATOM 5843 C CA . ILE A 1 735 ? 0.437 44.438 -4.922 1 89.12 735 ILE A CA 1
ATOM 5844 C C . ILE A 1 735 ? -0.672 43.844 -5.777 1 89.12 735 ILE A C 1
ATOM 5846 O O . ILE A 1 735 ? -0.524 43.719 -6.996 1 89.12 735 ILE A O 1
ATOM 5850 N N . TYR A 1 736 ? -1.729 43.531 -5.125 1 89.69 736 TYR A N 1
ATOM 5851 C CA . TYR A 1 736 ? -2.904 43.031 -5.828 1 89.69 736 TYR A CA 1
ATOM 5852 C C . TYR A 1 736 ? -3.971 44.094 -5.949 1 89.69 736 TYR A C 1
ATOM 5854 O O . TYR A 1 736 ? -4.188 44.875 -5.016 1 89.69 736 TYR A O 1
ATOM 5862 N N . TYR A 1 737 ? -4.543 44.188 -7.145 1 89.38 737 TYR A N 1
ATOM 5863 C CA . TYR A 1 737 ? -5.621 45.156 -7.32 1 89.38 737 TYR A CA 1
ATOM 5864 C C . TYR A 1 737 ? -6.793 44.531 -8.07 1 89.38 737 TYR A C 1
ATOM 5866 O O . TYR A 1 737 ? -6.602 43.656 -8.898 1 89.38 737 TYR A O 1
ATOM 5874 N N . GLY A 1 738 ? -8.016 44.938 -7.676 1 83.94 738 GLY A N 1
ATOM 5875 C CA . GLY A 1 738 ? -9.234 44.375 -8.234 1 83.94 738 GLY A CA 1
ATOM 5876 C C . GLY A 1 738 ? -9.633 44.969 -9.562 1 83.94 738 GLY A C 1
ATOM 5877 O O . GLY A 1 738 ? -10.055 44.281 -10.477 1 83.94 738 GLY A O 1
ATOM 5878 N N . GLU A 1 739 ? -9.531 46.281 -9.656 1 83.75 739 GLU A N 1
ATOM 5879 C CA . GLU A 1 739 ? -9.883 47 -10.891 1 83.75 739 GLU A CA 1
ATOM 5880 C C . GLU A 1 739 ? -8.641 47.25 -11.75 1 83.75 739 GLU A C 1
ATOM 5882 O O . GLU A 1 739 ? -7.66 47.812 -11.273 1 83.75 739 GLU A O 1
ATOM 5887 N N . ARG A 1 740 ? -8.766 46.938 -13.016 1 83 740 ARG A N 1
ATOM 5888 C CA . ARG A 1 740 ? -7.637 47.031 -13.93 1 83 740 ARG A CA 1
ATOM 5889 C C . ARG A 1 740 ? -7.18 48.5 -14.062 1 83 740 ARG A C 1
ATOM 5891 O O . ARG A 1 740 ? -5.984 48.75 -14.203 1 83 740 ARG A O 1
ATOM 5898 N N . GLU A 1 741 ? -8.164 49.375 -13.938 1 86.75 741 GLU A N 1
ATOM 5899 C CA . GLU A 1 741 ? -7.848 50.781 -14.203 1 86.75 741 GLU A CA 1
ATOM 5900 C C . GLU A 1 741 ? -7.203 51.438 -12.984 1 86.75 741 GLU A C 1
ATOM 5902 O O . GLU A 1 741 ? -6.598 52.5 -13.102 1 86.75 741 GLU A O 1
ATOM 5907 N N . TRP A 1 742 ? -7.168 50.75 -11.93 1 89.06 742 TRP A N 1
ATOM 5908 C CA . TRP A 1 742 ? -6.695 51.375 -10.688 1 89.06 742 TRP A CA 1
ATOM 5909 C C . TRP A 1 742 ? -5.191 51.594 -10.734 1 89.06 742 TRP A C 1
ATOM 5911 O O . TRP A 1 742 ? -4.703 52.656 -10.305 1 89.06 742 TRP A O 1
ATOM 5921 N N . ILE A 1 743 ? -4.477 50.75 -11.25 1 86.94 743 ILE A N 1
ATOM 5922 C CA . ILE A 1 743 ? -3.02 50.812 -11.234 1 86.94 743 ILE A CA 1
ATOM 5923 C C . ILE A 1 743 ? -2.549 52 -12.094 1 86.94 743 ILE A C 1
ATOM 5925 O O . ILE A 1 743 ? -1.496 52.562 -11.836 1 86.94 743 ILE A O 1
ATOM 5929 N N . GLU A 1 744 ? -3.391 52.312 -13.07 1 85.88 744 GLU A N 1
ATOM 5930 C CA . GLU A 1 744 ? -3.039 53.406 -13.945 1 85.88 744 GLU A CA 1
ATOM 5931 C C . GLU A 1 744 ? -3.268 54.75 -13.258 1 85.88 744 GLU A C 1
ATOM 5933 O O . GLU A 1 744 ? -2.621 55.75 -13.594 1 85.88 744 GLU A O 1
ATOM 5938 N N . ARG A 1 745 ? -4.152 54.75 -12.305 1 87.31 745 ARG A N 1
ATOM 5939 C CA . ARG A 1 745 ? -4.52 56 -11.633 1 87.31 745 ARG A CA 1
ATOM 5940 C C . ARG A 1 745 ? -3.654 56.219 -10.398 1 87.31 745 ARG A C 1
ATOM 5942 O O . ARG A 1 745 ? -3.656 57.312 -9.82 1 87.31 745 ARG A O 1
ATOM 5949 N N . VAL A 1 746 ? -2.91 55.25 -10.039 1 89.5 746 VAL A N 1
ATOM 5950 C CA . VAL A 1 746 ? -2.1 55.344 -8.828 1 89.5 746 VAL A CA 1
ATOM 5951 C C . VAL A 1 746 ? -0.932 56.281 -9.047 1 89.5 746 VAL A C 1
ATOM 5953 O O . VAL A 1 746 ? -0.287 56.281 -10.094 1 89.5 746 VAL A O 1
ATOM 5956 N N . GLU A 1 747 ? -0.789 57.188 -8.102 1 89.5 747 GLU A N 1
ATOM 5957 C CA . GLU A 1 747 ? 0.326 58.125 -8.117 1 89.5 747 GLU A CA 1
ATOM 5958 C C . GLU A 1 747 ? 1.491 57.625 -7.273 1 89.5 747 GLU A C 1
ATOM 5960 O O . GLU A 1 747 ? 1.326 57.344 -6.082 1 89.5 747 GLU A O 1
ATOM 5965 N N . TRP A 1 748 ? 2.598 57.562 -7.918 1 88.81 748 TRP A N 1
ATOM 5966 C CA . TRP A 1 748 ? 3.781 57.062 -7.223 1 88.81 748 TRP A CA 1
ATOM 5967 C C . TRP A 1 748 ? 4.633 58.219 -6.703 1 88.81 748 TRP A C 1
ATOM 5969 O O . TRP A 1 748 ? 4.586 59.312 -7.242 1 88.81 748 TRP A O 1
ATOM 5979 N N . GLU A 1 749 ? 5.289 58 -5.613 1 84.12 749 GLU A N 1
ATOM 5980 C CA . GLU A 1 749 ? 6.133 59.031 -5 1 84.12 749 GLU A CA 1
ATOM 5981 C C . GLU A 1 749 ? 7.188 59.531 -5.98 1 84.12 749 GLU A C 1
ATOM 5983 O O . GLU A 1 749 ? 7.477 60.719 -6.031 1 84.12 749 GLU A O 1
ATOM 5988 N N . ASP A 1 750 ? 7.898 58.719 -6.508 1 86.56 750 ASP A N 1
ATOM 5989 C CA . ASP A 1 750 ? 8.906 59.031 -7.508 1 86.56 750 ASP A CA 1
ATOM 5990 C C . ASP A 1 750 ? 8.961 57.969 -8.602 1 86.56 750 ASP A C 1
ATOM 5992 O O . ASP A 1 750 ? 8.234 56.969 -8.539 1 86.56 750 ASP A O 1
ATOM 5996 N N . GLN A 1 751 ? 9.695 58.25 -9.648 1 88 751 GLN A N 1
ATOM 5997 C CA . GLN A 1 751 ? 9.828 57.344 -10.781 1 88 751 GLN A CA 1
ATOM 5998 C C . GLN A 1 751 ? 10.5 56.031 -10.359 1 88 751 GLN A C 1
ATOM 6000 O O . GLN A 1 751 ? 10.18 54.969 -10.883 1 88 751 GLN A O 1
ATOM 6005 N N . ALA A 1 752 ? 11.297 56.188 -9.406 1 88.88 752 ALA A N 1
ATOM 6006 C CA . ALA A 1 752 ? 11.992 55 -8.914 1 88.88 752 ALA A CA 1
ATOM 6007 C C . ALA A 1 752 ? 11.031 54.062 -8.211 1 88.88 752 ALA A C 1
ATOM 6009 O O . ALA A 1 752 ? 11.172 52.844 -8.32 1 88.88 752 ALA A O 1
ATOM 6010 N N . THR A 1 753 ? 10.125 54.594 -7.594 1 89.19 753 THR A N 1
ATOM 6011 C CA . THR A 1 753 ? 9.125 53.781 -6.891 1 89.19 753 THR A CA 1
ATOM 6012 C C . THR A 1 753 ? 8.211 53.062 -7.875 1 89.19 753 THR A C 1
ATOM 6014 O O . THR A 1 753 ? 7.848 51.906 -7.664 1 89.19 753 THR A O 1
ATOM 6017 N N . GLN A 1 754 ? 7.934 53.75 -8.891 1 89.62 754 GLN A N 1
ATOM 6018 C CA . GLN A 1 754 ? 7.062 53.188 -9.914 1 89.62 754 GLN A CA 1
ATOM 6019 C C . GLN A 1 754 ? 7.738 52 -10.609 1 89.62 754 GLN A C 1
ATOM 6021 O O . GLN A 1 754 ? 7.113 50.969 -10.82 1 89.62 754 GLN A O 1
ATOM 6026 N N . LEU A 1 755 ? 8.938 52.188 -10.914 1 87.88 755 LEU A N 1
ATOM 6027 C CA . LEU A 1 755 ? 9.672 51.125 -11.609 1 87.88 755 LEU A CA 1
ATOM 6028 C C . LEU A 1 755 ? 9.867 49.906 -10.719 1 87.88 755 LEU A C 1
ATOM 6030 O O . LEU A 1 755 ? 9.945 48.781 -11.203 1 87.88 755 LEU A O 1
ATOM 6034 N N . ARG A 1 756 ? 9.859 50.094 -9.57 1 87.19 756 ARG A N 1
ATOM 6035 C CA . ARG A 1 756 ? 10.125 49.031 -8.633 1 87.19 756 ARG A CA 1
ATOM 6036 C C . ARG A 1 756 ? 8.875 48.188 -8.383 1 87.19 756 ARG A C 1
ATOM 6038 O O . ARG A 1 756 ? 8.938 46.969 -8.328 1 87.19 756 ARG A O 1
ATOM 6045 N N . PHE A 1 757 ? 7.785 48.812 -8.227 1 89.06 757 PHE A N 1
ATOM 6046 C CA . PHE A 1 757 ? 6.621 48.094 -7.719 1 89.06 757 PHE A CA 1
ATOM 6047 C C . PHE A 1 757 ? 5.652 47.75 -8.844 1 89.06 757 PHE A C 1
ATOM 6049 O O . PHE A 1 757 ? 4.809 46.875 -8.703 1 89.06 757 PHE A O 1
ATOM 6056 N N . LEU A 1 758 ? 5.781 48.375 -9.945 1 87.38 758 LEU A N 1
ATOM 6057 C CA . LEU A 1 758 ? 4.859 48.125 -11.055 1 87.38 758 LEU A CA 1
ATOM 6058 C C . LEU A 1 758 ? 4.984 46.688 -11.562 1 87.38 758 LEU A C 1
ATOM 6060 O O . LEU A 1 758 ? 3.973 46.031 -11.805 1 87.38 758 LEU A O 1
ATOM 6064 N N . PRO A 1 759 ? 6.168 46.188 -11.656 1 84.19 759 PRO A N 1
ATOM 6065 C CA . PRO A 1 759 ? 6.27 44.781 -12.133 1 84.19 759 PRO A CA 1
ATOM 6066 C C . PRO A 1 759 ? 5.684 43.781 -11.141 1 84.19 759 PRO A C 1
ATOM 6068 O O . PRO A 1 759 ? 5.312 42.688 -11.539 1 84.19 759 PRO A O 1
ATOM 6071 N N . SER A 1 760 ? 5.66 44.062 -9.914 1 86.44 760 SER A N 1
ATOM 6072 C CA . SER A 1 760 ? 5.152 43.156 -8.898 1 86.44 760 SER A CA 1
ATOM 6073 C C . SER A 1 760 ? 3.664 43.375 -8.648 1 86.44 760 SER A C 1
ATOM 6075 O O . SER A 1 760 ? 3.088 42.781 -7.73 1 86.44 760 SER A O 1
ATOM 6077 N N . SER A 1 761 ? 3.113 44.219 -9.422 1 87.69 761 SER A N 1
ATOM 6078 C CA . SER A 1 761 ? 1.679 44.438 -9.305 1 87.69 761 SER A CA 1
ATOM 6079 C C . SER A 1 761 ? 0.881 43.5 -10.195 1 87.69 761 SER A C 1
ATOM 6081 O O . SER A 1 761 ? 1.214 43.344 -11.375 1 87.69 761 SER A O 1
ATOM 6083 N N . ARG A 1 762 ? 0.007 42.75 -9.609 1 87.31 762 ARG A N 1
ATOM 6084 C CA . ARG A 1 762 ? -0.779 41.781 -10.336 1 87.31 762 ARG A CA 1
ATOM 6085 C C . ARG A 1 762 ? -2.273 42.031 -10.18 1 87.31 762 ARG A C 1
ATOM 6087 O O . ARG A 1 762 ? -2.73 42.438 -9.109 1 87.31 762 ARG A O 1
ATOM 6094 N N . TRP A 1 763 ? -2.961 41.812 -11.344 1 82.81 763 TRP A N 1
ATOM 6095 C CA . TRP A 1 763 ? -4.418 41.906 -11.32 1 82.81 763 TRP A CA 1
ATOM 6096 C C . TRP A 1 763 ? -5.031 40.594 -10.812 1 82.81 763 TRP A C 1
ATOM 6098 O O . TRP A 1 763 ? -4.684 39.531 -11.281 1 82.81 763 TRP A O 1
ATOM 6108 N N . ARG A 1 764 ? -5.594 40.469 -9.805 1 71.62 764 ARG A N 1
ATOM 6109 C CA . ARG A 1 764 ? -6.266 39.312 -9.266 1 71.62 764 ARG A CA 1
ATOM 6110 C C . ARG A 1 764 ? -7.719 39.625 -8.922 1 71.62 764 ARG A C 1
ATOM 6112 O O . ARG A 1 764 ? -8 40.531 -8.156 1 71.62 764 ARG A O 1
ATOM 6119 N N . TRP A 1 765 ? -8.641 39.062 -9.766 1 52.62 765 TRP A N 1
ATOM 6120 C CA . TRP A 1 765 ? -10.062 39.156 -9.438 1 52.62 765 TRP A CA 1
ATOM 6121 C C . TRP A 1 765 ? -10.438 38.156 -8.367 1 52.62 765 TRP A C 1
ATOM 6123 O O . TRP A 1 765 ? -10.055 36.969 -8.445 1 52.62 765 TRP A O 1
ATOM 6133 N N . ARG A 1 766 ? -10.445 38.375 -7.23 1 46.84 766 ARG A N 1
ATOM 6134 C CA . ARG A 1 766 ? -11.031 37.438 -6.27 1 46.84 766 ARG A CA 1
ATOM 6135 C C . ARG A 1 766 ? -12.461 37.094 -6.66 1 46.84 766 ARG A C 1
ATOM 6137 O O . ARG A 1 766 ? -13.297 37.969 -6.871 1 46.84 766 ARG A O 1
ATOM 6144 N N . GLU A 1 767 ? -12.711 36 -7.422 1 34.62 767 GLU A N 1
ATOM 6145 C CA . GLU A 1 767 ? -14.109 35.594 -7.48 1 34.62 767 GLU A CA 1
ATOM 6146 C C . GLU A 1 767 ? -14.766 35.656 -6.105 1 34.62 767 GLU A C 1
ATOM 6148 O O . GLU A 1 767 ? -14.25 35.094 -5.137 1 34.62 767 GLU A O 1
ATOM 6153 N N . THR A 1 768 ? -15.469 36.625 -5.715 1 29.25 768 THR A N 1
ATOM 6154 C CA . THR A 1 768 ? -16.422 36.5 -4.613 1 29.25 768 THR A CA 1
ATOM 6155 C C . THR A 1 768 ? -17.047 35.094 -4.59 1 29.25 768 THR A C 1
ATOM 6157 O O . THR A 1 768 ? -17.406 34.562 -5.637 1 29.25 768 THR A O 1
ATOM 6160 N N . MET B 1 1 ? 79.375 -30.266 7.926 1 25.73 1 MET B N 1
ATOM 6161 C CA . MET B 1 1 ? 79.5 -29.984 6.5 1 25.73 1 MET B CA 1
ATOM 6162 C C . MET B 1 1 ? 78.25 -29.25 5.98 1 25.73 1 MET B C 1
ATOM 6164 O O . MET B 1 1 ? 78.375 -28.391 5.098 1 25.73 1 MET B O 1
ATOM 6168 N N . MET B 1 2 ? 77 -29.781 6.477 1 26.05 2 MET B N 1
ATOM 6169 C CA . MET B 1 2 ? 75.625 -29.516 5.988 1 26.05 2 MET B CA 1
ATOM 6170 C C . MET B 1 2 ? 75.25 -28.078 6.297 1 26.05 2 MET B C 1
ATOM 6172 O O . MET B 1 2 ? 74.438 -27.469 5.562 1 26.05 2 MET B O 1
ATOM 6176 N N . LEU B 1 3 ? 75.5 -27.547 7.586 1 27.44 3 LEU B N 1
ATOM 6177 C CA . LEU B 1 3 ? 75.125 -26.219 8.07 1 27.44 3 LEU B CA 1
ATOM 6178 C C . LEU B 1 3 ? 75.75 -25.125 7.219 1 27.44 3 LEU B C 1
ATOM 6180 O O . LEU B 1 3 ? 75.25 -23.984 7.195 1 27.44 3 LEU B O 1
ATOM 6184 N N . LYS B 1 4 ? 77.062 -25.391 6.785 1 31.64 4 LYS B N 1
ATOM 6185 C CA . LYS B 1 4 ? 77.938 -24.438 6.105 1 31.64 4 LYS B CA 1
ATOM 6186 C C . LYS B 1 4 ? 77.438 -24.094 4.719 1 31.64 4 LYS B C 1
ATOM 6188 O O . LYS B 1 4 ? 77.625 -22.984 4.223 1 31.64 4 LYS B O 1
ATOM 6193 N N . GLU B 1 5 ? 76.938 -25.203 4.066 1 30.42 5 GLU B N 1
ATOM 6194 C CA . GLU B 1 5 ? 76.562 -25.031 2.664 1 30.42 5 GLU B CA 1
ATOM 6195 C C . GLU B 1 5 ? 75.375 -24.062 2.516 1 30.42 5 GLU B C 1
ATOM 6197 O O . GLU B 1 5 ? 75.188 -23.438 1.466 1 30.42 5 GLU B O 1
ATOM 6202 N N . VAL B 1 6 ? 74.5 -24.094 3.627 1 35.34 6 VAL B N 1
ATOM 6203 C CA . VAL B 1 6 ? 73.312 -23.281 3.564 1 35.34 6 VAL B CA 1
ATOM 6204 C C . VAL B 1 6 ? 73.625 -21.797 3.521 1 35.34 6 VAL B C 1
ATOM 6206 O O . VAL B 1 6 ? 72.938 -20.984 2.955 1 35.34 6 VAL B O 1
ATOM 6209 N N . GLU B 1 7 ? 74.812 -21.453 4.234 1 33.03 7 GLU B N 1
ATOM 6210 C CA . GLU B 1 7 ? 75.25 -20.062 4.359 1 33.03 7 GLU B CA 1
ATOM 6211 C C . GLU B 1 7 ? 75.688 -19.516 3.016 1 33.03 7 GLU B C 1
ATOM 6213 O O . GLU B 1 7 ? 75.562 -18.312 2.764 1 33.03 7 GLU B O 1
ATOM 6218 N N . SER B 1 8 ? 76.438 -20.391 2.217 1 32.56 8 SER B N 1
ATOM 6219 C CA . SER B 1 8 ? 77.125 -19.859 1.038 1 32.56 8 SER B CA 1
ATOM 6220 C C . SER B 1 8 ? 76.125 -19.375 -0.007 1 32.56 8 SER B C 1
ATOM 6222 O O . SER B 1 8 ? 76.438 -18.453 -0.776 1 32.56 8 SER B O 1
ATOM 6224 N N . LEU B 1 9 ? 75.062 -20.266 -0.31 1 31.73 9 LEU B N 1
ATOM 6225 C CA . LEU B 1 9 ? 74.188 -19.891 -1.423 1 31.73 9 LEU B CA 1
ATOM 6226 C C . LEU B 1 9 ? 73.438 -18.625 -1.104 1 31.73 9 LEU B C 1
ATOM 6228 O O . LEU B 1 9 ? 72.75 -18.047 -1.983 1 31.73 9 LEU B O 1
ATOM 6232 N N . SER B 1 10 ? 73.25 -18.172 0.266 1 30.56 10 SER B N 1
ATOM 6233 C CA . SER B 1 10 ? 72.562 -16.953 0.694 1 30.56 10 SER B CA 1
ATOM 6234 C C . SER B 1 10 ? 73.25 -15.711 0.123 1 30.56 10 SER B C 1
ATOM 6236 O O . SER B 1 10 ? 72.688 -14.625 0.107 1 30.56 10 SER B O 1
ATOM 6238 N N . SER B 1 11 ? 74.562 -15.758 0.042 1 31.47 11 SER B N 1
ATOM 6239 C CA . SER B 1 11 ? 75.375 -14.57 -0.343 1 31.47 11 SER B CA 1
ATOM 6240 C C . SER B 1 11 ? 75.062 -14.195 -1.795 1 31.47 11 SER B C 1
ATOM 6242 O O . SER B 1 11 ? 75.5 -13.141 -2.258 1 31.47 11 SER B O 1
ATOM 6244 N N . GLN B 1 12 ? 75 -15.273 -2.689 1 29.88 12 GLN B N 1
ATOM 6245 C CA . GLN B 1 12 ? 74.875 -14.805 -4.07 1 29.88 12 GLN B CA 1
ATOM 6246 C C . GLN B 1 12 ? 73.625 -14.039 -4.312 1 29.88 12 GLN B C 1
ATOM 6248 O O . GLN B 1 12 ? 72.562 -14.344 -3.723 1 29.88 12 GLN B O 1
ATOM 6253 N N . GLY B 1 13 ? 73.562 -12.797 -4.645 1 29.06 13 GLY B N 1
ATOM 6254 C CA . GLY B 1 13 ? 72.75 -11.641 -4.871 1 29.06 13 GLY B CA 1
ATOM 6255 C C . GLY B 1 13 ? 71.438 -12 -5.559 1 29.06 13 GLY B C 1
ATOM 6256 O O . GLY B 1 13 ? 70.688 -11.125 -6.039 1 29.06 13 GLY B O 1
ATOM 6257 N N . PHE B 1 14 ? 71.312 -13.242 -6.188 1 28.17 14 PHE B N 1
ATOM 6258 C CA . PHE B 1 14 ? 70.25 -13.438 -7.191 1 28.17 14 PHE B CA 1
ATOM 6259 C C . PHE B 1 14 ? 68.875 -13.383 -6.551 1 28.17 14 PHE B C 1
ATOM 6261 O O . PHE B 1 14 ? 67.875 -13.82 -7.148 1 28.17 14 PHE B O 1
ATOM 6268 N N . PHE B 1 15 ? 68.75 -13.211 -5.273 1 28.62 15 PHE B N 1
ATOM 6269 C CA . PHE B 1 15 ? 67.375 -13.414 -4.766 1 28.62 15 PHE B CA 1
ATOM 6270 C C . PHE B 1 15 ? 66.5 -12.258 -5.156 1 28.62 15 PHE B C 1
ATOM 6272 O O . PHE B 1 15 ? 66.125 -11.438 -4.309 1 28.62 15 PHE B O 1
ATOM 6279 N N . ASP B 1 16 ? 66.812 -11.555 -6.277 1 29.83 16 ASP B N 1
ATOM 6280 C CA . ASP B 1 16 ? 65.75 -10.609 -6.664 1 29.83 16 ASP B CA 1
ATOM 6281 C C . ASP B 1 16 ? 64.375 -11.289 -6.773 1 29.83 16 ASP B C 1
ATOM 6283 O O . ASP B 1 16 ? 64.062 -11.805 -7.836 1 29.83 16 ASP B O 1
ATOM 6287 N N . VAL B 1 17 ? 64.125 -12.203 -5.957 1 29.3 17 VAL B N 1
ATOM 6288 C CA . VAL B 1 17 ? 62.781 -12.797 -6.113 1 29.3 17 VAL B CA 1
ATOM 6289 C C . VAL B 1 17 ? 61.75 -11.695 -6.18 1 29.3 17 VAL B C 1
ATOM 6291 O O . VAL B 1 17 ? 61.5 -10.984 -5.199 1 29.3 17 VAL B O 1
ATOM 6294 N N . VAL B 1 18 ? 61.75 -10.891 -7.246 1 29.23 18 VAL B N 1
ATOM 6295 C CA . VAL B 1 18 ? 60.562 -10.125 -7.633 1 29.23 18 VAL B CA 1
ATOM 6296 C C . VAL B 1 18 ? 59.312 -10.93 -7.324 1 29.23 18 VAL B C 1
ATOM 6298 O O . VAL B 1 18 ? 59.125 -12.023 -7.859 1 29.23 18 VAL B O 1
ATOM 6301 N N . SER B 1 19 ? 59.031 -11.016 -6.078 1 28.16 19 SER B N 1
ATOM 6302 C CA . SER B 1 19 ? 57.656 -11.523 -5.855 1 28.16 19 SER B CA 1
ATOM 6303 C C . SER B 1 19 ? 56.719 -11.047 -6.945 1 28.16 19 SER B C 1
ATOM 6305 O O . SER B 1 19 ? 56.375 -9.867 -7.012 1 28.16 19 SER B O 1
ATOM 6307 N N . GLU B 1 20 ? 57 -11.344 -8.188 1 28.02 20 GLU B N 1
ATOM 6308 C CA . GLU B 1 20 ? 55.969 -11.156 -9.203 1 28.02 20 GLU B CA 1
ATOM 6309 C C . GLU B 1 20 ? 54.594 -11.406 -8.625 1 28.02 20 GLU B C 1
ATOM 6311 O O . GLU B 1 20 ? 54.344 -12.445 -8.016 1 28.02 20 GLU B O 1
ATOM 6316 N N . ALA B 1 21 ? 53.906 -10.344 -8.281 1 31.73 21 ALA B N 1
ATOM 6317 C CA . ALA B 1 21 ? 52.469 -10.477 -8.125 1 31.73 21 ALA B CA 1
ATOM 6318 C C . ALA B 1 21 ? 51.906 -11.547 -9.062 1 31.73 21 ALA B C 1
ATOM 6320 O O . ALA B 1 21 ? 52.031 -11.445 -10.281 1 31.73 21 ALA B O 1
ATOM 6321 N N . THR B 1 22 ? 52.094 -12.781 -8.812 1 30.84 22 THR B N 1
ATOM 6322 C CA . THR B 1 22 ? 51.438 -13.805 -9.609 1 30.84 22 THR B CA 1
ATOM 6323 C C . THR B 1 22 ? 50.125 -13.297 -10.164 1 30.84 22 THR B C 1
ATOM 6325 O O . THR B 1 22 ? 49.312 -12.719 -9.43 1 30.84 22 THR B O 1
ATOM 6328 N N . PRO B 1 23 ? 49.969 -13.039 -11.422 1 36.41 23 PRO B N 1
ATOM 6329 C CA . PRO B 1 23 ? 48.688 -12.617 -12.008 1 36.41 23 PRO B CA 1
ATOM 6330 C C . PRO B 1 23 ? 47.5 -13.352 -11.414 1 36.41 23 PRO B C 1
ATOM 6332 O O . PRO B 1 23 ? 47.562 -14.57 -11.219 1 36.41 23 PRO B O 1
ATOM 6335 N N . PHE B 1 24 ? 46.906 -12.859 -10.359 1 39.22 24 PHE B N 1
ATOM 6336 C CA . PHE B 1 24 ? 45.688 -13.32 -9.742 1 39.22 24 PHE B CA 1
ATOM 6337 C C . PHE B 1 24 ? 44.688 -13.82 -10.797 1 39.22 24 PHE B C 1
ATOM 6339 O O . PHE B 1 24 ? 43.656 -13.203 -11.031 1 39.22 24 PHE B O 1
ATOM 6346 N N . ALA B 1 25 ? 45.094 -14.039 -11.992 1 46.44 25 ALA B N 1
ATOM 6347 C CA . ALA B 1 25 ? 44.031 -14.508 -12.875 1 46.44 25 ALA B CA 1
ATOM 6348 C C . ALA B 1 25 ? 43.406 -15.812 -12.359 1 46.44 25 ALA B C 1
ATOM 6350 O O . ALA B 1 25 ? 42.938 -16.625 -13.148 1 46.44 25 ALA B O 1
ATOM 6351 N N . ASP B 1 26 ? 43.5 -16.328 -11.109 1 55.84 26 ASP B N 1
ATOM 6352 C CA . ASP B 1 26 ? 43.406 -17.75 -10.812 1 55.84 26 ASP B CA 1
ATOM 6353 C C . ASP B 1 26 ? 41.938 -18.188 -10.68 1 55.84 26 ASP B C 1
ATOM 6355 O O . ASP B 1 26 ? 41.219 -17.656 -9.836 1 55.84 26 ASP B O 1
ATOM 6359 N N . VAL B 1 27 ? 41.344 -18.5 -11.75 1 59.41 27 VAL B N 1
ATOM 6360 C CA . VAL B 1 27 ? 40.094 -19.25 -11.664 1 59.41 27 VAL B CA 1
ATOM 6361 C C . VAL B 1 27 ? 40.375 -20.609 -10.992 1 59.41 27 VAL B C 1
ATOM 6363 O O . VAL B 1 27 ? 41.25 -21.359 -11.406 1 59.41 27 VAL B O 1
ATOM 6366 N N . ASP B 1 28 ? 39.875 -20.781 -9.789 1 64.12 28 ASP B N 1
ATOM 6367 C CA . ASP B 1 28 ? 39.906 -22.109 -9.188 1 64.12 28 ASP B CA 1
ATOM 6368 C C . ASP B 1 28 ? 38.812 -23 -9.766 1 64.12 28 ASP B C 1
ATOM 6370 O O . ASP B 1 28 ? 37.625 -22.75 -9.578 1 64.12 28 ASP B O 1
ATOM 6374 N N . GLU B 1 29 ? 39.219 -23.891 -10.578 1 65.44 29 GLU B N 1
ATOM 6375 C CA . GLU B 1 29 ? 38.25 -24.828 -11.094 1 65.44 29 GLU B CA 1
ATOM 6376 C C . GLU B 1 29 ? 37.625 -25.641 -9.961 1 65.44 29 GLU B C 1
ATOM 6378 O O . GLU B 1 29 ? 38.312 -26.047 -9.023 1 65.44 29 GLU B O 1
ATOM 6383 N N . ILE B 1 30 ? 36.406 -25.688 -9.906 1 66.25 30 ILE B N 1
ATOM 6384 C CA . ILE B 1 30 ? 35.688 -26.469 -8.914 1 66.25 30 ILE B CA 1
ATOM 6385 C C . ILE B 1 30 ? 35.344 -27.844 -9.484 1 66.25 30 ILE B C 1
ATOM 6387 O O . ILE B 1 30 ? 34.875 -27.953 -10.617 1 66.25 30 ILE B O 1
ATOM 6391 N N . PRO B 1 31 ? 35.781 -28.969 -8.773 1 60.06 31 PRO B N 1
ATOM 6392 C CA . PRO B 1 31 ? 35.469 -30.312 -9.258 1 60.06 31 PRO B CA 1
ATOM 6393 C C . PRO B 1 31 ? 33.969 -30.531 -9.438 1 60.06 31 PRO B C 1
ATOM 6395 O O . PRO B 1 31 ? 33.156 -30.016 -8.648 1 60.06 31 PRO B O 1
ATOM 6398 N N . PHE B 1 32 ? 33.719 -30.828 -10.656 1 58.88 32 PHE B N 1
ATOM 6399 C CA . PHE B 1 32 ? 32.312 -31.156 -10.867 1 58.88 32 PHE B CA 1
ATOM 6400 C C . PHE B 1 32 ? 32.156 -32.5 -11.586 1 58.88 32 PHE B C 1
ATOM 6402 O O . PHE B 1 32 ? 33.062 -32.938 -12.289 1 58.88 32 PHE B O 1
ATOM 6409 N N . GLN B 1 33 ? 31.266 -33.375 -11.109 1 55.06 33 GLN B N 1
ATOM 6410 C CA . GLN B 1 33 ? 30.984 -34.594 -11.828 1 55.06 33 GLN B CA 1
ATOM 6411 C C . GLN B 1 33 ? 30.594 -34.344 -13.281 1 55.06 33 GLN B C 1
ATOM 6413 O O . GLN B 1 33 ? 29.719 -33.5 -13.539 1 55.06 33 GLN B O 1
ATOM 6418 N N . PRO B 1 34 ? 31.406 -34.688 -14.242 1 48.31 34 PRO B N 1
ATOM 6419 C CA . PRO B 1 34 ? 31.266 -34.406 -15.672 1 48.31 34 PRO B CA 1
ATOM 6420 C C . PRO B 1 34 ? 29.859 -34.656 -16.188 1 48.31 34 PRO B C 1
ATOM 6422 O O . PRO B 1 34 ? 29.531 -34.281 -17.312 1 48.31 34 PRO B O 1
ATOM 6425 N N . THR B 1 35 ? 29.062 -35.531 -15.633 1 47.91 35 THR B N 1
ATOM 6426 C CA . THR B 1 35 ? 27.906 -36.062 -16.344 1 47.91 35 THR B CA 1
ATOM 6427 C C . THR B 1 35 ? 26.766 -35.062 -16.359 1 47.91 35 THR B C 1
ATOM 6429 O O . THR B 1 35 ? 25.891 -35.094 -15.492 1 47.91 35 THR B O 1
ATOM 6432 N N . ILE B 1 36 ? 26.984 -33.844 -16.672 1 56.28 36 ILE B N 1
ATOM 6433 C CA . ILE B 1 36 ? 25.812 -32.969 -16.719 1 56.28 36 ILE B CA 1
ATOM 6434 C C . ILE B 1 36 ? 25.078 -33.188 -18.047 1 56.28 36 ILE B C 1
ATOM 6436 O O . ILE B 1 36 ? 25.625 -32.906 -19.109 1 56.28 36 ILE B O 1
ATOM 6440 N N . VAL B 1 37 ? 24.062 -34.031 -18.172 1 66.31 37 VAL B N 1
ATOM 6441 C CA . VAL B 1 37 ? 23.234 -34.219 -19.359 1 66.31 37 VAL B CA 1
ATOM 6442 C C . VAL B 1 37 ? 22.094 -33.219 -19.375 1 66.31 37 VAL B C 1
ATOM 6444 O O . VAL B 1 37 ? 21.391 -33.031 -18.375 1 66.31 37 VAL B O 1
ATOM 6447 N N . GLY B 1 38 ? 21.984 -32.438 -20.469 1 67.06 38 GLY B N 1
ATOM 6448 C CA . GLY B 1 38 ? 20.781 -31.703 -20.797 1 67.06 38 GLY B CA 1
ATOM 6449 C C . GLY B 1 38 ? 20.875 -30.234 -20.453 1 67.06 38 GLY B C 1
ATOM 6450 O O . GLY B 1 38 ? 19.938 -29.469 -20.719 1 67.06 38 GLY B O 1
ATOM 6451 N N . GLN B 1 39 ? 22.047 -29.797 -19.875 1 77.88 39 GLN B N 1
ATOM 6452 C CA . GLN B 1 39 ? 22.078 -28.391 -19.516 1 77.88 39 GLN B CA 1
ATOM 6453 C C . GLN B 1 39 ? 23 -27.609 -20.438 1 77.88 39 GLN B C 1
ATOM 6455 O O . GLN B 1 39 ? 23.375 -26.469 -20.141 1 77.88 39 GLN B O 1
ATOM 6460 N N . GLU B 1 40 ? 23.234 -28.188 -21.531 1 82 40 GLU B N 1
ATOM 6461 C CA . GLU B 1 40 ? 24.188 -27.547 -22.438 1 82 40 GLU B CA 1
ATOM 6462 C C . GLU B 1 40 ? 23.578 -26.281 -23.047 1 82 40 GLU B C 1
ATOM 6464 O O . GLU B 1 40 ? 24.234 -25.234 -23.125 1 82 40 GLU B O 1
ATOM 6469 N N . ILE B 1 41 ? 22.328 -26.469 -23.344 1 83.25 41 ILE B N 1
ATOM 6470 C CA . ILE B 1 41 ? 21.656 -25.328 -23.953 1 83.25 41 ILE B CA 1
ATOM 6471 C C . ILE B 1 41 ? 21.531 -24.203 -22.906 1 83.25 41 ILE B C 1
ATOM 6473 O O . ILE B 1 41 ? 21.766 -23.031 -23.219 1 83.25 41 ILE B O 1
ATOM 6477 N N . MET B 1 42 ? 21.25 -24.594 -21.781 1 88.44 42 MET B N 1
ATOM 6478 C CA . MET B 1 42 ? 21.094 -23.625 -20.719 1 88.44 42 MET B CA 1
ATOM 6479 C C . MET B 1 42 ? 22.422 -22.953 -20.375 1 88.44 42 MET B C 1
ATOM 6481 O O . MET B 1 42 ? 22.469 -21.766 -20.078 1 88.44 42 MET B O 1
ATOM 6485 N N . LEU B 1 43 ? 23.438 -23.75 -20.406 1 90.56 43 LEU B N 1
ATOM 6486 C CA . LEU B 1 43 ? 24.781 -23.234 -20.141 1 90.56 43 LEU B CA 1
ATOM 6487 C C . LEU B 1 43 ? 25.172 -22.188 -21.188 1 90.56 43 LEU B C 1
ATOM 6489 O O . LEU B 1 43 ? 25.703 -21.141 -20.844 1 90.56 43 LEU B O 1
ATOM 6493 N N . GLU B 1 44 ? 24.828 -22.484 -22.359 1 90.5 44 GLU B N 1
ATOM 6494 C CA . GLU B 1 44 ? 25.172 -21.562 -23.438 1 90.5 44 GLU B CA 1
ATOM 6495 C C . GLU B 1 44 ? 24.375 -20.266 -23.312 1 90.5 44 GLU B C 1
ATOM 6497 O O . GLU B 1 44 ? 24.906 -19.172 -23.531 1 90.5 44 GLU B O 1
ATOM 6502 N N . LYS B 1 45 ? 23.156 -20.469 -23.016 1 90.31 45 LYS B N 1
ATOM 6503 C CA . LYS B 1 45 ? 22.312 -19.297 -22.859 1 90.31 45 LYS B CA 1
ATOM 6504 C C . LYS B 1 45 ? 22.781 -18.422 -21.688 1 90.31 45 LYS B C 1
ATOM 6506 O O . LYS B 1 45 ? 22.859 -17.203 -21.812 1 90.31 45 LYS B O 1
ATOM 6511 N N . ALA B 1 46 ? 23.047 -19.062 -20.594 1 93.12 46 ALA B N 1
ATOM 6512 C CA . ALA B 1 46 ? 23.531 -18.359 -19.406 1 93.12 46 ALA B CA 1
ATOM 6513 C C . ALA B 1 46 ? 24.859 -17.672 -19.672 1 93.12 46 ALA B C 1
ATOM 6515 O O . ALA B 1 46 ? 25.062 -16.516 -19.266 1 93.12 46 ALA B O 1
ATOM 6516 N N . TRP B 1 47 ? 25.703 -18.359 -20.406 1 91.69 47 TRP B N 1
ATOM 6517 C CA . TRP B 1 47 ? 27.016 -17.828 -20.719 1 91.69 47 TRP B CA 1
ATOM 6518 C C . TRP B 1 47 ? 26.906 -16.594 -21.625 1 91.69 47 TRP B C 1
ATOM 6520 O O . TRP B 1 47 ? 27.562 -15.586 -21.375 1 91.69 47 TRP B O 1
ATOM 6530 N N . ASN B 1 48 ? 26.062 -16.703 -22.594 1 90.88 48 ASN B N 1
ATOM 6531 C CA . ASN B 1 48 ? 25.891 -15.594 -23.531 1 90.88 48 ASN B CA 1
ATOM 6532 C C . ASN B 1 48 ? 25.281 -14.375 -22.844 1 90.88 48 ASN B C 1
ATOM 6534 O O . ASN B 1 48 ? 25.672 -13.242 -23.125 1 90.88 48 ASN B O 1
ATOM 6538 N N . ARG B 1 49 ? 24.422 -14.672 -22 1 91.25 49 ARG B N 1
ATOM 6539 C CA . ARG B 1 49 ? 23.797 -13.57 -21.266 1 91.25 49 ARG B CA 1
ATOM 6540 C C . ARG B 1 49 ? 24.781 -12.891 -20.344 1 91.25 49 ARG B C 1
ATOM 6542 O O . ARG B 1 49 ? 24.781 -11.664 -20.219 1 91.25 49 ARG B O 1
ATOM 6549 N N . LEU B 1 50 ? 25.562 -13.664 -19.656 1 91.06 50 LEU B N 1
ATOM 6550 C CA . LEU B 1 50 ? 26.562 -13.133 -18.719 1 91.06 50 LEU B CA 1
ATOM 6551 C C . LEU B 1 50 ? 27.625 -12.328 -19.469 1 91.06 50 LEU B C 1
ATOM 6553 O O . LEU B 1 50 ? 28.078 -11.297 -18.969 1 91.06 50 LEU B O 1
ATOM 6557 N N . MET B 1 51 ? 27.922 -12.75 -20.688 1 89 51 MET B N 1
ATOM 6558 C CA . MET B 1 51 ? 29.047 -12.156 -21.406 1 89 51 MET B CA 1
ATOM 6559 C C . MET B 1 51 ? 28.578 -11.016 -22.297 1 89 51 MET B C 1
ATOM 6561 O O . MET B 1 51 ? 29.391 -10.273 -22.859 1 89 51 MET B O 1
ATOM 6565 N N . GLU B 1 52 ? 27.234 -10.945 -22.438 1 85.19 52 GLU B N 1
ATOM 6566 C CA . GLU B 1 52 ? 26.703 -9.844 -23.234 1 85.19 52 GLU B CA 1
ATOM 6567 C C . GLU B 1 52 ? 27.109 -8.492 -22.656 1 85.19 52 GLU B C 1
ATOM 6569 O O . GLU B 1 52 ? 27.141 -8.32 -21.438 1 85.19 52 GLU B O 1
ATOM 6574 N N . ASP B 1 53 ? 27.297 -7.535 -23.578 1 76.31 53 ASP B N 1
ATOM 6575 C CA . ASP B 1 53 ? 27.719 -6.199 -23.172 1 76.31 53 ASP B CA 1
ATOM 6576 C C . ASP B 1 53 ? 26.562 -5.434 -22.516 1 76.31 53 ASP B C 1
ATOM 6578 O O . ASP B 1 53 ? 25.453 -5.434 -23.047 1 76.31 53 ASP B O 1
ATOM 6582 N N . GLY B 1 54 ? 26.641 -5.027 -21.391 1 68.94 54 GLY B N 1
ATOM 6583 C CA . GLY B 1 54 ? 25.625 -4.246 -20.719 1 68.94 54 GLY B CA 1
ATOM 6584 C C . GLY B 1 54 ? 25 -4.965 -19.531 1 68.94 54 GLY B C 1
ATOM 6585 O O . GLY B 1 54 ? 24.422 -4.332 -18.656 1 68.94 54 GLY B O 1
ATOM 6586 N N . SER B 1 55 ? 25.125 -6.328 -19.734 1 69.19 55 SER B N 1
ATOM 6587 C CA . SER B 1 55 ? 24.547 -7.098 -18.641 1 69.19 55 SER B CA 1
ATOM 6588 C C . SER B 1 55 ? 25.531 -7.27 -17.5 1 69.19 55 SER B C 1
ATOM 6590 O O . SER B 1 55 ? 26.656 -7.746 -17.703 1 69.19 55 SER B O 1
ATOM 6592 N N . GLY B 1 56 ? 25.25 -6.766 -16.375 1 83.62 56 GLY B N 1
ATOM 6593 C CA . GLY B 1 56 ? 26.234 -6.84 -15.305 1 83.62 56 GLY B CA 1
ATOM 6594 C C . GLY B 1 56 ? 25.906 -7.918 -14.281 1 83.62 56 GLY B C 1
ATOM 6595 O O . GLY B 1 56 ? 26.812 -8.5 -13.688 1 83.62 56 GLY B O 1
ATOM 6596 N N . ILE B 1 57 ? 24.688 -8.305 -14.125 1 92.12 57 ILE B N 1
ATOM 6597 C CA . ILE B 1 57 ? 24.328 -9.25 -13.078 1 92.12 57 ILE B CA 1
ATOM 6598 C C . ILE B 1 57 ? 23.438 -10.344 -13.656 1 92.12 57 ILE B C 1
ATOM 6600 O O . ILE B 1 57 ? 22.453 -10.047 -14.352 1 92.12 57 ILE B O 1
ATOM 6604 N N . LEU B 1 58 ? 23.797 -11.617 -13.523 1 95.06 58 LEU B N 1
ATOM 6605 C CA . LEU B 1 58 ? 23.016 -12.766 -13.953 1 95.06 58 LEU B CA 1
ATOM 6606 C C . LEU B 1 58 ? 22.438 -13.523 -12.758 1 95.06 58 LEU B C 1
ATOM 6608 O O . LEU B 1 58 ? 23.188 -13.938 -11.867 1 95.06 58 LEU B O 1
ATOM 6612 N N . GLY B 1 59 ? 21.141 -13.57 -12.734 1 96.12 59 GLY B N 1
ATOM 6613 C CA . GLY B 1 59 ? 20.484 -14.352 -11.695 1 96.12 59 GLY B CA 1
ATOM 6614 C C . GLY B 1 59 ? 19.906 -15.656 -12.203 1 96.12 59 GLY B C 1
ATOM 6615 O O . GLY B 1 59 ? 19.109 -15.656 -13.148 1 96.12 59 GLY B O 1
ATOM 6616 N N . LEU B 1 60 ? 20.375 -16.781 -11.641 1 96.81 60 LEU B N 1
ATOM 6617 C CA . LEU B 1 60 ? 19.844 -18.125 -11.938 1 96.81 60 LEU B CA 1
ATOM 6618 C C . LEU B 1 60 ? 18.953 -18.609 -10.812 1 96.81 60 LEU B C 1
ATOM 6620 O O . LEU B 1 60 ? 19.406 -18.766 -9.672 1 96.81 60 LEU B O 1
ATOM 6624 N N . TYR B 1 61 ? 17.703 -18.828 -11.172 1 96.56 61 TYR B N 1
ATOM 6625 C CA . TYR B 1 61 ? 16.812 -19.281 -10.109 1 96.56 61 TYR B CA 1
ATOM 6626 C C . TYR B 1 61 ? 16.062 -20.547 -10.523 1 96.56 61 TYR B C 1
ATOM 6628 O O . TYR B 1 61 ? 15.992 -20.875 -11.711 1 96.56 61 TYR B O 1
ATOM 6636 N N . GLY B 1 62 ? 15.633 -21.312 -9.539 1 95.12 62 GLY B N 1
ATOM 6637 C CA . GLY B 1 62 ? 14.898 -22.547 -9.766 1 95.12 62 GLY B CA 1
ATOM 6638 C C . GLY B 1 62 ? 14.703 -23.359 -8.508 1 95.12 62 GLY B C 1
ATOM 6639 O O . GLY B 1 62 ? 15.227 -23.016 -7.445 1 95.12 62 GLY B O 1
ATOM 6640 N N . MET B 1 63 ? 14.008 -24.406 -8.672 1 92.88 63 MET B N 1
ATOM 6641 C CA . MET B 1 63 ? 13.672 -25.266 -7.531 1 92.88 63 MET B CA 1
ATOM 6642 C C . MET B 1 63 ? 14.914 -25.953 -6.984 1 92.88 63 MET B C 1
ATOM 6644 O O . MET B 1 63 ? 15.938 -26.031 -7.664 1 92.88 63 MET B O 1
ATOM 6648 N N . GLY B 1 64 ? 14.812 -26.453 -5.766 1 91.56 64 GLY B N 1
ATOM 6649 C CA . GLY B 1 64 ? 15.93 -27.172 -5.176 1 91.56 64 GLY B CA 1
ATOM 6650 C C . GLY B 1 64 ? 16.266 -28.453 -5.91 1 91.56 64 GLY B C 1
ATOM 6651 O O . GLY B 1 64 ? 15.367 -29.234 -6.258 1 91.56 64 GLY B O 1
ATOM 6652 N N . GLY B 1 65 ? 17.516 -28.594 -6.25 1 90.06 65 GLY B N 1
ATOM 6653 C CA . GLY B 1 65 ? 17.969 -29.828 -6.863 1 90.06 65 GLY B CA 1
ATOM 6654 C C . GLY B 1 65 ? 17.875 -29.828 -8.375 1 90.06 65 GLY B C 1
ATOM 6655 O O . GLY B 1 65 ? 18.125 -30.844 -9.023 1 90.06 65 GLY B O 1
ATOM 6656 N N . VAL B 1 66 ? 17.516 -28.703 -8.961 1 91.25 66 VAL B N 1
ATOM 6657 C CA . VAL B 1 66 ? 17.266 -28.625 -10.398 1 91.25 66 VAL B CA 1
ATOM 6658 C C . VAL B 1 66 ? 18.594 -28.516 -11.148 1 91.25 66 VAL B C 1
ATOM 6660 O O . VAL B 1 66 ? 18.656 -28.766 -12.359 1 91.25 66 VAL B O 1
ATOM 6663 N N . GLY B 1 67 ? 19.703 -28.156 -10.414 1 90.5 67 GLY B N 1
ATOM 6664 C CA . GLY B 1 67 ? 21.016 -28.109 -11.047 1 90.5 67 GLY B CA 1
ATOM 6665 C C . GLY B 1 67 ? 21.578 -26.703 -11.141 1 90.5 67 GLY B C 1
ATOM 6666 O O . GLY B 1 67 ? 22.391 -26.422 -12.023 1 90.5 67 GLY B O 1
ATOM 6667 N N . LYS B 1 68 ? 21.125 -25.766 -10.32 1 92.94 68 LYS B N 1
ATOM 6668 C CA . LYS B 1 68 ? 21.609 -24.375 -10.344 1 92.94 68 LYS B CA 1
ATOM 6669 C C . LYS B 1 68 ? 23.094 -24.297 -10 1 92.94 68 LYS B C 1
ATOM 6671 O O . LYS B 1 68 ? 23.859 -23.625 -10.688 1 92.94 68 LYS B O 1
ATOM 6676 N N . THR B 1 69 ? 23.484 -25.016 -8.883 1 90.5 69 THR B N 1
ATOM 6677 C CA . THR B 1 69 ? 24.875 -25.031 -8.453 1 90.5 69 THR B CA 1
ATOM 6678 C C . THR B 1 69 ? 25.766 -25.656 -9.531 1 90.5 69 THR B C 1
ATOM 6680 O O . THR B 1 69 ? 26.859 -25.172 -9.797 1 90.5 69 THR B O 1
ATOM 6683 N N . THR B 1 70 ? 25.219 -26.672 -10.141 1 88.56 70 THR B N 1
ATOM 6684 C CA . THR B 1 70 ? 25.953 -27.344 -11.211 1 88.56 70 THR B CA 1
ATOM 6685 C C . THR B 1 70 ? 26.172 -26.391 -12.383 1 88.56 70 THR B C 1
ATOM 6687 O O . THR B 1 70 ? 27.281 -26.312 -12.93 1 88.56 70 THR B O 1
ATOM 6690 N N . LEU B 1 71 ? 25.156 -25.75 -12.773 1 90.94 71 LEU B N 1
ATOM 6691 C CA . LEU B 1 71 ? 25.25 -24.797 -13.875 1 90.94 71 LEU B CA 1
ATOM 6692 C C . LEU B 1 71 ? 26.25 -23.688 -13.57 1 90.94 71 LEU B C 1
ATOM 6694 O O . LEU B 1 71 ? 27.047 -23.312 -14.422 1 90.94 71 LEU B O 1
ATOM 6698 N N . LEU B 1 72 ? 26.188 -23.125 -12.383 1 92.75 72 LEU B N 1
ATOM 6699 C CA . LEU B 1 72 ? 27.094 -22.062 -11.969 1 92.75 72 LEU B CA 1
ATOM 6700 C C . LEU B 1 72 ? 28.531 -22.562 -11.953 1 92.75 72 LEU B C 1
ATOM 6702 O O . LEU B 1 72 ? 29.469 -21.828 -12.289 1 92.75 72 LEU B O 1
ATOM 6706 N N . THR B 1 73 ? 28.781 -23.797 -11.555 1 90.69 73 THR B N 1
ATOM 6707 C CA . THR B 1 73 ? 30.109 -24.406 -11.539 1 90.69 73 THR B CA 1
ATOM 6708 C C . THR B 1 73 ? 30.672 -24.516 -12.953 1 90.69 73 THR B C 1
ATOM 6710 O O . THR B 1 73 ? 31.859 -24.234 -13.172 1 90.69 73 THR B O 1
ATOM 6713 N N . LYS B 1 74 ? 29.844 -24.891 -13.867 1 88.94 74 LYS B N 1
ATOM 6714 C CA . LYS B 1 74 ? 30.266 -24.969 -15.258 1 88.94 74 LYS B CA 1
ATOM 6715 C C . LYS B 1 74 ? 30.672 -23.594 -15.789 1 88.94 74 LYS B C 1
ATOM 6717 O O . LYS B 1 74 ? 31.625 -23.469 -16.562 1 88.94 74 LYS B O 1
ATOM 6722 N N . ILE B 1 75 ? 29.906 -22.609 -15.422 1 90.31 75 ILE B N 1
ATOM 6723 C CA . ILE B 1 75 ? 30.234 -21.25 -15.82 1 90.31 75 ILE B CA 1
ATOM 6724 C C . ILE B 1 75 ? 31.594 -20.859 -15.25 1 90.31 75 ILE B C 1
ATOM 6726 O O . ILE B 1 75 ? 32.438 -20.281 -15.961 1 90.31 75 ILE B O 1
ATOM 6730 N N . ASN B 1 76 ? 31.797 -21.141 -13.961 1 90.56 76 ASN B N 1
ATOM 6731 C CA . ASN B 1 76 ? 33.094 -20.875 -13.336 1 90.56 76 ASN B CA 1
ATOM 6732 C C . ASN B 1 76 ? 34.219 -21.531 -14.102 1 90.56 76 ASN B C 1
ATOM 6734 O O . ASN B 1 76 ? 35.25 -20.906 -14.344 1 90.56 76 ASN B O 1
ATOM 6738 N N . ASN B 1 77 ? 34.031 -22.766 -14.516 1 86 77 ASN B N 1
ATOM 6739 C CA . ASN B 1 77 ? 35.062 -23.516 -15.195 1 86 77 ASN B CA 1
ATOM 6740 C C . ASN B 1 77 ? 35.312 -23 -16.609 1 86 77 ASN B C 1
ATOM 6742 O O . ASN B 1 77 ? 36.406 -23.141 -17.156 1 86 77 ASN B O 1
ATOM 6746 N N . LYS B 1 78 ? 34.312 -22.516 -17.172 1 86.56 78 LYS B N 1
ATOM 6747 C CA . LYS B 1 78 ? 34.438 -21.938 -18.516 1 86.56 78 LYS B CA 1
ATOM 6748 C C . LYS B 1 78 ? 35.344 -20.719 -18.484 1 86.56 78 LYS B C 1
ATOM 6750 O O . LYS B 1 78 ? 36.031 -20.422 -19.484 1 86.56 78 LYS B O 1
ATOM 6755 N N . PHE B 1 79 ? 35.406 -20.016 -17.438 1 88.06 79 PHE B N 1
ATOM 6756 C CA . PHE B 1 79 ? 36.281 -18.844 -17.312 1 88.06 79 PHE B CA 1
ATOM 6757 C C . PHE B 1 79 ? 37.75 -19.25 -17.312 1 88.06 79 PHE B C 1
ATOM 6759 O O . PHE B 1 79 ? 38.625 -18.453 -17.672 1 88.06 79 PHE B O 1
ATOM 6766 N N . SER B 1 80 ? 38 -20.406 -16.891 1 79.19 80 SER B N 1
ATOM 6767 C CA . SER B 1 80 ? 39.375 -20.891 -16.906 1 79.19 80 SER B CA 1
ATOM 6768 C C . SER B 1 80 ? 39.906 -21.047 -18.328 1 79.19 80 SER B C 1
ATOM 6770 O O . SER B 1 80 ? 41.125 -21 -18.547 1 79.19 80 SER B O 1
ATOM 6772 N N . LYS B 1 81 ? 38.875 -21.156 -19.188 1 78.12 81 LYS B N 1
ATOM 6773 C CA . LYS B 1 81 ? 39.25 -21.391 -20.562 1 78.12 81 LYS B CA 1
ATOM 6774 C C . LYS B 1 81 ? 39.406 -20.078 -21.328 1 78.12 81 LYS B C 1
ATOM 6776 O O . LYS B 1 81 ? 39.938 -20.062 -22.438 1 78.12 81 LYS B O 1
ATOM 6781 N N . ILE B 1 82 ? 38.75 -19.125 -20.969 1 76.12 82 ILE B N 1
ATOM 6782 C CA . ILE B 1 82 ? 38.781 -17.828 -21.625 1 76.12 82 ILE B CA 1
ATOM 6783 C C . ILE B 1 82 ? 39.938 -17 -21.062 1 76.12 82 ILE B C 1
ATOM 6785 O O . ILE B 1 82 ? 39.969 -16.719 -19.859 1 76.12 82 ILE B O 1
ATOM 6789 N N . ASP B 1 83 ? 41.094 -16.938 -21.781 1 65.75 83 ASP B N 1
ATOM 6790 C CA . ASP B 1 83 ? 42.312 -16.25 -21.344 1 65.75 83 ASP B CA 1
ATOM 6791 C C . ASP B 1 83 ? 42.188 -14.742 -21.531 1 65.75 83 ASP B C 1
ATOM 6793 O O . ASP B 1 83 ? 41.562 -14.281 -22.5 1 65.75 83 ASP B O 1
ATOM 6797 N N . ASP B 1 84 ? 42.438 -13.82 -20.578 1 67.94 84 ASP B N 1
ATOM 6798 C CA . ASP B 1 84 ? 42.875 -12.43 -20.672 1 67.94 84 ASP B CA 1
ATOM 6799 C C . ASP B 1 84 ? 41.719 -11.469 -20.547 1 67.94 84 ASP B C 1
ATOM 6801 O O . ASP B 1 84 ? 41.875 -10.258 -20.734 1 67.94 84 ASP B O 1
ATOM 6805 N N . ARG B 1 85 ? 40.469 -11.953 -20.219 1 79.62 85 ARG B N 1
ATOM 6806 C CA . ARG B 1 85 ? 39.406 -10.953 -20.203 1 79.62 85 ARG B CA 1
ATOM 6807 C C . ARG B 1 85 ? 39.125 -10.477 -18.781 1 79.62 85 ARG B C 1
ATOM 6809 O O . ARG B 1 85 ? 38.75 -9.328 -18.562 1 79.62 85 ARG B O 1
ATOM 6816 N N . PHE B 1 86 ? 39.281 -11.445 -17.875 1 89.25 86 PHE B N 1
ATOM 6817 C CA . PHE B 1 86 ? 39.031 -11.094 -16.484 1 89.25 86 PHE B CA 1
ATOM 6818 C C . PHE B 1 86 ? 40.25 -11.352 -15.625 1 89.25 86 PHE B C 1
ATOM 6820 O O . PHE B 1 86 ? 41 -12.312 -15.852 1 89.25 86 PHE B O 1
ATOM 6827 N N . ASP B 1 87 ? 40.5 -10.469 -14.656 1 86.75 87 ASP B N 1
ATOM 6828 C CA . ASP B 1 87 ? 41.688 -10.531 -13.797 1 86.75 87 ASP B CA 1
ATOM 6829 C C . ASP B 1 87 ? 41.5 -11.547 -12.672 1 86.75 87 ASP B C 1
ATOM 6831 O O . ASP B 1 87 ? 42.438 -12.211 -12.258 1 86.75 87 ASP B O 1
ATOM 6835 N N . VAL B 1 88 ? 40.25 -11.617 -12.234 1 89.25 88 VAL B N 1
ATOM 6836 C CA . VAL B 1 88 ? 40.031 -12.484 -11.078 1 89.25 88 VAL B CA 1
ATOM 6837 C C . VAL B 1 88 ? 38.594 -13.016 -11.117 1 89.25 88 VAL B C 1
ATOM 6839 O O . VAL B 1 88 ? 37.656 -12.289 -11.477 1 89.25 88 VAL B O 1
ATOM 6842 N N . VAL B 1 89 ? 38.469 -14.32 -10.867 1 91.31 89 VAL B N 1
ATOM 6843 C CA . VAL B 1 89 ? 37.188 -14.961 -10.719 1 91.31 89 VAL B CA 1
ATOM 6844 C C . VAL B 1 89 ? 37 -15.438 -9.281 1 91.31 89 VAL B C 1
ATOM 6846 O O . VAL B 1 89 ? 37.781 -16.25 -8.789 1 91.31 89 VAL B O 1
ATOM 6849 N N . ILE B 1 90 ? 36 -14.945 -8.609 1 92.5 90 ILE B N 1
ATOM 6850 C CA . ILE B 1 90 ? 35.781 -15.203 -7.188 1 92.5 90 ILE B CA 1
ATOM 6851 C C . ILE B 1 90 ? 34.531 -16.078 -7 1 92.5 90 ILE B C 1
ATOM 6853 O O . ILE B 1 90 ? 33.438 -15.719 -7.473 1 92.5 90 ILE B O 1
ATOM 6857 N N . TRP B 1 91 ? 34.719 -17.203 -6.309 1 91.62 91 TRP B N 1
ATOM 6858 C CA . TRP B 1 91 ? 33.625 -18.078 -5.965 1 91.62 91 TRP B CA 1
ATOM 6859 C C . TRP B 1 91 ? 33.312 -18.016 -4.473 1 91.62 91 TRP B C 1
ATOM 6861 O O . TRP B 1 91 ? 34.188 -18.25 -3.639 1 91.62 91 TRP B O 1
ATOM 6871 N N . VAL B 1 92 ? 32.031 -17.641 -4.148 1 91.94 92 VAL B N 1
ATOM 6872 C CA . VAL B 1 92 ? 31.625 -17.562 -2.754 1 91.94 92 VAL B CA 1
ATOM 6873 C C . VAL B 1 92 ? 30.375 -18.406 -2.537 1 91.94 92 VAL B C 1
ATOM 6875 O O . VAL B 1 92 ? 29.375 -18.25 -3.262 1 91.94 92 VAL B O 1
ATOM 6878 N N . VAL B 1 93 ? 30.391 -19.328 -1.579 1 90.38 93 VAL B N 1
ATOM 6879 C CA . VAL B 1 93 ? 29.188 -20.047 -1.171 1 90.38 93 VAL B CA 1
ATOM 6880 C C . VAL B 1 93 ? 28.5 -19.312 -0.034 1 90.38 93 VAL B C 1
ATOM 6882 O O . VAL B 1 93 ? 29 -19.266 1.092 1 90.38 93 VAL B O 1
ATOM 6885 N N . VAL B 1 94 ? 27.359 -18.656 -0.214 1 87.31 94 VAL B N 1
ATOM 6886 C CA . VAL B 1 94 ? 26.656 -17.828 0.756 1 87.31 94 VAL B CA 1
ATOM 6887 C C . VAL B 1 94 ? 25.766 -18.688 1.636 1 87.31 94 VAL B C 1
ATOM 6889 O O . VAL B 1 94 ? 25.875 -18.656 2.863 1 87.31 94 VAL B O 1
ATOM 6892 N N . SER B 1 95 ? 24.969 -19.562 1.215 1 80.38 95 SER B N 1
ATOM 6893 C CA . SER B 1 95 ? 24.031 -20.469 1.89 1 80.38 95 SER B CA 1
ATOM 6894 C C . SER B 1 95 ? 23.062 -19.703 2.781 1 80.38 95 SER B C 1
ATOM 6896 O O . SER B 1 95 ? 23 -18.469 2.717 1 80.38 95 SER B O 1
ATOM 6898 N N . ARG B 1 96 ? 22.25 -20.141 3.791 1 74.44 96 ARG B N 1
ATOM 6899 C CA . ARG B 1 96 ? 21.109 -19.594 4.508 1 74.44 96 ARG B CA 1
ATOM 6900 C C . ARG B 1 96 ? 21.562 -18.641 5.605 1 74.44 96 ARG B C 1
ATOM 6902 O O . ARG B 1 96 ? 20.859 -17.672 5.922 1 74.44 96 ARG B O 1
ATOM 6909 N N . SER B 1 97 ? 22.625 -18.828 6.125 1 66.56 97 SER B N 1
ATOM 6910 C CA . SER B 1 97 ? 23.016 -18.062 7.305 1 66.56 97 SER B CA 1
ATOM 6911 C C . SER B 1 97 ? 24.094 -17.047 6.977 1 66.56 97 SER B C 1
ATOM 6913 O O . SER B 1 97 ? 24.812 -16.594 7.863 1 66.56 97 SER B O 1
ATOM 6915 N N . SER B 1 98 ? 24.016 -16.562 5.82 1 66.5 98 SER B N 1
ATOM 6916 C CA . SER B 1 98 ? 25.234 -15.828 5.52 1 66.5 98 SER B CA 1
ATOM 6917 C C . SER B 1 98 ? 25.125 -14.367 5.941 1 66.5 98 SER B C 1
ATOM 6919 O O . SER B 1 98 ? 24.062 -13.758 5.785 1 66.5 98 SER B O 1
ATOM 6921 N N . THR B 1 99 ? 26.172 -13.969 6.633 1 79 99 THR B N 1
ATOM 6922 C CA . THR B 1 99 ? 26.406 -12.586 7.062 1 79 99 THR B CA 1
ATOM 6923 C C . THR B 1 99 ? 27.297 -11.852 6.074 1 79 99 THR B C 1
ATOM 6925 O O . THR B 1 99 ? 27.984 -12.484 5.266 1 79 99 THR B O 1
ATOM 6928 N N . VAL B 1 100 ? 27.188 -10.68 6.016 1 85.56 100 VAL B N 1
ATOM 6929 C CA . VAL B 1 100 ? 28.031 -9.82 5.203 1 85.56 100 VAL B CA 1
ATOM 6930 C C . VAL B 1 100 ? 29.5 -10.109 5.504 1 85.56 100 VAL B C 1
ATOM 6932 O O . VAL B 1 100 ? 30.344 -10.156 4.594 1 85.56 100 VAL B O 1
ATOM 6935 N N . ARG B 1 101 ? 29.781 -10.445 6.684 1 86.44 101 ARG B N 1
ATOM 6936 C CA . ARG B 1 101 ? 31.156 -10.688 7.133 1 86.44 101 ARG B CA 1
ATOM 6937 C C . ARG B 1 101 ? 31.719 -11.953 6.492 1 86.44 101 ARG B C 1
ATOM 6939 O O . ARG B 1 101 ? 32.906 -11.984 6.102 1 86.44 101 ARG B O 1
ATOM 6946 N N . LYS B 1 102 ? 30.922 -12.945 6.395 1 87.69 102 LYS B N 1
ATOM 6947 C CA . LYS B 1 102 ? 31.375 -14.195 5.781 1 87.69 102 LYS B CA 1
ATOM 6948 C C . LYS B 1 102 ? 31.719 -13.992 4.309 1 87.69 102 LYS B C 1
ATOM 6950 O O . LYS B 1 102 ? 32.719 -14.5 3.822 1 87.69 102 LYS B O 1
ATOM 6955 N N . ILE B 1 103 ? 30.906 -13.289 3.604 1 91.25 103 ILE B N 1
ATOM 6956 C CA . ILE B 1 103 ? 31.125 -13.031 2.186 1 91.25 103 ILE B CA 1
ATOM 6957 C C . ILE B 1 103 ? 32.375 -12.195 2.002 1 91.25 103 ILE B C 1
ATOM 6959 O O . ILE B 1 103 ? 33.188 -12.469 1.111 1 91.25 103 ILE B O 1
ATOM 6963 N N . GLN B 1 104 ? 32.562 -11.227 2.883 1 90.94 104 GLN B N 1
ATOM 6964 C CA . GLN B 1 104 ? 33.75 -10.383 2.844 1 90.94 104 GLN B CA 1
ATOM 6965 C C . GLN B 1 104 ? 35 -11.211 3.062 1 90.94 104 GLN B C 1
ATOM 6967 O O . GLN B 1 104 ? 36.031 -11.008 2.387 1 90.94 104 GLN B O 1
ATOM 6972 N N . ARG B 1 105 ? 34.938 -12.094 3.996 1 87.75 105 ARG B N 1
ATOM 6973 C CA . ARG B 1 105 ? 36.094 -12.938 4.305 1 87.75 105 ARG B CA 1
ATOM 6974 C C . ARG B 1 105 ? 36.469 -13.789 3.098 1 87.75 105 ARG B C 1
ATOM 6976 O O . ARG B 1 105 ? 37.656 -13.891 2.764 1 87.75 105 ARG B O 1
ATOM 6983 N N . ASP B 1 106 ? 35.531 -14.414 2.441 1 88.88 106 ASP B N 1
ATOM 6984 C CA . ASP B 1 106 ? 35.781 -15.273 1.287 1 88.88 106 ASP B CA 1
ATOM 6985 C C . ASP B 1 106 ? 36.406 -14.469 0.136 1 88.88 106 ASP B C 1
ATOM 6987 O O . ASP B 1 106 ? 37.312 -14.938 -0.542 1 88.88 106 ASP B O 1
ATOM 6991 N N . ILE B 1 107 ? 35.875 -13.305 -0.056 1 91.19 107 ILE B N 1
ATOM 6992 C CA . ILE B 1 107 ? 36.375 -12.453 -1.131 1 91.19 107 ILE B CA 1
ATOM 6993 C C . ILE B 1 107 ? 37.781 -11.969 -0.796 1 91.19 107 ILE B C 1
ATOM 6995 O O . ILE B 1 107 ? 38.688 -11.992 -1.649 1 91.19 107 ILE B O 1
ATOM 6999 N N . ALA B 1 108 ? 38 -11.516 0.479 1 89 108 ALA B N 1
ATOM 7000 C CA . ALA B 1 108 ? 39.281 -11 0.926 1 89 108 ALA B CA 1
ATOM 7001 C C . ALA B 1 108 ? 40.375 -12.055 0.778 1 89 108 ALA B C 1
ATOM 7003 O O . ALA B 1 108 ? 41.5 -11.734 0.38 1 89 108 ALA B O 1
ATOM 7004 N N . GLU B 1 109 ? 40.031 -13.219 1.136 1 85.38 109 GLU B N 1
ATOM 7005 C CA . GLU B 1 109 ? 41 -14.312 1.019 1 85.38 109 GLU B CA 1
ATOM 7006 C C . GLU B 1 109 ? 41.406 -14.531 -0.435 1 85.38 109 GLU B C 1
ATOM 7008 O O . GLU B 1 109 ? 42.562 -14.805 -0.723 1 85.38 109 GLU B O 1
ATOM 7013 N N . LYS B 1 110 ? 40.531 -14.414 -1.312 1 87.06 110 LYS B N 1
ATOM 7014 C CA . LYS B 1 110 ? 40.781 -14.656 -2.727 1 87.06 110 LYS B CA 1
ATOM 7015 C C . LYS B 1 110 ? 41.625 -13.523 -3.336 1 87.06 110 LYS B C 1
ATOM 7017 O O . LYS B 1 110 ? 42.375 -13.742 -4.281 1 87.06 110 LYS B O 1
ATOM 7022 N N . VAL B 1 111 ? 41.438 -12.281 -2.873 1 87.44 111 VAL B N 1
ATOM 7023 C CA . VAL B 1 111 ? 42.094 -11.133 -3.473 1 87.44 111 VAL B CA 1
ATOM 7024 C C . VAL B 1 111 ? 43.406 -10.844 -2.723 1 87.44 111 VAL B C 1
ATOM 7026 O O . VAL B 1 111 ? 44.094 -9.859 -3.014 1 87.44 111 VAL B O 1
ATOM 7029 N N . GLY B 1 112 ? 43.656 -11.539 -1.752 1 80.19 112 GLY B N 1
ATOM 7030 C CA . GLY B 1 112 ? 44.938 -11.43 -1.069 1 80.19 112 GLY B CA 1
ATOM 7031 C C . GLY B 1 112 ? 44.906 -10.469 0.1 1 80.19 112 GLY B C 1
ATOM 7032 O O . GLY B 1 112 ? 45.938 -9.898 0.469 1 80.19 112 GLY B O 1
ATOM 7033 N N . LEU B 1 113 ? 43.781 -10.07 0.496 1 79.31 113 LEU B N 1
ATOM 7034 C CA . LEU B 1 113 ? 43.656 -9.172 1.636 1 79.31 113 LEU B CA 1
ATOM 7035 C C . LEU B 1 113 ? 43.531 -9.953 2.939 1 79.31 113 LEU B C 1
ATOM 7037 O O . LEU B 1 113 ? 43.344 -9.367 4.004 1 79.31 113 LEU B O 1
ATOM 7041 N N . GLY B 1 114 ? 43.656 -11.336 2.834 1 67.44 114 GLY B N 1
ATOM 7042 C CA . GLY B 1 114 ? 43.5 -12.211 3.99 1 67.44 114 GLY B CA 1
ATOM 7043 C C . GLY B 1 114 ? 44.719 -12.195 4.898 1 67.44 114 GLY B C 1
ATOM 7044 O O . GLY B 1 114 ? 45.844 -11.953 4.441 1 67.44 114 GLY B O 1
ATOM 7045 N N . GLY B 1 115 ? 44.656 -11.375 6.309 1 61.22 115 GLY B N 1
ATOM 7046 C CA . GLY B 1 115 ? 45.719 -11.414 7.32 1 61.22 115 GLY B CA 1
ATOM 7047 C C . GLY B 1 115 ? 45.219 -11.008 8.695 1 61.22 115 GLY B C 1
ATOM 7048 O O . GLY B 1 115 ? 44.031 -10.828 8.906 1 61.22 115 GLY B O 1
ATOM 7049 N N . MET B 1 116 ? 46.156 -11.156 9.742 1 54.81 116 MET B N 1
ATOM 7050 C CA . MET B 1 116 ? 45.906 -10.938 11.164 1 54.81 116 MET B CA 1
ATOM 7051 C C . MET B 1 116 ? 45.156 -9.625 11.398 1 54.81 116 MET B C 1
ATOM 7053 O O . MET B 1 116 ? 44.312 -9.531 12.289 1 54.81 116 MET B O 1
ATOM 7057 N N . GLU B 1 117 ? 45.281 -8.672 10.547 1 63.34 117 GLU B N 1
ATOM 7058 C CA . GLU B 1 117 ? 44.719 -7.348 10.789 1 63.34 117 GLU B CA 1
ATOM 7059 C C . GLU B 1 117 ? 43.25 -7.301 10.406 1 63.34 117 GLU B C 1
ATOM 7061 O O . GLU B 1 117 ? 42.5 -6.406 10.828 1 63.34 117 GLU B O 1
ATOM 7066 N N . TRP B 1 118 ? 42.75 -8.414 9.836 1 67.44 118 TRP B N 1
ATOM 7067 C CA . TRP B 1 118 ? 41.375 -8.469 9.297 1 67.44 118 TRP B CA 1
ATOM 7068 C C . TRP B 1 118 ? 40.375 -8.531 10.422 1 67.44 118 TRP B C 1
ATOM 7070 O O . TRP B 1 118 ? 39.281 -7.934 10.328 1 67.44 118 TRP B O 1
ATOM 7080 N N . SER B 1 119 ? 40.75 -9.141 11.43 1 64.31 119 SER B N 1
ATOM 7081 C CA . SER B 1 119 ? 39.844 -9.398 12.523 1 64.31 119 SER B CA 1
ATOM 7082 C C . SER B 1 119 ? 39.531 -8.125 13.312 1 64.31 119 SER B C 1
ATOM 7084 O O . SER B 1 119 ? 38.5 -8.016 13.969 1 64.31 119 SER B O 1
ATOM 7086 N N . GLU B 1 120 ? 40.406 -7.129 13.125 1 67.5 120 GLU B N 1
ATOM 7087 C CA . GLU B 1 120 ? 40.219 -5.926 13.938 1 67.5 120 GLU B CA 1
ATOM 7088 C C . GLU B 1 120 ? 39.438 -4.855 13.18 1 67.5 120 GLU B C 1
ATOM 7090 O O . GLU B 1 120 ? 38.938 -3.912 13.789 1 67.5 120 GLU B O 1
ATOM 7095 N N . LYS B 1 121 ? 39.312 -5.129 11.977 1 75.56 121 LYS B N 1
ATOM 7096 C CA . LYS B 1 121 ? 38.656 -4.109 11.18 1 75.56 121 LYS B CA 1
ATOM 7097 C C . LYS B 1 121 ? 37.125 -4.285 11.211 1 75.56 121 LYS B C 1
ATOM 7099 O O . LYS B 1 121 ? 36.625 -5.406 11.359 1 75.56 121 LYS B O 1
ATOM 7104 N N . ASN B 1 122 ? 36.469 -3.199 11.203 1 75.94 122 ASN B N 1
ATOM 7105 C CA . ASN B 1 122 ? 35 -3.264 11.117 1 75.94 122 ASN B CA 1
ATOM 7106 C C . ASN B 1 122 ? 34.531 -3.521 9.68 1 75.94 122 ASN B C 1
ATOM 7108 O O . ASN B 1 122 ? 35.344 -3.439 8.742 1 75.94 122 ASN B O 1
ATOM 7112 N N . ASP B 1 123 ? 33.344 -3.855 9.484 1 80.44 123 ASP B N 1
ATOM 7113 C CA . ASP B 1 123 ? 32.75 -4.246 8.211 1 80.44 123 ASP B CA 1
ATOM 7114 C C . ASP B 1 123 ? 32.938 -3.145 7.164 1 80.44 123 ASP B C 1
ATOM 7116 O O . ASP B 1 123 ? 33.188 -3.43 5.996 1 80.44 123 ASP B O 1
ATOM 7120 N N . ASN B 1 124 ? 32.812 -1.965 7.594 1 74.88 124 ASN B N 1
ATOM 7121 C CA . ASN B 1 124 ? 32.938 -0.858 6.652 1 74.88 124 ASN B CA 1
ATOM 7122 C C . ASN B 1 124 ? 34.344 -0.694 6.145 1 74.88 124 ASN B C 1
ATOM 7124 O O . ASN B 1 124 ? 34.562 -0.411 4.965 1 74.88 124 ASN B O 1
ATOM 7128 N N . GLN B 1 125 ? 35.25 -0.835 7.016 1 74.88 125 GLN B N 1
ATOM 7129 C CA . GLN B 1 125 ? 36.656 -0.727 6.633 1 74.88 125 GLN B CA 1
ATOM 7130 C C . GLN B 1 125 ? 37.062 -1.839 5.664 1 74.88 125 GLN B C 1
ATOM 7132 O O . GLN B 1 125 ? 37.781 -1.598 4.699 1 74.88 125 GLN B O 1
ATOM 7137 N N . ILE B 1 126 ? 36.531 -2.99 5.969 1 83.69 126 ILE B N 1
ATOM 7138 C CA . ILE B 1 126 ? 36.812 -4.129 5.105 1 83.69 126 ILE B CA 1
ATOM 7139 C C . ILE B 1 126 ? 36.219 -3.891 3.723 1 83.69 126 ILE B C 1
ATOM 7141 O O . ILE B 1 126 ? 36.812 -4.223 2.705 1 83.69 126 ILE B O 1
ATOM 7145 N N . ALA B 1 127 ? 35.062 -3.355 3.709 1 85.5 127 ALA B N 1
ATOM 7146 C CA . ALA B 1 127 ? 34.375 -3.057 2.449 1 85.5 127 ALA B CA 1
ATOM 7147 C C . ALA B 1 127 ? 35.219 -2.092 1.601 1 85.5 127 ALA B C 1
ATOM 7149 O O . ALA B 1 127 ? 35.312 -2.252 0.382 1 85.5 127 ALA B O 1
ATOM 7150 N N . VAL B 1 128 ? 35.812 -1.153 2.24 1 77.38 128 VAL B N 1
ATOM 7151 C CA . VAL B 1 128 ? 36.625 -0.17 1.533 1 77.38 128 VAL B CA 1
ATOM 7152 C C . VAL B 1 128 ? 37.875 -0.843 0.965 1 77.38 128 VAL B C 1
ATOM 7154 O O . VAL B 1 128 ? 38.25 -0.573 -0.172 1 77.38 128 VAL B O 1
ATOM 7157 N N . ASP B 1 129 ? 38.469 -1.736 1.737 1 83.06 129 ASP B N 1
ATOM 7158 C CA . ASP B 1 129 ? 39.656 -2.453 1.289 1 83.06 129 ASP B CA 1
ATOM 7159 C C . ASP B 1 129 ? 39.344 -3.312 0.065 1 83.06 129 ASP B C 1
ATOM 7161 O O . ASP B 1 129 ? 40.125 -3.314 -0.905 1 83.06 129 ASP B O 1
ATOM 7165 N N . ILE B 1 130 ? 38.281 -3.979 0.161 1 88.19 130 ILE B N 1
ATOM 7166 C CA . ILE B 1 130 ? 37.875 -4.844 -0.941 1 88.19 130 ILE B CA 1
ATOM 7167 C C . ILE B 1 130 ? 37.562 -4 -2.182 1 88.19 130 ILE B C 1
ATOM 7169 O O . ILE B 1 130 ? 38 -4.352 -3.289 1 88.19 130 ILE B O 1
ATOM 7173 N N . HIS B 1 131 ? 36.906 -2.986 -1.948 1 87.19 131 HIS B N 1
ATOM 7174 C CA . HIS B 1 131 ? 36.531 -2.109 -3.051 1 87.19 131 HIS B CA 1
ATOM 7175 C C . HIS B 1 131 ? 37.781 -1.56 -3.762 1 87.19 131 HIS B C 1
ATOM 7177 O O . HIS B 1 131 ? 37.812 -1.487 -4.992 1 87.19 131 HIS B O 1
ATOM 7183 N N . ASN B 1 132 ? 38.719 -1.165 -3.029 1 81.06 132 ASN B N 1
ATOM 7184 C CA . ASN B 1 132 ? 39.938 -0.594 -3.594 1 81.06 132 ASN B CA 1
ATOM 7185 C C . ASN B 1 132 ? 40.688 -1.605 -4.465 1 81.06 132 ASN B C 1
ATOM 7187 O O . ASN B 1 132 ? 41.281 -1.238 -5.473 1 81.06 132 ASN B O 1
ATOM 7191 N N . VAL B 1 133 ? 40.594 -2.762 -4.086 1 85.88 133 VAL B N 1
ATOM 7192 C CA . VAL B 1 133 ? 41.281 -3.807 -4.844 1 85.88 133 VAL B CA 1
ATOM 7193 C C . VAL B 1 133 ? 40.5 -4.145 -6.098 1 85.88 133 VAL B C 1
ATOM 7195 O O . VAL B 1 133 ? 41.031 -4.23 -7.191 1 85.88 133 VAL B O 1
ATOM 7198 N N . LEU B 1 134 ? 39.219 -4.23 -5.945 1 89.44 134 LEU B N 1
ATOM 7199 C CA . LEU B 1 134 ? 38.375 -4.727 -7.027 1 89.44 134 LEU B CA 1
ATOM 7200 C C . LEU B 1 134 ? 38.125 -3.635 -8.055 1 89.44 134 LEU B C 1
ATOM 7202 O O . LEU B 1 134 ? 37.844 -3.93 -9.227 1 89.44 134 LEU B O 1
ATOM 7206 N N . ARG B 1 135 ? 38.219 -2.5 -7.637 1 84.94 135 ARG B N 1
ATOM 7207 C CA . ARG B 1 135 ? 37.938 -1.407 -8.562 1 84.94 135 ARG B CA 1
ATOM 7208 C C . ARG B 1 135 ? 38.969 -1.352 -9.672 1 84.94 135 ARG B C 1
ATOM 7210 O O . ARG B 1 135 ? 38.719 -0.863 -10.773 1 84.94 135 ARG B O 1
ATOM 7217 N N . ARG B 1 136 ? 40.125 -1.809 -9.375 1 84 136 ARG B N 1
ATOM 7218 C CA . ARG B 1 136 ? 41.219 -1.732 -10.32 1 84 136 ARG B CA 1
ATOM 7219 C C . ARG B 1 136 ? 41.312 -3.006 -11.156 1 84 136 ARG B C 1
ATOM 7221 O O . ARG B 1 136 ? 42.156 -3.098 -12.062 1 84 136 ARG B O 1
ATOM 7228 N N . ARG B 1 137 ? 40.438 -3.859 -10.883 1 87.12 137 ARG B N 1
ATOM 7229 C CA . ARG B 1 137 ? 40.5 -5.156 -11.547 1 87.12 137 ARG B CA 1
ATOM 7230 C C . ARG B 1 137 ? 39.188 -5.477 -12.227 1 87.12 137 ARG B C 1
ATOM 7232 O O . ARG B 1 137 ? 38.125 -5.035 -11.773 1 87.12 137 ARG B O 1
ATOM 7239 N N . LYS B 1 138 ? 39.281 -6.164 -13.32 1 90.06 138 LYS B N 1
ATOM 7240 C CA . LYS B 1 138 ? 38.094 -6.73 -13.938 1 90.06 138 LYS B CA 1
ATOM 7241 C C . LYS B 1 138 ? 37.75 -8.078 -13.312 1 90.06 138 LYS B C 1
ATOM 7243 O O . LYS B 1 138 ? 38.406 -9.078 -13.562 1 90.06 138 LYS B O 1
ATOM 7248 N N . PHE B 1 139 ? 36.688 -8.141 -12.578 1 91.56 139 PHE B N 1
ATOM 7249 C CA . PHE B 1 139 ? 36.438 -9.328 -11.789 1 91.56 139 PHE B CA 1
ATOM 7250 C C . PHE B 1 139 ? 35.125 -9.977 -12.227 1 91.56 139 PHE B C 1
ATOM 7252 O O . PHE B 1 139 ? 34.312 -9.352 -12.906 1 91.56 139 PHE B O 1
ATOM 7259 N N . VAL B 1 140 ? 35 -11.297 -11.867 1 93.31 140 VAL B N 1
ATOM 7260 C CA . VAL B 1 140 ? 33.75 -12.047 -11.906 1 93.31 140 VAL B CA 1
ATOM 7261 C C . VAL B 1 140 ? 33.438 -12.602 -10.523 1 93.31 140 VAL B C 1
ATOM 7263 O O . VAL B 1 140 ? 34.281 -13.266 -9.906 1 93.31 140 VAL B O 1
ATOM 7266 N N . LEU B 1 141 ? 32.344 -12.211 -10.039 1 94.88 141 LEU B N 1
ATOM 7267 C CA . LEU B 1 141 ? 31.906 -12.695 -8.734 1 94.88 141 LEU B CA 1
ATOM 7268 C C . LEU B 1 141 ? 30.766 -13.703 -8.867 1 94.88 141 LEU B C 1
ATOM 7270 O O . LEU B 1 141 ? 29.719 -13.383 -9.438 1 94.88 141 LEU B O 1
ATOM 7274 N N . LEU B 1 142 ? 31.016 -14.898 -8.414 1 95.19 142 LEU B N 1
ATOM 7275 C CA . LEU B 1 142 ? 30.016 -15.953 -8.438 1 95.19 142 LEU B CA 1
ATOM 7276 C C . LEU B 1 142 ? 29.516 -16.266 -7.031 1 95.19 142 LEU B C 1
ATOM 7278 O O . LEU B 1 142 ? 30.281 -16.688 -6.172 1 95.19 142 LEU B O 1
ATOM 7282 N N . LEU B 1 143 ? 28.219 -15.984 -6.797 1 95.06 143 LEU B N 1
ATOM 7283 C CA . LEU B 1 143 ? 27.594 -16.25 -5.504 1 95.06 143 LEU B CA 1
ATOM 7284 C C . LEU B 1 143 ? 26.656 -17.453 -5.586 1 95.06 143 LEU B C 1
ATOM 7286 O O . LEU B 1 143 ? 25.656 -17.422 -6.309 1 95.06 143 LEU B O 1
ATOM 7290 N N . ASP B 1 144 ? 26.953 -18.469 -4.801 1 93.38 144 ASP B N 1
ATOM 7291 C CA . ASP B 1 144 ? 26.172 -19.688 -4.891 1 93.38 144 ASP B CA 1
ATOM 7292 C C . ASP B 1 144 ? 25.172 -19.781 -3.738 1 93.38 144 ASP B C 1
ATOM 7294 O O . ASP B 1 144 ? 25.531 -19.547 -2.58 1 93.38 144 ASP B O 1
ATOM 7298 N N . ASP B 1 145 ? 23.906 -20.062 -4.043 1 93.12 145 ASP B N 1
ATOM 7299 C CA . ASP B 1 145 ? 22.844 -20.422 -3.117 1 93.12 145 ASP B CA 1
ATOM 7300 C C . ASP B 1 145 ? 22.484 -19.25 -2.197 1 93.12 145 ASP B C 1
ATOM 7302 O O . ASP B 1 145 ? 22.5 -19.391 -0.973 1 93.12 145 ASP B O 1
ATOM 7306 N N . ILE B 1 146 ? 22.141 -18.125 -2.807 1 93.81 146 ILE B N 1
ATOM 7307 C CA . ILE B 1 146 ? 21.734 -16.969 -2.021 1 93.81 146 ILE B CA 1
ATOM 7308 C C . ILE B 1 146 ? 20.266 -17.078 -1.653 1 93.81 146 ILE B C 1
ATOM 7310 O O . ILE B 1 146 ? 19.438 -17.5 -2.469 1 93.81 146 ILE B O 1
ATOM 7314 N N . TRP B 1 147 ? 19.891 -16.656 -0.415 1 91.31 147 TRP B N 1
ATOM 7315 C CA . TRP B 1 147 ? 18.516 -16.75 0.069 1 91.31 147 TRP B CA 1
ATOM 7316 C C . TRP B 1 147 ? 17.953 -15.359 0.341 1 91.31 147 TRP B C 1
ATOM 7318 O O . TRP B 1 147 ? 16.734 -15.195 0.484 1 91.31 147 TRP B O 1
ATOM 7328 N N . GLU B 1 148 ? 18.797 -14.375 0.452 1 89.75 148 GLU B N 1
ATOM 7329 C CA . GLU B 1 148 ? 18.438 -12.969 0.629 1 89.75 148 GLU B CA 1
ATOM 7330 C C . GLU B 1 148 ? 19.328 -12.055 -0.211 1 89.75 148 GLU B C 1
ATOM 7332 O O . GLU B 1 148 ? 20.344 -12.492 -0.734 1 89.75 148 GLU B O 1
ATOM 7337 N N . LYS B 1 149 ? 18.875 -10.875 -0.376 1 89.56 149 LYS B N 1
ATOM 7338 C CA . LYS B 1 149 ? 19.656 -9.891 -1.128 1 89.56 149 LYS B CA 1
ATOM 7339 C C . LYS B 1 149 ? 21.047 -9.703 -0.526 1 89.56 149 LYS B C 1
ATOM 7341 O O . LYS B 1 149 ? 21.188 -9.594 0.693 1 89.56 149 LYS B O 1
ATOM 7346 N N . VAL B 1 150 ? 21.984 -9.719 -1.36 1 90.69 150 VAL B N 1
ATOM 7347 C CA . VAL B 1 150 ? 23.344 -9.406 -0.958 1 90.69 150 VAL B CA 1
ATOM 7348 C C . VAL B 1 150 ? 23.672 -7.957 -1.302 1 90.69 150 VAL B C 1
ATOM 7350 O O . VAL B 1 150 ? 23.656 -7.57 -2.473 1 90.69 150 VAL B O 1
ATOM 7353 N N . ASN B 1 151 ? 23.906 -7.211 -0.322 1 87.56 151 ASN B N 1
ATOM 7354 C CA . ASN B 1 151 ? 24.297 -5.816 -0.54 1 87.56 151 ASN B CA 1
ATOM 7355 C C . ASN B 1 151 ? 25.734 -5.695 -1.01 1 87.56 151 ASN B C 1
ATOM 7357 O O . ASN B 1 151 ? 26.656 -5.676 -0.193 1 87.56 151 ASN B O 1
ATOM 7361 N N . LEU B 1 152 ? 25.906 -5.512 -2.266 1 88.88 152 LEU B N 1
ATOM 7362 C CA . LEU B 1 152 ? 27.234 -5.465 -2.854 1 88.88 152 LEU B CA 1
ATOM 7363 C C . LEU B 1 152 ? 28.047 -4.293 -2.295 1 88.88 152 LEU B C 1
ATOM 7365 O O . LEU B 1 152 ? 29.25 -4.406 -2.094 1 88.88 152 LEU B O 1
ATOM 7369 N N . LYS B 1 153 ? 27.328 -3.25 -1.985 1 84.06 153 LYS B N 1
ATOM 7370 C CA . LYS B 1 153 ? 27.984 -2.084 -1.415 1 84.06 153 LYS B CA 1
ATOM 7371 C C . LYS B 1 153 ? 28.562 -2.396 -0.032 1 84.06 153 LYS B C 1
ATOM 7373 O O . LYS B 1 153 ? 29.703 -2.061 0.266 1 84.06 153 LYS B O 1
ATOM 7378 N N . ALA B 1 154 ? 27.781 -3.016 0.723 1 84.5 154 ALA B N 1
ATOM 7379 C CA . ALA B 1 154 ? 28.203 -3.361 2.078 1 84.5 154 ALA B CA 1
ATOM 7380 C C . ALA B 1 154 ? 29.359 -4.348 2.057 1 84.5 154 ALA B C 1
ATOM 7382 O O . ALA B 1 154 ? 30.219 -4.32 2.943 1 84.5 154 ALA B O 1
ATOM 7383 N N . VAL B 1 155 ? 29.406 -5.164 1.004 1 89.75 155 VAL B N 1
ATOM 7384 C CA . VAL B 1 155 ? 30.469 -6.156 0.863 1 89.75 155 VAL B CA 1
ATOM 7385 C C . VAL B 1 155 ? 31.734 -5.496 0.3 1 89.75 155 VAL B C 1
ATOM 7387 O O . VAL B 1 155 ? 32.844 -5.988 0.502 1 89.75 155 VAL B O 1
ATOM 7390 N N . GLY B 1 156 ? 31.625 -4.406 -0.342 1 88 156 GLY B N 1
ATOM 7391 C CA . GLY B 1 156 ? 32.75 -3.686 -0.931 1 88 156 GLY B CA 1
ATOM 7392 C C . GLY B 1 156 ? 32.969 -4.012 -2.396 1 88 156 GLY B C 1
ATOM 7393 O O . GLY B 1 156 ? 34.031 -3.766 -2.943 1 88 156 GLY B O 1
ATOM 7394 N N . VAL B 1 157 ? 31.922 -4.621 -3.027 1 90.62 157 VAL B N 1
ATOM 7395 C CA . VAL B 1 157 ? 32.031 -5.004 -4.43 1 90.62 157 VAL B CA 1
ATOM 7396 C C . VAL B 1 157 ? 31.469 -3.893 -5.316 1 90.62 157 VAL B C 1
ATOM 7398 O O . VAL B 1 157 ? 30.328 -3.471 -5.145 1 90.62 157 VAL B O 1
ATOM 7401 N N . PRO B 1 158 ? 32.281 -3.414 -6.16 1 87.31 158 PRO B N 1
ATOM 7402 C CA . PRO B 1 158 ? 31.734 -2.422 -7.094 1 87.31 158 PRO B CA 1
ATOM 7403 C C . PRO B 1 158 ? 30.594 -2.967 -7.941 1 87.31 158 PRO B C 1
ATOM 7405 O O . PRO B 1 158 ? 30.625 -4.125 -8.367 1 87.31 158 PRO B O 1
ATOM 7408 N N . TYR B 1 159 ? 29.656 -2.123 -8.18 1 86.31 159 TYR B N 1
ATOM 7409 C CA . TYR B 1 159 ? 28.516 -2.547 -9 1 86.31 159 TYR B CA 1
ATOM 7410 C C . TYR B 1 159 ? 28.938 -2.77 -10.445 1 86.31 159 TYR B C 1
ATOM 7412 O O . TYR B 1 159 ? 29.656 -1.943 -11.023 1 86.31 159 TYR B O 1
ATOM 7420 N N . PRO B 1 160 ? 28.516 -3.873 -10.922 1 87.88 160 PRO B N 1
ATOM 7421 C CA . PRO B 1 160 ? 28.844 -4.121 -12.328 1 87.88 160 PRO B CA 1
ATOM 7422 C C . PRO B 1 160 ? 28.188 -3.129 -13.281 1 87.88 160 PRO B C 1
ATOM 7424 O O . PRO B 1 160 ? 27.016 -2.768 -13.086 1 87.88 160 PRO B O 1
ATOM 7427 N N . SER B 1 161 ? 28.922 -2.59 -14.141 1 80.94 161 SER B N 1
ATOM 7428 C CA . SER B 1 161 ? 28.438 -1.652 -15.156 1 80.94 161 SER B CA 1
ATOM 7429 C C . SER B 1 161 ? 29.047 -1.948 -16.516 1 80.94 161 SER B C 1
ATOM 7431 O O . SER B 1 161 ? 29.969 -2.76 -16.625 1 80.94 161 SER B O 1
ATOM 7433 N N . LYS B 1 162 ? 28.469 -1.288 -17.5 1 80.56 162 LYS B N 1
ATOM 7434 C CA . LYS B 1 162 ? 29.016 -1.434 -18.844 1 80.56 162 LYS B CA 1
ATOM 7435 C C . LYS B 1 162 ? 30.438 -0.896 -18.938 1 80.56 162 LYS B C 1
ATOM 7437 O O . LYS B 1 162 ? 31.266 -1.436 -19.672 1 80.56 162 LYS B O 1
ATOM 7442 N N . ASP B 1 163 ? 30.719 0.037 -18.094 1 78.69 163 ASP B N 1
ATOM 7443 C CA . ASP B 1 163 ? 32 0.72 -18.141 1 78.69 163 ASP B CA 1
ATOM 7444 C C . ASP B 1 163 ? 33.094 -0.141 -17.531 1 78.69 163 ASP B C 1
ATOM 7446 O O . ASP B 1 163 ? 34.219 -0.242 -18.078 1 78.69 163 ASP B O 1
ATOM 7450 N N . ASN B 1 164 ? 32.875 -0.761 -16.438 1 83.5 164 ASN B N 1
ATOM 7451 C CA . ASN B 1 164 ? 33.938 -1.521 -15.773 1 83.5 164 ASN B CA 1
ATOM 7452 C C . ASN B 1 164 ? 34.062 -2.934 -16.344 1 83.5 164 ASN B C 1
ATOM 7454 O O . ASN B 1 164 ? 35.094 -3.574 -16.219 1 83.5 164 ASN B O 1
ATOM 7458 N N . GLY B 1 165 ? 32.906 -3.445 -16.969 1 85.5 165 GLY B N 1
ATOM 7459 C CA . GLY B 1 165 ? 32.938 -4.75 -17.609 1 85.5 165 GLY B CA 1
ATOM 7460 C C . GLY B 1 165 ? 32.938 -5.902 -16.625 1 85.5 165 GLY B C 1
ATOM 7461 O O . GLY B 1 165 ? 33.156 -7.055 -17 1 85.5 165 GLY B O 1
ATOM 7462 N N . CYS B 1 166 ? 32.812 -5.641 -15.32 1 90.69 166 CYS B N 1
ATOM 7463 C CA . CYS B 1 166 ? 32.75 -6.664 -14.281 1 90.69 166 CYS B CA 1
ATOM 7464 C C . CYS B 1 166 ? 31.422 -7.402 -14.312 1 90.69 166 CYS B C 1
ATOM 7466 O O . CYS B 1 166 ? 30.438 -6.902 -14.875 1 90.69 166 CYS B O 1
ATOM 7468 N N . LYS B 1 167 ? 31.5 -8.648 -13.828 1 93.31 167 LYS B N 1
ATOM 7469 C CA . LYS B 1 167 ? 30.297 -9.477 -13.883 1 93.31 167 LYS B CA 1
ATOM 7470 C C . LYS B 1 167 ? 30 -10.094 -12.516 1 93.31 167 LYS B C 1
ATOM 7472 O O . LYS B 1 167 ? 30.906 -10.43 -11.766 1 93.31 167 LYS B O 1
ATOM 7477 N N . VAL B 1 168 ? 28.734 -10.203 -12.242 1 94.5 168 VAL B N 1
ATOM 7478 C CA . VAL B 1 168 ? 28.266 -10.906 -11.062 1 94.5 168 VAL B CA 1
ATOM 7479 C C . VAL B 1 168 ? 27.203 -11.938 -11.461 1 94.5 168 VAL B C 1
ATOM 7481 O O . VAL B 1 168 ? 26.328 -11.648 -12.281 1 94.5 168 VAL B O 1
ATOM 7484 N N . ALA B 1 169 ? 27.328 -13.156 -11.047 1 95.94 169 ALA B N 1
ATOM 7485 C CA . ALA B 1 169 ? 26.328 -14.211 -11.258 1 95.94 169 ALA B CA 1
ATOM 7486 C C . ALA B 1 169 ? 26.016 -14.93 -9.953 1 95.94 169 ALA B C 1
ATOM 7488 O O . ALA B 1 169 ? 26.891 -15.117 -9.102 1 95.94 169 ALA B O 1
ATOM 7489 N N . PHE B 1 170 ? 24.766 -15.242 -9.781 1 96.44 170 PHE B N 1
ATOM 7490 C CA . PHE B 1 170 ? 24.422 -15.922 -8.539 1 96.44 170 PHE B CA 1
ATOM 7491 C C . PHE B 1 170 ? 23.297 -16.938 -8.766 1 96.44 170 PHE B C 1
ATOM 7493 O O . PHE B 1 170 ? 22.641 -16.906 -9.805 1 96.44 170 PHE B O 1
ATOM 7500 N N . THR B 1 171 ? 23.156 -17.906 -7.867 1 96.38 171 THR B N 1
ATOM 7501 C CA . THR B 1 171 ? 22.078 -18.891 -7.887 1 96.38 171 THR B CA 1
ATOM 7502 C C . THR B 1 171 ? 21.156 -18.703 -6.672 1 96.38 171 THR B C 1
ATOM 7504 O O . THR B 1 171 ? 21.625 -18.328 -5.598 1 96.38 171 THR B O 1
ATOM 7507 N N . THR B 1 172 ? 19.922 -18.875 -6.891 1 95.94 172 THR B N 1
ATOM 7508 C CA . THR B 1 172 ? 18.953 -18.75 -5.816 1 95.94 172 THR B CA 1
ATOM 7509 C C . THR B 1 172 ? 17.719 -19.609 -6.09 1 95.94 172 THR B C 1
ATOM 7511 O O . THR B 1 172 ? 17.5 -20.047 -7.223 1 95.94 172 THR B O 1
ATOM 7514 N N . ARG B 1 173 ? 16.984 -19.938 -5.023 1 94.69 173 ARG B N 1
ATOM 7515 C CA . ARG B 1 173 ? 15.758 -20.703 -5.152 1 94.69 173 ARG B CA 1
ATOM 7516 C C . ARG B 1 173 ? 14.555 -19.781 -5.305 1 94.69 173 ARG B C 1
ATOM 7518 O O . ARG B 1 173 ? 13.43 -20.25 -5.531 1 94.69 173 ARG B O 1
ATOM 7525 N N . SER B 1 174 ? 14.812 -18.578 -5.227 1 93.94 174 SER B N 1
ATOM 7526 C CA . SER B 1 174 ? 13.711 -17.609 -5.203 1 93.94 174 SER B CA 1
ATOM 7527 C C . SER B 1 174 ? 13.883 -16.547 -6.277 1 93.94 174 SER B C 1
ATOM 7529 O O . SER B 1 174 ? 14.914 -15.891 -6.348 1 93.94 174 SER B O 1
ATOM 7531 N N . ARG B 1 175 ? 12.875 -16.391 -7.066 1 94.12 175 ARG B N 1
ATOM 7532 C CA . ARG B 1 175 ? 12.883 -15.336 -8.07 1 94.12 175 ARG B CA 1
ATOM 7533 C C . ARG B 1 175 ? 12.844 -13.953 -7.414 1 94.12 175 ARG B C 1
ATOM 7535 O O . ARG B 1 175 ? 13.359 -12.984 -7.969 1 94.12 175 ARG B O 1
ATOM 7542 N N . ASP B 1 176 ? 12.258 -13.898 -6.258 1 92.5 176 ASP B N 1
ATOM 7543 C CA . ASP B 1 176 ? 12.172 -12.648 -5.508 1 92.5 176 ASP B CA 1
ATOM 7544 C C . ASP B 1 176 ? 13.562 -12.094 -5.203 1 92.5 176 ASP B C 1
ATOM 7546 O O . ASP B 1 176 ? 13.773 -10.883 -5.262 1 92.5 176 ASP B O 1
ATOM 7550 N N . VAL B 1 177 ? 14.43 -12.93 -4.859 1 92.88 177 VAL B N 1
ATOM 7551 C CA . VAL B 1 177 ? 15.797 -12.523 -4.547 1 92.88 177 VAL B CA 1
ATOM 7552 C C . VAL B 1 177 ? 16.453 -11.914 -5.781 1 92.88 177 VAL B C 1
ATOM 7554 O O . VAL B 1 177 ? 17.234 -10.969 -5.672 1 92.88 177 VAL B O 1
ATOM 7557 N N . CYS B 1 178 ? 16.109 -12.445 -6.941 1 94.44 178 CYS B N 1
ATOM 7558 C CA . CYS B 1 178 ? 16.641 -11.898 -8.188 1 94.44 178 CYS B CA 1
ATOM 7559 C C . CYS B 1 178 ? 16.203 -10.453 -8.383 1 94.44 178 CYS B C 1
ATOM 7561 O O . CYS B 1 178 ? 17 -9.594 -8.75 1 94.44 178 CYS B O 1
ATOM 7563 N N . GLY B 1 179 ? 14.938 -10.297 -8.148 1 89.88 179 GLY B N 1
ATOM 7564 C CA . GLY B 1 179 ? 14.43 -8.945 -8.266 1 89.88 179 GLY B CA 1
ATOM 7565 C C . GLY B 1 179 ? 15.086 -7.973 -7.301 1 89.88 179 GLY B C 1
ATOM 7566 O O . GLY B 1 179 ? 15.43 -6.852 -7.68 1 89.88 179 GLY B O 1
ATOM 7567 N N . ARG B 1 180 ? 15.305 -8.367 -6.113 1 89.44 180 ARG B N 1
ATOM 7568 C CA . ARG B 1 180 ? 15.914 -7.527 -5.09 1 89.44 180 ARG B CA 1
ATOM 7569 C C . ARG B 1 180 ? 17.375 -7.238 -5.418 1 89.44 180 ARG B C 1
ATOM 7571 O O . ARG B 1 180 ? 17.906 -6.199 -5.031 1 89.44 180 ARG B O 1
ATOM 7578 N N . MET B 1 181 ? 17.969 -8.18 -6.133 1 91.5 181 MET B N 1
ATOM 7579 C CA . MET B 1 181 ? 19.359 -8.016 -6.551 1 91.5 181 MET B CA 1
ATOM 7580 C C . MET B 1 181 ? 19.453 -7.109 -7.77 1 91.5 181 MET B C 1
ATOM 7582 O O . MET B 1 181 ? 20.562 -6.793 -8.227 1 91.5 181 MET B O 1
ATOM 7586 N N . GLY B 1 182 ? 18.344 -6.727 -8.305 1 87.94 182 GLY B N 1
ATOM 7587 C CA . GLY B 1 182 ? 18.328 -5.773 -9.398 1 87.94 182 GLY B CA 1
ATOM 7588 C C . GLY B 1 182 ? 18.328 -6.43 -10.766 1 87.94 182 GLY B C 1
ATOM 7589 O O . GLY B 1 182 ? 18.672 -5.797 -11.758 1 87.94 182 GLY B O 1
ATOM 7590 N N . VAL B 1 183 ? 18.016 -7.703 -10.797 1 91.31 183 VAL B N 1
ATOM 7591 C CA . VAL B 1 183 ? 17.969 -8.414 -12.07 1 91.31 183 VAL B CA 1
ATOM 7592 C C . VAL B 1 183 ? 16.562 -8.305 -12.68 1 91.31 183 VAL B C 1
ATOM 7594 O O . VAL B 1 183 ? 15.594 -8.805 -12.109 1 91.31 183 VAL B O 1
ATOM 7597 N N . ASP B 1 184 ? 16.438 -7.746 -13.766 1 87.06 184 ASP B N 1
ATOM 7598 C CA . ASP B 1 184 ? 15.141 -7.5 -14.398 1 87.06 184 ASP B CA 1
ATOM 7599 C C . ASP B 1 184 ? 14.625 -8.758 -15.094 1 87.06 184 ASP B C 1
ATOM 7601 O O . ASP B 1 184 ? 13.414 -8.984 -15.164 1 87.06 184 ASP B O 1
ATOM 7605 N N . ASP B 1 185 ? 15.547 -9.508 -15.703 1 89 185 ASP B N 1
ATOM 7606 C CA . ASP B 1 185 ? 15.164 -10.719 -16.422 1 89 185 ASP B CA 1
ATOM 7607 C C . ASP B 1 185 ? 16 -11.914 -15.961 1 89 185 ASP B C 1
ATOM 7609 O O . ASP B 1 185 ? 16.875 -12.383 -16.703 1 89 185 ASP B O 1
ATOM 7613 N N . PRO B 1 186 ? 15.688 -12.383 -14.836 1 93.94 186 PRO B N 1
ATOM 7614 C CA . PRO B 1 186 ? 16.438 -13.547 -14.352 1 93.94 186 PRO B CA 1
ATOM 7615 C C . PRO B 1 186 ? 16.188 -14.797 -15.188 1 93.94 186 PRO B C 1
ATOM 7617 O O . PRO B 1 186 ? 15.203 -14.867 -15.93 1 93.94 186 PRO B O 1
ATOM 7620 N N . MET B 1 187 ? 17.078 -15.695 -15.125 1 94.19 187 MET B N 1
ATOM 7621 C CA . MET B 1 187 ? 16.984 -16.922 -15.906 1 94.19 187 MET B CA 1
ATOM 7622 C C . MET B 1 187 ? 16.531 -18.094 -15.039 1 94.19 187 MET B C 1
ATOM 7624 O O . MET B 1 187 ? 17.125 -18.375 -14 1 94.19 187 MET B O 1
ATOM 7628 N N . GLU B 1 188 ? 15.523 -18.734 -15.5 1 93.44 188 GLU B N 1
ATOM 7629 C CA . GLU B 1 188 ? 15.008 -19.906 -14.789 1 93.44 188 GLU B CA 1
ATOM 7630 C C . GLU B 1 188 ? 15.719 -21.172 -15.227 1 93.44 188 GLU B C 1
ATOM 7632 O O . GLU B 1 188 ? 15.836 -21.453 -16.422 1 93.44 188 GLU B O 1
ATOM 7637 N N . VAL B 1 189 ? 16.25 -21.844 -14.211 1 93.44 189 VAL B N 1
ATOM 7638 C CA . VAL B 1 189 ? 16.781 -23.188 -14.469 1 93.44 189 VAL B CA 1
ATOM 7639 C C . VAL B 1 189 ? 15.656 -24.203 -14.367 1 93.44 189 VAL B C 1
ATOM 7641 O O . VAL B 1 189 ? 15.125 -24.453 -13.281 1 93.44 189 VAL B O 1
ATOM 7644 N N . SER B 1 190 ? 15.25 -24.766 -15.531 1 89.69 190 SER B N 1
ATOM 7645 C CA . SER B 1 190 ? 14.094 -25.656 -15.578 1 89.69 190 SER B CA 1
ATOM 7646 C C . SER B 1 190 ? 14.523 -27.109 -15.516 1 89.69 190 SER B C 1
ATOM 7648 O O . SER B 1 190 ? 15.695 -27.438 -15.711 1 89.69 190 SER B O 1
ATOM 7650 N N . CYS B 1 191 ? 13.508 -27.938 -15.211 1 91.12 191 CYS B N 1
ATOM 7651 C CA . CYS B 1 191 ? 13.727 -29.375 -15.188 1 91.12 191 CYS B CA 1
ATOM 7652 C C . CYS B 1 191 ? 14.062 -29.891 -16.578 1 91.12 191 CYS B C 1
ATOM 7654 O O . CYS B 1 191 ? 13.82 -29.219 -17.578 1 91.12 191 CYS B O 1
ATOM 7656 N N . LEU B 1 192 ? 14.648 -31.094 -16.562 1 90.38 192 LEU B N 1
ATOM 7657 C CA . LEU B 1 192 ? 15.086 -31.703 -17.812 1 90.38 192 LEU B CA 1
ATOM 7658 C C . LEU B 1 192 ? 13.891 -32.188 -18.625 1 90.38 192 LEU B C 1
ATOM 7660 O O . LEU B 1 192 ? 12.875 -32.594 -18.062 1 90.38 192 LEU B O 1
ATOM 7664 N N . GLN B 1 193 ? 14.023 -32.094 -19.891 1 89.5 193 GLN B N 1
ATOM 7665 C CA . GLN B 1 193 ? 13.023 -32.688 -20.781 1 89.5 193 GLN B CA 1
ATOM 7666 C C . GLN B 1 193 ? 13.039 -34.188 -20.688 1 89.5 193 GLN B C 1
ATOM 7668 O O . GLN B 1 193 ? 14.008 -34.781 -20.203 1 89.5 193 GLN B O 1
ATOM 7673 N N . PRO B 1 194 ? 12.008 -34.844 -21.125 1 89.44 194 PRO B N 1
ATOM 7674 C CA . PRO B 1 194 ? 11.875 -36.281 -20.953 1 89.44 194 PRO B CA 1
ATOM 7675 C C . PRO B 1 194 ? 13.047 -37.062 -21.547 1 89.44 194 PRO B C 1
ATOM 7677 O O . PRO B 1 194 ? 13.57 -38 -20.906 1 89.44 194 PRO B O 1
ATOM 7680 N N . GLU B 1 195 ? 13.461 -36.594 -22.719 1 89.56 195 GLU B N 1
ATOM 7681 C CA . GLU B 1 195 ? 14.562 -37.312 -23.344 1 89.56 195 GLU B CA 1
ATOM 7682 C C . GLU B 1 195 ? 15.875 -37.094 -22.609 1 89.56 195 GLU B C 1
ATOM 7684 O O . GLU B 1 195 ? 16.672 -38 -22.469 1 89.56 195 GLU B O 1
ATOM 7689 N N . GLU B 1 196 ? 16.094 -35.938 -22.156 1 89.56 196 GLU B N 1
ATOM 7690 C CA . GLU B 1 196 ? 17.266 -35.625 -21.375 1 89.56 196 GLU B CA 1
ATOM 7691 C C . GLU B 1 196 ? 17.234 -36.344 -20.016 1 89.56 196 GLU B C 1
ATOM 7693 O O . GLU B 1 196 ? 18.266 -36.781 -19.516 1 89.56 196 GLU B O 1
ATOM 7698 N N . SER B 1 197 ? 16.094 -36.406 -19.469 1 91.88 197 SER B N 1
ATOM 7699 C CA . SER B 1 197 ? 15.914 -37.125 -18.203 1 91.88 197 SER B CA 1
ATOM 7700 C C . SER B 1 197 ? 16.281 -38.594 -18.344 1 91.88 197 SER B C 1
ATOM 7702 O O . SER B 1 197 ? 16.938 -39.156 -17.469 1 91.88 197 SER B O 1
ATOM 7704 N N . TRP B 1 198 ? 15.828 -39.125 -19.453 1 92.38 198 TRP B N 1
ATOM 7705 C CA . TRP B 1 198 ? 16.125 -40.531 -19.703 1 92.38 198 TRP B CA 1
ATOM 7706 C C . TRP B 1 198 ? 17.625 -40.75 -19.859 1 92.38 198 TRP B C 1
ATOM 7708 O O . TRP B 1 198 ? 18.172 -41.719 -19.359 1 92.38 198 TRP B O 1
ATOM 7718 N N . ASP B 1 199 ? 18.25 -39.812 -20.547 1 91 199 ASP B N 1
ATOM 7719 C CA . ASP B 1 199 ? 19.688 -39.906 -20.766 1 91 199 ASP B CA 1
ATOM 7720 C C . ASP B 1 199 ? 20.438 -39.906 -19.422 1 91 199 ASP B C 1
ATOM 7722 O O . ASP B 1 199 ? 21.344 -40.719 -19.219 1 91 199 ASP B O 1
ATOM 7726 N N . LEU B 1 200 ? 20.078 -39.031 -18.594 1 90.75 200 LEU B N 1
ATOM 7727 C CA . LEU B 1 200 ? 20.719 -38.938 -17.281 1 90.75 200 LEU B CA 1
ATOM 7728 C C . LEU B 1 200 ? 20.422 -40.188 -16.453 1 90.75 200 LEU B C 1
ATOM 7730 O O . LEU B 1 200 ? 21.328 -40.719 -15.797 1 90.75 200 LEU B O 1
ATOM 7734 N N . PHE B 1 201 ? 19.188 -40.656 -16.484 1 93.69 201 PHE B N 1
ATOM 7735 C CA . PHE B 1 201 ? 18.766 -41.781 -15.688 1 93.69 201 PHE B CA 1
ATOM 7736 C C . PHE B 1 201 ? 19.5 -43.062 -16.109 1 93.69 201 PHE B C 1
ATOM 7738 O O . PHE B 1 201 ? 19.969 -43.812 -15.266 1 93.69 201 PHE B O 1
ATOM 7745 N N . GLN B 1 202 ? 19.641 -43.219 -17.406 1 92.69 202 GLN B N 1
ATOM 7746 C CA . GLN B 1 202 ? 20.312 -44.406 -17.938 1 92.69 202 GLN B CA 1
ATOM 7747 C C . GLN B 1 202 ? 21.781 -44.438 -17.531 1 92.69 202 GLN B C 1
ATOM 7749 O O . GLN B 1 202 ? 22.344 -45.5 -17.281 1 92.69 202 GLN B O 1
ATOM 7754 N N . MET B 1 203 ? 22.328 -43.312 -17.578 1 89.56 203 MET B N 1
ATOM 7755 C CA . MET B 1 203 ? 23.734 -43.188 -17.188 1 89.56 203 MET B CA 1
ATOM 7756 C C . MET B 1 203 ? 23.953 -43.594 -15.742 1 89.56 203 MET B C 1
ATOM 7758 O O . MET B 1 203 ? 24.984 -44.188 -15.406 1 89.56 203 MET B O 1
ATOM 7762 N N . LYS B 1 204 ? 23.109 -43.219 -14.875 1 90.44 204 LYS B N 1
ATOM 7763 C CA . LYS B 1 204 ? 23.219 -43.531 -13.461 1 90.44 204 LYS B CA 1
ATOM 7764 C C . LYS B 1 204 ? 22.922 -45.031 -13.203 1 90.44 204 LYS B C 1
ATOM 7766 O O . LYS B 1 204 ? 23.547 -45.656 -12.336 1 90.44 204 LYS B O 1
ATOM 7771 N N . VAL B 1 205 ? 21.875 -45.594 -13.836 1 93.5 205 VAL B N 1
ATOM 7772 C CA . VAL B 1 205 ? 21.5 -47 -13.664 1 93.5 205 VAL B CA 1
ATOM 7773 C C . VAL B 1 205 ? 22.578 -47.906 -14.242 1 93.5 205 VAL B C 1
ATOM 7775 O O . VAL B 1 205 ? 22.922 -48.938 -13.648 1 93.5 205 VAL B O 1
ATOM 7778 N N . GLY B 1 206 ? 23.125 -47.594 -15.414 1 91.5 206 GLY B N 1
ATOM 7779 C CA . GLY B 1 206 ? 24.172 -48.375 -16.047 1 91.5 206 GLY B CA 1
ATOM 7780 C C . GLY B 1 206 ? 23.656 -49.312 -17.125 1 91.5 206 GLY B C 1
ATOM 7781 O O . GLY B 1 206 ? 22.547 -49.844 -17.016 1 91.5 206 GLY B O 1
ATOM 7782 N N . LYS B 1 207 ? 24.469 -49.656 -18.016 1 90.62 207 LYS B N 1
ATOM 7783 C CA . LYS B 1 207 ? 24.109 -50.469 -19.172 1 90.62 207 LYS B CA 1
ATOM 7784 C C . LYS B 1 207 ? 23.922 -51.938 -18.75 1 90.62 207 LYS B C 1
ATOM 7786 O O . LYS B 1 207 ? 23.047 -52.625 -19.297 1 90.62 207 LYS B O 1
ATOM 7791 N N . ASN B 1 208 ? 24.625 -52.281 -17.812 1 91.94 208 ASN B N 1
ATOM 7792 C CA . ASN B 1 208 ? 24.562 -53.688 -17.375 1 91.94 208 ASN B CA 1
ATOM 7793 C C . ASN B 1 208 ? 23.203 -54 -16.734 1 91.94 208 ASN B C 1
ATOM 7795 O O . ASN B 1 208 ? 22.641 -55.062 -16.984 1 91.94 208 ASN B O 1
ATOM 7799 N N . THR B 1 209 ? 22.781 -53.094 -15.969 1 94 209 THR B N 1
ATOM 7800 C CA . THR B 1 209 ? 21.5 -53.281 -15.312 1 94 209 THR B CA 1
ATOM 7801 C C . THR B 1 209 ? 20.359 -53.156 -16.312 1 94 209 THR B C 1
ATOM 7803 O O . THR B 1 209 ? 19.406 -53.969 -16.297 1 94 209 THR B O 1
ATOM 7806 N N . LEU B 1 210 ? 20.375 -52.312 -17.25 1 93.94 210 LEU B N 1
ATOM 7807 C CA . LEU B 1 210 ? 19.344 -52.094 -18.266 1 93.94 210 LEU B CA 1
ATOM 7808 C C . LEU B 1 210 ? 19.25 -53.281 -19.219 1 93.94 210 LEU B C 1
ATOM 7810 O O . LEU B 1 210 ? 18.188 -53.594 -19.75 1 93.94 210 LEU B O 1
ATOM 7814 N N . GLY B 1 211 ? 20.453 -54 -19.375 1 92.25 211 GLY B N 1
ATOM 7815 C CA . GLY B 1 211 ? 20.516 -55.094 -20.297 1 92.25 211 GLY B CA 1
ATOM 7816 C C . GLY B 1 211 ? 20.281 -56.438 -19.641 1 92.25 211 GLY B C 1
ATOM 7817 O O . GLY B 1 211 ? 20.297 -57.5 -20.297 1 92.25 211 GLY B O 1
ATOM 7818 N N . SER B 1 212 ? 20.016 -56.438 -18.406 1 93.06 212 SER B N 1
ATOM 7819 C CA . SER B 1 212 ? 19.875 -57.688 -17.656 1 93.06 212 SER B CA 1
ATOM 7820 C C . SER B 1 212 ? 18.625 -58.438 -18.078 1 93.06 212 SER B C 1
ATOM 7822 O O . SER B 1 212 ? 18.531 -59.656 -17.891 1 93.06 212 SER B O 1
ATOM 7824 N N . HIS B 1 213 ? 17.609 -57.75 -18.359 1 92.81 213 HIS B N 1
ATOM 7825 C CA . HIS B 1 213 ? 16.344 -58.312 -18.812 1 92.81 213 HIS B CA 1
ATOM 7826 C C . HIS B 1 213 ? 15.703 -57.438 -19.859 1 92.81 213 HIS B C 1
ATOM 7828 O O . HIS B 1 213 ? 15.773 -56.188 -19.766 1 92.81 213 HIS B O 1
ATOM 7834 N N . PRO B 1 214 ? 15.039 -57.906 -20.828 1 93.12 214 PRO B N 1
ATOM 7835 C CA . PRO B 1 214 ? 14.461 -57.125 -21.938 1 93.12 214 PRO B CA 1
ATOM 7836 C C . PRO B 1 214 ? 13.359 -56.156 -21.453 1 93.12 214 PRO B C 1
ATOM 7838 O O . PRO B 1 214 ? 13.078 -55.156 -22.125 1 93.12 214 PRO B O 1
ATOM 7841 N N . ASP B 1 215 ? 12.781 -56.5 -20.359 1 94.5 215 ASP B N 1
ATOM 7842 C CA . ASP B 1 215 ? 11.672 -55.688 -19.875 1 94.5 215 ASP B CA 1
ATOM 7843 C C . ASP B 1 215 ? 12.172 -54.531 -19.016 1 94.5 215 ASP B C 1
ATOM 7845 O O . ASP B 1 215 ? 11.43 -53.594 -18.75 1 94.5 215 ASP B O 1
ATOM 7849 N N . ILE B 1 216 ? 13.32 -54.531 -18.594 1 94.19 216 ILE B N 1
ATOM 7850 C CA . ILE B 1 216 ? 13.852 -53.594 -17.609 1 94.19 216 ILE B CA 1
ATOM 7851 C C . ILE B 1 216 ? 13.938 -52.188 -18.219 1 94.19 216 ILE B C 1
ATOM 7853 O O . ILE B 1 216 ? 13.617 -51.188 -17.578 1 94.19 216 ILE B O 1
ATOM 7857 N N . PRO B 1 217 ? 14.305 -52.031 -19.469 1 94.56 217 PRO B N 1
ATOM 7858 C CA . PRO B 1 217 ? 14.352 -50.688 -20.047 1 94.56 217 PRO B CA 1
ATOM 7859 C C . PRO B 1 217 ? 12.984 -50 -20.047 1 94.56 217 PRO B C 1
ATOM 7861 O O . PRO B 1 217 ? 12.891 -48.812 -19.766 1 94.56 217 PRO B O 1
ATOM 7864 N N . GLY B 1 218 ? 12.055 -50.75 -20.391 1 94.38 218 GLY B N 1
ATOM 7865 C CA . GLY B 1 218 ? 10.711 -50.188 -20.328 1 94.38 218 GLY B CA 1
ATOM 7866 C C . GLY B 1 218 ? 10.305 -49.75 -18.938 1 94.38 218 GLY B C 1
ATOM 7867 O O . GLY B 1 218 ? 9.711 -48.688 -18.75 1 94.38 218 GLY B O 1
ATOM 7868 N N . LEU B 1 219 ? 10.547 -50.594 -17.984 1 95.12 219 LEU B N 1
ATOM 7869 C CA . LEU B 1 219 ? 10.258 -50.281 -16.578 1 95.12 219 LEU B CA 1
ATOM 7870 C C . LEU B 1 219 ? 11.109 -49.125 -16.094 1 95.12 219 LEU B C 1
ATOM 7872 O O . LEU B 1 219 ? 10.641 -48.281 -15.336 1 95.12 219 LEU B O 1
ATOM 7876 N N . ALA B 1 220 ? 12.32 -49.156 -16.516 1 95.38 220 ALA B N 1
ATOM 7877 C CA . ALA B 1 220 ? 13.242 -48.094 -16.141 1 95.38 220 ALA B CA 1
ATOM 7878 C C . ALA B 1 220 ? 12.734 -46.75 -16.641 1 95.38 220 ALA B C 1
ATOM 7880 O O . ALA B 1 220 ? 12.891 -45.719 -15.953 1 95.38 220 ALA B O 1
ATOM 7881 N N . ARG B 1 221 ? 12.203 -46.688 -17.766 1 94.5 221 ARG B N 1
ATOM 7882 C CA . ARG B 1 221 ? 11.641 -45.438 -18.297 1 94.5 221 ARG B CA 1
ATOM 7883 C C . ARG B 1 221 ? 10.469 -44.969 -17.453 1 94.5 221 ARG B C 1
ATOM 7885 O O . ARG B 1 221 ? 10.273 -43.75 -17.297 1 94.5 221 ARG B O 1
ATOM 7892 N N . LYS B 1 222 ? 9.758 -45.875 -16.984 1 92.94 222 LYS B N 1
ATOM 7893 C CA . LYS B 1 222 ? 8.641 -45.531 -16.109 1 92.94 222 LYS B CA 1
ATOM 7894 C C . LYS B 1 222 ? 9.133 -44.906 -14.812 1 92.94 222 LYS B C 1
ATOM 7896 O O . LYS B 1 222 ? 8.547 -43.938 -14.312 1 92.94 222 LYS B O 1
ATOM 7901 N N . VAL B 1 223 ? 10.148 -45.5 -14.305 1 93.06 223 VAL B N 1
ATOM 7902 C CA . VAL B 1 223 ? 10.742 -44.969 -13.078 1 93.06 223 VAL B CA 1
ATOM 7903 C C . VAL B 1 223 ? 11.297 -43.594 -13.336 1 93.06 223 VAL B C 1
ATOM 7905 O O . VAL B 1 223 ? 11.109 -42.688 -12.516 1 93.06 223 VAL B O 1
ATOM 7908 N N . ALA B 1 224 ? 11.945 -43.406 -14.391 1 93.19 224 ALA B N 1
ATOM 7909 C CA . ALA B 1 224 ? 12.508 -42.125 -14.758 1 93.19 224 ALA B CA 1
ATOM 7910 C C . ALA B 1 224 ? 11.406 -41.062 -14.898 1 93.19 224 ALA B C 1
ATOM 7912 O O . ALA B 1 224 ? 11.602 -39.906 -14.539 1 93.19 224 ALA B O 1
ATOM 7913 N N . ARG B 1 225 ? 10.344 -41.438 -15.414 1 90.38 225 ARG B N 1
ATOM 7914 C CA . ARG B 1 225 ? 9.227 -40.531 -15.609 1 90.38 225 ARG B CA 1
ATOM 7915 C C . ARG B 1 225 ? 8.664 -40.062 -14.273 1 90.38 225 ARG B C 1
ATOM 7917 O O . ARG B 1 225 ? 8.188 -38.906 -14.156 1 90.38 225 ARG B O 1
ATOM 7924 N N . LYS B 1 226 ? 8.75 -40.844 -13.266 1 88.75 226 LYS B N 1
ATOM 7925 C CA . LYS B 1 226 ? 8.234 -40.5 -11.945 1 88.75 226 LYS B CA 1
ATOM 7926 C C . LYS B 1 226 ? 9.07 -39.375 -11.297 1 88.75 226 LYS B C 1
ATOM 7928 O O . LYS B 1 226 ? 8.609 -38.719 -10.375 1 88.75 226 LYS B O 1
ATOM 7933 N N . CYS B 1 227 ? 10.266 -39.188 -11.805 1 91.44 227 CYS B N 1
ATOM 7934 C CA . CYS B 1 227 ? 11.141 -38.156 -11.273 1 91.44 227 CYS B CA 1
ATOM 7935 C C . CYS B 1 227 ? 10.805 -36.812 -11.883 1 91.44 227 CYS B C 1
ATOM 7937 O O . CYS B 1 227 ? 11.242 -35.781 -11.375 1 91.44 227 CYS B O 1
ATOM 7939 N N . ARG B 1 228 ? 10.062 -36.719 -12.898 1 89.44 228 ARG B N 1
ATOM 7940 C CA . ARG B 1 228 ? 9.539 -35.531 -13.562 1 89.44 228 ARG B CA 1
ATOM 7941 C C . ARG B 1 228 ? 10.664 -34.562 -13.906 1 89.44 228 ARG B C 1
ATOM 7943 O O . ARG B 1 228 ? 10.547 -33.344 -13.664 1 89.44 228 ARG B O 1
ATOM 7950 N N . GLY B 1 229 ? 11.789 -35.094 -14.312 1 90.12 229 GLY B N 1
ATOM 7951 C CA . GLY B 1 229 ? 12.859 -34.281 -14.891 1 90.12 229 GLY B CA 1
ATOM 7952 C C . GLY B 1 229 ? 13.734 -33.625 -13.852 1 90.12 229 GLY B C 1
ATOM 7953 O O . GLY B 1 229 ? 14.625 -32.844 -14.195 1 90.12 229 GLY B O 1
ATOM 7954 N N . LEU B 1 230 ? 13.531 -33.844 -12.594 1 92.06 230 LEU B N 1
ATOM 7955 C CA . LEU B 1 230 ? 14.367 -33.25 -11.547 1 92.06 230 LEU B CA 1
ATOM 7956 C C . LEU B 1 230 ? 15.695 -34 -11.438 1 92.06 230 LEU B C 1
ATOM 7958 O O . LEU B 1 230 ? 15.734 -35.156 -11.031 1 92.06 230 LEU B O 1
ATOM 7962 N N . PRO B 1 231 ? 16.766 -33.281 -11.727 1 91.12 231 PRO B N 1
ATOM 7963 C CA . PRO B 1 231 ? 18.062 -33.938 -11.734 1 91.12 231 PRO B CA 1
ATOM 7964 C C . PRO B 1 231 ? 18.406 -34.594 -10.391 1 91.12 231 PRO B C 1
ATOM 7966 O O . PRO B 1 231 ? 18.953 -35.688 -10.352 1 91.12 231 PRO B O 1
ATOM 7969 N N . LEU B 1 232 ? 18.141 -33.969 -9.305 1 91 232 LEU B N 1
ATOM 7970 C CA . LEU B 1 232 ? 18.391 -34.531 -7.984 1 91 232 LEU B CA 1
ATOM 7971 C C . LEU B 1 232 ? 17.703 -35.875 -7.824 1 91 232 LEU B C 1
ATOM 7973 O O . LEU B 1 232 ? 18.328 -36.844 -7.387 1 91 232 LEU B O 1
ATOM 7977 N N . ALA B 1 233 ? 16.438 -35.938 -8.18 1 92.5 233 ALA B N 1
ATOM 7978 C CA . ALA B 1 233 ? 15.664 -37.188 -8.07 1 92.5 233 ALA B CA 1
ATOM 7979 C C . ALA B 1 233 ? 16.188 -38.25 -9.031 1 92.5 233 ALA B C 1
ATOM 7981 O O . ALA B 1 233 ? 16.312 -39.406 -8.664 1 92.5 233 ALA B O 1
ATOM 7982 N N . LEU B 1 234 ? 16.531 -37.844 -10.242 1 92.31 234 LEU B N 1
ATOM 7983 C CA . LEU B 1 234 ? 17.047 -38.781 -11.25 1 92.31 234 LEU B CA 1
ATOM 7984 C C . LEU B 1 234 ? 18.359 -39.406 -10.781 1 92.31 234 LEU B C 1
ATOM 7986 O O . LEU B 1 234 ? 18.578 -40.594 -10.977 1 92.31 234 LEU B O 1
ATOM 7990 N N . ASN B 1 235 ? 19.219 -38.656 -10.18 1 90.25 235 ASN B N 1
ATOM 7991 C CA . ASN B 1 235 ? 20.5 -39.125 -9.688 1 90.25 235 ASN B CA 1
ATOM 7992 C C . ASN B 1 235 ? 20.328 -40.094 -8.523 1 90.25 235 ASN B C 1
ATOM 7994 O O . ASN B 1 235 ? 20.906 -41.188 -8.531 1 90.25 235 ASN B O 1
ATOM 7998 N N . VAL B 1 236 ? 19.562 -39.688 -7.539 1 91.69 236 VAL B N 1
ATOM 7999 C CA . VAL B 1 236 ? 19.406 -40.469 -6.316 1 91.69 236 VAL B CA 1
ATOM 8000 C C . VAL B 1 236 ? 18.688 -41.781 -6.633 1 91.69 236 VAL B C 1
ATOM 8002 O O . VAL B 1 236 ? 19.141 -42.844 -6.238 1 91.69 236 VAL B O 1
ATOM 8005 N N . ILE B 1 237 ? 17.547 -41.75 -7.344 1 92.75 237 ILE B N 1
ATOM 8006 C CA . ILE B 1 237 ? 16.75 -42.938 -7.664 1 92.75 237 ILE B CA 1
ATOM 8007 C C . ILE B 1 237 ? 17.516 -43.781 -8.664 1 92.75 237 ILE B C 1
ATOM 8009 O O . ILE B 1 237 ? 17.484 -45.031 -8.57 1 92.75 237 ILE B O 1
ATOM 8013 N N . GLY B 1 238 ? 18.125 -43.188 -9.641 1 92.5 238 GLY B N 1
ATOM 8014 C CA . GLY B 1 238 ? 18.953 -43.938 -10.57 1 92.5 238 GLY B CA 1
ATOM 8015 C C . GLY B 1 238 ? 20.047 -44.75 -9.891 1 92.5 238 GLY B C 1
ATOM 8016 O O . GLY B 1 238 ? 20.281 -45.906 -10.25 1 92.5 238 GLY B O 1
ATOM 8017 N N . GLU B 1 239 ? 20.672 -44.156 -8.961 1 91.19 239 GLU B N 1
ATOM 8018 C CA . GLU B 1 239 ? 21.719 -44.812 -8.203 1 91.19 239 GLU B CA 1
ATOM 8019 C C . GLU B 1 239 ? 21.156 -45.969 -7.387 1 91.19 239 GLU B C 1
ATOM 8021 O O . GLU B 1 239 ? 21.781 -47.031 -7.273 1 91.19 239 GLU B O 1
ATOM 8026 N N . ALA B 1 240 ? 20.031 -45.719 -6.797 1 91.81 240 ALA B N 1
ATOM 8027 C CA . ALA B 1 240 ? 19.391 -46.75 -5.988 1 91.81 240 ALA B CA 1
ATOM 8028 C C . ALA B 1 240 ? 18.984 -47.938 -6.844 1 91.81 240 ALA B C 1
ATOM 8030 O O . ALA B 1 240 ? 18.969 -49.094 -6.363 1 91.81 240 ALA B O 1
ATOM 8031 N N . MET B 1 241 ? 18.688 -47.719 -8.133 1 94 241 MET B N 1
ATOM 8032 C CA . MET B 1 241 ? 18.188 -48.781 -9.008 1 94 241 MET B CA 1
ATOM 8033 C C . MET B 1 241 ? 19.328 -49.469 -9.742 1 94 241 MET B C 1
ATOM 8035 O O . MET B 1 241 ? 19.125 -50.5 -10.367 1 94 241 MET B O 1
ATOM 8039 N N . ALA B 1 242 ? 20.516 -49 -9.641 1 92.81 242 ALA B N 1
ATOM 8040 C CA . ALA B 1 242 ? 21.656 -49.406 -10.438 1 92.81 242 ALA B CA 1
ATOM 8041 C C . ALA B 1 242 ? 21.984 -50.875 -10.211 1 92.81 242 ALA B C 1
ATOM 8043 O O . ALA B 1 242 ? 22.484 -51.562 -11.109 1 92.81 242 ALA B O 1
ATOM 8044 N N . CYS B 1 243 ? 21.625 -51.375 -9.07 1 91.44 243 CYS B N 1
ATOM 8045 C CA . CYS B 1 243 ? 22.031 -52.75 -8.781 1 91.44 243 CYS B CA 1
ATOM 8046 C C . CYS B 1 243 ? 20.828 -53.688 -8.82 1 91.44 243 CYS B C 1
ATOM 8048 O O . CYS B 1 243 ? 20.953 -54.875 -8.523 1 91.44 243 CYS B O 1
ATOM 8050 N N . LYS B 1 244 ? 19.734 -53.25 -9.156 1 93.81 244 LYS B N 1
ATOM 8051 C CA . LYS B 1 244 ? 18.516 -54.062 -9.227 1 93.81 244 LYS B CA 1
ATOM 8052 C C . LYS B 1 244 ? 18.375 -54.688 -10.609 1 93.81 244 LYS B C 1
ATOM 8054 O O . LYS B 1 244 ? 18.047 -54 -11.578 1 93.81 244 LYS B O 1
ATOM 8059 N N . ARG B 1 245 ? 18.422 -55.969 -10.68 1 92.38 245 ARG B N 1
ATOM 8060 C CA . ARG B 1 245 ? 18.578 -56.625 -11.977 1 92.38 245 ARG B CA 1
ATOM 8061 C C . ARG B 1 245 ? 17.375 -57.5 -12.305 1 92.38 245 ARG B C 1
ATOM 8063 O O . ARG B 1 245 ? 17.359 -58.156 -13.344 1 92.38 245 ARG B O 1
ATOM 8070 N N . THR B 1 246 ? 16.391 -57.531 -11.438 1 94.19 246 THR B N 1
ATOM 8071 C CA . THR B 1 246 ? 15.227 -58.375 -11.711 1 94.19 246 THR B CA 1
ATOM 8072 C C . THR B 1 246 ? 14.008 -57.5 -12.023 1 94.19 246 THR B C 1
ATOM 8074 O O . THR B 1 246 ? 13.914 -56.344 -11.562 1 94.19 246 THR B O 1
ATOM 8077 N N . VAL B 1 247 ? 13.148 -58.031 -12.789 1 94.94 247 VAL B N 1
ATOM 8078 C CA . VAL B 1 247 ? 11.914 -57.344 -13.195 1 94.94 247 VAL B CA 1
ATOM 8079 C C . VAL B 1 247 ? 11.047 -57.062 -11.961 1 94.94 247 VAL B C 1
ATOM 8081 O O . VAL B 1 247 ? 10.422 -56.031 -11.859 1 94.94 247 VAL B O 1
ATOM 8084 N N . HIS B 1 248 ? 11.047 -57.938 -11.008 1 94.44 248 HIS B N 1
ATOM 8085 C CA . HIS B 1 248 ? 10.227 -57.781 -9.805 1 94.44 248 HIS B CA 1
ATOM 8086 C C . HIS B 1 248 ? 10.703 -56.625 -8.953 1 94.44 248 HIS B C 1
ATOM 8088 O O . HIS B 1 248 ? 9.891 -55.906 -8.367 1 94.44 248 HIS B O 1
ATOM 8094 N N . GLU B 1 249 ? 11.953 -56.5 -8.891 1 94.25 249 GLU B N 1
ATOM 8095 C CA . GLU B 1 249 ? 12.508 -55.375 -8.148 1 94.25 249 GLU B CA 1
ATOM 8096 C C . GLU B 1 249 ? 12.094 -54.031 -8.766 1 94.25 249 GLU B C 1
ATOM 8098 O O . GLU B 1 249 ? 11.789 -53.094 -8.047 1 94.25 249 GLU B O 1
ATOM 8103 N N . TRP B 1 250 ? 12.102 -54 -10.016 1 94.56 250 TRP B N 1
ATOM 8104 C CA . TRP B 1 250 ? 11.727 -52.781 -10.727 1 94.56 250 TRP B CA 1
ATOM 8105 C C . TRP B 1 250 ? 10.227 -52.531 -10.594 1 94.56 250 TRP B C 1
ATOM 8107 O O . TRP B 1 250 ? 9.805 -51.375 -10.406 1 94.56 250 TRP B O 1
ATOM 8117 N N . CYS B 1 251 ? 9.438 -53.562 -10.672 1 93.81 251 CYS B N 1
ATOM 8118 C CA . CYS B 1 251 ? 8 -53.406 -10.453 1 93.81 251 CYS B CA 1
ATOM 8119 C C . CYS B 1 251 ? 7.711 -52.938 -9.031 1 93.81 251 CYS B C 1
ATOM 8121 O O . CYS B 1 251 ? 6.836 -52.094 -8.82 1 93.81 251 CYS B O 1
ATOM 8123 N N . HIS B 1 252 ? 8.484 -53.469 -8.172 1 92.25 252 HIS B N 1
ATOM 8124 C CA . HIS B 1 252 ? 8.336 -53.062 -6.781 1 92.25 252 HIS B CA 1
ATOM 8125 C C . HIS B 1 252 ? 8.688 -51.562 -6.613 1 92.25 252 HIS B C 1
ATOM 8127 O O . HIS B 1 252 ? 8.008 -50.844 -5.887 1 92.25 252 HIS B O 1
ATOM 8133 N N . ALA B 1 253 ? 9.727 -51.156 -7.184 1 92.25 253 ALA B N 1
ATOM 8134 C CA . ALA B 1 253 ? 10.148 -49.781 -7.121 1 92.25 253 ALA B CA 1
ATOM 8135 C C . ALA B 1 253 ? 9.062 -48.844 -7.664 1 92.25 253 ALA B C 1
ATOM 8137 O O . ALA B 1 253 ? 8.797 -47.781 -7.094 1 92.25 253 ALA B O 1
ATOM 8138 N N . ILE B 1 254 ? 8.453 -49.156 -8.789 1 91.62 254 ILE B N 1
ATOM 8139 C CA . ILE B 1 254 ? 7.383 -48.375 -9.391 1 91.62 254 ILE B CA 1
ATOM 8140 C C . ILE B 1 254 ? 6.203 -48.281 -8.43 1 91.62 254 ILE B C 1
ATOM 8142 O O . ILE B 1 254 ? 5.602 -47.219 -8.266 1 91.62 254 ILE B O 1
ATOM 8146 N N . ASP B 1 255 ? 5.918 -49.375 -7.793 1 87.44 255 ASP B N 1
ATOM 8147 C CA . ASP B 1 255 ? 4.812 -49.406 -6.844 1 87.44 255 ASP B CA 1
ATOM 8148 C C . ASP B 1 255 ? 5.07 -48.5 -5.648 1 87.44 255 ASP B C 1
ATOM 8150 O O . ASP B 1 255 ? 4.184 -47.781 -5.215 1 87.44 255 ASP B O 1
ATOM 8154 N N . VAL B 1 256 ? 6.227 -48.594 -5.18 1 87.69 256 VAL B N 1
ATOM 8155 C CA . VAL B 1 256 ? 6.59 -47.781 -4.016 1 87.69 256 VAL B CA 1
ATOM 8156 C C . VAL B 1 256 ? 6.578 -46.312 -4.383 1 87.69 256 VAL B C 1
ATOM 8158 O O . VAL B 1 256 ? 6.082 -45.469 -3.615 1 87.69 256 VAL B O 1
ATOM 8161 N N . LEU B 1 257 ? 7.07 -45.969 -5.52 1 87.44 257 LEU B N 1
ATOM 8162 C CA . LEU B 1 257 ? 7.141 -44.594 -5.953 1 87.44 257 LEU B CA 1
ATOM 8163 C C . LEU B 1 257 ? 5.746 -44.031 -6.219 1 87.44 257 LEU B C 1
ATOM 8165 O O . LEU B 1 257 ? 5.531 -42.812 -6.129 1 87.44 257 LEU B O 1
ATOM 8169 N N . THR B 1 258 ? 4.84 -44.844 -6.512 1 82.19 258 THR B N 1
ATOM 8170 C CA . THR B 1 258 ? 3.477 -44.406 -6.809 1 82.19 258 THR B CA 1
ATOM 8171 C C . THR B 1 258 ? 2.648 -44.312 -5.531 1 82.19 258 THR B C 1
ATOM 8173 O O . THR B 1 258 ? 1.843 -43.406 -5.379 1 82.19 258 THR B O 1
ATOM 8176 N N . SER B 1 259 ? 2.842 -45.281 -4.605 1 77.25 259 SER B N 1
ATOM 8177 C CA . SER B 1 259 ? 1.971 -45.344 -3.438 1 77.25 259 SER B CA 1
ATOM 8178 C C . SER B 1 259 ? 2.598 -44.656 -2.229 1 77.25 259 SER B C 1
ATOM 8180 O O . SER B 1 259 ? 1.91 -43.969 -1.474 1 77.25 259 SER B O 1
ATOM 8182 N N . SER B 1 260 ? 3.859 -44.906 -2.023 1 80.62 260 SER B N 1
ATOM 8183 C CA . SER B 1 260 ? 4.559 -44.375 -0.864 1 80.62 260 SER B CA 1
ATOM 8184 C C . SER B 1 260 ? 6.004 -44.031 -1.2 1 80.62 260 SER B C 1
ATOM 8186 O O . SER B 1 260 ? 6.93 -44.656 -0.706 1 80.62 260 SER B O 1
ATOM 8188 N N . ALA B 1 261 ? 6.07 -43 -1.871 1 83.19 261 ALA B N 1
ATOM 8189 C CA . ALA B 1 261 ? 7.387 -42.625 -2.383 1 83.19 261 ALA B CA 1
ATOM 8190 C C . ALA B 1 261 ? 8.367 -42.375 -1.24 1 83.19 261 ALA B C 1
ATOM 8192 O O . ALA B 1 261 ? 9.578 -42.531 -1.403 1 83.19 261 ALA B O 1
ATOM 8193 N N . ILE B 1 262 ? 7.852 -42.094 -0.06 1 84.75 262 ILE B N 1
ATOM 8194 C CA . ILE B 1 262 ? 8.68 -41.75 1.093 1 84.75 262 ILE B CA 1
ATOM 8195 C C . ILE B 1 262 ? 9.484 -43 1.516 1 84.75 262 ILE B C 1
ATOM 8197 O O . ILE B 1 262 ? 10.586 -42.875 2.061 1 84.75 262 ILE B O 1
ATOM 8201 N N . ASP B 1 263 ? 8.922 -44.094 1.257 1 84.44 263 ASP B N 1
ATOM 8202 C CA . ASP B 1 263 ? 9.539 -45.312 1.715 1 84.44 263 ASP B CA 1
ATOM 8203 C C . ASP B 1 263 ? 10.648 -45.781 0.764 1 84.44 263 ASP B C 1
ATOM 8205 O O . ASP B 1 263 ? 11.359 -46.75 1.043 1 84.44 263 ASP B O 1
ATOM 8209 N N . PHE B 1 264 ? 10.789 -45.094 -0.286 1 88.88 264 PHE B N 1
ATOM 8210 C CA . PHE B 1 264 ? 11.844 -45.406 -1.241 1 88.88 264 PHE B CA 1
ATOM 8211 C C . PHE B 1 264 ? 13.211 -45.031 -0.691 1 88.88 264 PHE B C 1
ATOM 8213 O O . PHE B 1 264 ? 13.359 -44 -0.05 1 88.88 264 PHE B O 1
ATOM 8220 N N . SER B 1 265 ? 14.148 -45.844 -0.909 1 85.88 265 SER B N 1
ATOM 8221 C CA . SER B 1 265 ? 15.5 -45.625 -0.385 1 85.88 265 SER B CA 1
ATOM 8222 C C . SER B 1 265 ? 16.094 -44.312 -0.894 1 85.88 265 SER B C 1
ATOM 8224 O O . SER B 1 265 ? 16.094 -44.062 -2.1 1 85.88 265 SER B O 1
ATOM 8226 N N . GLY B 1 266 ? 16.516 -43.5 0.027 1 87.06 266 GLY B N 1
ATOM 8227 C CA . GLY B 1 266 ? 17.188 -42.25 -0.333 1 87.06 266 GLY B CA 1
ATOM 8228 C C . GLY B 1 266 ? 16.234 -41.094 -0.525 1 87.06 266 GLY B C 1
ATOM 8229 O O . GLY B 1 266 ? 16.656 -39.938 -0.587 1 87.06 266 GLY B O 1
ATOM 8230 N N . MET B 1 267 ? 14.977 -41.344 -0.585 1 89.06 267 MET B N 1
ATOM 8231 C CA . MET B 1 267 ? 13.984 -40.312 -0.856 1 89.06 267 MET B CA 1
ATOM 8232 C C . MET B 1 267 ? 13.945 -39.281 0.268 1 89.06 267 MET B C 1
ATOM 8234 O O . MET B 1 267 ? 14.062 -38.094 0.018 1 89.06 267 MET B O 1
ATOM 8238 N N . GLU B 1 268 ? 13.828 -39.656 1.482 1 88.62 268 GLU B N 1
ATOM 8239 C CA . GLU B 1 268 ? 13.664 -38.781 2.619 1 88.62 268 GLU B CA 1
ATOM 8240 C C . GLU B 1 268 ? 14.938 -37.969 2.885 1 88.62 268 GLU B C 1
ATOM 8242 O O . GLU B 1 268 ? 14.914 -36.75 2.893 1 88.62 268 GLU B O 1
ATOM 8247 N N . ASP B 1 269 ? 16.047 -38.594 2.943 1 87.88 269 ASP B N 1
ATOM 8248 C CA . ASP B 1 269 ? 17.281 -38 3.41 1 87.88 269 ASP B CA 1
ATOM 8249 C C . ASP B 1 269 ? 17.938 -37.156 2.303 1 87.88 269 ASP B C 1
ATOM 8251 O O . ASP B 1 269 ? 18.484 -36.094 2.564 1 87.88 269 ASP B O 1
ATOM 8255 N N . GLU B 1 270 ? 17.812 -37.656 1.113 1 90.94 270 GLU B N 1
ATOM 8256 C CA . GLU B 1 270 ? 18.609 -37.031 0.061 1 90.94 270 GLU B CA 1
ATOM 8257 C C . GLU B 1 270 ? 17.766 -36.125 -0.803 1 90.94 270 GLU B C 1
ATOM 8259 O O . GLU B 1 270 ? 18.297 -35.188 -1.443 1 90.94 270 GLU B O 1
ATOM 8264 N N . ILE B 1 271 ? 16.5 -36.281 -0.868 1 92.31 271 ILE B N 1
ATOM 8265 C CA . ILE B 1 271 ? 15.68 -35.5 -1.771 1 92.31 271 ILE B CA 1
ATOM 8266 C C . ILE B 1 271 ? 14.758 -34.594 -0.961 1 92.31 271 ILE B C 1
ATOM 8268 O O . ILE B 1 271 ? 14.875 -33.344 -1.027 1 92.31 271 ILE B O 1
ATOM 8272 N N . LEU B 1 272 ? 13.93 -35.156 -0.093 1 93.88 272 LEU B N 1
ATOM 8273 C CA . LEU B 1 272 ? 12.883 -34.406 0.586 1 93.88 272 LEU B CA 1
ATOM 8274 C C . LEU B 1 272 ? 13.484 -33.375 1.539 1 93.88 272 LEU B C 1
ATOM 8276 O O . LEU B 1 272 ? 13 -32.25 1.622 1 93.88 272 LEU B O 1
ATOM 8280 N N . HIS B 1 273 ? 14.578 -33.688 2.172 1 92.31 273 HIS B N 1
ATOM 8281 C CA . HIS B 1 273 ? 15.211 -32.719 3.086 1 92.31 273 HIS B CA 1
ATOM 8282 C C . HIS B 1 273 ? 15.789 -31.531 2.334 1 92.31 273 HIS B C 1
ATOM 8284 O O . HIS B 1 273 ? 15.75 -30.406 2.826 1 92.31 273 HIS B O 1
ATOM 8290 N N . VAL B 1 274 ? 16.312 -31.828 1.228 1 91 274 VAL B N 1
ATOM 8291 C CA . VAL B 1 274 ? 16.891 -30.766 0.412 1 91 274 VAL B CA 1
ATOM 8292 C C . VAL B 1 274 ? 15.789 -29.812 -0.046 1 91 274 VAL B C 1
ATOM 8294 O O . VAL B 1 274 ? 15.969 -28.594 -0.031 1 91 274 VAL B O 1
ATOM 8297 N N . LEU B 1 275 ? 14.641 -30.359 -0.41 1 93.31 275 LEU B N 1
ATOM 8298 C CA . LEU B 1 275 ? 13.523 -29.547 -0.892 1 93.31 275 LEU B CA 1
ATOM 8299 C C . LEU B 1 275 ? 12.867 -28.797 0.257 1 93.31 275 LEU B C 1
ATOM 8301 O O . LEU B 1 275 ? 12.352 -27.688 0.063 1 93.31 275 LEU B O 1
ATOM 8305 N N . LYS B 1 276 ? 12.922 -29.312 1.444 1 94.81 276 LYS B N 1
ATOM 8306 C CA . LYS B 1 276 ? 12.242 -28.766 2.611 1 94.81 276 LYS B CA 1
ATOM 8307 C C . LYS B 1 276 ? 12.82 -27.406 2.992 1 94.81 276 LYS B C 1
ATOM 8309 O O . LYS B 1 276 ? 12.141 -26.594 3.613 1 94.81 276 LYS B O 1
ATOM 8314 N N . TYR B 1 277 ? 14.055 -27.125 2.566 1 92.31 277 TYR B N 1
ATOM 8315 C CA . TYR B 1 277 ? 14.664 -25.844 2.879 1 92.31 277 TYR B CA 1
ATOM 8316 C C . TYR B 1 277 ? 13.836 -24.688 2.326 1 92.31 277 TYR B C 1
ATOM 8318 O O . TYR B 1 277 ? 13.711 -23.656 2.967 1 92.31 277 TYR B O 1
ATOM 8326 N N . SER B 1 278 ? 13.289 -24.828 1.144 1 93.81 278 SER B N 1
ATOM 8327 C CA . SER B 1 278 ? 12.453 -23.797 0.54 1 93.81 278 SER B CA 1
ATOM 8328 C C . SER B 1 278 ? 11.195 -23.547 1.358 1 93.81 278 SER B C 1
ATOM 8330 O O . SER B 1 278 ? 10.75 -22.406 1.506 1 93.81 278 SER B O 1
ATOM 8332 N N . TYR B 1 279 ? 10.633 -24.672 1.894 1 95.12 279 TYR B N 1
ATOM 8333 C CA . TYR B 1 279 ? 9.453 -24.578 2.75 1 95.12 279 TYR B CA 1
ATOM 8334 C C . TYR B 1 279 ? 9.781 -23.859 4.055 1 95.12 279 TYR B C 1
ATOM 8336 O O . TYR B 1 279 ? 9.016 -23.016 4.516 1 95.12 279 TYR B O 1
ATOM 8344 N N . ASP B 1 280 ? 10.883 -24.188 4.605 1 92.94 280 ASP B N 1
ATOM 8345 C CA . ASP B 1 280 ? 11.289 -23.594 5.879 1 92.94 280 ASP B CA 1
ATOM 8346 C C . ASP B 1 280 ? 11.547 -22.094 5.734 1 92.94 280 ASP B C 1
ATOM 8348 O O . ASP B 1 280 ? 11.406 -21.344 6.699 1 92.94 280 ASP B O 1
ATOM 8352 N N . ASN B 1 281 ? 11.875 -21.688 4.574 1 91.56 281 ASN B N 1
ATOM 8353 C CA . ASN B 1 281 ? 12.219 -20.297 4.336 1 91.56 281 ASN B CA 1
ATOM 8354 C C . ASN B 1 281 ? 10.969 -19.438 4.105 1 91.56 281 ASN B C 1
ATOM 8356 O O . ASN B 1 281 ? 11.062 -18.219 4.016 1 91.56 281 ASN B O 1
ATOM 8360 N N . LEU B 1 282 ? 9.773 -20.078 3.965 1 92.38 282 LEU B N 1
ATOM 8361 C CA . LEU B 1 282 ? 8.539 -19.328 3.807 1 92.38 282 LEU B CA 1
ATOM 8362 C C . LEU B 1 282 ? 8.219 -18.531 5.07 1 92.38 282 LEU B C 1
ATOM 8364 O O . LEU B 1 282 ? 8.43 -19.016 6.184 1 92.38 282 LEU B O 1
ATOM 8368 N N . ASN B 1 283 ? 7.82 -17.297 4.805 1 86.12 283 ASN B N 1
ATOM 8369 C CA . ASN B 1 283 ? 7.527 -16.438 5.941 1 86.12 283 ASN B CA 1
ATOM 8370 C C . ASN B 1 283 ? 6.094 -16.625 6.43 1 86.12 283 ASN B C 1
ATOM 8372 O O . ASN B 1 283 ? 5.145 -16.422 5.668 1 86.12 283 ASN B O 1
ATOM 8376 N N . GLY B 1 284 ? 5.973 -17.016 7.672 1 86.44 284 GLY B N 1
ATOM 8377 C CA . GLY B 1 284 ? 4.664 -17.031 8.305 1 86.44 284 GLY B CA 1
ATOM 8378 C C . GLY B 1 284 ? 3.996 -18.391 8.266 1 86.44 284 GLY B C 1
ATOM 8379 O O . GLY B 1 284 ? 4.18 -19.156 7.312 1 86.44 284 GLY B O 1
ATOM 8380 N N . GLU B 1 285 ? 3.219 -18.641 9.188 1 91 285 GLU B N 1
ATOM 8381 C CA . GLU B 1 285 ? 2.48 -19.891 9.297 1 91 285 GLU B CA 1
ATOM 8382 C C . GLU B 1 285 ? 1.347 -19.953 8.281 1 91 285 GLU B C 1
ATOM 8384 O O . GLU B 1 285 ? 1.01 -21.031 7.785 1 91 285 GLU B O 1
ATOM 8389 N N . LEU B 1 286 ? 0.85 -18.859 7.977 1 92.88 286 LEU B N 1
ATOM 8390 C CA . LEU B 1 286 ? -0.225 -18.797 6.996 1 92.88 286 LEU B CA 1
ATOM 8391 C C . LEU B 1 286 ? 0.253 -19.297 5.633 1 92.88 286 LEU B C 1
ATOM 8393 O O . LEU B 1 286 ? -0.405 -20.125 5.008 1 92.88 286 LEU B O 1
ATOM 8397 N N . MET B 1 287 ? 1.411 -18.875 5.207 1 94.19 287 MET B N 1
ATOM 8398 C CA . MET B 1 287 ? 1.982 -19.281 3.922 1 94.19 287 MET B CA 1
ATOM 8399 C C . MET B 1 287 ? 2.264 -20.766 3.887 1 94.19 287 MET B C 1
ATOM 8401 O O . MET B 1 287 ? 2 -21.438 2.881 1 94.19 287 MET B O 1
ATOM 8405 N N . LYS B 1 288 ? 2.734 -21.266 4.949 1 96 288 LYS B N 1
ATOM 8406 C CA . LYS B 1 288 ? 3.064 -22.688 5.047 1 96 288 LYS B CA 1
ATOM 8407 C C . LYS B 1 288 ? 1.808 -23.547 4.969 1 96 288 LYS B C 1
ATOM 8409 O O . LYS B 1 288 ? 1.79 -24.562 4.27 1 96 288 LYS B O 1
ATOM 8414 N N . SER B 1 289 ? 0.777 -23.078 5.602 1 96.44 289 SER B N 1
ATOM 8415 C CA . SER B 1 289 ? -0.483 -23.812 5.57 1 96.44 289 SER B CA 1
ATOM 8416 C C . SER B 1 289 ? -1.094 -23.797 4.176 1 96.44 289 SER B C 1
ATOM 8418 O O . SER B 1 289 ? -1.617 -24.812 3.713 1 96.44 289 SER B O 1
ATOM 8420 N N . CYS B 1 290 ? -1.078 -22.672 3.535 1 97.38 290 CYS B N 1
ATOM 8421 C CA . CYS B 1 290 ? -1.613 -22.562 2.184 1 97.38 290 CYS B CA 1
ATOM 8422 C C . CYS B 1 290 ? -0.85 -23.453 1.219 1 97.38 290 CYS B C 1
ATOM 8424 O O . CYS B 1 290 ? -1.449 -24.094 0.353 1 97.38 290 CYS B O 1
ATOM 8426 N N . PHE B 1 291 ? 0.482 -23.5 1.398 1 97.44 291 PHE B N 1
ATOM 8427 C CA . PHE B 1 291 ? 1.299 -24.359 0.549 1 97.44 291 PHE B CA 1
ATOM 8428 C C . PHE B 1 291 ? 0.924 -25.828 0.742 1 97.44 291 PHE B C 1
ATOM 8430 O O . PHE B 1 291 ? 0.724 -26.547 -0.232 1 97.44 291 PHE B O 1
ATOM 8437 N N . LEU B 1 292 ? 0.833 -26.234 1.974 1 97.38 292 LEU B N 1
ATOM 8438 C CA . LEU B 1 292 ? 0.522 -27.625 2.281 1 97.38 292 LEU B CA 1
ATOM 8439 C C . LEU B 1 292 ? -0.86 -28.016 1.761 1 97.38 292 LEU B C 1
ATOM 8441 O O . LEU B 1 292 ? -1.09 -29.156 1.371 1 97.38 292 LEU B O 1
ATOM 8445 N N . TYR B 1 293 ? -1.755 -27.078 1.684 1 97.5 293 TYR B N 1
ATOM 8446 C CA . TYR B 1 293 ? -3.113 -27.312 1.201 1 97.5 293 TYR B CA 1
ATOM 8447 C C . TYR B 1 293 ? -3.109 -27.703 -0.271 1 97.5 293 TYR B C 1
ATOM 8449 O O . TYR B 1 293 ? -3.986 -28.438 -0.724 1 97.5 293 TYR B O 1
ATOM 8457 N N . CYS B 1 294 ? -2.129 -27.25 -1.061 1 97.25 294 CYS B N 1
ATOM 8458 C CA . CYS B 1 294 ? -2.041 -27.516 -2.492 1 97.25 294 CYS B CA 1
ATOM 8459 C C . CYS B 1 294 ? -1.686 -28.969 -2.76 1 97.25 294 CYS B C 1
ATOM 8461 O O . CYS B 1 294 ? -1.88 -29.469 -3.871 1 97.25 294 CYS B O 1
ATOM 8463 N N . SER B 1 295 ? -1.176 -29.672 -1.756 1 96 295 SER B N 1
ATOM 8464 C CA . SER B 1 295 ? -0.801 -31.078 -1.939 1 96 295 SER B CA 1
ATOM 8465 C C . SER B 1 295 ? -2.031 -31.984 -1.97 1 96 295 SER B C 1
ATOM 8467 O O . SER B 1 295 ? -1.938 -33.156 -2.34 1 96 295 SER B O 1
ATOM 8469 N N . LEU B 1 296 ? -3.223 -31.422 -1.666 1 97 296 LEU B N 1
ATOM 8470 C CA . LEU B 1 296 ? -4.453 -32.219 -1.62 1 97 296 LEU B CA 1
ATOM 8471 C C . LEU B 1 296 ? -4.934 -32.562 -3.025 1 97 296 LEU B C 1
ATOM 8473 O O . LEU B 1 296 ? -5.785 -33.438 -3.199 1 97 296 LEU B O 1
ATOM 8477 N N . PHE B 1 297 ? -4.406 -31.922 -4.016 1 96.69 297 PHE B N 1
ATOM 8478 C CA . PHE B 1 297 ? -4.812 -32.125 -5.398 1 96.69 297 PHE B CA 1
ATOM 8479 C C . PHE B 1 297 ? -3.973 -33.219 -6.047 1 96.69 297 PHE B C 1
ATOM 8481 O O . PHE B 1 297 ? -2.863 -33.531 -5.59 1 96.69 297 PHE B O 1
ATOM 8488 N N . PRO B 1 298 ? -4.484 -33.844 -7.023 1 94.25 298 PRO B N 1
ATOM 8489 C CA . PRO B 1 298 ? -3.74 -34.938 -7.645 1 94.25 298 PRO B CA 1
ATOM 8490 C C . PRO B 1 298 ? -2.52 -34.438 -8.43 1 94.25 298 PRO B C 1
ATOM 8492 O O . PRO B 1 298 ? -2.322 -33.25 -8.594 1 94.25 298 PRO B O 1
ATOM 8495 N N . GLU B 1 299 ? -1.728 -35.438 -8.828 1 90.31 299 GLU B N 1
ATOM 8496 C CA . GLU B 1 299 ? -0.535 -35.125 -9.617 1 90.31 299 GLU B CA 1
ATOM 8497 C C . GLU B 1 299 ? -0.898 -34.469 -10.945 1 90.31 299 GLU B C 1
ATOM 8499 O O . GLU B 1 299 ? -1.893 -34.844 -11.57 1 90.31 299 GLU B O 1
ATOM 8504 N N . ASP B 1 300 ? -0.135 -33.406 -11.336 1 88.12 300 ASP B N 1
ATOM 8505 C CA . ASP B 1 300 ? -0.253 -32.719 -12.617 1 88.12 300 ASP B CA 1
ATOM 8506 C C . ASP B 1 300 ? -1.607 -32.031 -12.742 1 88.12 300 ASP B C 1
ATOM 8508 O O . ASP B 1 300 ? -2.074 -31.766 -13.852 1 88.12 300 ASP B O 1
ATOM 8512 N N . TYR B 1 301 ? -2.217 -31.891 -11.672 1 92.38 301 TYR B N 1
ATOM 8513 C CA . TYR B 1 301 ? -3.52 -31.234 -11.664 1 92.38 301 TYR B CA 1
ATOM 8514 C C . TYR B 1 301 ? -3.371 -29.719 -11.836 1 92.38 301 TYR B C 1
ATOM 8516 O O . TYR B 1 301 ? -2.465 -29.109 -11.273 1 92.38 301 TYR B O 1
ATOM 8524 N N . LEU B 1 302 ? -4.211 -29.172 -12.695 1 93.94 302 LEU B N 1
ATOM 8525 C CA . LEU B 1 302 ? -4.273 -27.719 -12.836 1 93.94 302 LEU B CA 1
ATOM 8526 C C . LEU B 1 302 ? -5.211 -27.109 -11.805 1 93.94 302 LEU B C 1
ATOM 8528 O O . LEU B 1 302 ? -6.434 -27.219 -11.922 1 93.94 302 LEU B O 1
ATOM 8532 N N . ILE B 1 303 ? -4.664 -26.5 -10.828 1 95.12 303 ILE B N 1
ATOM 8533 C CA . ILE B 1 303 ? -5.438 -25.922 -9.742 1 95.12 303 ILE B CA 1
ATOM 8534 C C . ILE B 1 303 ? -5.891 -24.516 -10.125 1 95.12 303 ILE B C 1
ATOM 8536 O O . ILE B 1 303 ? -5.059 -23.641 -10.406 1 95.12 303 ILE B O 1
ATOM 8540 N N . ASP B 1 304 ? -7.141 -24.281 -10.125 1 94.44 304 ASP B N 1
ATOM 8541 C CA . ASP B 1 304 ? -7.668 -22.938 -10.375 1 94.44 304 ASP B CA 1
ATOM 8542 C C . ASP B 1 304 ? -7.34 -22 -9.227 1 94.44 304 ASP B C 1
ATOM 8544 O O . ASP B 1 304 ? -7.652 -22.281 -8.07 1 94.44 304 ASP B O 1
ATOM 8548 N N . LYS B 1 305 ? -6.793 -20.828 -9.508 1 94.56 305 LYS B N 1
ATOM 8549 C CA . LYS B 1 305 ? -6.324 -19.922 -8.469 1 94.56 305 LYS B CA 1
ATOM 8550 C C . LYS B 1 305 ? -7.484 -19.406 -7.625 1 94.56 305 LYS B C 1
ATOM 8552 O O . LYS B 1 305 ? -7.41 -19.406 -6.395 1 94.56 305 LYS B O 1
ATOM 8557 N N . GLU B 1 306 ? -8.539 -18.953 -8.211 1 92.5 306 GLU B N 1
ATOM 8558 C CA . GLU B 1 306 ? -9.656 -18.375 -7.477 1 92.5 306 GLU B CA 1
ATOM 8559 C C . GLU B 1 306 ? -10.352 -19.422 -6.609 1 92.5 306 GLU B C 1
ATOM 8561 O O . GLU B 1 306 ? -10.75 -19.125 -5.477 1 92.5 306 GLU B O 1
ATOM 8566 N N . GLY B 1 307 ? -10.555 -20.641 -7.188 1 94.44 307 GLY B N 1
ATOM 8567 C CA . GLY B 1 307 ? -11.109 -21.719 -6.398 1 94.44 307 GLY B CA 1
ATOM 8568 C C . GLY B 1 307 ? -10.266 -22.078 -5.188 1 94.44 307 GLY B C 1
ATOM 8569 O O . GLY B 1 307 ? -10.797 -22.344 -4.109 1 94.44 307 GLY B O 1
ATOM 8570 N N . LEU B 1 308 ? -8.977 -22.078 -5.445 1 96.44 308 LEU B N 1
ATOM 8571 C CA . LEU B 1 308 ? -8.047 -22.375 -4.359 1 96.44 308 LEU B CA 1
ATOM 8572 C C . LEU B 1 308 ? -8.164 -21.328 -3.246 1 96.44 308 LEU B C 1
ATOM 8574 O O . LEU B 1 308 ? -8.172 -21.688 -2.064 1 96.44 308 LEU B O 1
ATOM 8578 N N . VAL B 1 309 ? -8.281 -20.062 -3.613 1 95.56 309 VAL B N 1
ATOM 8579 C CA . VAL B 1 309 ? -8.391 -18.984 -2.648 1 95.56 309 VAL B CA 1
ATOM 8580 C C . VAL B 1 309 ? -9.703 -19.109 -1.869 1 95.56 309 VAL B C 1
ATOM 8582 O O . VAL B 1 309 ? -9.742 -18.844 -0.667 1 95.56 309 VAL B O 1
ATOM 8585 N N . ASP B 1 310 ? -10.734 -19.547 -2.486 1 95.5 310 ASP B N 1
ATOM 8586 C CA . ASP B 1 310 ? -12.016 -19.75 -1.815 1 95.5 310 ASP B CA 1
ATOM 8587 C C . ASP B 1 310 ? -11.906 -20.812 -0.722 1 95.5 310 ASP B C 1
ATOM 8589 O O . ASP B 1 310 ? -12.492 -20.656 0.352 1 95.5 310 ASP B O 1
ATOM 8593 N N . TYR B 1 311 ? -11.172 -21.875 -1.047 1 97.06 311 TYR B N 1
ATOM 8594 C CA . TYR B 1 311 ? -10.93 -22.875 -0.019 1 97.06 311 TYR B CA 1
ATOM 8595 C C . TYR B 1 311 ? -10.227 -22.266 1.188 1 97.06 311 TYR B C 1
ATOM 8597 O O . TYR B 1 311 ? -10.617 -22.516 2.33 1 97.06 311 TYR B O 1
ATOM 8605 N N . TRP B 1 312 ? -9.195 -21.469 0.889 1 96.44 312 TRP B N 1
ATOM 8606 C CA . TRP B 1 312 ? -8.375 -20.875 1.943 1 96.44 312 TRP B CA 1
ATOM 8607 C C . TRP B 1 312 ? -9.195 -19.938 2.812 1 96.44 312 TRP B C 1
ATOM 8609 O O . TRP B 1 312 ? -9.016 -19.891 4.031 1 96.44 312 TRP B O 1
ATOM 8619 N N . ILE B 1 313 ? -10.047 -19.109 2.205 1 94.12 313 ILE B N 1
ATOM 8620 C CA . ILE B 1 313 ? -10.906 -18.188 2.936 1 94.12 313 ILE B CA 1
ATOM 8621 C C . ILE B 1 313 ? -11.82 -18.953 3.879 1 94.12 313 ILE B C 1
ATOM 8623 O O . ILE B 1 313 ? -11.969 -18.594 5.051 1 94.12 313 ILE B O 1
ATOM 8627 N N . SER B 1 314 ? -12.367 -20.031 3.4 1 94.56 314 SER B N 1
ATOM 8628 C CA . SER B 1 314 ? -13.32 -20.812 4.172 1 94.56 314 SER B CA 1
ATOM 8629 C C . SER B 1 314 ? -12.633 -21.578 5.301 1 94.56 314 SER B C 1
ATOM 8631 O O . SER B 1 314 ? -13.227 -21.797 6.359 1 94.56 314 SER B O 1
ATOM 8633 N N . GLU B 1 315 ? -11.383 -22.016 5.051 1 94.56 315 GLU B N 1
ATOM 8634 C CA . GLU B 1 315 ? -10.594 -22.703 6.078 1 94.56 315 GLU B CA 1
ATOM 8635 C C . GLU B 1 315 ? -10.188 -21.734 7.184 1 94.56 315 GLU B C 1
ATOM 8637 O O . GLU B 1 315 ? -9.797 -22.156 8.273 1 94.56 315 GLU B O 1
ATOM 8642 N N . GLY B 1 316 ? -10.266 -20.406 6.855 1 91.25 316 GLY B N 1
ATOM 8643 C CA . GLY B 1 316 ? -9.906 -19.406 7.844 1 91.25 316 GLY B CA 1
ATOM 8644 C C . GLY B 1 316 ? -8.453 -18.984 7.766 1 91.25 316 GLY B C 1
ATOM 8645 O O . GLY B 1 316 ? -7.953 -18.297 8.664 1 91.25 316 GLY B O 1
ATOM 8646 N N . PHE B 1 317 ? -7.777 -19.453 6.668 1 91.81 317 PHE B N 1
ATOM 8647 C CA . PHE B 1 317 ? -6.41 -19 6.484 1 91.81 317 PHE B CA 1
ATOM 8648 C C . PHE B 1 317 ? -6.379 -17.5 6.211 1 91.81 317 PHE B C 1
ATOM 8650 O O . PHE B 1 317 ? -5.539 -16.781 6.762 1 91.81 317 PHE B O 1
ATOM 8657 N N . ILE B 1 318 ? -7.246 -17.031 5.34 1 88.19 318 ILE B N 1
ATOM 8658 C CA . ILE B 1 318 ? -7.402 -15.633 4.992 1 88.19 318 ILE B CA 1
ATOM 8659 C C . ILE B 1 318 ? -8.617 -15.047 5.715 1 88.19 318 ILE B C 1
ATOM 8661 O O . ILE B 1 318 ? -9.672 -15.68 5.766 1 88.19 318 ILE B O 1
ATOM 8665 N N . ASN B 1 319 ? -8.367 -13.867 6.289 1 78.12 319 ASN B N 1
ATOM 8666 C CA . ASN B 1 319 ? -9.43 -13.25 7.082 1 78.12 319 ASN B CA 1
ATOM 8667 C C . ASN B 1 319 ? -10.617 -12.859 6.219 1 78.12 319 ASN B C 1
ATOM 8669 O O . ASN B 1 319 ? -10.484 -12.047 5.297 1 78.12 319 ASN B O 1
ATOM 8673 N N . GLU B 1 320 ? -11.68 -13.32 6.57 1 69.19 320 GLU B N 1
ATOM 8674 C CA . GLU B 1 320 ? -12.891 -13.156 5.766 1 69.19 320 GLU B CA 1
ATOM 8675 C C . GLU B 1 320 ? -13.523 -11.789 5.996 1 69.19 320 GLU B C 1
ATOM 8677 O O . GLU B 1 320 ? -14.297 -11.305 5.168 1 69.19 320 GLU B O 1
ATOM 8682 N N . LYS B 1 321 ? -13.07 -11.039 6.941 1 67.88 321 LYS B N 1
ATOM 8683 C CA . LYS B 1 321 ? -13.805 -9.836 7.312 1 67.88 321 LYS B CA 1
ATOM 8684 C C . LYS B 1 321 ? -13.352 -8.633 6.484 1 67.88 321 LYS B C 1
ATOM 8686 O O . LYS B 1 321 ? -14 -7.586 6.488 1 67.88 321 LYS B O 1
ATOM 8691 N N . GLU B 1 322 ? -12.312 -8.695 5.695 1 68.56 322 GLU B N 1
ATOM 8692 C CA . GLU B 1 322 ? -11.734 -7.562 4.973 1 68.56 322 GLU B CA 1
ATOM 8693 C C . GLU B 1 322 ? -12.406 -7.383 3.611 1 68.56 322 GLU B C 1
ATOM 8695 O O . GLU B 1 322 ? -12.156 -6.398 2.918 1 68.56 322 GLU B O 1
ATOM 8700 N N . GLY B 1 323 ? -13.406 -8.125 3.219 1 76.88 323 GLY B N 1
ATOM 8701 C CA . GLY B 1 323 ? -14.039 -8.031 1.912 1 76.88 323 GLY B CA 1
ATOM 8702 C C . GLY B 1 323 ? -13.492 -9.031 0.912 1 76.88 323 GLY B C 1
ATOM 8703 O O . GLY B 1 323 ? -12.328 -9.414 0.982 1 76.88 323 GLY B O 1
ATOM 8704 N N . ARG B 1 324 ? -14.219 -9.305 -0.095 1 82.31 324 ARG B N 1
ATOM 8705 C CA . ARG B 1 324 ? -13.875 -10.352 -1.048 1 82.31 324 ARG B CA 1
ATOM 8706 C C . ARG B 1 324 ? -12.711 -9.938 -1.933 1 82.31 324 ARG B C 1
ATOM 8708 O O . ARG B 1 324 ? -11.789 -10.727 -2.166 1 82.31 324 ARG B O 1
ATOM 8715 N N . GLU B 1 325 ? -12.789 -8.703 -2.441 1 83.56 325 GLU B N 1
ATOM 8716 C CA . GLU B 1 325 ? -11.727 -8.242 -3.336 1 83.56 325 GLU B CA 1
ATOM 8717 C C . GLU B 1 325 ? -10.375 -8.242 -2.633 1 83.56 325 GLU B C 1
ATOM 8719 O O . GLU B 1 325 ? -9.367 -8.656 -3.213 1 83.56 325 GLU B O 1
ATOM 8724 N N . ARG B 1 326 ? -10.336 -7.84 -1.418 1 86.44 326 ARG B N 1
ATOM 8725 C CA . ARG B 1 326 ? -9.102 -7.824 -0.644 1 86.44 326 ARG B CA 1
ATOM 8726 C C . ARG B 1 326 ? -8.609 -9.242 -0.374 1 86.44 326 ARG B C 1
ATOM 8728 O O . ARG B 1 326 ? -7.402 -9.5 -0.391 1 86.44 326 ARG B O 1
ATOM 8735 N N . ASN B 1 327 ? -9.547 -10.086 -0.135 1 90.31 327 ASN B N 1
ATOM 8736 C CA . ASN B 1 327 ? -9.188 -11.477 0.116 1 90.31 327 ASN B CA 1
ATOM 8737 C C . ASN B 1 327 ? -8.594 -12.133 -1.127 1 90.31 327 ASN B C 1
ATOM 8739 O O . ASN B 1 327 ? -7.629 -12.891 -1.032 1 90.31 327 ASN B O 1
ATOM 8743 N N . ILE B 1 328 ? -9.203 -11.875 -2.234 1 91.62 328 ILE B N 1
ATOM 8744 C CA . ILE B 1 328 ? -8.703 -12.438 -3.482 1 91.62 328 ILE B CA 1
ATOM 8745 C C . ILE B 1 328 ? -7.309 -11.891 -3.775 1 91.62 328 ILE B C 1
ATOM 8747 O O . ILE B 1 328 ? -6.414 -12.633 -4.18 1 91.62 328 ILE B O 1
ATOM 8751 N N . ASN B 1 329 ? -7.094 -10.609 -3.564 1 91.31 329 ASN B N 1
ATOM 8752 C CA . ASN B 1 329 ? -5.781 -10.008 -3.77 1 91.31 329 ASN B CA 1
ATOM 8753 C C . ASN B 1 329 ? -4.727 -10.641 -2.867 1 91.31 329 ASN B C 1
ATOM 8755 O O . ASN B 1 329 ? -3.604 -10.898 -3.307 1 91.31 329 ASN B O 1
ATOM 8759 N N . GLN B 1 330 ? -5.129 -10.836 -1.674 1 92.44 330 GLN B N 1
ATOM 8760 C CA . GLN B 1 330 ? -4.207 -11.484 -0.746 1 92.44 330 GLN B CA 1
ATOM 8761 C C . GLN B 1 330 ? -3.885 -12.906 -1.196 1 92.44 330 GLN B C 1
ATOM 8763 O O . GLN B 1 330 ? -2.742 -13.352 -1.087 1 92.44 330 GLN B O 1
ATOM 8768 N N . GLY B 1 331 ? -4.918 -13.602 -1.635 1 94.69 331 GLY B N 1
ATOM 8769 C CA . GLY B 1 331 ? -4.695 -14.938 -2.16 1 94.69 331 GLY B CA 1
ATOM 8770 C C . GLY B 1 331 ? -3.713 -14.969 -3.314 1 94.69 331 GLY B C 1
ATOM 8771 O O . GLY B 1 331 ? -2.828 -15.828 -3.359 1 94.69 331 GLY B O 1
ATOM 8772 N N . TYR B 1 332 ? -3.834 -14.062 -4.188 1 93.69 332 TYR B N 1
ATOM 8773 C CA . TYR B 1 332 ? -2.934 -13.992 -5.336 1 93.69 332 TYR B CA 1
ATOM 8774 C C . TYR B 1 332 ? -1.515 -13.648 -4.895 1 93.69 332 TYR B C 1
ATOM 8776 O O . TYR B 1 332 ? -0.544 -14.109 -5.5 1 93.69 332 TYR B O 1
ATOM 8784 N N . GLU B 1 333 ? -1.396 -12.844 -3.898 1 93.38 333 GLU B N 1
ATOM 8785 C CA . GLU B 1 333 ? -0.072 -12.555 -3.355 1 93.38 333 GLU B CA 1
ATOM 8786 C C . GLU B 1 333 ? 0.567 -13.812 -2.77 1 93.38 333 GLU B C 1
ATOM 8788 O O . GLU B 1 333 ? 1.763 -14.055 -2.953 1 93.38 333 GLU B O 1
ATOM 8793 N N . ILE B 1 334 ? -0.219 -14.578 -2.035 1 95.12 334 ILE B N 1
ATOM 8794 C CA . ILE B 1 334 ? 0.286 -15.82 -1.459 1 95.12 334 ILE B CA 1
ATOM 8795 C C . ILE B 1 334 ? 0.722 -16.766 -2.574 1 95.12 334 ILE B C 1
ATOM 8797 O O . ILE B 1 334 ? 1.825 -17.312 -2.533 1 95.12 334 ILE B O 1
ATOM 8801 N N . ILE B 1 335 ? -0.171 -16.938 -3.568 1 96.38 335 ILE B N 1
ATOM 8802 C CA . ILE B 1 335 ? 0.149 -17.797 -4.695 1 96.38 335 ILE B CA 1
ATOM 8803 C C . ILE B 1 335 ? 1.397 -17.281 -5.406 1 96.38 335 ILE B C 1
ATOM 8805 O O . ILE B 1 335 ? 2.285 -18.062 -5.762 1 96.38 335 ILE B O 1
ATOM 8809 N N . GLY B 1 336 ? 1.463 -15.992 -5.629 1 94.19 336 GLY B N 1
ATOM 8810 C CA . GLY B 1 336 ? 2.631 -15.398 -6.262 1 94.19 336 GLY B CA 1
ATOM 8811 C C . GLY B 1 336 ? 3.92 -15.672 -5.508 1 94.19 336 GLY B C 1
ATOM 8812 O O . GLY B 1 336 ? 4.953 -15.953 -6.117 1 94.19 336 GLY B O 1
ATOM 8813 N N . THR B 1 337 ? 3.877 -15.578 -4.219 1 94.69 337 THR B N 1
ATOM 8814 C CA . THR B 1 337 ? 5.043 -15.859 -3.391 1 94.69 337 THR B CA 1
ATOM 8815 C C . THR B 1 337 ? 5.48 -17.312 -3.545 1 94.69 337 THR B C 1
ATOM 8817 O O . THR B 1 337 ? 6.676 -17.609 -3.635 1 94.69 337 THR B O 1
ATOM 8820 N N . LEU B 1 338 ? 4.492 -18.188 -3.547 1 96.44 338 LEU B N 1
ATOM 8821 C CA . LEU B 1 338 ? 4.801 -19.609 -3.691 1 96.44 338 LEU B CA 1
ATOM 8822 C C . LEU B 1 338 ? 5.375 -19.906 -5.07 1 96.44 338 LEU B C 1
ATOM 8824 O O . LEU B 1 338 ? 6.254 -20.75 -5.215 1 96.44 338 LEU B O 1
ATOM 8828 N N . VAL B 1 339 ? 4.879 -19.219 -6.062 1 95.69 339 VAL B N 1
ATOM 8829 C CA . VAL B 1 339 ? 5.395 -19.375 -7.418 1 95.69 339 VAL B CA 1
ATOM 8830 C C . VAL B 1 339 ? 6.82 -18.844 -7.5 1 95.69 339 VAL B C 1
ATOM 8832 O O . VAL B 1 339 ? 7.703 -19.469 -8.078 1 95.69 339 VAL B O 1
ATOM 8835 N N . ARG B 1 340 ? 7.078 -17.719 -6.906 1 94.5 340 ARG B N 1
ATOM 8836 C CA . ARG B 1 340 ? 8.406 -17.109 -6.938 1 94.5 340 ARG B CA 1
ATOM 8837 C C . ARG B 1 340 ? 9.406 -17.938 -6.141 1 94.5 340 ARG B C 1
ATOM 8839 O O . ARG B 1 340 ? 10.602 -17.938 -6.445 1 94.5 340 ARG B O 1
ATOM 8846 N N . ALA B 1 341 ? 8.93 -18.672 -5.168 1 95.31 341 ALA B N 1
ATOM 8847 C CA . ALA B 1 341 ? 9.781 -19.562 -4.387 1 95.31 341 ALA B CA 1
ATOM 8848 C C . ALA B 1 341 ? 9.961 -20.906 -5.098 1 95.31 341 ALA B C 1
ATOM 8850 O O . ALA B 1 341 ? 10.602 -21.812 -4.566 1 95.31 341 ALA B O 1
ATOM 8851 N N . CYS B 1 342 ? 9.344 -21.109 -6.266 1 94.94 342 CYS B N 1
ATOM 8852 C CA . CYS B 1 342 ? 9.43 -22.297 -7.109 1 94.94 342 CYS B CA 1
ATOM 8853 C C . CYS B 1 342 ? 8.797 -23.5 -6.422 1 94.94 342 CYS B C 1
ATOM 8855 O O . CYS B 1 342 ? 9.273 -24.625 -6.574 1 94.94 342 CYS B O 1
ATOM 8857 N N . LEU B 1 343 ? 7.836 -23.25 -5.578 1 96.25 343 LEU B N 1
ATOM 8858 C CA . LEU B 1 343 ? 7.086 -24.328 -4.938 1 96.25 343 LEU B CA 1
ATOM 8859 C C . LEU B 1 343 ? 5.84 -24.672 -5.746 1 96.25 343 LEU B C 1
ATOM 8861 O O . LEU B 1 343 ? 5.328 -25.797 -5.656 1 96.25 343 LEU B O 1
ATOM 8865 N N . LEU B 1 344 ? 5.34 -23.703 -6.398 1 96.06 344 LEU B N 1
ATOM 8866 C CA . LEU B 1 344 ? 4.266 -23.891 -7.371 1 96.06 344 LEU B CA 1
ATOM 8867 C C . LEU B 1 344 ? 4.719 -23.469 -8.766 1 96.06 344 LEU B C 1
ATOM 8869 O O . LEU B 1 344 ? 5.664 -22.688 -8.898 1 96.06 344 LEU B O 1
ATOM 8873 N N . LEU B 1 345 ? 4.113 -24.047 -9.688 1 93.94 345 LEU B N 1
ATOM 8874 C CA . LEU B 1 345 ? 4.449 -23.75 -11.078 1 93.94 345 LEU B CA 1
ATOM 8875 C C . LEU B 1 345 ? 3.275 -23.094 -11.789 1 93.94 345 LEU B C 1
ATOM 8877 O O . LEU B 1 345 ? 2.121 -23.453 -11.57 1 93.94 345 LEU B O 1
ATOM 8881 N N . GLU B 1 346 ? 3.578 -22.062 -12.508 1 89.12 346 GLU B N 1
ATOM 8882 C CA . GLU B 1 346 ? 2.578 -21.375 -13.312 1 89.12 346 GLU B CA 1
ATOM 8883 C C . GLU B 1 346 ? 2.848 -21.547 -14.805 1 89.12 346 GLU B C 1
ATOM 8885 O O . GLU B 1 346 ? 4.004 -21.547 -15.234 1 89.12 346 GLU B O 1
ATOM 8890 N N . GLU B 1 347 ? 1.791 -21.812 -15.422 1 79 347 GLU B N 1
ATOM 8891 C CA . GLU B 1 347 ? 1.954 -21.984 -16.859 1 79 347 GLU B CA 1
ATOM 8892 C C . GLU B 1 347 ? 2.072 -20.625 -17.562 1 79 347 GLU B C 1
ATOM 8894 O O . GLU B 1 347 ? 1.54 -19.625 -17.078 1 79 347 GLU B O 1
ATOM 8899 N N . GLU B 1 348 ? 2.807 -20.609 -18.609 1 72.69 348 GLU B N 1
ATOM 8900 C CA . GLU B 1 348 ? 3.084 -19.375 -19.328 1 72.69 348 GLU B CA 1
ATOM 8901 C C . GLU B 1 348 ? 1.829 -18.844 -20.031 1 72.69 348 GLU B C 1
ATOM 8903 O O . GLU B 1 348 ? 1.604 -17.625 -20.078 1 72.69 348 GLU B O 1
ATOM 8908 N N . ARG B 1 349 ? 1.014 -19.734 -20.594 1 66.94 349 ARG B N 1
ATOM 8909 C CA . ARG B 1 349 ? -0.102 -19.281 -21.422 1 66.94 349 ARG B CA 1
ATOM 8910 C C . ARG B 1 349 ? -1.34 -19.016 -20.562 1 66.94 349 ARG B C 1
ATOM 8912 O O . ARG B 1 349 ? -2.012 -18 -20.734 1 66.94 349 ARG B O 1
ATOM 8919 N N . ASN B 1 350 ? -1.617 -19.969 -19.656 1 71.38 350 ASN B N 1
ATOM 8920 C CA . ASN B 1 350 ? -2.783 -19.797 -18.797 1 71.38 350 ASN B CA 1
ATOM 8921 C C . ASN B 1 350 ? -2.377 -19.469 -17.375 1 71.38 350 ASN B C 1
ATOM 8923 O O . ASN B 1 350 ? -2.033 -20.359 -16.594 1 71.38 350 ASN B O 1
ATOM 8927 N N . LYS B 1 351 ? -2.521 -18.219 -17.047 1 79.69 351 LYS B N 1
ATOM 8928 C CA . LYS B 1 351 ? -2.035 -17.766 -15.75 1 79.69 351 LYS B CA 1
ATOM 8929 C C . LYS B 1 351 ? -3.123 -17.875 -14.688 1 79.69 351 LYS B C 1
ATOM 8931 O O . LYS B 1 351 ? -2.93 -17.453 -13.547 1 79.69 351 LYS B O 1
ATOM 8936 N N . SER B 1 352 ? -4.203 -18.531 -15.055 1 86.75 352 SER B N 1
ATOM 8937 C CA . SER B 1 352 ? -5.289 -18.641 -14.086 1 86.75 352 SER B CA 1
ATOM 8938 C C . SER B 1 352 ? -5.133 -19.875 -13.219 1 86.75 352 SER B C 1
ATOM 8940 O O . SER B 1 352 ? -5.797 -20.016 -12.188 1 86.75 352 SER B O 1
ATOM 8942 N N . ASN B 1 353 ? -4.18 -20.766 -13.617 1 93.19 353 ASN B N 1
ATOM 8943 C CA . ASN B 1 353 ? -3.982 -22.016 -12.883 1 93.19 353 ASN B CA 1
ATOM 8944 C C . ASN B 1 353 ? -2.543 -22.156 -12.398 1 93.19 353 ASN B C 1
ATOM 8946 O O . ASN B 1 353 ? -1.643 -21.484 -12.906 1 93.19 353 ASN B O 1
ATOM 8950 N N . VAL B 1 354 ? -2.354 -22.984 -11.414 1 94.75 354 VAL B N 1
ATOM 8951 C CA . VAL B 1 354 ? -1.031 -23.344 -10.914 1 94.75 354 VAL B CA 1
ATOM 8952 C C . VAL B 1 354 ? -0.937 -24.859 -10.75 1 94.75 354 VAL B C 1
ATOM 8954 O O . VAL B 1 354 ? -1.956 -25.547 -10.734 1 94.75 354 VAL B O 1
ATOM 8957 N N . LYS B 1 355 ? 0.245 -25.312 -10.773 1 94.5 355 LYS B N 1
ATOM 8958 C CA . LYS B 1 355 ? 0.497 -26.734 -10.594 1 94.5 355 LYS B CA 1
ATOM 8959 C C . LYS B 1 355 ? 1.635 -26.969 -9.609 1 94.5 355 LYS B C 1
ATOM 8961 O O . LYS B 1 355 ? 2.447 -26.078 -9.359 1 94.5 355 LYS B O 1
ATOM 8966 N N . MET B 1 356 ? 1.573 -28.094 -8.977 1 94.25 356 MET B N 1
ATOM 8967 C CA . MET B 1 356 ? 2.646 -28.5 -8.07 1 94.25 356 MET B CA 1
ATOM 8968 C C . MET B 1 356 ? 3.486 -29.625 -8.688 1 94.25 356 MET B C 1
ATOM 8970 O O . MET B 1 356 ? 2.943 -30.578 -9.258 1 94.25 356 MET B O 1
ATOM 8974 N N . HIS B 1 357 ? 4.793 -29.391 -8.672 1 93.12 357 HIS B N 1
ATOM 8975 C CA . HIS B 1 357 ? 5.672 -30.469 -9.133 1 93.12 357 HIS B CA 1
ATOM 8976 C C . HIS B 1 357 ? 5.5 -31.719 -8.281 1 93.12 357 HIS B C 1
ATOM 8978 O O . HIS B 1 357 ? 5.348 -31.641 -7.062 1 93.12 357 HIS B O 1
ATOM 8984 N N . ASP B 1 358 ? 5.586 -32.875 -8.836 1 91.5 358 ASP B N 1
ATOM 8985 C CA . ASP B 1 358 ? 5.266 -34.156 -8.156 1 91.5 358 ASP B CA 1
ATOM 8986 C C . ASP B 1 358 ? 6.176 -34.375 -6.953 1 91.5 358 ASP B C 1
ATOM 8988 O O . ASP B 1 358 ? 5.723 -34.812 -5.898 1 91.5 358 ASP B O 1
ATOM 8992 N N . VAL B 1 359 ? 7.422 -34.125 -7.133 1 92.19 359 VAL B N 1
ATOM 8993 C CA . VAL B 1 359 ? 8.367 -34.375 -6.043 1 92.19 359 VAL B CA 1
ATOM 8994 C C . VAL B 1 359 ? 8.125 -33.344 -4.926 1 92.19 359 VAL B C 1
ATOM 8996 O O . VAL B 1 359 ? 8.273 -33.688 -3.744 1 92.19 359 VAL B O 1
ATOM 8999 N N . VAL B 1 360 ? 7.785 -32.125 -5.293 1 94.56 360 VAL B N 1
ATOM 9000 C CA . VAL B 1 360 ? 7.445 -31.109 -4.309 1 94.56 360 VAL B CA 1
ATOM 9001 C C . VAL B 1 360 ? 6.164 -31.5 -3.576 1 94.56 360 VAL B C 1
ATOM 9003 O O . VAL B 1 360 ? 6.031 -31.266 -2.373 1 94.56 360 VAL B O 1
ATOM 9006 N N . ARG B 1 361 ? 5.277 -32.031 -4.348 1 94.5 361 ARG B N 1
ATOM 9007 C CA . ARG B 1 361 ? 4.043 -32.531 -3.754 1 94.5 361 ARG B CA 1
ATOM 9008 C C . ARG B 1 361 ? 4.328 -33.625 -2.721 1 94.5 361 ARG B C 1
ATOM 9010 O O . ARG B 1 361 ? 3.721 -33.625 -1.647 1 94.5 361 ARG B O 1
ATOM 9017 N N . GLU B 1 362 ? 5.242 -34.5 -3.033 1 92.5 362 GLU B N 1
ATOM 9018 C CA . GLU B 1 362 ? 5.637 -35.562 -2.098 1 92.5 362 GLU B CA 1
ATOM 9019 C C . GLU B 1 362 ? 6.234 -34.969 -0.825 1 92.5 362 GLU B C 1
ATOM 9021 O O . GLU B 1 362 ? 5.996 -35.469 0.274 1 92.5 362 GLU B O 1
ATOM 9026 N N . MET B 1 363 ? 6.98 -34 -1.019 1 94.31 363 MET B N 1
ATOM 9027 C CA . MET B 1 363 ? 7.555 -33.312 0.133 1 94.31 363 MET B CA 1
ATOM 9028 C C . MET B 1 363 ? 6.461 -32.688 0.999 1 94.31 363 MET B C 1
ATOM 9030 O O . MET B 1 363 ? 6.508 -32.781 2.227 1 94.31 363 MET B O 1
ATOM 9034 N N . ALA B 1 364 ? 5.5 -32 0.366 1 95.75 364 ALA B N 1
ATOM 9035 C CA . ALA B 1 364 ? 4.402 -31.375 1.09 1 95.75 364 ALA B CA 1
ATOM 9036 C C . ALA B 1 364 ? 3.602 -32.406 1.883 1 95.75 364 ALA B C 1
ATOM 9038 O O . ALA B 1 364 ? 3.219 -32.156 3.029 1 95.75 364 ALA B O 1
ATOM 9039 N N . LEU B 1 365 ? 3.35 -33.562 1.308 1 93.88 365 LEU B N 1
ATOM 9040 C CA . LEU B 1 365 ? 2.629 -34.625 1.98 1 93.88 365 LEU B CA 1
ATOM 9041 C C . LEU B 1 365 ? 3.434 -35.156 3.158 1 93.88 365 LEU B C 1
ATOM 9043 O O . LEU B 1 365 ? 2.873 -35.469 4.211 1 93.88 365 LEU B O 1
ATOM 9047 N N . TRP B 1 366 ? 4.723 -35.312 2.902 1 93.62 366 TRP B N 1
ATOM 9048 C CA . TRP B 1 366 ? 5.641 -35.75 3.947 1 93.62 366 TRP B CA 1
ATOM 9049 C C . TRP B 1 366 ? 5.605 -34.812 5.145 1 93.62 366 TRP B C 1
ATOM 9051 O O . TRP B 1 366 ? 5.535 -35.25 6.293 1 93.62 366 TRP B O 1
ATOM 9061 N N . ILE B 1 367 ? 5.57 -33.5 4.91 1 94.94 367 ILE B N 1
ATOM 9062 C CA . ILE B 1 367 ? 5.543 -32.469 5.965 1 94.94 367 ILE B CA 1
ATOM 9063 C C . ILE B 1 367 ? 4.191 -32.5 6.672 1 94.94 367 ILE B C 1
ATOM 9065 O O . ILE B 1 367 ? 4.121 -32.406 7.898 1 94.94 367 ILE B O 1
ATOM 9069 N N . SER B 1 368 ? 3.094 -32.625 5.898 1 93.75 368 SER B N 1
ATOM 9070 C CA . SER B 1 368 ? 1.744 -32.656 6.453 1 93.75 368 SER B CA 1
ATOM 9071 C C . SER B 1 368 ? 1.531 -33.844 7.363 1 93.75 368 SER B C 1
ATOM 9073 O O . SER B 1 368 ? 0.675 -33.812 8.25 1 93.75 368 SER B O 1
ATOM 9075 N N . SER B 1 369 ? 2.314 -34.906 7.133 1 91.94 369 SER B N 1
ATOM 9076 C CA . SER B 1 369 ? 2.23 -36.125 7.953 1 91.94 369 SER B CA 1
ATOM 9077 C C . SER B 1 369 ? 3.199 -36.031 9.133 1 91.94 369 SER B C 1
ATOM 9079 O O . SER B 1 369 ? 3.598 -37.094 9.672 1 91.94 369 SER B O 1
ATOM 9081 N N . ASP B 1 370 ? 3.58 -34.906 9.469 1 91.56 370 ASP B N 1
ATOM 9082 C CA . ASP B 1 370 ? 4.559 -34.688 10.539 1 91.56 370 ASP B CA 1
ATOM 9083 C C . ASP B 1 370 ? 5.859 -35.438 10.234 1 91.56 370 ASP B C 1
ATOM 9085 O O . ASP B 1 370 ? 6.332 -36.219 11.055 1 91.56 370 ASP B O 1
ATOM 9089 N N . LEU B 1 371 ? 6.328 -35.344 9.055 1 91.69 371 LEU B N 1
ATOM 9090 C CA . LEU B 1 371 ? 7.59 -35.875 8.555 1 91.69 371 LEU B CA 1
ATOM 9091 C C . LEU B 1 371 ? 7.566 -37.406 8.539 1 91.69 371 LEU B C 1
ATOM 9093 O O . LEU B 1 371 ? 8.539 -38.031 8.93 1 91.69 371 LEU B O 1
ATOM 9097 N N . GLY B 1 372 ? 6.43 -37.906 8.25 1 85.56 372 GLY B N 1
ATOM 9098 C CA . GLY B 1 372 ? 6.297 -39.344 8.078 1 85.56 372 GLY B CA 1
ATOM 9099 C C . GLY B 1 372 ? 5.879 -40.062 9.352 1 85.56 372 GLY B C 1
ATOM 9100 O O . GLY B 1 372 ? 5.594 -41.25 9.328 1 85.56 372 GLY B O 1
ATOM 9101 N N . LYS B 1 373 ? 5.648 -39.375 10.398 1 86.62 373 LYS B N 1
ATOM 9102 C CA . LYS B 1 373 ? 5.328 -40 11.68 1 86.62 373 LYS B CA 1
ATOM 9103 C C . LYS B 1 373 ? 3.832 -40.281 11.797 1 86.62 373 LYS B C 1
ATOM 9105 O O . LYS B 1 373 ? 3.43 -41.312 12.336 1 86.62 373 LYS B O 1
ATOM 9110 N N . GLN B 1 374 ? 3.057 -39.312 11.32 1 88.56 374 GLN B N 1
ATOM 9111 C CA . GLN B 1 374 ? 1.606 -39.469 11.352 1 88.56 374 GLN B CA 1
ATOM 9112 C C . GLN B 1 374 ? 1.025 -39.5 9.938 1 88.56 374 GLN B C 1
ATOM 9114 O O . GLN B 1 374 ? 0.416 -38.531 9.5 1 88.56 374 GLN B O 1
ATOM 9119 N N . LYS B 1 375 ? 1.016 -40.562 9.375 1 83.31 375 LYS B N 1
ATOM 9120 C CA . LYS B 1 375 ? 0.643 -40.688 7.969 1 83.31 375 LYS B CA 1
ATOM 9121 C C . LYS B 1 375 ? -0.862 -40.531 7.781 1 83.31 375 LYS B C 1
ATOM 9123 O O . LYS B 1 375 ? -1.318 -40.156 6.699 1 83.31 375 LYS B O 1
ATOM 9128 N N . GLU B 1 376 ? -1.589 -40.719 8.852 1 87.69 376 GLU B N 1
ATOM 9129 C CA . GLU B 1 376 ? -3.039 -40.719 8.68 1 87.69 376 GLU B CA 1
ATOM 9130 C C . GLU B 1 376 ? -3.631 -39.344 8.977 1 87.69 376 GLU B C 1
ATOM 9132 O O . GLU B 1 376 ? -4.828 -39.125 8.789 1 87.69 376 GLU B O 1
ATOM 9137 N N . LYS B 1 377 ? -2.842 -38.406 9.359 1 90.06 377 LYS B N 1
ATOM 9138 C CA . LYS B 1 377 ? -3.324 -37.062 9.609 1 90.06 377 LYS B CA 1
ATOM 9139 C C . LYS B 1 377 ? -3.93 -36.438 8.352 1 90.06 377 LYS B C 1
ATOM 9141 O O . LYS B 1 377 ? -4.922 -35.719 8.43 1 90.06 377 LYS B O 1
ATOM 9146 N N . CYS B 1 378 ? -3.289 -36.719 7.281 1 91.88 378 CYS B N 1
ATOM 9147 C CA . CYS B 1 378 ? -3.76 -36.281 5.973 1 91.88 378 CYS B CA 1
ATOM 9148 C C . CYS B 1 378 ? -3.805 -37.438 4.988 1 91.88 378 CYS B C 1
ATOM 9150 O O . CYS B 1 378 ? -2.777 -38.062 4.703 1 91.88 378 CYS B O 1
ATOM 9152 N N . ILE B 1 379 ? -4.973 -37.719 4.547 1 92.44 379 ILE B N 1
ATOM 9153 C CA . ILE B 1 379 ? -5.141 -38.844 3.621 1 92.44 379 ILE B CA 1
ATOM 9154 C C . ILE B 1 379 ? -5.387 -38.312 2.213 1 92.44 379 ILE B C 1
ATOM 9156 O O . ILE B 1 379 ? -6.48 -37.812 1.907 1 92.44 379 ILE B O 1
ATOM 9160 N N . VAL B 1 380 ? -4.441 -38.406 1.412 1 93.75 380 VAL B N 1
ATOM 9161 C CA . VAL B 1 380 ? -4.562 -37.938 0.041 1 93.75 380 VAL B CA 1
ATOM 9162 C C . VAL B 1 380 ? -4.391 -39.094 -0.935 1 93.75 380 VAL B C 1
ATOM 9164 O O . VAL B 1 380 ? -3.27 -39.531 -1.184 1 93.75 380 VAL B O 1
ATOM 9167 N N . ARG B 1 381 ? -5.445 -39.531 -1.448 1 92.19 381 ARG B N 1
ATOM 9168 C CA . ARG B 1 381 ? -5.48 -40.562 -2.486 1 92.19 381 ARG B CA 1
ATOM 9169 C C . ARG B 1 381 ? -6.273 -40.094 -3.701 1 92.19 381 ARG B C 1
ATOM 9171 O O . ARG B 1 381 ? -7.234 -40.719 -4.113 1 92.19 381 ARG B O 1
ATOM 9178 N N . ALA B 1 382 ? -5.84 -39.062 -4.285 1 91.75 382 ALA B N 1
ATOM 9179 C CA . ALA B 1 382 ? -6.527 -38.406 -5.391 1 91.75 382 ALA B CA 1
ATOM 9180 C C . ALA B 1 382 ? -6.039 -38.938 -6.734 1 91.75 382 ALA B C 1
ATOM 9182 O O . ALA B 1 382 ? -4.836 -38.969 -6.992 1 91.75 382 ALA B O 1
ATOM 9183 N N . GLY B 1 383 ? -6.891 -39.312 -7.551 1 88.25 383 GLY B N 1
ATOM 9184 C CA . GLY B 1 383 ? -6.574 -39.719 -8.906 1 88.25 383 GLY B CA 1
ATOM 9185 C C . GLY B 1 383 ? -5.848 -41.062 -8.977 1 88.25 383 GLY B C 1
ATOM 9186 O O . GLY B 1 383 ? -4.945 -41.219 -9.797 1 88.25 383 GLY B O 1
ATOM 9187 N N . VAL B 1 384 ? -6.109 -42 -8.023 1 87.31 384 VAL B N 1
ATOM 9188 C CA . VAL B 1 384 ? -5.391 -43.25 -7.977 1 87.31 384 VAL B CA 1
ATOM 9189 C C . VAL B 1 384 ? -6.305 -44.406 -8.43 1 87.31 384 VAL B C 1
ATOM 9191 O O . VAL B 1 384 ? -5.906 -45.562 -8.438 1 87.31 384 VAL B O 1
ATOM 9194 N N . GLY B 1 385 ? -7.477 -44.062 -8.781 1 87.94 385 GLY B N 1
ATOM 9195 C CA . GLY B 1 385 ? -8.391 -45.062 -9.305 1 87.94 385 GLY B CA 1
ATOM 9196 C C . GLY B 1 385 ? -9.102 -45.844 -8.219 1 87.94 385 GLY B C 1
ATOM 9197 O O . GLY B 1 385 ? -9.336 -47.031 -8.375 1 87.94 385 GLY B O 1
ATOM 9198 N N . LEU B 1 386 ? -9.5 -45.188 -7.172 1 91.19 386 LEU B N 1
ATOM 9199 C CA . LEU B 1 386 ? -10.195 -45.844 -6.066 1 91.19 386 LEU B CA 1
ATOM 9200 C C . LEU B 1 386 ? -11.656 -46.094 -6.43 1 91.19 386 LEU B C 1
ATOM 9202 O O . LEU B 1 386 ? -12.297 -45.281 -7.09 1 91.19 386 LEU B O 1
ATOM 9206 N N . ARG B 1 387 ? -12.133 -47.188 -5.945 1 91.75 387 ARG B N 1
ATOM 9207 C CA . ARG B 1 387 ? -13.547 -47.5 -6.129 1 91.75 387 ARG B CA 1
ATOM 9208 C C . ARG B 1 387 ? -14.305 -47.406 -4.809 1 91.75 387 ARG B C 1
ATOM 9210 O O . ARG B 1 387 ? -15.523 -47.25 -4.797 1 91.75 387 ARG B O 1
ATOM 9217 N N . GLU B 1 388 ? -13.531 -47.562 -3.779 1 90.19 388 GLU B N 1
ATOM 9218 C CA . GLU B 1 388 ? -14.094 -47.469 -2.436 1 90.19 388 GLU B CA 1
ATOM 9219 C C . GLU B 1 388 ? -13.242 -46.562 -1.553 1 90.19 388 GLU B C 1
ATOM 9221 O O . GLU B 1 388 ? -12.102 -46.25 -1.893 1 90.19 388 GLU B O 1
ATOM 9226 N N . VAL B 1 389 ? -13.906 -46.094 -0.471 1 90.44 389 VAL B N 1
ATOM 9227 C CA . VAL B 1 389 ? -13.172 -45.281 0.495 1 90.44 389 VAL B CA 1
ATOM 9228 C C . VAL B 1 389 ? -12.094 -46.156 1.161 1 90.44 389 VAL B C 1
ATOM 9230 O O . VAL B 1 389 ? -12.352 -47.281 1.582 1 90.44 389 VAL B O 1
ATOM 9233 N N . PRO B 1 390 ? -10.875 -45.594 1.221 1 88.44 390 PRO B N 1
ATOM 9234 C CA . PRO B 1 390 ? -9.773 -46.375 1.784 1 88.44 390 PRO B CA 1
ATOM 9235 C C . PRO B 1 390 ? -9.938 -46.656 3.281 1 88.44 390 PRO B C 1
ATOM 9237 O O . PRO B 1 390 ? -10.57 -45.844 3.98 1 88.44 390 PRO B O 1
ATOM 9240 N N . LYS B 1 391 ? -9.328 -47.719 3.717 1 86.56 391 LYS B N 1
ATOM 9241 C CA . LYS B 1 391 ? -9.352 -48.062 5.137 1 86.56 391 LYS B CA 1
ATOM 9242 C C . LYS B 1 391 ? -8.273 -47.281 5.902 1 86.56 391 LYS B C 1
ATOM 9244 O O . LYS B 1 391 ? -7.16 -47.125 5.41 1 86.56 391 LYS B O 1
ATOM 9249 N N . VAL B 1 392 ? -8.711 -46.75 6.961 1 88.75 392 VAL B N 1
ATOM 9250 C CA . VAL B 1 392 ? -7.809 -45.969 7.805 1 88.75 392 VAL B CA 1
ATOM 9251 C C . VAL B 1 392 ? -7.754 -46.594 9.203 1 88.75 392 VAL B C 1
ATOM 9253 O O . VAL B 1 392 ? -8.75 -47.125 9.695 1 88.75 392 VAL B O 1
ATOM 9256 N N . LYS B 1 393 ? -6.648 -46.625 9.789 1 85.06 393 LYS B N 1
ATOM 9257 C CA . LYS B 1 393 ? -6.453 -47.219 11.109 1 85.06 393 LYS B CA 1
ATOM 9258 C C . LYS B 1 393 ? -7.16 -46.406 12.188 1 85.06 393 LYS B C 1
ATOM 9260 O O . LYS B 1 393 ? -7.883 -46.969 13.016 1 85.06 393 LYS B O 1
ATOM 9265 N N . ASP B 1 394 ? -6.918 -45.094 12.195 1 89.12 394 ASP B N 1
ATOM 9266 C CA . ASP B 1 394 ? -7.523 -44.219 13.195 1 89.12 394 ASP B CA 1
ATOM 9267 C C . ASP B 1 394 ? -8.164 -43 12.547 1 89.12 394 ASP B C 1
ATOM 9269 O O . ASP B 1 394 ? -7.488 -42 12.305 1 89.12 394 ASP B O 1
ATOM 9273 N N . TRP B 1 395 ? -9.406 -42.969 12.547 1 89.56 395 TRP B N 1
ATOM 9274 C CA . TRP B 1 395 ? -10.172 -41.938 11.883 1 89.56 395 TRP B CA 1
ATOM 9275 C C . TRP B 1 395 ? -10.219 -40.656 12.727 1 89.56 395 TRP B C 1
ATOM 9277 O O . TRP B 1 395 ? -10.438 -39.562 12.203 1 89.56 395 TRP B O 1
ATOM 9287 N N . ASN B 1 396 ? -9.93 -40.781 13.93 1 88.25 396 ASN B N 1
ATOM 9288 C CA . ASN B 1 396 ? -10.055 -39.656 14.836 1 88.25 396 ASN B CA 1
ATOM 9289 C C . ASN B 1 396 ? -8.922 -38.656 14.641 1 88.25 396 ASN B C 1
ATOM 9291 O O . ASN B 1 396 ? -9.062 -37.469 14.977 1 88.25 396 ASN B O 1
ATOM 9295 N N . THR B 1 397 ? -7.887 -39.125 14.031 1 90.12 397 THR B N 1
ATOM 9296 C CA . THR B 1 397 ? -6.719 -38.25 13.898 1 90.12 397 THR B CA 1
ATOM 9297 C C . THR B 1 397 ? -6.691 -37.594 12.516 1 90.12 397 THR B C 1
ATOM 9299 O O . THR B 1 397 ? -5.895 -36.688 12.273 1 90.12 397 THR B O 1
ATOM 9302 N N . VAL B 1 398 ? -7.664 -37.938 11.703 1 93.94 398 VAL B N 1
ATOM 9303 C CA . VAL B 1 398 ? -7.645 -37.438 10.328 1 93.94 398 VAL B CA 1
ATOM 9304 C C . VAL B 1 398 ? -8.141 -36 10.273 1 93.94 398 VAL B C 1
ATOM 9306 O O . VAL B 1 398 ? -9.203 -35.688 10.82 1 93.94 398 VAL B O 1
ATOM 9309 N N . ARG B 1 399 ? -7.387 -35.188 9.656 1 95.06 399 ARG B N 1
ATOM 9310 C CA . ARG B 1 399 ? -7.738 -33.781 9.586 1 95.06 399 ARG B CA 1
ATOM 9311 C C . ARG B 1 399 ? -8.18 -33.375 8.18 1 95.06 399 ARG B C 1
ATOM 9313 O O . ARG B 1 399 ? -9.062 -32.531 8.016 1 95.06 399 ARG B O 1
ATOM 9320 N N . LYS B 1 400 ? -7.527 -33.938 7.195 1 96.38 400 LYS B N 1
ATOM 9321 C CA . LYS B 1 400 ? -7.852 -33.625 5.805 1 96.38 400 LYS B CA 1
ATOM 9322 C C . LYS B 1 400 ? -7.926 -34.906 4.969 1 96.38 400 LYS B C 1
ATOM 9324 O O . LYS B 1 400 ? -7.129 -35.844 5.16 1 96.38 400 LYS B O 1
ATOM 9329 N N . ILE B 1 401 ? -8.898 -34.969 4.078 1 95.56 401 ILE B N 1
ATOM 9330 C CA . ILE B 1 401 ? -9.07 -36.125 3.191 1 95.56 401 ILE B CA 1
ATOM 9331 C C . ILE B 1 401 ? -9.297 -35.625 1.763 1 95.56 401 ILE B C 1
ATOM 9333 O O . ILE B 1 401 ? -10.125 -34.75 1.525 1 95.56 401 ILE B O 1
ATOM 9337 N N . SER B 1 402 ? -8.523 -36.094 0.84 1 96.94 402 SER B N 1
ATOM 9338 C CA . SER B 1 402 ? -8.758 -35.844 -0.58 1 96.94 402 SER B CA 1
ATOM 9339 C C . SER B 1 402 ? -8.883 -37.156 -1.351 1 96.94 402 SER B C 1
ATOM 9341 O O . SER B 1 402 ? -7.898 -37.875 -1.517 1 96.94 402 SER B O 1
ATOM 9343 N N . LEU B 1 403 ? -10.055 -37.438 -1.737 1 95.94 403 LEU B N 1
ATOM 9344 C CA . LEU B 1 403 ? -10.352 -38.594 -2.555 1 95.94 403 LEU B CA 1
ATOM 9345 C C . LEU B 1 403 ? -10.898 -38.188 -3.92 1 95.94 403 LEU B C 1
ATOM 9347 O O . LEU B 1 403 ? -11.711 -38.906 -4.508 1 95.94 403 LEU B O 1
ATOM 9351 N N . MET B 1 404 ? -10.555 -37.125 -4.379 1 96.56 404 MET B N 1
ATOM 9352 C CA . MET B 1 404 ? -11.07 -36.562 -5.629 1 96.56 404 MET B CA 1
ATOM 9353 C C . MET B 1 404 ? -10.531 -37.344 -6.828 1 96.56 404 MET B C 1
ATOM 9355 O O . MET B 1 404 ? -9.5 -38 -6.727 1 96.56 404 MET B O 1
ATOM 9359 N N . ASN B 1 405 ? -11.164 -37.188 -7.973 1 95.25 405 ASN B N 1
ATOM 9360 C CA . ASN B 1 405 ? -10.711 -37.719 -9.25 1 95.25 405 ASN B CA 1
ATOM 9361 C C . ASN B 1 405 ? -10.523 -39.219 -9.18 1 95.25 405 ASN B C 1
ATOM 9363 O O . ASN B 1 405 ? -9.461 -39.75 -9.523 1 95.25 405 ASN B O 1
ATOM 9367 N N . ASN B 1 406 ? -11.5 -39.906 -8.562 1 95.69 406 ASN B N 1
ATOM 9368 C CA . ASN B 1 406 ? -11.539 -41.375 -8.477 1 95.69 406 ASN B CA 1
ATOM 9369 C C . ASN B 1 406 ? -12.844 -41.906 -9.047 1 95.69 406 ASN B C 1
ATOM 9371 O O . ASN B 1 406 ? -13.5 -41.25 -9.859 1 95.69 406 ASN B O 1
ATOM 9375 N N . GLU B 1 407 ? -13.102 -43.188 -8.781 1 95.19 407 GLU B N 1
ATOM 9376 C CA . GLU B 1 407 ? -14.305 -43.812 -9.297 1 95.19 407 GLU B CA 1
ATOM 9377 C C . GLU B 1 407 ? -15.18 -44.344 -8.164 1 95.19 407 GLU B C 1
ATOM 9379 O O . GLU B 1 407 ? -15.68 -45.469 -8.234 1 95.19 407 GLU B O 1
ATOM 9384 N N . ILE B 1 408 ? -15.305 -43.594 -7.164 1 94.25 408 ILE B N 1
ATOM 9385 C CA . ILE B 1 408 ? -16.109 -44 -6.023 1 94.25 408 ILE B CA 1
ATOM 9386 C C . ILE B 1 408 ? -17.594 -43.844 -6.355 1 94.25 408 ILE B C 1
ATOM 9388 O O . ILE B 1 408 ? -18.031 -42.781 -6.785 1 94.25 408 ILE B O 1
ATOM 9392 N N . GLU B 1 409 ? -18.422 -44.781 -6.102 1 93.69 409 GLU B N 1
ATOM 9393 C CA . GLU B 1 409 ? -19.828 -44.75 -6.473 1 93.69 409 GLU B CA 1
ATOM 9394 C C . GLU B 1 409 ? -20.734 -44.625 -5.242 1 93.69 409 GLU B C 1
ATOM 9396 O O . GLU B 1 409 ? -21.734 -43.906 -5.285 1 93.69 409 GLU B O 1
ATOM 9401 N N . GLU B 1 410 ? -20.359 -45.344 -4.172 1 91.69 410 GLU B N 1
ATOM 9402 C CA . GLU B 1 410 ? -21.188 -45.312 -2.969 1 91.69 410 GLU B CA 1
ATOM 9403 C C . GLU B 1 410 ? -20.344 -45.062 -1.724 1 91.69 410 GLU B C 1
ATOM 9405 O O . GLU B 1 410 ? -19.219 -45.562 -1.626 1 91.69 410 GLU B O 1
ATOM 9410 N N . ILE B 1 411 ? -20.875 -44.312 -0.802 1 91.88 411 ILE B N 1
ATOM 9411 C CA . ILE B 1 411 ? -20.219 -44.031 0.474 1 91.88 411 ILE B CA 1
ATOM 9412 C C . ILE B 1 411 ? -21.156 -44.406 1.622 1 91.88 411 ILE B C 1
ATOM 9414 O O . ILE B 1 411 ? -22.156 -43.75 1.859 1 91.88 411 ILE B O 1
ATOM 9418 N N . PHE B 1 412 ? -20.828 -45.531 2.293 1 83.38 412 PHE B N 1
ATOM 9419 C CA . PHE B 1 412 ? -21.688 -46 3.359 1 83.38 412 PHE B CA 1
ATOM 9420 C C . PHE B 1 412 ? -20.953 -46 4.695 1 83.38 412 PHE B C 1
ATOM 9422 O O . PHE B 1 412 ? -21.594 -46.094 5.754 1 83.38 412 PHE B O 1
ATOM 9429 N N . ASP B 1 413 ? -19.766 -45.906 4.719 1 73.19 413 ASP B N 1
ATOM 9430 C CA . ASP B 1 413 ? -18.969 -46.094 5.93 1 73.19 413 ASP B CA 1
ATOM 9431 C C . ASP B 1 413 ? -19.156 -44.906 6.887 1 73.19 413 ASP B C 1
ATOM 9433 O O . ASP B 1 413 ? -19.344 -43.781 6.453 1 73.19 413 ASP B O 1
ATOM 9437 N N . SER B 1 414 ? -19.375 -45.312 8.156 1 78.38 414 SER B N 1
ATOM 9438 C CA . SER B 1 414 ? -19.594 -44.312 9.188 1 78.38 414 SER B CA 1
ATOM 9439 C C . SER B 1 414 ? -18.484 -44.312 10.234 1 78.38 414 SER B C 1
ATOM 9441 O O . SER B 1 414 ? -18.484 -45.188 11.117 1 78.38 414 SER B O 1
ATOM 9443 N N . HIS B 1 415 ? -17.484 -43.656 9.938 1 85 415 HIS B N 1
ATOM 9444 C CA . HIS B 1 415 ? -16.406 -43.562 10.914 1 85 415 HIS B CA 1
ATOM 9445 C C . HIS B 1 415 ? -16.359 -42.156 11.539 1 85 415 HIS B C 1
ATOM 9447 O O . HIS B 1 415 ? -16.578 -41.156 10.844 1 85 415 HIS B O 1
ATOM 9453 N N . GLU B 1 416 ? -16.188 -42.25 12.797 1 88.19 416 GLU B N 1
ATOM 9454 C CA . GLU B 1 416 ? -16.125 -40.969 13.508 1 88.19 416 GLU B CA 1
ATOM 9455 C C . GLU B 1 416 ? -14.844 -40.219 13.18 1 88.19 416 GLU B C 1
ATOM 9457 O O . GLU B 1 416 ? -13.75 -40.688 13.5 1 88.19 416 GLU B O 1
ATOM 9462 N N . CYS B 1 417 ? -14.992 -39.125 12.547 1 91.44 417 CYS B N 1
ATOM 9463 C CA . CYS B 1 417 ? -13.883 -38.25 12.195 1 91.44 417 CYS B CA 1
ATOM 9464 C C . CYS B 1 417 ? -14.039 -36.875 12.844 1 91.44 417 CYS B C 1
ATOM 9466 O O . CYS B 1 417 ? -14.258 -35.875 12.148 1 91.44 417 CYS B O 1
ATOM 9468 N N . ALA B 1 418 ? -13.703 -36.75 14.062 1 89.75 418 ALA B N 1
ATOM 9469 C CA . ALA B 1 418 ? -14.008 -35.562 14.844 1 89.75 418 ALA B CA 1
ATOM 9470 C C . ALA B 1 418 ? -13.055 -34.406 14.492 1 89.75 418 ALA B C 1
ATOM 9472 O O . ALA B 1 418 ? -13.406 -33.219 14.633 1 89.75 418 ALA B O 1
ATOM 9473 N N . ALA B 1 419 ? -11.906 -34.719 13.984 1 93.25 419 ALA B N 1
ATOM 9474 C CA . ALA B 1 419 ? -10.914 -33.656 13.742 1 93.25 419 ALA B CA 1
ATOM 9475 C C . ALA B 1 419 ? -10.891 -33.25 12.273 1 93.25 419 ALA B C 1
ATOM 9477 O O . ALA B 1 419 ? -10.172 -32.344 11.898 1 93.25 419 ALA B O 1
ATOM 9478 N N . LEU B 1 420 ? -11.773 -33.844 11.461 1 95.12 420 LEU B N 1
ATOM 9479 C CA . LEU B 1 420 ? -11.742 -33.594 10.016 1 95.12 420 LEU B CA 1
ATOM 9480 C C . LEU B 1 420 ? -12.242 -32.219 9.672 1 95.12 420 LEU B C 1
ATOM 9482 O O . LEU B 1 420 ? -13.305 -31.797 10.141 1 95.12 420 LEU B O 1
ATOM 9486 N N . THR B 1 421 ? -11.445 -31.516 8.828 1 96.5 421 THR B N 1
ATOM 9487 C CA . THR B 1 421 ? -11.812 -30.141 8.469 1 96.5 421 THR B CA 1
ATOM 9488 C C . THR B 1 421 ? -12.047 -30.016 6.969 1 96.5 421 THR B C 1
ATOM 9490 O O . THR B 1 421 ? -12.828 -29.172 6.523 1 96.5 421 THR B O 1
ATOM 9493 N N . THR B 1 422 ? -11.359 -30.781 6.133 1 97.75 422 THR B N 1
ATOM 9494 C CA . THR B 1 422 ? -11.453 -30.703 4.68 1 97.75 422 THR B CA 1
ATOM 9495 C C . THR B 1 422 ? -11.766 -32.062 4.078 1 97.75 422 THR B C 1
ATOM 9497 O O . THR B 1 422 ? -11.125 -33.062 4.43 1 97.75 422 THR B O 1
ATOM 9500 N N . LEU B 1 423 ? -12.766 -32.125 3.232 1 97 423 LEU B N 1
ATOM 9501 C CA . LEU B 1 423 ? -13.125 -33.344 2.525 1 97 423 LEU B CA 1
ATOM 9502 C C . LEU B 1 423 ? -13.359 -33.062 1.043 1 97 423 LEU B C 1
ATOM 9504 O O . LEU B 1 423 ? -14.328 -32.406 0.674 1 97 423 LEU B O 1
ATOM 9508 N N . PHE B 1 424 ? -12.508 -33.562 0.197 1 97.75 424 PHE B N 1
ATOM 9509 C CA . PHE B 1 424 ? -12.617 -33.438 -1.251 1 97.75 424 PHE B CA 1
ATOM 9510 C C . PHE B 1 424 ? -13.117 -34.75 -1.874 1 97.75 424 PHE B C 1
ATOM 9512 O O . PHE B 1 424 ? -12.461 -35.781 -1.763 1 97.75 424 PHE B O 1
ATOM 9519 N N . LEU B 1 425 ? -14.203 -34.688 -2.516 1 96.5 425 LEU B N 1
ATOM 9520 C CA . LEU B 1 425 ? -14.789 -35.844 -3.168 1 96.5 425 LEU B CA 1
ATOM 9521 C C . LEU B 1 425 ? -15.195 -35.5 -4.602 1 96.5 425 LEU B C 1
ATOM 9523 O O . LEU B 1 425 ? -16 -36.219 -5.199 1 96.5 425 LEU B O 1
ATOM 9527 N N . GLN B 1 426 ? -14.695 -34.469 -5.148 1 96.31 426 GLN B N 1
ATOM 9528 C CA . GLN B 1 426 ? -15.109 -34 -6.469 1 96.31 426 GLN B CA 1
ATOM 9529 C C . GLN B 1 426 ? -14.578 -34.938 -7.562 1 96.31 426 GLN B C 1
ATOM 9531 O O . GLN B 1 426 ? -13.562 -35.594 -7.371 1 96.31 426 GLN B O 1
ATOM 9536 N N . LYS B 1 427 ? -15.242 -34.969 -8.711 1 95.31 427 LYS B N 1
ATOM 9537 C CA . LYS B 1 427 ? -14.844 -35.688 -9.906 1 95.31 427 LYS B CA 1
ATOM 9538 C C . LYS B 1 427 ? -14.805 -37.188 -9.641 1 95.31 427 LYS B C 1
ATOM 9540 O O . LYS B 1 427 ? -13.797 -37.875 -9.922 1 95.31 427 LYS B O 1
ATOM 9545 N N . ASN B 1 428 ? -15.781 -37.625 -8.844 1 96 428 ASN B N 1
ATOM 9546 C CA . ASN B 1 428 ? -16.062 -39.031 -8.688 1 96 428 ASN B CA 1
ATOM 9547 C C . ASN B 1 428 ? -17.359 -39.438 -9.391 1 96 428 ASN B C 1
ATOM 9549 O O . ASN B 1 428 ? -17.875 -38.688 -10.219 1 96 428 ASN B O 1
ATOM 9553 N N . ASP B 1 429 ? -17.844 -40.656 -9.195 1 94.44 429 ASP B N 1
ATOM 9554 C CA . ASP B 1 429 ? -19.125 -41.125 -9.734 1 94.44 429 ASP B CA 1
ATOM 9555 C C . ASP B 1 429 ? -20.094 -41.469 -8.617 1 94.44 429 ASP B C 1
ATOM 9557 O O . ASP B 1 429 ? -20.75 -42.5 -8.664 1 94.44 429 ASP B O 1
ATOM 9561 N N . VAL B 1 430 ? -20.094 -40.594 -7.656 1 93.75 430 VAL B N 1
ATOM 9562 C CA . VAL B 1 430 ? -20.891 -40.875 -6.469 1 93.75 430 VAL B CA 1
ATOM 9563 C C . VAL B 1 430 ? -22.375 -40.844 -6.824 1 93.75 430 VAL B C 1
ATOM 9565 O O . VAL B 1 430 ? -22.859 -39.875 -7.398 1 93.75 430 VAL B O 1
ATOM 9568 N N . VAL B 1 431 ? -23.031 -41.812 -6.473 1 93.19 431 VAL B N 1
ATOM 9569 C CA . VAL B 1 431 ? -24.469 -41.938 -6.742 1 93.19 431 VAL B CA 1
ATOM 9570 C C . VAL B 1 431 ? -25.25 -41.719 -5.449 1 93.19 431 VAL B C 1
ATOM 9572 O O . VAL B 1 431 ? -26.281 -41.062 -5.441 1 93.19 431 VAL B O 1
ATOM 9575 N N . LYS B 1 432 ? -24.719 -42.312 -4.414 1 91.88 432 LYS B N 1
ATOM 9576 C CA . LYS B 1 432 ? -25.453 -42.281 -3.146 1 91.88 432 LYS B CA 1
ATOM 9577 C C . LYS B 1 432 ? -24.484 -42.094 -1.977 1 91.88 432 LYS B C 1
ATOM 9579 O O . LYS B 1 432 ? -23.406 -42.656 -1.954 1 91.88 432 LYS B O 1
ATOM 9584 N N . ILE B 1 433 ? -24.906 -41.281 -1.045 1 92.94 433 ILE B N 1
ATOM 9585 C CA . ILE B 1 433 ? -24.188 -41.031 0.202 1 92.94 433 ILE B CA 1
ATOM 9586 C C . ILE B 1 433 ? -25.094 -41.375 1.389 1 92.94 433 ILE B C 1
ATOM 9588 O O . ILE B 1 433 ? -26.234 -40.906 1.446 1 92.94 433 ILE B O 1
ATOM 9592 N N . SER B 1 434 ? -24.594 -42.125 2.283 1 90.94 434 SER B N 1
ATOM 9593 C CA . SER B 1 434 ? -25.375 -42.5 3.449 1 90.94 434 SER B CA 1
ATOM 9594 C C . SER B 1 434 ? -25.547 -41.344 4.418 1 90.94 434 SER B C 1
ATOM 9596 O O . SER B 1 434 ? -24.672 -40.5 4.516 1 90.94 434 SER B O 1
ATOM 9598 N N . ALA B 1 435 ? -26.672 -41.344 5.18 1 89.38 435 ALA B N 1
ATOM 9599 C CA . ALA B 1 435 ? -26.984 -40.312 6.16 1 89.38 435 ALA B CA 1
ATOM 9600 C C . ALA B 1 435 ? -25.969 -40.312 7.309 1 89.38 435 ALA B C 1
ATOM 9602 O O . ALA B 1 435 ? -25.578 -39.281 7.812 1 89.38 435 ALA B O 1
ATOM 9603 N N . GLU B 1 436 ? -25.562 -41.469 7.637 1 88 436 GLU B N 1
ATOM 9604 C CA . GLU B 1 436 ? -24.656 -41.625 8.766 1 88 436 GLU B CA 1
ATOM 9605 C C . GLU B 1 436 ? -23.297 -41.031 8.477 1 88 436 GLU B C 1
ATOM 9607 O O . GLU B 1 436 ? -22.578 -40.625 9.398 1 88 436 GLU B O 1
ATOM 9612 N N . PHE B 1 437 ? -22.984 -40.906 7.266 1 88.88 437 PHE B N 1
ATOM 9613 C CA . PHE B 1 437 ? -21.703 -40.375 6.824 1 88.88 437 PHE B CA 1
ATOM 9614 C C . PHE B 1 437 ? -21.516 -38.938 7.305 1 88.88 437 PHE B C 1
ATOM 9616 O O . PHE B 1 437 ? -20.438 -38.562 7.781 1 88.88 437 PHE B O 1
ATOM 9623 N N . PHE B 1 438 ? -22.531 -38.125 7.312 1 90.06 438 PHE B N 1
ATOM 9624 C CA . PHE B 1 438 ? -22.453 -36.719 7.645 1 90.06 438 PHE B CA 1
ATOM 9625 C C . PHE B 1 438 ? -22.547 -36.5 9.148 1 90.06 438 PHE B C 1
ATOM 9627 O O . PHE B 1 438 ? -22.094 -35.469 9.664 1 90.06 438 PHE B O 1
ATOM 9634 N N . ARG B 1 439 ? -22.984 -37.469 9.844 1 88 439 ARG B N 1
ATOM 9635 C CA . ARG B 1 439 ? -23.125 -37.344 11.297 1 88 439 ARG B CA 1
ATOM 9636 C C . ARG B 1 439 ? -21.781 -37.5 11.992 1 88 439 ARG B C 1
ATOM 9638 O O . ARG B 1 439 ? -21.594 -37.031 13.117 1 88 439 ARG B O 1
ATOM 9645 N N . CYS B 1 440 ? -20.844 -38 11.305 1 90.19 440 CYS B N 1
ATOM 9646 C CA . CYS B 1 440 ? -19.578 -38.375 11.93 1 90.19 440 CYS B CA 1
ATOM 9647 C C . CYS B 1 440 ? -18.531 -37.281 11.75 1 90.19 440 CYS B C 1
ATOM 9649 O O . CYS B 1 440 ? -17.375 -37.438 12.164 1 90.19 440 CYS B O 1
ATOM 9651 N N . MET B 1 441 ? -18.875 -36.156 11.227 1 92.56 441 MET B N 1
ATOM 9652 C CA . MET B 1 441 ? -17.891 -35.125 10.945 1 92.56 441 MET B CA 1
ATOM 9653 C C . MET B 1 441 ? -18.406 -33.75 11.391 1 92.56 441 MET B C 1
ATOM 9655 O O . MET B 1 441 ? -18.547 -32.844 10.57 1 92.56 441 MET B O 1
ATOM 9659 N N . PRO B 1 442 ? -18.562 -33.531 12.594 1 90.94 442 PRO B N 1
ATOM 9660 C CA . PRO B 1 442 ? -19.188 -32.312 13.078 1 90.94 442 PRO B CA 1
ATOM 9661 C C . PRO B 1 442 ? -18.312 -31.078 12.836 1 90.94 442 PRO B C 1
ATOM 9663 O O . PRO B 1 442 ? -18.828 -29.953 12.781 1 90.94 442 PRO B O 1
ATOM 9666 N N . HIS B 1 443 ? -16.969 -31.203 12.68 1 94.81 443 HIS B N 1
ATOM 9667 C CA . HIS B 1 443 ? -16.094 -30.047 12.57 1 94.81 443 HIS B CA 1
ATOM 9668 C C . HIS B 1 443 ? -15.68 -29.812 11.125 1 94.81 443 HIS B C 1
ATOM 9670 O O . HIS B 1 443 ? -14.758 -29.031 10.852 1 94.81 443 HIS B O 1
ATOM 9676 N N . LEU B 1 444 ? -16.391 -30.453 10.195 1 96.25 444 LEU B N 1
ATOM 9677 C CA . LEU B 1 444 ? -16.078 -30.297 8.781 1 96.25 444 LEU B CA 1
ATOM 9678 C C . LEU B 1 444 ? -16.328 -28.859 8.336 1 96.25 444 LEU B C 1
ATOM 9680 O O . LEU B 1 444 ? -17.391 -28.281 8.602 1 96.25 444 LEU B O 1
ATOM 9684 N N . VAL B 1 445 ? -15.32 -28.281 7.688 1 97.44 445 VAL B N 1
ATOM 9685 C CA . VAL B 1 445 ? -15.398 -26.875 7.285 1 97.44 445 VAL B CA 1
ATOM 9686 C C . VAL B 1 445 ? -15.586 -26.781 5.77 1 97.44 445 VAL B C 1
ATOM 9688 O O . VAL B 1 445 ? -16.359 -25.953 5.285 1 97.44 445 VAL B O 1
ATOM 9691 N N . VAL B 1 446 ? -14.883 -27.594 4.965 1 98.12 446 VAL B N 1
ATOM 9692 C CA . VAL B 1 446 ? -14.922 -27.562 3.506 1 98.12 446 VAL B CA 1
ATOM 9693 C C . VAL B 1 446 ? -15.398 -28.906 2.969 1 98.12 446 VAL B C 1
ATOM 9695 O O . VAL B 1 446 ? -14.812 -29.938 3.285 1 98.12 446 VAL B O 1
ATOM 9698 N N . LEU B 1 447 ? -16.406 -28.891 2.205 1 97.94 447 LEU B N 1
ATOM 9699 C CA . LEU B 1 447 ? -16.922 -30.078 1.521 1 97.94 447 LEU B CA 1
ATOM 9700 C C . LEU B 1 447 ? -17.125 -29.812 0.035 1 97.94 447 LEU B C 1
ATOM 9702 O O . LEU B 1 447 ? -17.875 -28.906 -0.341 1 97.94 447 LEU B O 1
ATOM 9706 N N . ASP B 1 448 ? -16.484 -30.5 -0.803 1 98.06 448 ASP B N 1
ATOM 9707 C CA . ASP B 1 448 ? -16.594 -30.328 -2.25 1 98.06 448 ASP B CA 1
ATOM 9708 C C . ASP B 1 448 ? -17.109 -31.609 -2.908 1 98.06 448 ASP B C 1
ATOM 9710 O O . ASP B 1 448 ? -16.391 -32.625 -2.947 1 98.06 448 ASP B O 1
ATOM 9714 N N . LEU B 1 449 ? -18.281 -31.625 -3.314 1 97.06 449 LEU B N 1
ATOM 9715 C CA . LEU B 1 449 ? -18.906 -32.75 -4 1 97.06 449 LEU B CA 1
ATOM 9716 C C . LEU B 1 449 ? -19.109 -32.438 -5.48 1 97.06 449 LEU B C 1
ATOM 9718 O O . LEU B 1 449 ? -19.906 -33.094 -6.148 1 97.06 449 LEU B O 1
ATOM 9722 N N . SER B 1 450 ? -18.422 -31.531 -6.051 1 97.12 450 SER B N 1
ATOM 9723 C CA . SER B 1 450 ? -18.641 -31.047 -7.406 1 97.12 450 SER B CA 1
ATOM 9724 C C . SER B 1 450 ? -18.281 -32.094 -8.438 1 97.12 450 SER B C 1
ATOM 9726 O O . SER B 1 450 ? -17.5 -33.031 -8.156 1 97.12 450 SER B O 1
ATOM 9728 N N . GLU B 1 451 ? -18.891 -32.031 -9.602 1 96.06 451 GLU B N 1
ATOM 9729 C CA . GLU B 1 451 ? -18.609 -32.844 -10.781 1 96.06 451 GLU B CA 1
ATOM 9730 C C . GLU B 1 451 ? -18.906 -34.312 -10.523 1 96.06 451 GLU B C 1
ATOM 9732 O O . GLU B 1 451 ? -18.188 -35.188 -11 1 96.06 451 GLU B O 1
ATOM 9737 N N . ASN B 1 452 ? -19.719 -34.594 -9.469 1 96.25 452 ASN B N 1
ATOM 9738 C CA . ASN B 1 452 ? -20.359 -35.906 -9.352 1 96.25 452 ASN B CA 1
ATOM 9739 C C . ASN B 1 452 ? -21.688 -35.969 -10.117 1 96.25 452 ASN B C 1
ATOM 9741 O O . ASN B 1 452 ? -22.75 -35.812 -9.523 1 96.25 452 ASN B O 1
ATOM 9745 N N . GLN B 1 453 ? -21.641 -36.25 -11.297 1 93.44 453 GLN B N 1
ATOM 9746 C CA . GLN B 1 453 ? -22.75 -36.062 -12.227 1 93.44 453 GLN B CA 1
ATOM 9747 C C . GLN B 1 453 ? -23.875 -37.062 -11.93 1 93.44 453 GLN B C 1
ATOM 9749 O O . GLN B 1 453 ? -25.016 -36.844 -12.312 1 93.44 453 GLN B O 1
ATOM 9754 N N . SER B 1 454 ? -23.578 -38.125 -11.195 1 92.94 454 SER B N 1
ATOM 9755 C CA . SER B 1 454 ? -24.578 -39.156 -10.922 1 92.94 454 SER B CA 1
ATOM 9756 C C . SER B 1 454 ? -25.25 -38.938 -9.57 1 92.94 454 SER B C 1
ATOM 9758 O O . SER B 1 454 ? -26.203 -39.625 -9.227 1 92.94 454 SER B O 1
ATOM 9760 N N . LEU B 1 455 ? -24.781 -38 -8.844 1 94.81 455 LEU B N 1
ATOM 9761 C CA . LEU B 1 455 ? -25.359 -37.719 -7.535 1 94.81 455 LEU B CA 1
ATOM 9762 C C . LEU B 1 455 ? -26.719 -37.031 -7.676 1 94.81 455 LEU B C 1
ATOM 9764 O O . LEU B 1 455 ? -26.797 -35.906 -8.188 1 94.81 455 LEU B O 1
ATOM 9768 N N . ASN B 1 456 ? -27.781 -37.562 -7.18 1 93.06 456 ASN B N 1
ATOM 9769 C CA . ASN B 1 456 ? -29.125 -37.062 -7.445 1 93.06 456 ASN B CA 1
ATOM 9770 C C . ASN B 1 456 ? -29.828 -36.656 -6.156 1 93.06 456 ASN B C 1
ATOM 9772 O O . ASN B 1 456 ? -30.828 -35.938 -6.195 1 93.06 456 ASN B O 1
ATOM 9776 N N . GLU B 1 457 ? -29.312 -37.156 -5.047 1 92.06 457 GLU B N 1
ATOM 9777 C CA . GLU B 1 457 ? -29.953 -36.812 -3.787 1 92.06 457 GLU B CA 1
ATOM 9778 C C . GLU B 1 457 ? -28.922 -36.625 -2.676 1 92.06 457 GLU B C 1
ATOM 9780 O O . GLU B 1 457 ? -27.875 -37.281 -2.67 1 92.06 457 GLU B O 1
ATOM 9785 N N . LEU B 1 458 ? -29.219 -35.719 -1.749 1 93.12 458 LEU B N 1
ATOM 9786 C CA . LEU B 1 458 ? -28.422 -35.469 -0.543 1 93.12 458 LEU B CA 1
ATOM 9787 C C . LEU B 1 458 ? -29.25 -35.781 0.708 1 93.12 458 LEU B C 1
ATOM 9789 O O . LEU B 1 458 ? -30.422 -35.406 0.792 1 93.12 458 LEU B O 1
ATOM 9793 N N . PRO B 1 459 ? -28.688 -36.438 1.61 1 92.38 459 PRO B N 1
ATOM 9794 C CA . PRO B 1 459 ? -29.406 -36.75 2.844 1 92.38 459 PRO B CA 1
ATOM 9795 C C . PRO B 1 459 ? -29.672 -35.5 3.695 1 92.38 459 PRO B C 1
ATOM 9797 O O . PRO B 1 459 ? -28.922 -34.531 3.615 1 92.38 459 PRO B O 1
ATOM 9800 N N . GLU B 1 460 ? -30.734 -35.562 4.527 1 93.12 460 GLU B N 1
ATOM 9801 C CA . GLU B 1 460 ? -31.125 -34.438 5.379 1 93.12 460 GLU B CA 1
ATOM 9802 C C . GLU B 1 460 ? -30.109 -34.219 6.5 1 93.12 460 GLU B C 1
ATOM 9804 O O . GLU B 1 460 ? -30.016 -33.125 7.062 1 93.12 460 GLU B O 1
ATOM 9809 N N . GLU B 1 461 ? -29.328 -35.188 6.727 1 91.81 461 GLU B N 1
ATOM 9810 C CA . GLU B 1 461 ? -28.359 -35.125 7.812 1 91.81 461 GLU B CA 1
ATOM 9811 C C . GLU B 1 461 ? -27.203 -34.188 7.492 1 91.81 461 GLU B C 1
ATOM 9813 O O . GLU B 1 461 ? -26.344 -33.938 8.336 1 91.81 461 GLU B O 1
ATOM 9818 N N . ILE B 1 462 ? -27.219 -33.594 6.289 1 92.38 462 ILE B N 1
ATOM 9819 C CA . ILE B 1 462 ? -26.266 -32.531 5.969 1 92.38 462 ILE B CA 1
ATOM 9820 C C . ILE B 1 462 ? -26.375 -31.422 7.004 1 92.38 462 ILE B C 1
ATOM 9822 O O . ILE B 1 462 ? -25.406 -30.672 7.227 1 92.38 462 ILE B O 1
ATOM 9826 N N . SER B 1 463 ? -27.562 -31.344 7.676 1 91.88 463 SER B N 1
ATOM 9827 C CA . SER B 1 463 ? -27.828 -30.328 8.695 1 91.88 463 SER B CA 1
ATOM 9828 C C . SER B 1 463 ? -26.906 -30.5 9.898 1 91.88 463 SER B C 1
ATOM 9830 O O . SER B 1 463 ? -26.734 -29.562 10.68 1 91.88 463 SER B O 1
ATOM 9832 N N . GLU B 1 464 ? -26.328 -31.641 9.992 1 91.56 464 GLU B N 1
ATOM 9833 C CA . GLU B 1 464 ? -25.469 -31.938 11.133 1 91.56 464 GLU B CA 1
ATOM 9834 C C . GLU B 1 464 ? -24.078 -31.328 10.953 1 91.56 464 GLU B C 1
ATOM 9836 O O . GLU B 1 464 ? -23.312 -31.234 11.914 1 91.56 464 GLU B O 1
ATOM 9841 N N . LEU B 1 465 ? -23.797 -30.906 9.781 1 94.38 465 LEU B N 1
ATOM 9842 C CA . LEU B 1 465 ? -22.516 -30.266 9.531 1 94.38 465 LEU B CA 1
ATOM 9843 C C . LEU B 1 465 ? -22.562 -28.797 9.938 1 94.38 465 LEU B C 1
ATOM 9845 O O . LEU B 1 465 ? -22.406 -27.906 9.094 1 94.38 465 LEU B O 1
ATOM 9849 N N . ALA B 1 466 ? -22.562 -28.516 11.141 1 92.75 466 ALA B N 1
ATOM 9850 C CA . ALA B 1 466 ? -22.812 -27.188 11.695 1 92.75 466 ALA B CA 1
ATOM 9851 C C . ALA B 1 466 ? -21.625 -26.266 11.438 1 92.75 466 ALA B C 1
ATOM 9853 O O . ALA B 1 466 ? -21.797 -25.031 11.398 1 92.75 466 ALA B O 1
ATOM 9854 N N . SER B 1 467 ? -20.438 -26.812 11.227 1 95.56 467 SER B N 1
ATOM 9855 C CA . SER B 1 467 ? -19.234 -25.984 11.078 1 95.56 467 SER B CA 1
ATOM 9856 C C . SER B 1 467 ? -18.922 -25.719 9.609 1 95.56 467 SER B C 1
ATOM 9858 O O . SER B 1 467 ? -17.953 -25.031 9.281 1 95.56 467 SER B O 1
ATOM 9860 N N . LEU B 1 468 ? -19.781 -26.219 8.695 1 96.75 468 LEU B N 1
ATOM 9861 C CA . LEU B 1 468 ? -19.531 -26.141 7.266 1 96.75 468 LEU B CA 1
ATOM 9862 C C . LEU B 1 468 ? -19.531 -24.703 6.781 1 96.75 468 LEU B C 1
ATOM 9864 O O . LEU B 1 468 ? -20.469 -23.953 7.055 1 96.75 468 LEU B O 1
ATOM 9868 N N . ARG B 1 469 ? -18.516 -24.312 6.082 1 96.88 469 ARG B N 1
ATOM 9869 C CA . ARG B 1 469 ? -18.375 -22.938 5.582 1 96.88 469 ARG B CA 1
ATOM 9870 C C . ARG B 1 469 ? -18.344 -22.922 4.059 1 96.88 469 ARG B C 1
ATOM 9872 O O . ARG B 1 469 ? -18.688 -21.906 3.438 1 96.88 469 ARG B O 1
ATOM 9879 N N . TYR B 1 470 ? -17.859 -23.953 3.467 1 98.06 470 TYR B N 1
ATOM 9880 C CA . TYR B 1 470 ? -17.75 -24.078 2.018 1 98.06 470 TYR B CA 1
ATOM 9881 C C . TYR B 1 470 ? -18.453 -25.328 1.521 1 98.06 470 TYR B C 1
ATOM 9883 O O . TYR B 1 470 ? -18.172 -26.438 1.974 1 98.06 470 TYR B O 1
ATOM 9891 N N . PHE B 1 471 ? -19.359 -25.172 0.618 1 97.94 471 PHE B N 1
ATOM 9892 C CA . PHE B 1 471 ? -20.109 -26.297 0.063 1 97.94 471 PHE B CA 1
ATOM 9893 C C . PHE B 1 471 ? -20.266 -26.141 -1.446 1 97.94 471 PHE B C 1
ATOM 9895 O O . PHE B 1 471 ? -20.875 -25.172 -1.921 1 97.94 471 PHE B O 1
ATOM 9902 N N . ASN B 1 472 ? -19.703 -27.031 -2.227 1 98.12 472 ASN B N 1
ATOM 9903 C CA . ASN B 1 472 ? -19.75 -26.969 -3.684 1 98.12 472 ASN B CA 1
ATOM 9904 C C . ASN B 1 472 ? -20.484 -28.172 -4.273 1 98.12 472 ASN B C 1
ATOM 9906 O O . ASN B 1 472 ? -20.047 -29.312 -4.109 1 98.12 472 ASN B O 1
ATOM 9910 N N . LEU B 1 473 ? -21.562 -27.938 -4.883 1 97 473 LEU B N 1
ATOM 9911 C CA . LEU B 1 473 ? -22.375 -28.969 -5.504 1 97 473 LEU B CA 1
ATOM 9912 C C . LEU B 1 473 ? -22.438 -28.766 -7.016 1 97 473 LEU B C 1
ATOM 9914 O O . LEU B 1 473 ? -23.328 -29.328 -7.684 1 97 473 LEU B O 1
ATOM 9918 N N . SER B 1 474 ? -21.562 -28.031 -7.59 1 96.81 474 SER B N 1
ATOM 9919 C CA . SER B 1 474 ? -21.594 -27.719 -9.016 1 96.81 474 SER B CA 1
ATOM 9920 C C . SER B 1 474 ? -21.438 -29 -9.852 1 96.81 474 SER B C 1
ATOM 9922 O O . SER B 1 474 ? -20.719 -29.922 -9.469 1 96.81 474 SER B O 1
ATOM 9924 N N . TYR B 1 475 ? -22.172 -29.109 -10.922 1 95.69 475 TYR B N 1
ATOM 9925 C CA . TYR B 1 475 ? -22.125 -30.188 -11.898 1 95.69 475 TYR B CA 1
ATOM 9926 C C . TYR B 1 475 ? -22.688 -31.484 -11.305 1 95.69 475 TYR B C 1
ATOM 9928 O O . TYR B 1 475 ? -22.203 -32.562 -11.609 1 95.69 475 TYR B O 1
ATOM 9936 N N . THR B 1 476 ? -23.5 -31.375 -10.25 1 95.94 476 THR B N 1
ATOM 9937 C CA . THR B 1 476 ? -24.25 -32.531 -9.781 1 95.94 476 THR B CA 1
ATOM 9938 C C . THR B 1 476 ? -25.656 -32.562 -10.383 1 95.94 476 THR B C 1
ATOM 9940 O O . THR B 1 476 ? -26.047 -31.609 -11.078 1 95.94 476 THR B O 1
ATOM 9943 N N . CYS B 1 477 ? -26.406 -33.656 -10.188 1 94.56 477 CYS B N 1
ATOM 9944 C CA . CYS B 1 477 ? -27.75 -33.781 -10.734 1 94.56 477 CYS B CA 1
ATOM 9945 C C . CYS B 1 477 ? -28.797 -33.844 -9.617 1 94.56 477 CYS B C 1
ATOM 9947 O O . CYS B 1 477 ? -29.781 -34.562 -9.734 1 94.56 477 CYS B O 1
ATOM 9949 N N . ILE B 1 478 ? -28.531 -33.156 -8.562 1 94.31 478 ILE B N 1
ATOM 9950 C CA . ILE B 1 478 ? -29.453 -33.125 -7.434 1 94.31 478 ILE B CA 1
ATOM 9951 C C . ILE B 1 478 ? -30.703 -32.344 -7.82 1 94.31 478 ILE B C 1
ATOM 9953 O O . ILE B 1 478 ? -30.609 -31.219 -8.336 1 94.31 478 ILE B O 1
ATOM 9957 N N . HIS B 1 479 ? -31.859 -32.844 -7.531 1 92.69 479 HIS B N 1
ATOM 9958 C CA . HIS B 1 479 ? -33.094 -32.219 -7.938 1 92.69 479 HIS B CA 1
ATOM 9959 C C . HIS B 1 479 ? -33.625 -31.266 -6.867 1 92.69 479 HIS B C 1
ATOM 9961 O O . HIS B 1 479 ? -34.156 -30.188 -7.18 1 92.69 479 HIS B O 1
ATOM 9967 N N . GLN B 1 480 ? -33.531 -31.734 -5.699 1 92.38 480 GLN B N 1
ATOM 9968 C CA . GLN B 1 480 ? -34.031 -30.953 -4.574 1 92.38 480 GLN B CA 1
ATOM 9969 C C . GLN B 1 480 ? -33 -30.953 -3.428 1 92.38 480 GLN B C 1
ATOM 9971 O O . GLN B 1 480 ? -32.531 -32 -3.023 1 92.38 480 GLN B O 1
ATOM 9976 N N . LEU B 1 481 ? -32.719 -29.734 -2.969 1 93.62 481 LEU B N 1
ATOM 9977 C CA . LEU B 1 481 ? -31.812 -29.609 -1.838 1 93.62 481 LEU B CA 1
ATOM 9978 C C . LEU B 1 481 ? -32.531 -29.891 -0.524 1 93.62 481 LEU B C 1
ATOM 9980 O O . LEU B 1 481 ? -33.719 -29.531 -0.362 1 93.62 481 LEU B O 1
ATOM 9984 N N . PRO B 1 482 ? -31.891 -30.562 0.346 1 93.06 482 PRO B N 1
ATOM 9985 C CA . PRO B 1 482 ? -32.5 -30.859 1.637 1 93.06 482 PRO B CA 1
ATOM 9986 C C . PRO B 1 482 ? -32.781 -29.594 2.457 1 93.06 482 PRO B C 1
ATOM 9988 O O . PRO B 1 482 ? -32 -28.641 2.404 1 93.06 482 PRO B O 1
ATOM 9991 N N . VAL B 1 483 ? -33.844 -29.609 3.283 1 91.75 483 VAL B N 1
ATOM 9992 C CA . VAL B 1 483 ? -34.25 -28.484 4.109 1 91.75 483 VAL B CA 1
ATOM 9993 C C . VAL B 1 483 ? -33.188 -28.188 5.168 1 91.75 483 VAL B C 1
ATOM 9995 O O . VAL B 1 483 ? -33.031 -27.047 5.578 1 91.75 483 VAL B O 1
ATOM 9998 N N . GLY B 1 484 ? -32.562 -29.25 5.504 1 90.69 484 GLY B N 1
ATOM 9999 C CA . GLY B 1 484 ? -31.484 -29.109 6.492 1 90.69 484 GLY B CA 1
ATOM 10000 C C . GLY B 1 484 ? -30.359 -28.203 6.039 1 90.69 484 GLY B C 1
ATOM 10001 O O . GLY B 1 484 ? -29.625 -27.672 6.863 1 90.69 484 GLY B O 1
ATOM 10002 N N . LEU B 1 485 ? -30.219 -27.969 4.785 1 93.06 485 LEU B N 1
ATOM 10003 C CA . LEU B 1 485 ? -29.172 -27.109 4.238 1 93.06 485 LEU B CA 1
ATOM 10004 C C . LEU B 1 485 ? -29.344 -25.672 4.711 1 93.06 485 LEU B C 1
ATOM 10006 O O . LEU B 1 485 ? -28.359 -24.969 4.949 1 93.06 485 LEU B O 1
ATOM 10010 N N . TRP B 1 486 ? -30.641 -25.328 4.957 1 93.62 486 TRP B N 1
ATOM 10011 C CA . TRP B 1 486 ? -30.938 -23.938 5.293 1 93.62 486 TRP B CA 1
ATOM 10012 C C . TRP B 1 486 ? -30.656 -23.672 6.77 1 93.62 486 TRP B C 1
ATOM 10014 O O . TRP B 1 486 ? -30.703 -22.516 7.215 1 93.62 486 TRP B O 1
ATOM 10024 N N . THR B 1 487 ? -30.188 -24.688 7.477 1 93.44 487 THR B N 1
ATOM 10025 C CA . THR B 1 487 ? -29.875 -24.516 8.891 1 93.44 487 THR B CA 1
ATOM 10026 C C . THR B 1 487 ? -28.391 -24.281 9.109 1 93.44 487 THR B C 1
ATOM 10028 O O . THR B 1 487 ? -27.953 -24.031 10.234 1 93.44 487 THR B O 1
ATOM 10031 N N . LEU B 1 488 ? -27.656 -24.391 8.07 1 95.12 488 LEU B N 1
ATOM 10032 C CA . LEU B 1 488 ? -26.203 -24.219 8.164 1 95.12 488 LEU B CA 1
ATOM 10033 C C . LEU B 1 488 ? -25.844 -22.734 8.281 1 95.12 488 LEU B C 1
ATOM 10035 O O . LEU B 1 488 ? -25.438 -22.109 7.301 1 95.12 488 LEU B O 1
ATOM 10039 N N . LYS B 1 489 ? -25.703 -22.219 9.367 1 92.12 489 LYS B N 1
ATOM 10040 C CA . LYS B 1 489 ? -25.594 -20.797 9.633 1 92.12 489 LYS B CA 1
ATOM 10041 C C . LYS B 1 489 ? -24.172 -20.297 9.359 1 92.12 489 LYS B C 1
ATOM 10043 O O . LYS B 1 489 ? -23.969 -19.094 9.133 1 92.12 489 LYS B O 1
ATOM 10048 N N . LYS B 1 490 ? -23.219 -21.156 9.344 1 94.44 490 LYS B N 1
ATOM 10049 C CA . LYS B 1 490 ? -21.828 -20.719 9.18 1 94.44 490 LYS B CA 1
ATOM 10050 C C . LYS B 1 490 ? -21.422 -20.75 7.711 1 94.44 490 LYS B C 1
ATOM 10052 O O . LYS B 1 490 ? -20.312 -20.344 7.363 1 94.44 490 LYS B O 1
ATOM 10057 N N . LEU B 1 491 ? -22.312 -21.172 6.824 1 95.94 491 LEU B N 1
ATOM 10058 C CA . LEU B 1 491 ? -22 -21.312 5.406 1 95.94 491 LEU B CA 1
ATOM 10059 C C . LEU B 1 491 ? -21.734 -19.953 4.773 1 95.94 491 LEU B C 1
ATOM 10061 O O . LEU B 1 491 ? -22.562 -19.031 4.891 1 95.94 491 LEU B O 1
ATOM 10065 N N . ILE B 1 492 ? -20.594 -19.828 4.137 1 94.75 492 ILE B N 1
ATOM 10066 C CA . ILE B 1 492 ? -20.234 -18.562 3.529 1 94.75 492 ILE B CA 1
ATOM 10067 C C . ILE B 1 492 ? -20.188 -18.703 2.01 1 94.75 492 ILE B C 1
ATOM 10069 O O . ILE B 1 492 ? -20.391 -17.734 1.276 1 94.75 492 ILE B O 1
ATOM 10073 N N . HIS B 1 493 ? -19.875 -19.891 1.489 1 96.75 493 HIS B N 1
ATOM 10074 C CA . HIS B 1 493 ? -19.734 -20.156 0.06 1 96.75 493 HIS B CA 1
ATOM 10075 C C . HIS B 1 493 ? -20.609 -21.328 -0.373 1 96.75 493 HIS B C 1
ATOM 10077 O O . HIS B 1 493 ? -20.422 -22.453 0.123 1 96.75 493 HIS B O 1
ATOM 10083 N N . LEU B 1 494 ? -21.516 -21.094 -1.216 1 97.56 494 LEU B N 1
ATOM 10084 C CA . LEU B 1 494 ? -22.359 -22.141 -1.78 1 97.56 494 LEU B CA 1
ATOM 10085 C C . LEU B 1 494 ? -22.359 -22.078 -3.305 1 97.56 494 LEU B C 1
ATOM 10087 O O . LEU B 1 494 ? -22.766 -21.062 -3.889 1 97.56 494 LEU B O 1
ATOM 10091 N N . ASN B 1 495 ? -21.906 -23.094 -3.955 1 97.62 495 ASN B N 1
ATOM 10092 C CA . ASN B 1 495 ? -21.828 -23.141 -5.414 1 97.62 495 ASN B CA 1
ATOM 10093 C C . ASN B 1 495 ? -22.797 -24.172 -5.992 1 97.62 495 ASN B C 1
ATOM 10095 O O . ASN B 1 495 ? -22.625 -25.375 -5.797 1 97.62 495 ASN B O 1
ATOM 10099 N N . LEU B 1 496 ? -23.766 -23.719 -6.648 1 97 496 LEU B N 1
ATOM 10100 C CA . LEU B 1 496 ? -24.781 -24.578 -7.273 1 97 496 LEU B CA 1
ATOM 10101 C C . LEU B 1 496 ? -24.75 -24.422 -8.789 1 97 496 LEU B C 1
ATOM 10103 O O . LEU B 1 496 ? -25.781 -24.562 -9.453 1 97 496 LEU B O 1
ATOM 10107 N N . GLU B 1 497 ? -23.703 -24.078 -9.359 1 95.69 497 GLU B N 1
ATOM 10108 C CA . GLU B 1 497 ? -23.578 -23.828 -10.797 1 95.69 497 GLU B CA 1
ATOM 10109 C C . GLU B 1 497 ? -23.656 -25.141 -11.586 1 95.69 497 GLU B C 1
ATOM 10111 O O . GLU B 1 497 ? -23.203 -26.188 -11.109 1 95.69 497 GLU B O 1
ATOM 10116 N N . HIS B 1 498 ? -24.203 -25.125 -12.742 1 94.56 498 HIS B N 1
ATOM 10117 C CA . HIS B 1 498 ? -24.234 -26.219 -13.711 1 94.56 498 HIS B CA 1
ATOM 10118 C C . HIS B 1 498 ? -25 -27.422 -13.164 1 94.56 498 HIS B C 1
ATOM 10120 O O . HIS B 1 498 ? -24.625 -28.562 -13.43 1 94.56 498 HIS B O 1
ATOM 10126 N N . MET B 1 499 ? -25.875 -27.172 -12.188 1 94.56 499 MET B N 1
ATOM 10127 C CA . MET B 1 499 ? -26.766 -28.234 -11.727 1 94.56 499 MET B CA 1
ATOM 10128 C C . MET B 1 499 ? -27.938 -28.406 -12.68 1 94.56 499 MET B C 1
ATOM 10130 O O . MET B 1 499 ? -28.906 -27.656 -12.617 1 94.56 499 MET B O 1
ATOM 10134 N N . SER B 1 500 ? -27.953 -29.406 -13.438 1 88.81 500 SER B N 1
ATOM 10135 C CA . SER B 1 500 ? -28.859 -29.547 -14.578 1 88.81 500 SER B CA 1
ATOM 10136 C C . SER B 1 500 ? -30.266 -29.922 -14.117 1 88.81 500 SER B C 1
ATOM 10138 O O . SER B 1 500 ? -31.219 -29.812 -14.891 1 88.81 500 SER B O 1
ATOM 10140 N N . SER B 1 501 ? -30.5 -30.266 -12.82 1 91.88 501 SER B N 1
ATOM 10141 C CA . SER B 1 501 ? -31.812 -30.75 -12.398 1 91.88 501 SER B CA 1
ATOM 10142 C C . SER B 1 501 ? -32.344 -29.953 -11.211 1 91.88 501 SER B C 1
ATOM 10144 O O . SER B 1 501 ? -33.406 -30.234 -10.695 1 91.88 501 SER B O 1
ATOM 10146 N N . LEU B 1 502 ? -31.656 -28.938 -10.844 1 92.44 502 LEU B N 1
ATOM 10147 C CA . LEU B 1 502 ? -32 -28.234 -9.617 1 92.44 502 LEU B CA 1
ATOM 10148 C C . LEU B 1 502 ? -33.312 -27.5 -9.766 1 92.44 502 LEU B C 1
ATOM 10150 O O . LEU B 1 502 ? -33.5 -26.734 -10.711 1 92.44 502 LEU B O 1
ATOM 10154 N N . GLY B 1 503 ? -34.219 -27.734 -8.875 1 87.56 503 GLY B N 1
ATOM 10155 C CA . GLY B 1 503 ? -35.562 -27.125 -8.922 1 87.56 503 GLY B CA 1
ATOM 10156 C C . GLY B 1 503 ? -35.625 -25.797 -8.195 1 87.56 503 GLY B C 1
ATOM 10157 O O . GLY B 1 503 ? -35.562 -24.734 -8.82 1 87.56 503 GLY B O 1
ATOM 10158 N N . SER B 1 504 ? -35.844 -25.75 -7 1 89.56 504 SER B N 1
ATOM 10159 C CA . SER B 1 504 ? -36.031 -24.531 -6.227 1 89.56 504 SER B CA 1
ATOM 10160 C C . SER B 1 504 ? -35.062 -24.453 -5.062 1 89.56 504 SER B C 1
ATOM 10162 O O . S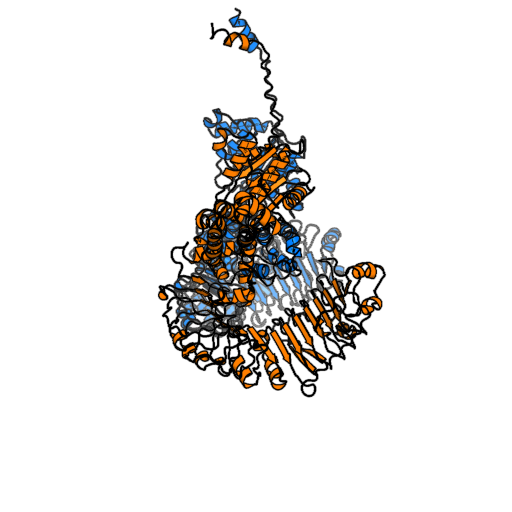ER B 1 504 ? -34.625 -25.484 -4.555 1 89.56 504 SER B O 1
ATOM 10164 N N . ILE B 1 505 ? -34.688 -23.234 -4.727 1 93.5 505 ILE B N 1
ATOM 10165 C CA . ILE B 1 505 ? -33.812 -23.031 -3.584 1 93.5 505 ILE B CA 1
ATOM 10166 C C . ILE B 1 505 ? -34.438 -22.047 -2.602 1 93.5 505 ILE B C 1
ATOM 10168 O O . ILE B 1 505 ? -33.75 -21.25 -1.97 1 93.5 505 ILE B O 1
ATOM 10172 N N . LEU B 1 506 ? -35.75 -22.078 -2.574 1 89.56 506 LEU B N 1
ATOM 10173 C CA . LEU B 1 506 ? -36.469 -21.203 -1.633 1 89.56 506 LEU B CA 1
ATOM 10174 C C . LEU B 1 506 ? -36.062 -21.547 -0.196 1 89.56 506 LEU B C 1
ATOM 10176 O O . LEU B 1 506 ? -35.969 -22.719 0.164 1 89.56 506 LEU B O 1
ATOM 10180 N N . GLY B 1 507 ? -35.781 -20.641 0.586 1 91.69 507 GLY B N 1
ATOM 10181 C CA . GLY B 1 507 ? -35.281 -20.797 1.941 1 91.69 507 GLY B CA 1
ATOM 10182 C C . GLY B 1 507 ? -33.812 -20.375 2.094 1 91.69 507 GLY B C 1
ATOM 10183 O O . GLY B 1 507 ? -33.281 -20.344 3.207 1 91.69 507 GLY B O 1
ATOM 10184 N N . ILE B 1 508 ? -33.219 -19.938 0.991 1 94.19 508 ILE B N 1
ATOM 10185 C CA . ILE B 1 508 ? -31.812 -19.594 0.963 1 94.19 508 ILE B CA 1
ATOM 10186 C C . ILE B 1 508 ? -31.562 -18.375 1.844 1 94.19 508 ILE B C 1
ATOM 10188 O O . ILE B 1 508 ? -30.438 -18.156 2.307 1 94.19 508 ILE B O 1
ATOM 10192 N N . SER B 1 509 ? -32.594 -17.547 2.102 1 94.12 509 SER B N 1
ATOM 10193 C CA . SER B 1 509 ? -32.469 -16.328 2.914 1 94.12 509 SER B CA 1
ATOM 10194 C C . SER B 1 509 ? -32.094 -16.672 4.355 1 94.12 509 SER B C 1
ATOM 10196 O O . SER B 1 509 ? -31.641 -15.82 5.109 1 94.12 509 SER B O 1
ATOM 10198 N N . ASN B 1 510 ? -32.25 -17.953 4.73 1 94 510 ASN B N 1
ATOM 10199 C CA . ASN B 1 510 ? -31.891 -18.391 6.078 1 94 510 ASN B CA 1
ATOM 10200 C C . ASN B 1 510 ? -30.391 -18.5 6.27 1 94 510 ASN B C 1
ATOM 10202 O O . ASN B 1 510 ? -29.906 -18.562 7.402 1 94 510 ASN B O 1
ATOM 10206 N N . LEU B 1 511 ? -29.719 -18.562 5.207 1 95.25 511 LEU B N 1
ATOM 10207 C CA . LEU B 1 511 ? -28.25 -18.578 5.281 1 95.25 511 LEU B CA 1
ATOM 10208 C C . LEU B 1 511 ? -27.703 -17.172 5.402 1 95.25 511 LEU B C 1
ATOM 10210 O O . LEU B 1 511 ? -27.047 -16.672 4.484 1 95.25 511 LEU B O 1
ATOM 10214 N N . TRP B 1 512 ? -27.75 -16.609 6.488 1 90.19 512 TRP B N 1
ATOM 10215 C CA . TRP B 1 512 ? -27.5 -15.188 6.719 1 90.19 512 TRP B CA 1
ATOM 10216 C C . TRP B 1 512 ? -26.031 -14.844 6.484 1 90.19 512 TRP B C 1
ATOM 10218 O O . TRP B 1 512 ? -25.703 -13.703 6.152 1 90.19 512 TRP B O 1
ATOM 10228 N N . ASN B 1 513 ? -25.141 -15.828 6.633 1 92.12 513 ASN B N 1
ATOM 10229 C CA . ASN B 1 513 ? -23.719 -15.516 6.523 1 92.12 513 ASN B CA 1
ATOM 10230 C C . ASN B 1 513 ? -23.203 -15.781 5.117 1 92.12 513 ASN B C 1
ATOM 10232 O O . ASN B 1 513 ? -22 -15.625 4.859 1 92.12 513 ASN B O 1
ATOM 10236 N N . LEU B 1 514 ? -24.094 -16.094 4.211 1 94.69 514 LEU B N 1
ATOM 10237 C CA . LEU B 1 514 ? -23.688 -16.422 2.85 1 94.69 514 LEU B CA 1
ATOM 10238 C C . LEU B 1 514 ? -23.078 -15.219 2.143 1 94.69 514 LEU B C 1
ATOM 10240 O O . LEU B 1 514 ? -23.672 -14.141 2.131 1 94.69 514 LEU B O 1
ATOM 10244 N N . ARG B 1 515 ? -21.922 -15.414 1.595 1 93.94 515 ARG B N 1
ATOM 10245 C CA . ARG B 1 515 ? -21.219 -14.32 0.925 1 93.94 515 ARG B CA 1
ATOM 10246 C C . ARG B 1 515 ? -21.125 -14.578 -0.575 1 93.94 515 ARG B C 1
ATOM 10248 O O . ARG B 1 515 ? -21.094 -13.633 -1.37 1 93.94 515 ARG B O 1
ATOM 10255 N N . THR B 1 516 ? -20.938 -15.82 -0.975 1 95.56 516 THR B N 1
ATOM 10256 C CA . THR B 1 516 ? -20.797 -16.188 -2.379 1 95.56 516 THR B CA 1
ATOM 10257 C C . THR B 1 516 ? -21.828 -17.25 -2.762 1 95.56 516 THR B C 1
ATOM 10259 O O . THR B 1 516 ? -21.922 -18.281 -2.109 1 95.56 516 THR B O 1
ATOM 10262 N N . LEU B 1 517 ? -22.547 -16.938 -3.811 1 96.75 517 LEU B N 1
ATOM 10263 C CA . LEU B 1 517 ? -23.578 -17.859 -4.305 1 96.75 517 LEU B CA 1
ATOM 10264 C C . LEU B 1 517 ? -23.469 -18.031 -5.812 1 96.75 517 LEU B C 1
ATOM 10266 O O . LEU B 1 517 ? -23.531 -17.047 -6.562 1 96.75 517 LEU B O 1
ATOM 10270 N N . GLY B 1 518 ? -23.234 -19.266 -6.246 1 96.19 518 GLY B N 1
ATOM 10271 C CA . GLY B 1 518 ? -23.203 -19.562 -7.668 1 96.19 518 GLY B CA 1
ATOM 10272 C C . GLY B 1 518 ? -24.453 -20.234 -8.18 1 96.19 518 GLY B C 1
ATOM 10273 O O . GLY B 1 518 ? -24.828 -21.297 -7.691 1 96.19 518 GLY B O 1
ATOM 10274 N N . LEU B 1 519 ? -25.094 -19.656 -9.18 1 95.5 519 LEU B N 1
ATOM 10275 C CA . LEU B 1 519 ? -26.344 -20.203 -9.711 1 95.5 519 LEU B CA 1
ATOM 10276 C C . LEU B 1 519 ? -26.297 -20.281 -11.234 1 95.5 519 LEU B C 1
ATOM 10278 O O . LEU B 1 519 ? -27.266 -20.688 -11.875 1 95.5 519 LEU B O 1
ATOM 10282 N N . ARG B 1 520 ? -25.266 -20 -11.781 1 93.62 520 ARG B N 1
ATOM 10283 C CA . ARG B 1 520 ? -25.156 -19.922 -13.234 1 93.62 520 ARG B CA 1
ATOM 10284 C C . ARG B 1 520 ? -25.312 -21.297 -13.867 1 93.62 520 ARG B C 1
ATOM 10286 O O . ARG B 1 520 ? -24.797 -22.281 -13.344 1 93.62 520 ARG B O 1
ATOM 10293 N N . ASP B 1 521 ? -25.953 -21.344 -15.016 1 90.44 521 ASP B N 1
ATOM 10294 C CA . ASP B 1 521 ? -26.109 -22.531 -15.859 1 90.44 521 ASP B CA 1
ATOM 10295 C C . ASP B 1 521 ? -26.812 -23.656 -15.102 1 90.44 521 ASP B C 1
ATOM 10297 O O . ASP B 1 521 ? -26.484 -24.828 -15.281 1 90.44 521 ASP B O 1
ATOM 10301 N N . SER B 1 522 ? -27.484 -23.297 -14.109 1 89.88 522 SER B N 1
ATOM 10302 C CA . SER B 1 522 ? -28.344 -24.25 -13.43 1 89.88 522 SER B CA 1
ATOM 10303 C C . SER B 1 522 ? -29.734 -24.266 -14.039 1 89.88 522 SER B C 1
ATOM 10305 O O . SER B 1 522 ? -30.094 -23.375 -14.82 1 89.88 522 SER B O 1
ATOM 10307 N N . ARG B 1 523 ? -30.5 -25.297 -13.805 1 87.38 523 ARG B N 1
ATOM 10308 C CA . ARG B 1 523 ? -31.875 -25.375 -14.312 1 87.38 523 ARG B CA 1
ATOM 10309 C C . ARG B 1 523 ? -32.812 -24.531 -13.477 1 87.38 523 ARG B C 1
ATOM 10311 O O . ARG B 1 523 ? -34 -24.375 -13.812 1 87.38 523 ARG B O 1
ATOM 10318 N N . LEU B 1 524 ? -32.281 -23.906 -12.547 1 88.44 524 LEU B N 1
ATOM 10319 C CA . LEU B 1 524 ? -33.062 -23.062 -11.656 1 88.44 524 LEU B CA 1
ATOM 10320 C C . LEU B 1 524 ? -33.562 -21.828 -12.391 1 88.44 524 LEU B C 1
ATOM 10322 O O . LEU B 1 524 ? -32.812 -21.156 -13.094 1 88.44 524 LEU B O 1
ATOM 10326 N N . LEU B 1 525 ? -34.844 -21.609 -12.305 1 84.62 525 LEU B N 1
ATOM 10327 C CA . LEU B 1 525 ? -35.438 -20.406 -12.891 1 84.62 525 LEU B CA 1
ATOM 10328 C C . LEU B 1 525 ? -35.531 -19.281 -11.859 1 84.62 525 LEU B C 1
ATOM 10330 O O . LEU B 1 525 ? -36.125 -19.484 -10.781 1 84.62 525 LEU B O 1
ATOM 10334 N N . LEU B 1 526 ? -34.906 -18.234 -12.156 1 88.94 526 LEU B N 1
ATOM 10335 C CA . LEU B 1 526 ? -34.969 -17.078 -11.273 1 88.94 526 LEU B CA 1
ATOM 10336 C C . LEU B 1 526 ? -36.344 -16.438 -11.32 1 88.94 526 LEU B C 1
ATOM 10338 O O . LEU B 1 526 ? -36.75 -15.898 -12.352 1 88.94 526 LEU B O 1
ATOM 10342 N N . ASP B 1 527 ? -37.094 -16.531 -10.266 1 88.94 527 ASP B N 1
ATOM 10343 C CA . ASP B 1 527 ? -38.438 -15.906 -10.164 1 88.94 527 ASP B CA 1
ATOM 10344 C C . ASP B 1 527 ? -38.438 -14.805 -9.109 1 88.94 527 ASP B C 1
ATOM 10346 O O . ASP B 1 527 ? -37.406 -14.531 -8.477 1 88.94 527 ASP B O 1
ATOM 10350 N N . MET B 1 528 ? -39.562 -14.156 -8.992 1 90 528 MET B N 1
ATOM 10351 C CA . MET B 1 528 ? -39.656 -13 -8.102 1 90 528 MET B CA 1
ATOM 10352 C C . MET B 1 528 ? -39.5 -13.422 -6.648 1 90 528 MET B C 1
ATOM 10354 O O . MET B 1 528 ? -39 -12.664 -5.828 1 90 528 MET B O 1
ATOM 10358 N N . SER B 1 529 ? -39.969 -14.586 -6.359 1 91.38 529 SER B N 1
ATOM 10359 C CA . SER B 1 529 ? -39.812 -15.078 -4.992 1 91.38 529 SER B CA 1
ATOM 10360 C C . SER B 1 529 ? -38.344 -15.25 -4.617 1 91.38 529 SER B C 1
ATOM 10362 O O . SER B 1 529 ? -37.938 -14.898 -3.51 1 91.38 529 SER B O 1
ATOM 10364 N N . LEU B 1 530 ? -37.656 -15.75 -5.543 1 91.56 530 LEU B N 1
ATOM 10365 C CA . LEU B 1 530 ? -36.219 -15.953 -5.293 1 91.56 530 LEU B CA 1
ATOM 10366 C C . LEU B 1 530 ? -35.5 -14.617 -5.199 1 91.56 530 LEU B C 1
ATOM 10368 O O . LEU B 1 530 ? -34.594 -14.461 -4.395 1 91.56 530 LEU B O 1
ATOM 10372 N N . VAL B 1 531 ? -35.844 -13.68 -6.047 1 92.25 531 VAL B N 1
ATOM 10373 C CA . VAL B 1 531 ? -35.25 -12.352 -6.016 1 92.25 531 VAL B CA 1
ATOM 10374 C C . VAL B 1 531 ? -35.469 -11.711 -4.648 1 92.25 531 VAL B C 1
ATOM 10376 O O . VAL B 1 531 ? -34.562 -11.094 -4.094 1 92.25 531 VAL B O 1
ATOM 10379 N N . LYS B 1 532 ? -36.594 -11.867 -4.141 1 91.81 532 LYS B N 1
ATOM 10380 C CA . LYS B 1 532 ? -36.906 -11.328 -2.816 1 91.81 532 LYS B CA 1
ATOM 10381 C C . LYS B 1 532 ? -36.031 -11.984 -1.747 1 91.81 532 LYS B C 1
ATOM 10383 O O . LYS B 1 532 ? -35.562 -11.312 -0.828 1 91.81 532 LYS B O 1
ATOM 10388 N N . GLU B 1 533 ? -35.875 -13.25 -1.875 1 93.88 533 GLU B N 1
ATOM 10389 C CA . GLU B 1 533 ? -35.031 -13.969 -0.936 1 93.88 533 GLU B CA 1
ATOM 10390 C C . GLU B 1 533 ? -33.594 -13.484 -1.019 1 93.88 533 GLU B C 1
ATOM 10392 O O . GLU B 1 533 ? -32.906 -13.344 0.005 1 93.88 533 GLU B O 1
ATOM 10397 N N . LEU B 1 534 ? -33.125 -13.297 -2.207 1 92.88 534 LEU B N 1
ATOM 10398 C CA . LEU B 1 534 ? -31.766 -12.844 -2.41 1 92.88 534 LEU B CA 1
ATOM 10399 C C . LEU B 1 534 ? -31.562 -11.453 -1.802 1 92.88 534 LEU B C 1
ATOM 10401 O O . LEU B 1 534 ? -30.469 -11.148 -1.309 1 92.88 534 LEU B O 1
ATOM 10405 N N . GLN B 1 535 ? -32.531 -10.609 -1.812 1 91.5 535 GLN B N 1
ATOM 10406 C CA . GLN B 1 535 ? -32.469 -9.258 -1.259 1 91.5 535 GLN B CA 1
ATOM 10407 C C . GLN B 1 535 ? -32.312 -9.297 0.26 1 91.5 535 GLN B C 1
ATOM 10409 O O . GLN B 1 535 ? -31.797 -8.359 0.862 1 91.5 535 GLN B O 1
ATOM 10414 N N . LEU B 1 536 ? -32.719 -10.391 0.841 1 92.19 536 LEU B N 1
ATOM 10415 C CA . LEU B 1 536 ? -32.656 -10.531 2.293 1 92.19 536 LEU B CA 1
ATOM 10416 C C . LEU B 1 536 ? -31.266 -10.969 2.75 1 92.19 536 LEU B C 1
ATOM 10418 O O . LEU B 1 536 ? -30.938 -10.867 3.934 1 92.19 536 LEU B O 1
ATOM 10422 N N . LEU B 1 537 ? -30.5 -11.461 1.837 1 93.44 537 LEU B N 1
ATOM 10423 C CA . LEU B 1 537 ? -29.141 -11.859 2.176 1 93.44 537 LEU B CA 1
ATOM 10424 C C . LEU B 1 537 ? -28.234 -10.641 2.307 1 93.44 537 LEU B C 1
ATOM 10426 O O . LEU B 1 537 ? -27.562 -10.25 1.345 1 93.44 537 LEU B O 1
ATOM 10430 N N . GLU B 1 538 ? -28 -10.141 3.424 1 88.06 538 GLU B N 1
ATOM 10431 C CA . GLU B 1 538 ? -27.344 -8.859 3.686 1 88.06 538 GLU B CA 1
ATOM 10432 C C . GLU B 1 538 ? -25.844 -8.961 3.457 1 88.06 538 GLU B C 1
ATOM 10434 O O . GLU B 1 538 ? -25.203 -7.961 3.127 1 88.06 538 GLU B O 1
ATOM 10439 N N . HIS B 1 539 ? -25.281 -10.141 3.605 1 89.44 539 HIS B N 1
ATOM 10440 C CA . HIS B 1 539 ? -23.828 -10.258 3.561 1 89.44 539 HIS B CA 1
ATOM 10441 C C . HIS B 1 539 ? -23.359 -10.766 2.201 1 89.44 539 HIS B C 1
ATOM 10443 O O . HIS B 1 539 ? -22.172 -10.984 1.997 1 89.44 539 HIS B O 1
ATOM 10449 N N . LEU B 1 540 ? -24.266 -10.93 1.266 1 92.56 540 LEU B N 1
ATOM 10450 C CA . LEU B 1 540 ? -23.938 -11.43 -0.063 1 92.56 540 LEU B CA 1
ATOM 10451 C C . LEU B 1 540 ? -23.016 -10.461 -0.79 1 92.56 540 LEU B C 1
ATOM 10453 O O . LEU B 1 540 ? -23.266 -9.258 -0.831 1 92.56 540 LEU B O 1
ATOM 10457 N N . GLU B 1 541 ? -21.906 -10.992 -1.275 1 91.62 541 GLU B N 1
ATOM 10458 C CA . GLU B 1 541 ? -20.922 -10.156 -1.969 1 91.62 541 GLU B CA 1
ATOM 10459 C C . GLU B 1 541 ? -20.812 -10.539 -3.441 1 91.62 541 GLU B C 1
ATOM 10461 O O . GLU B 1 541 ? -20.531 -9.695 -4.289 1 91.62 541 GLU B O 1
ATOM 10466 N N . VAL B 1 542 ? -21 -11.852 -3.75 1 94.5 542 VAL B N 1
ATOM 10467 C CA . VAL B 1 542 ? -20.844 -12.32 -5.121 1 94.5 542 VAL B CA 1
ATOM 10468 C C . VAL B 1 542 ? -22 -13.258 -5.484 1 94.5 542 VAL B C 1
ATOM 10470 O O . VAL B 1 542 ? -22.328 -14.156 -4.719 1 94.5 542 VAL B O 1
ATOM 10473 N N . ILE B 1 543 ? -22.547 -13.016 -6.645 1 95.25 543 ILE B N 1
ATOM 10474 C CA . ILE B 1 543 ? -23.578 -13.898 -7.156 1 95.25 543 ILE B CA 1
ATOM 10475 C C . ILE B 1 543 ? -23.422 -14.07 -8.664 1 95.25 543 ILE B C 1
ATOM 10477 O O . ILE B 1 543 ? -23 -13.148 -9.359 1 95.25 543 ILE B O 1
ATOM 10481 N N . THR B 1 544 ? -23.531 -15.25 -9.117 1 95.75 544 THR B N 1
ATOM 10482 C CA . THR B 1 544 ? -23.609 -15.547 -10.539 1 95.75 544 THR B CA 1
ATOM 10483 C C . THR B 1 544 ? -25 -16.062 -10.898 1 95.75 544 THR B C 1
ATOM 10485 O O . THR B 1 544 ? -25.578 -16.875 -10.164 1 95.75 544 THR B O 1
ATOM 10488 N N . LEU B 1 545 ? -25.578 -15.547 -11.961 1 92.88 545 LEU B N 1
ATOM 10489 C CA . LEU B 1 545 ? -26.953 -15.93 -12.211 1 92.88 545 LEU B CA 1
ATOM 10490 C C . LEU B 1 545 ? -27.25 -15.961 -13.711 1 92.88 545 LEU B C 1
ATOM 10492 O O . LEU B 1 545 ? -26.453 -15.453 -14.516 1 92.88 545 LEU B O 1
ATOM 10496 N N . ASP B 1 546 ? -28.328 -16.594 -13.961 1 92.75 546 ASP B N 1
ATOM 10497 C CA . ASP B 1 546 ? -28.969 -16.578 -15.273 1 92.75 546 ASP B CA 1
ATOM 10498 C C . ASP B 1 546 ? -30.312 -15.859 -15.211 1 92.75 546 ASP B C 1
ATOM 10500 O O . ASP B 1 546 ? -31.125 -16.109 -14.312 1 92.75 546 ASP B O 1
ATOM 10504 N N . ILE B 1 547 ? -30.516 -14.953 -16.109 1 91.69 547 ILE B N 1
ATOM 10505 C CA . ILE B 1 547 ? -31.797 -14.25 -16.188 1 91.69 547 ILE B CA 1
ATOM 10506 C C . ILE B 1 547 ? -32.531 -14.656 -17.469 1 91.69 547 ILE B C 1
ATOM 10508 O O . ILE B 1 547 ? -32.031 -14.422 -18.578 1 91.69 547 ILE B O 1
ATOM 10512 N N . SER B 1 548 ? -33.656 -15.273 -17.312 1 88.94 548 SER B N 1
ATOM 10513 C CA . SER B 1 548 ? -34.375 -15.789 -18.484 1 88.94 548 SER B CA 1
ATOM 10514 C C . SER B 1 548 ? -35.75 -15.141 -18.625 1 88.94 548 SER B C 1
ATOM 10516 O O . SER B 1 548 ? -36.5 -15.438 -19.562 1 88.94 548 SER B O 1
ATOM 10518 N N . SER B 1 549 ? -36.094 -14.32 -17.672 1 86.69 549 SER B N 1
ATOM 10519 C CA . SER B 1 549 ? -37.406 -13.664 -17.719 1 86.69 549 SER B CA 1
ATOM 10520 C C . SER B 1 549 ? -37.281 -12.156 -17.547 1 86.69 549 SER B C 1
ATOM 10522 O O . SER B 1 549 ? -36.469 -11.688 -16.719 1 86.69 549 SER B O 1
ATOM 10524 N N . SER B 1 550 ? -38.031 -11.414 -18.375 1 83.31 550 SER B N 1
ATOM 10525 C CA . SER B 1 550 ? -38.031 -9.953 -18.297 1 83.31 550 SER B CA 1
ATOM 10526 C C . SER B 1 550 ? -38.688 -9.461 -17.016 1 83.31 550 SER B C 1
ATOM 10528 O O . SER B 1 550 ? -38.375 -8.367 -16.547 1 83.31 550 SER B O 1
ATOM 10530 N N . LEU B 1 551 ? -39.562 -10.281 -16.469 1 83 551 LEU B N 1
ATOM 10531 C CA . LEU B 1 551 ? -40.25 -9.906 -15.25 1 83 551 LEU B CA 1
ATOM 10532 C C . LEU B 1 551 ? -39.312 -9.82 -14.07 1 83 551 LEU B C 1
ATOM 10534 O O . LEU B 1 551 ? -39.531 -9.055 -13.125 1 83 551 LEU B O 1
ATOM 10538 N N . VAL B 1 552 ? -38.312 -10.602 -14.211 1 87.88 552 VAL B N 1
ATOM 10539 C CA . VAL B 1 552 ? -37.375 -10.664 -13.102 1 87.88 552 VAL B CA 1
ATOM 10540 C C . VAL B 1 552 ? -36.219 -9.719 -13.359 1 87.88 552 VAL B C 1
ATOM 10542 O O . VAL B 1 552 ? -35.594 -9.203 -12.422 1 87.88 552 VAL B O 1
ATOM 10545 N N . ALA B 1 553 ? -35.906 -9.477 -14.602 1 85.75 553 ALA B N 1
ATOM 10546 C CA . ALA B 1 553 ? -34.75 -8.672 -14.969 1 85.75 553 ALA B CA 1
ATOM 10547 C C . ALA B 1 553 ? -34.875 -7.25 -14.438 1 85.75 553 ALA B C 1
ATOM 10549 O O . ALA B 1 553 ? -33.906 -6.715 -13.867 1 85.75 553 ALA B O 1
ATOM 10550 N N . GLU B 1 554 ? -35.969 -6.676 -14.539 1 83.19 554 GLU B N 1
ATOM 10551 C CA . GLU B 1 554 ? -36.156 -5.277 -14.172 1 83.19 554 GLU B CA 1
ATOM 10552 C C . GLU B 1 554 ? -36.031 -5.074 -12.664 1 83.19 554 GLU B C 1
ATOM 10554 O O . GLU B 1 554 ? -35.25 -4.227 -12.219 1 83.19 554 GLU B O 1
ATOM 10559 N N . PRO B 1 555 ? -36.719 -5.895 -11.906 1 84.31 555 PRO B N 1
ATOM 10560 C CA . PRO B 1 555 ? -36.594 -5.719 -10.461 1 84.31 555 PRO B CA 1
ATOM 10561 C C . PRO B 1 555 ? -35.156 -6.012 -9.977 1 84.31 555 PRO B C 1
ATOM 10563 O O . PRO B 1 555 ? -34.688 -5.359 -9.047 1 84.31 555 PRO B O 1
ATOM 10566 N N . LEU B 1 556 ? -34.562 -6.945 -10.562 1 88.56 556 LEU B N 1
ATOM 10567 C CA . LEU B 1 556 ? -33.219 -7.309 -10.172 1 88.56 556 LEU B CA 1
ATOM 10568 C C . LEU B 1 556 ? -32.25 -6.184 -10.5 1 88.56 556 LEU B C 1
ATOM 10570 O O . LEU B 1 556 ? -31.375 -5.855 -9.688 1 88.56 556 LEU B O 1
ATOM 10574 N N . LEU B 1 557 ? -32.438 -5.551 -11.586 1 87.25 557 LEU B N 1
ATOM 10575 C CA . LEU B 1 557 ? -31.516 -4.516 -12.062 1 87.25 557 LEU B CA 1
ATOM 10576 C C . LEU B 1 557 ? -31.812 -3.18 -11.383 1 87.25 557 LEU B C 1
ATOM 10578 O O . LEU B 1 557 ? -30.984 -2.268 -11.422 1 87.25 557 LEU B O 1
ATOM 10582 N N . CYS B 1 558 ? -32.906 -3.1 -10.695 1 82.75 558 CYS B N 1
ATOM 10583 C CA . CYS B 1 558 ? -33.25 -1.875 -9.977 1 82.75 558 CYS B CA 1
ATOM 10584 C C . CYS B 1 558 ? -32.719 -1.904 -8.555 1 82.75 558 CYS B C 1
ATOM 10586 O O . CYS B 1 558 ? -32.594 -0.859 -7.914 1 82.75 558 CYS B O 1
ATOM 10588 N N . SER B 1 559 ? -32.438 -3.111 -8.148 1 87.5 559 SER B N 1
ATOM 10589 C CA . SER B 1 559 ? -31.844 -3.234 -6.82 1 87.5 559 SER B CA 1
ATOM 10590 C C . SER B 1 559 ? -30.344 -2.918 -6.848 1 87.5 559 SER B C 1
ATOM 10592 O O . SER B 1 559 ? -29.547 -3.709 -7.352 1 87.5 559 SER B O 1
ATOM 10594 N N . GLN B 1 560 ? -30 -1.836 -6.289 1 83.81 560 GLN B N 1
ATOM 10595 C CA . GLN B 1 560 ? -28.609 -1.395 -6.32 1 83.81 560 GLN B CA 1
ATOM 10596 C C . GLN B 1 560 ? -27.703 -2.385 -5.602 1 83.81 560 GLN B C 1
ATOM 10598 O O . GLN B 1 560 ? -26.594 -2.666 -6.062 1 83.81 560 GLN B O 1
ATOM 10603 N N . ARG B 1 561 ? -28.141 -2.879 -4.59 1 87.5 561 ARG B N 1
ATOM 10604 C CA . ARG B 1 561 ? -27.312 -3.799 -3.803 1 87.5 561 ARG B CA 1
ATOM 10605 C C . ARG B 1 561 ? -27.016 -5.07 -4.586 1 87.5 561 ARG B C 1
ATOM 10607 O O . ARG B 1 561 ? -25.875 -5.52 -4.637 1 87.5 561 ARG B O 1
ATOM 10614 N N . LEU B 1 562 ? -28.031 -5.652 -5.172 1 90.5 562 LEU B N 1
ATOM 10615 C CA . LEU B 1 562 ? -27.859 -6.898 -5.91 1 90.5 562 LEU B CA 1
ATOM 10616 C C . LEU B 1 562 ? -26.984 -6.68 -7.148 1 90.5 562 LEU B C 1
ATOM 10618 O O . LEU B 1 562 ? -26.188 -7.543 -7.504 1 90.5 562 LEU B O 1
ATOM 10622 N N . VAL B 1 563 ? -27.172 -5.559 -7.754 1 90.56 563 VAL B N 1
ATOM 10623 C CA . VAL B 1 563 ? -26.391 -5.234 -8.945 1 90.56 563 VAL B CA 1
ATOM 10624 C C . VAL B 1 563 ? -24.906 -5.184 -8.594 1 90.56 563 VAL B C 1
ATOM 10626 O O . VAL B 1 563 ? -24.062 -5.629 -9.367 1 90.56 563 VAL B O 1
ATOM 10629 N N . GLU B 1 564 ? -24.625 -4.715 -7.457 1 88.56 564 GLU B N 1
ATOM 10630 C CA . GLU B 1 564 ? -23.234 -4.621 -7.02 1 88.56 564 GLU B CA 1
ATOM 10631 C C . GLU B 1 564 ? -22.656 -6 -6.707 1 88.56 564 GLU B C 1
ATOM 10633 O O . GLU B 1 564 ? -21.438 -6.191 -6.734 1 88.56 564 GLU B O 1
ATOM 10638 N N . CYS B 1 565 ? -23.516 -6.949 -6.488 1 93.38 565 CYS B N 1
ATOM 10639 C CA . CYS B 1 565 ? -23.078 -8.281 -6.109 1 93.38 565 CYS B CA 1
ATOM 10640 C C . CYS B 1 565 ? -22.906 -9.172 -7.336 1 93.38 565 CYS B C 1
ATOM 10642 O O . CYS B 1 565 ? -22.266 -10.219 -7.262 1 93.38 565 CYS B O 1
ATOM 10644 N N . ILE B 1 566 ? -23.375 -8.805 -8.461 1 93.88 566 ILE B N 1
ATOM 10645 C CA . ILE B 1 566 ? -23.359 -9.641 -9.648 1 93.88 566 ILE B CA 1
ATOM 10646 C C . ILE B 1 566 ? -21.953 -9.648 -10.258 1 93.88 566 ILE B C 1
ATOM 10648 O O . ILE B 1 566 ? -21.453 -8.594 -10.656 1 93.88 566 ILE B O 1
ATOM 10652 N N . LYS B 1 567 ? -21.438 -10.844 -10.305 1 93.88 567 LYS B N 1
ATOM 10653 C CA . LYS B 1 567 ? -20.094 -10.992 -10.891 1 93.88 567 LYS B CA 1
ATOM 10654 C C . LYS B 1 567 ? -20.188 -11.539 -12.312 1 93.88 567 LYS B C 1
ATOM 10656 O O . LYS B 1 567 ? -19.391 -11.164 -13.172 1 93.88 567 LYS B O 1
ATOM 10661 N N . GLU B 1 568 ? -21.047 -12.469 -12.5 1 95.75 568 GLU B N 1
ATOM 10662 C CA . GLU B 1 568 ? -21.328 -13.047 -13.812 1 95.75 568 GLU B CA 1
ATOM 10663 C C . GLU B 1 568 ? -22.828 -13.164 -14.07 1 95.75 568 GLU B C 1
ATOM 10665 O O . GLU B 1 568 ? -23.578 -13.531 -13.172 1 95.75 568 GLU B O 1
ATOM 10670 N N . VAL B 1 569 ? -23.219 -12.797 -15.234 1 94.88 569 VAL B N 1
ATOM 10671 C CA . VAL B 1 569 ? -24.641 -12.867 -15.562 1 94.88 569 VAL B CA 1
ATOM 10672 C C . VAL B 1 569 ? -24.828 -13.305 -17.016 1 94.88 569 VAL B C 1
ATOM 10674 O O . VAL B 1 569 ? -24.078 -12.883 -17.891 1 94.88 569 VAL B O 1
ATOM 10677 N N . ASP B 1 570 ? -25.719 -14.211 -17.219 1 94.06 570 ASP B N 1
ATOM 10678 C CA . ASP B 1 570 ? -26.125 -14.633 -18.562 1 94.06 570 ASP B CA 1
ATOM 10679 C C . ASP B 1 570 ? -27.594 -14.32 -18.812 1 94.06 570 ASP B C 1
ATOM 10681 O O . ASP B 1 570 ? -28.469 -14.766 -18.047 1 94.06 570 ASP B O 1
ATOM 10685 N N . PHE B 1 571 ? -27.891 -13.531 -19.797 1 92.69 571 PHE B N 1
ATOM 10686 C CA . PHE B 1 571 ? -29.25 -13.328 -20.266 1 92.69 571 PHE B CA 1
ATOM 10687 C C . PHE B 1 571 ? -29.625 -14.359 -21.328 1 92.69 571 PHE B C 1
ATOM 10689 O O . PHE B 1 571 ? -28.922 -14.5 -22.344 1 92.69 571 PHE B O 1
ATOM 10696 N N . LYS B 1 572 ? -30.672 -15.062 -21 1 90.94 572 LYS B N 1
ATOM 10697 C CA . LYS B 1 572 ? -31.047 -16.141 -21.922 1 90.94 572 LYS B CA 1
ATOM 10698 C C . LYS B 1 572 ? -32.531 -16.078 -22.281 1 90.94 572 LYS B C 1
ATOM 10700 O O . LYS B 1 572 ? -33.375 -15.766 -21.422 1 90.94 572 LYS B O 1
ATOM 10705 N N . TYR B 1 573 ? -32.875 -16.266 -23.469 1 87.25 573 TYR B N 1
ATOM 10706 C CA . TYR B 1 573 ? -34.219 -16.531 -23.969 1 87.25 573 TYR B CA 1
ATOM 10707 C C . TYR B 1 573 ? -35.156 -15.375 -23.688 1 87.25 573 TYR B C 1
ATOM 10709 O O . TYR B 1 573 ? -36.312 -15.578 -23.328 1 87.25 573 TYR B O 1
ATOM 10717 N N . LEU B 1 574 ? -34.594 -14.219 -23.703 1 86.88 574 LEU B N 1
ATOM 10718 C CA . LEU B 1 574 ? -35.469 -13.055 -23.547 1 86.88 574 LEU B CA 1
ATOM 10719 C C . LEU B 1 574 ? -36.125 -12.703 -24.875 1 86.88 574 LEU B C 1
ATOM 10721 O O . LEU B 1 574 ? -35.438 -12.344 -25.844 1 86.88 574 LEU B O 1
ATOM 10725 N N . LYS B 1 575 ? -37.438 -12.812 -24.938 1 81.62 575 LYS B N 1
ATOM 10726 C CA . LYS B 1 575 ? -38.156 -12.586 -26.172 1 81.62 575 LYS B CA 1
ATOM 10727 C C . LYS B 1 575 ? -38.25 -11.102 -26.484 1 81.62 575 LYS B C 1
ATOM 10729 O O . LYS B 1 575 ? -38.219 -10.258 -25.594 1 81.62 575 LYS B O 1
ATOM 10734 N N . GLU B 1 576 ? -38.312 -10.805 -27.781 1 72.88 576 GLU B N 1
ATOM 10735 C CA . GLU B 1 576 ? -38.375 -9.445 -28.297 1 72.88 576 GLU B CA 1
ATOM 10736 C C . GLU B 1 576 ? -39.594 -8.703 -27.766 1 72.88 576 GLU B C 1
ATOM 10738 O O . GLU B 1 576 ? -39.531 -7.523 -27.422 1 72.88 576 GLU B O 1
ATOM 10743 N N . GLU B 1 577 ? -40.625 -9.477 -27.734 1 70.44 577 GLU B N 1
ATOM 10744 C CA . GLU B 1 577 ? -41.906 -8.875 -27.328 1 70.44 577 GLU B CA 1
ATOM 10745 C C . GLU B 1 577 ? -41.844 -8.336 -25.906 1 70.44 577 GLU B C 1
ATOM 10747 O O . GLU B 1 577 ? -42.5 -7.34 -25.578 1 70.44 577 GLU B O 1
ATOM 10752 N N . SER B 1 578 ? -40.938 -8.859 -25.266 1 69.38 578 SER B N 1
ATOM 10753 C CA . SER B 1 578 ? -40.875 -8.516 -23.859 1 69.38 578 SER B CA 1
ATOM 10754 C C . SER B 1 578 ? -39.812 -7.445 -23.578 1 69.38 578 SER B C 1
ATOM 10756 O O . SER B 1 578 ? -40.031 -6.543 -22.766 1 69.38 578 SER B O 1
ATOM 10758 N N . VAL B 1 579 ? -38.75 -7.586 -24.344 1 71.5 579 VAL B N 1
ATOM 10759 C CA . VAL B 1 579 ? -37.656 -6.656 -24.094 1 71.5 579 VAL B CA 1
ATOM 10760 C C . VAL B 1 579 ? -37.062 -6.191 -25.422 1 71.5 579 VAL B C 1
ATOM 10762 O O . VAL B 1 579 ? -36.156 -6.832 -25.953 1 71.5 579 VAL B O 1
ATOM 10765 N N . ARG B 1 580 ? -37.5 -5.164 -25.922 1 78.19 580 ARG B N 1
ATOM 10766 C CA . ARG B 1 580 ? -36.969 -4.605 -27.156 1 78.19 580 ARG B CA 1
ATOM 10767 C C . ARG B 1 580 ? -35.625 -3.941 -26.922 1 78.19 580 ARG B C 1
ATOM 10769 O O . ARG B 1 580 ? -34.719 -4.062 -27.75 1 78.19 580 ARG B O 1
ATOM 10776 N N . VAL B 1 581 ? -35.625 -3.242 -25.828 1 83.12 581 VAL B N 1
ATOM 10777 C CA . VAL B 1 581 ? -34.375 -2.572 -25.453 1 83.12 581 VAL B CA 1
ATOM 10778 C C . VAL B 1 581 ? -33.938 -3.049 -24.062 1 83.12 581 VAL B C 1
ATOM 10780 O O . VAL B 1 581 ? -34.688 -2.941 -23.094 1 83.12 581 VAL B O 1
ATOM 10783 N N . LEU B 1 582 ? -32.781 -3.713 -24.016 1 85.44 582 LEU B N 1
ATOM 10784 C CA . LEU B 1 582 ? -32.219 -4.117 -22.734 1 85.44 582 LEU B CA 1
ATOM 10785 C C . LEU B 1 582 ? -31.422 -2.971 -22.094 1 85.44 582 LEU B C 1
ATOM 10787 O O . LEU B 1 582 ? -30.453 -2.482 -22.672 1 85.44 582 LEU B O 1
ATOM 10791 N N . THR B 1 583 ? -31.875 -2.521 -21.031 1 86.19 583 THR B N 1
ATOM 10792 C CA . THR B 1 583 ? -31.203 -1.446 -20.312 1 86.19 583 THR B CA 1
ATOM 10793 C C . THR B 1 583 ? -30.375 -2.004 -19.172 1 86.19 583 THR B C 1
ATOM 10795 O O . THR B 1 583 ? -30.906 -2.648 -18.266 1 86.19 583 THR B O 1
ATOM 10798 N N . LEU B 1 584 ? -29.109 -1.801 -19.266 1 87.75 584 LEU B N 1
ATOM 10799 C CA . LEU B 1 584 ? -28.203 -2.262 -18.219 1 87.75 584 LEU B CA 1
ATOM 10800 C C . LEU B 1 584 ? -27.734 -1.099 -17.359 1 87.75 584 LEU B C 1
ATOM 10802 O O . LEU B 1 584 ? -27.359 -0.044 -17.875 1 87.75 584 LEU B O 1
ATOM 10806 N N . PRO B 1 585 ? -27.828 -1.22 -16.078 1 87.12 585 PRO B N 1
ATOM 10807 C CA . PRO B 1 585 ? -27.266 -0.2 -15.18 1 87.12 585 PRO B CA 1
ATOM 10808 C C . PRO B 1 585 ? -25.75 -0.263 -15.094 1 87.12 585 PRO B C 1
ATOM 10810 O O . PRO B 1 585 ? -25.125 -1.1 -15.742 1 87.12 585 PRO B O 1
ATOM 10813 N N . THR B 1 586 ? -25.172 0.706 -14.359 1 86 586 THR B N 1
ATOM 10814 C CA . THR B 1 586 ? -23.75 0.669 -14.086 1 86 586 THR B CA 1
ATOM 10815 C C . THR B 1 586 ? -23.391 -0.507 -13.18 1 86 586 THR B C 1
ATOM 10817 O O . THR B 1 586 ? -23.938 -0.63 -12.078 1 86 586 THR B O 1
ATOM 10820 N N . MET B 1 587 ? -22.672 -1.378 -13.727 1 88.69 587 MET B N 1
ATOM 10821 C CA . MET B 1 587 ? -22.234 -2.559 -12.984 1 88.69 587 MET B CA 1
ATOM 10822 C C . MET B 1 587 ? -20.719 -2.582 -12.844 1 88.69 587 MET B C 1
ATOM 10824 O O . MET B 1 587 ? -20.031 -3.268 -13.602 1 88.69 587 MET B O 1
ATOM 10828 N N . GLY B 1 588 ? -20.266 -1.962 -11.859 1 83.5 588 GLY B N 1
ATOM 10829 C CA . GLY B 1 588 ? -18.828 -1.805 -11.68 1 83.5 588 GLY B CA 1
ATOM 10830 C C . GLY B 1 588 ? -18.125 -3.104 -11.336 1 83.5 588 GLY B C 1
ATOM 10831 O O . GLY B 1 588 ? -16.938 -3.27 -11.633 1 83.5 588 GLY B O 1
ATOM 10832 N N . ASN B 1 589 ? -18.844 -4.188 -10.828 1 87.69 589 ASN B N 1
ATOM 10833 C CA . ASN B 1 589 ? -18.219 -5.418 -10.367 1 87.69 589 ASN B CA 1
ATOM 10834 C C . ASN B 1 589 ? -18.438 -6.566 -11.352 1 87.69 589 ASN B C 1
ATOM 10836 O O . ASN B 1 589 ? -17.922 -7.664 -11.148 1 87.69 589 ASN B O 1
ATOM 10840 N N . LEU B 1 590 ? -19.094 -6.32 -12.398 1 92.12 590 LEU B N 1
ATOM 10841 C CA . LEU B 1 590 ? -19.391 -7.352 -13.391 1 92.12 590 LEU B CA 1
ATOM 10842 C C . LEU B 1 590 ? -18.125 -7.754 -14.133 1 92.12 590 LEU B C 1
ATOM 10844 O O . LEU B 1 590 ? -17.391 -6.895 -14.641 1 92.12 590 LEU B O 1
ATOM 10848 N N . ARG B 1 591 ? -17.938 -9.102 -14.234 1 92.5 591 ARG B N 1
ATOM 10849 C CA . ARG B 1 591 ? -16.734 -9.594 -14.883 1 92.5 591 ARG B CA 1
ATOM 10850 C C . ARG B 1 591 ? -17.062 -10.305 -16.203 1 92.5 591 ARG B C 1
ATOM 10852 O O . ARG B 1 591 ? -16.297 -10.234 -17.156 1 92.5 591 ARG B O 1
ATOM 10859 N N . LYS B 1 592 ? -18.141 -11.023 -16.172 1 95.06 592 LYS B N 1
ATOM 10860 C CA . LYS B 1 592 ? -18.562 -11.789 -17.344 1 95.06 592 LYS B CA 1
ATOM 10861 C C . LYS B 1 592 ? -20.016 -11.531 -17.688 1 95.06 592 LYS B C 1
ATOM 10863 O O . LYS B 1 592 ? -20.875 -11.523 -16.812 1 95.06 592 LYS B O 1
ATOM 10868 N N . LEU B 1 593 ? -20.203 -11.289 -18.938 1 95.56 593 LEU B N 1
ATOM 10869 C CA . LEU B 1 593 ? -21.547 -11.039 -19.422 1 95.56 593 LEU B CA 1
ATOM 10870 C C . LEU B 1 593 ? -21.859 -11.914 -20.641 1 95.56 593 LEU B C 1
ATOM 10872 O O . LEU B 1 593 ? -21.078 -11.977 -21.578 1 95.56 593 LEU B O 1
ATOM 10876 N N . GLY B 1 594 ? -22.922 -12.656 -20.484 1 95.38 594 GLY B N 1
ATOM 10877 C CA . GLY B 1 594 ? -23.406 -13.453 -21.609 1 95.38 594 GLY B CA 1
ATOM 10878 C C . GLY B 1 594 ? -24.812 -13.102 -22.031 1 95.38 594 GLY B C 1
ATOM 10879 O O . GLY B 1 594 ? -25.688 -12.898 -21.172 1 95.38 594 GLY B O 1
ATOM 10880 N N . ILE B 1 595 ? -25.047 -12.859 -23.297 1 94.44 595 ILE B N 1
ATOM 10881 C CA . ILE B 1 595 ? -26.359 -12.672 -23.891 1 94.44 595 ILE B CA 1
ATOM 10882 C C . ILE B 1 595 ? -26.594 -13.703 -24.984 1 94.44 595 ILE B C 1
ATOM 10884 O O . ILE B 1 595 ? -25.984 -13.617 -26.062 1 94.44 595 ILE B O 1
ATOM 10888 N N . LYS B 1 596 ? -27.531 -14.617 -24.656 1 93.12 596 LYS B N 1
ATOM 10889 C CA . LYS B 1 596 ? -27.703 -15.742 -25.562 1 93.12 596 LYS B CA 1
ATOM 10890 C C . LYS B 1 596 ? -29.172 -15.906 -25.938 1 93.12 596 LYS B C 1
ATOM 10892 O O . LYS B 1 596 ? -30.062 -15.891 -25.078 1 93.12 596 LYS B O 1
ATOM 10897 N N . ARG B 1 597 ? -29.469 -16.016 -27.109 1 91.12 597 ARG B N 1
ATOM 10898 C CA . ARG B 1 597 ? -30.797 -16.312 -27.656 1 91.12 597 ARG B CA 1
ATOM 10899 C C . ARG B 1 597 ? -31.812 -15.266 -27.203 1 91.12 597 ARG B C 1
ATOM 10901 O O . ARG B 1 597 ? -32.875 -15.617 -26.672 1 91.12 597 ARG B O 1
ATOM 10908 N N . CYS B 1 598 ? -31.406 -14.109 -27.359 1 90.81 598 CYS B N 1
ATOM 10909 C CA . CYS B 1 598 ? -32.281 -13.008 -26.984 1 90.81 598 CYS B CA 1
ATOM 10910 C C . CYS B 1 598 ? -32.719 -12.219 -28.203 1 90.81 598 CYS B C 1
ATOM 10912 O O . CYS B 1 598 ? -31.984 -12.148 -29.203 1 90.81 598 CYS B O 1
ATOM 10914 N N . GLY B 1 599 ? -33.906 -11.688 -28.141 1 86.5 599 GLY B N 1
ATOM 10915 C CA . GLY B 1 599 ? -34.469 -11.008 -29.297 1 86.5 599 GLY B CA 1
ATOM 10916 C C . GLY B 1 599 ? -34.375 -9.492 -29.203 1 86.5 599 GLY B C 1
ATOM 10917 O O . GLY B 1 599 ? -35.031 -8.781 -29.969 1 86.5 599 GLY B O 1
ATOM 10918 N N . MET B 1 600 ? -33.594 -9 -28.406 1 86.5 600 MET B N 1
ATOM 10919 C CA . MET B 1 600 ? -33.531 -7.547 -28.234 1 86.5 600 MET B CA 1
ATOM 10920 C C . MET B 1 600 ? -32.875 -6.883 -29.453 1 86.5 600 MET B C 1
ATOM 10922 O O . MET B 1 600 ? -32.062 -7.492 -30.141 1 86.5 600 MET B O 1
ATOM 10926 N N . ARG B 1 601 ? -33.188 -5.598 -29.688 1 87.69 601 ARG B N 1
ATOM 10927 C CA . ARG B 1 601 ? -32.719 -4.855 -30.844 1 87.69 601 ARG B CA 1
ATOM 10928 C C . ARG B 1 601 ? -31.578 -3.91 -30.453 1 87.69 601 ARG B C 1
ATOM 10930 O O . ARG B 1 601 ? -30.766 -3.529 -31.297 1 87.69 601 ARG B O 1
ATOM 10937 N N . GLU B 1 602 ? -31.703 -3.607 -29.219 1 88.88 602 GLU B N 1
ATOM 10938 C CA . GLU B 1 602 ? -30.703 -2.645 -28.766 1 88.88 602 GLU B CA 1
ATOM 10939 C C . GLU B 1 602 ? -30.375 -2.84 -27.297 1 88.88 602 GLU B C 1
ATOM 10941 O O . GLU B 1 602 ? -31.219 -3.287 -26.516 1 88.88 602 GLU B O 1
ATOM 10946 N N . ILE B 1 603 ? -29.125 -2.604 -26.969 1 88.25 603 ILE B N 1
ATOM 10947 C CA . ILE B 1 603 ? -28.688 -2.596 -25.578 1 88.25 603 ILE B CA 1
ATOM 10948 C C . ILE B 1 603 ? -28.281 -1.179 -25.172 1 88.25 603 ILE B C 1
ATOM 10950 O O . ILE B 1 603 ? -27.438 -0.555 -25.812 1 88.25 603 ILE B O 1
ATOM 10954 N N . LYS B 1 604 ? -28.859 -0.676 -24.141 1 86.38 604 LYS B N 1
ATOM 10955 C CA . LYS B 1 604 ? -28.594 0.672 -23.656 1 86.38 604 LYS B CA 1
ATOM 10956 C C . LYS B 1 604 ? -28 0.64 -22.25 1 86.38 604 LYS B C 1
ATOM 10958 O O . LYS B 1 604 ? -28.344 -0.239 -21.453 1 86.38 604 LYS B O 1
ATOM 10963 N N . ILE B 1 605 ? -27.094 1.544 -21.984 1 84.56 605 ILE B N 1
ATOM 10964 C CA . ILE B 1 605 ? -26.484 1.662 -20.656 1 84.56 605 ILE B CA 1
ATOM 10965 C C . ILE B 1 605 ? -27.047 2.889 -19.938 1 84.56 605 ILE B C 1
ATOM 10967 O O . ILE B 1 605 ? -27.109 3.98 -20.516 1 84.56 605 ILE B O 1
ATOM 10971 N N . GLU B 1 606 ? -27.594 2.621 -18.75 1 77.88 606 GLU B N 1
ATOM 10972 C CA . GLU B 1 606 ? -28.125 3.707 -17.922 1 77.88 606 GLU B CA 1
ATOM 10973 C C . GLU B 1 606 ? -27.141 4.109 -16.828 1 77.88 606 GLU B C 1
ATOM 10975 O O . GLU B 1 606 ? -26.703 3.268 -16.047 1 77.88 606 GLU B O 1
ATOM 10980 N N . ARG B 1 607 ? -26.656 5.289 -16.797 1 65.94 607 ARG B N 1
ATOM 10981 C CA . ARG B 1 607 ? -25.75 5.809 -15.773 1 65.94 607 ARG B CA 1
ATOM 10982 C C . ARG B 1 607 ? -26.516 6.234 -14.523 1 65.94 607 ARG B C 1
ATOM 10984 O O . ARG B 1 607 ? -27.453 7.02 -14.609 1 65.94 607 ARG B O 1
ATOM 10991 N N . THR B 1 608 ? -26.688 5.355 -13.656 1 56.44 608 THR B N 1
ATOM 10992 C CA . THR B 1 608 ? -27.312 5.746 -12.398 1 56.44 608 THR B CA 1
ATOM 10993 C C . THR B 1 608 ? -26.578 6.918 -11.758 1 56.44 608 THR B C 1
ATOM 10995 O O . THR B 1 608 ? -25.375 6.84 -11.516 1 56.44 608 THR B O 1
ATOM 10998 N N . THR B 1 609 ? -26.922 8.148 -12.008 1 48.09 609 THR B N 1
ATOM 10999 C CA . THR B 1 609 ? -26.5 9.297 -11.211 1 48.09 609 THR B CA 1
ATOM 11000 C C . THR B 1 609 ? -26.719 9.047 -9.727 1 48.09 609 THR B C 1
ATOM 11002 O O . THR B 1 609 ? -27.844 9.172 -9.234 1 48.09 609 THR B O 1
ATOM 11005 N N . SER B 1 610 ? -26.547 8.086 -9.156 1 42.84 610 SER B N 1
ATOM 11006 C CA . SER B 1 610 ? -26.688 8.25 -7.715 1 42.84 610 SER B CA 1
ATOM 11007 C C . SER B 1 610 ? -26.234 9.641 -7.266 1 42.84 610 SER B C 1
ATOM 11009 O O . SER B 1 610 ? -25.297 10.203 -7.836 1 42.84 610 SER B O 1
ATOM 11011 N N . SER B 1 611 ? -27.203 10.367 -6.555 1 38.12 611 SER B N 1
ATOM 11012 C CA . SER B 1 611 ? -27.219 11.711 -5.98 1 38.12 611 SER B CA 1
ATOM 11013 C C . SER B 1 611 ? -25.844 12.125 -5.504 1 38.12 611 SER B C 1
ATOM 11015 O O . SER B 1 611 ? -25.547 13.32 -5.41 1 38.12 611 SER B O 1
ATOM 11017 N N . SER B 1 612 ? -25.406 11.469 -4.402 1 37.5 612 SER B N 1
ATOM 11018 C CA . SER B 1 612 ? -24.5 12.203 -3.531 1 37.5 612 SER B CA 1
ATOM 11019 C C . SER B 1 612 ? -23.172 12.484 -4.234 1 37.5 612 SER B C 1
ATOM 11021 O O . SER B 1 612 ? -22.359 13.266 -3.742 1 37.5 612 SER B O 1
ATOM 11023 N N . SER B 1 613 ? -22.516 11.539 -4.828 1 38.84 613 SER B N 1
ATOM 11024 C CA . SER B 1 613 ? -21.156 11.977 -5.133 1 38.84 613 SER B CA 1
ATOM 11025 C C . SER B 1 613 ? -21.109 12.727 -6.465 1 38.84 613 SER B C 1
ATOM 11027 O O . SER B 1 613 ? -21.266 12.117 -7.527 1 38.84 613 SER B O 1
ATOM 11029 N N . ARG B 1 614 ? -21.703 13.984 -6.531 1 38.47 614 ARG B N 1
ATOM 11030 C CA . ARG B 1 614 ? -21.688 15.094 -7.477 1 38.47 614 ARG B CA 1
ATOM 11031 C C . ARG B 1 614 ? -20.484 15.008 -8.406 1 38.47 614 ARG B C 1
ATOM 11033 O O . ARG B 1 614 ? -20.438 15.68 -9.445 1 38.47 614 ARG B O 1
ATOM 11040 N N . ASN B 1 615 ? -19.359 14.688 -7.887 1 40.12 615 ASN B N 1
ATOM 11041 C CA . ASN B 1 615 ? -18.156 14.984 -8.656 1 40.12 615 ASN B CA 1
ATOM 11042 C C . ASN B 1 615 ? -17.797 13.836 -9.609 1 40.12 615 ASN B C 1
ATOM 11044 O O . ASN B 1 615 ? -16.625 13.633 -9.922 1 40.12 615 ASN B O 1
ATOM 11048 N N . LYS B 1 616 ? -18.719 12.922 -9.836 1 46.72 616 LYS B N 1
ATOM 11049 C CA . LYS B 1 616 ? -18.125 11.945 -10.742 1 46.72 616 LYS B CA 1
ATOM 11050 C C . LYS B 1 616 ? -18.172 12.438 -12.188 1 46.72 616 LYS B C 1
ATOM 11052 O O . LYS B 1 616 ? -19.219 12.836 -12.68 1 46.72 616 LYS B O 1
ATOM 11057 N N . SER B 1 617 ? -17.172 12.602 -12.734 1 51.72 617 SER B N 1
ATOM 11058 C CA . SER B 1 617 ? -16.906 13 -14.117 1 51.72 617 SER B CA 1
ATOM 11059 C C . SER B 1 617 ? -17.641 12.094 -15.102 1 51.72 617 SER B C 1
ATOM 11061 O O . SER B 1 617 ? -17.781 10.891 -14.859 1 51.72 617 SER B O 1
ATOM 11063 N N . PRO B 1 618 ? -18.484 12.469 -15.969 1 52.19 618 PRO B N 1
ATOM 11064 C CA . PRO B 1 618 ? -19.141 11.75 -17.062 1 52.19 618 PRO B CA 1
ATOM 11065 C C . PRO B 1 618 ? -18.266 10.656 -17.672 1 52.19 618 PRO B C 1
ATOM 11067 O O . PRO B 1 618 ? -18.766 9.805 -18.406 1 52.19 618 PRO B O 1
ATOM 11070 N N . THR B 1 619 ? -17.031 10.633 -17.406 1 57.84 619 THR B N 1
ATOM 11071 C CA . THR B 1 619 ? -16.141 9.68 -18.062 1 57.84 619 THR B CA 1
ATOM 11072 C C . THR B 1 619 ? -15.922 8.453 -17.188 1 57.84 619 THR B C 1
ATOM 11074 O O . THR B 1 619 ? -15.062 7.617 -17.484 1 57.84 619 THR B O 1
ATOM 11077 N N . THR B 1 620 ? -16.75 8.312 -16.281 1 61.69 620 THR B N 1
ATOM 11078 C CA . THR B 1 620 ? -16.484 7.156 -15.438 1 61.69 620 THR B CA 1
ATOM 11079 C C . THR B 1 620 ? -17.016 5.879 -16.078 1 61.69 620 THR B C 1
ATOM 11081 O O . THR B 1 620 ? -18.156 5.84 -16.531 1 61.69 620 THR B O 1
ATOM 11084 N N . PRO B 1 621 ? -16.125 4.891 -16.281 1 68.94 621 PRO B N 1
ATOM 11085 C CA . PRO B 1 621 ? -16.578 3.637 -16.891 1 68.94 621 PRO B CA 1
ATOM 11086 C C . PRO B 1 621 ? -17.703 2.973 -16.094 1 68.94 621 PRO B C 1
ATOM 11088 O O . PRO B 1 621 ? -17.688 2.99 -14.859 1 68.94 621 PRO B O 1
ATOM 11091 N N . CYS B 1 622 ? -18.781 2.555 -16.891 1 78.75 622 CYS B N 1
ATOM 11092 C CA . CYS B 1 622 ? -19.922 1.87 -16.297 1 78.75 622 CYS B CA 1
ATOM 11093 C C . CYS B 1 622 ? -19.578 0.425 -15.961 1 78.75 622 CYS B C 1
ATOM 11095 O O . CYS B 1 622 ? -20.094 -0.131 -14.992 1 78.75 622 CYS B O 1
ATOM 11097 N N . PHE B 1 623 ? -18.703 -0.159 -16.781 1 86.62 623 PHE B N 1
ATOM 11098 C CA . PHE B 1 623 ? -18.266 -1.537 -16.578 1 86.62 623 PHE B CA 1
ATOM 11099 C C . PHE B 1 623 ? -16.766 -1.606 -16.328 1 86.62 623 PHE B C 1
ATOM 11101 O O . PHE B 1 623 ? -16.031 -2.164 -17.141 1 86.62 623 PHE B O 1
ATOM 11108 N N . SER B 1 624 ? -16.375 -1.179 -15.234 1 83.06 624 SER B N 1
ATOM 11109 C CA . SER B 1 624 ? -14.961 -0.986 -14.961 1 83.06 624 SER B CA 1
ATOM 11110 C C . SER B 1 624 ? -14.234 -2.322 -14.82 1 83.06 624 SER B C 1
ATOM 11112 O O . SER B 1 624 ? -13.023 -2.404 -15.047 1 83.06 624 SER B O 1
ATOM 11114 N N . ASN B 1 625 ? -15.023 -3.469 -14.617 1 85.88 625 ASN B N 1
ATOM 11115 C CA . ASN B 1 625 ? -14.352 -4.738 -14.383 1 85.88 625 ASN B CA 1
ATOM 11116 C C . ASN B 1 625 ? -14.773 -5.801 -15.391 1 85.88 625 ASN B C 1
ATOM 11118 O O . ASN B 1 625 ? -14.352 -6.953 -15.305 1 85.88 625 ASN B O 1
ATOM 11122 N N . LEU B 1 626 ? -15.531 -5.43 -16.328 1 91.06 626 LEU B N 1
ATOM 11123 C CA . LEU B 1 626 ? -15.992 -6.387 -17.328 1 91.06 626 LEU B CA 1
ATOM 11124 C C . LEU B 1 626 ? -14.836 -6.867 -18.203 1 91.06 626 LEU B C 1
ATOM 11126 O O . LEU B 1 626 ? -14.195 -6.066 -18.891 1 91.06 626 LEU B O 1
ATOM 11130 N N . SER B 1 627 ? -14.578 -8.156 -18.172 1 91.44 627 SER B N 1
ATOM 11131 C CA . SER B 1 627 ? -13.414 -8.688 -18.875 1 91.44 627 SER B CA 1
ATOM 11132 C C . SER B 1 627 ? -13.836 -9.609 -20.016 1 91.44 627 SER B C 1
ATOM 11134 O O . SER B 1 627 ? -13.148 -9.688 -21.047 1 91.44 627 SER B O 1
ATOM 11136 N N . ARG B 1 628 ? -14.961 -10.312 -19.828 1 94.69 628 ARG B N 1
ATOM 11137 C CA . ARG B 1 628 ? -15.391 -11.273 -20.844 1 94.69 628 ARG B CA 1
ATOM 11138 C C . ARG B 1 628 ? -16.844 -11.031 -21.25 1 94.69 628 ARG B C 1
ATOM 11140 O O . ARG B 1 628 ? -17.703 -10.82 -20.391 1 94.69 628 ARG B O 1
ATOM 11147 N N . VAL B 1 629 ? -17.047 -11.102 -22.578 1 95.94 629 VAL B N 1
ATOM 11148 C CA . VAL B 1 629 ? -18.391 -10.906 -23.109 1 95.94 629 VAL B CA 1
ATOM 11149 C C . VAL B 1 629 ? -18.688 -11.961 -24.172 1 95.94 629 VAL B C 1
ATOM 11151 O O . VAL B 1 629 ? -17.844 -12.25 -25.031 1 95.94 629 VAL B O 1
ATOM 11154 N N . PHE B 1 630 ? -19.875 -12.57 -24.047 1 96.06 630 PHE B N 1
ATOM 11155 C CA . PHE B 1 630 ? -20.344 -13.578 -25 1 96.06 630 PHE B CA 1
ATOM 11156 C C . PHE B 1 630 ? -21.703 -13.188 -25.562 1 96.06 630 PHE B C 1
ATOM 11158 O O . PHE B 1 630 ? -22.672 -13.047 -24.812 1 96.06 630 PHE B O 1
ATOM 11165 N N . ILE B 1 631 ? -21.781 -13.023 -26.828 1 95.81 631 ILE B N 1
ATOM 11166 C CA . ILE B 1 631 ? -23.047 -12.734 -27.5 1 95.81 631 ILE B CA 1
ATOM 11167 C C . ILE B 1 631 ? -23.312 -13.797 -28.562 1 95.81 631 ILE B C 1
ATOM 11169 O O . ILE B 1 631 ? -22.484 -14 -29.469 1 95.81 631 ILE B O 1
ATOM 11173 N N . ALA B 1 632 ? -24.406 -14.5 -28.359 1 94.44 632 ALA B N 1
ATOM 11174 C CA . ALA B 1 632 ? -24.703 -15.555 -29.328 1 94.44 632 ALA B CA 1
ATOM 11175 C C . ALA B 1 632 ? -26.203 -15.602 -29.641 1 94.44 632 ALA B C 1
ATOM 11177 O O . ALA B 1 632 ? -27.031 -15.445 -28.75 1 94.44 632 ALA B O 1
ATOM 11178 N N . LYS B 1 633 ? -26.594 -15.75 -30.844 1 92.81 633 LYS B N 1
ATOM 11179 C CA . LYS B 1 633 ? -27.953 -15.969 -31.328 1 92.81 633 LYS B CA 1
ATOM 11180 C C . LYS B 1 633 ? -28.859 -14.797 -30.969 1 92.81 633 LYS B C 1
ATOM 11182 O O . LYS B 1 633 ? -29.953 -14.992 -30.422 1 92.81 633 LYS B O 1
ATOM 11187 N N . CYS B 1 634 ? -28.328 -13.648 -31.109 1 92.81 634 CYS B N 1
ATOM 11188 C CA . CYS B 1 634 ? -29.094 -12.422 -30.953 1 92.81 634 CYS B CA 1
ATOM 11189 C C . CYS B 1 634 ? -29.344 -11.766 -32.312 1 92.81 634 CYS B C 1
ATOM 11191 O O . CYS B 1 634 ? -28.656 -10.82 -32.688 1 92.81 634 CYS B O 1
ATOM 11193 N N . HIS B 1 635 ? -30.391 -12.109 -32.938 1 90 635 HIS B N 1
ATOM 11194 C CA . HIS B 1 635 ? -30.641 -11.797 -34.344 1 90 635 HIS B CA 1
ATOM 11195 C C . HIS B 1 635 ? -31.141 -10.367 -34.5 1 90 635 HIS B C 1
ATOM 11197 O O . HIS B 1 635 ? -31.094 -9.812 -35.594 1 90 635 HIS B O 1
ATOM 11203 N N . GLY B 1 636 ? -31.531 -9.75 -33.438 1 87.94 636 GLY B N 1
ATOM 11204 C CA . GLY B 1 636 ? -32.094 -8.406 -33.562 1 87.94 636 GLY B CA 1
ATOM 11205 C C . GLY B 1 636 ? -31.047 -7.316 -33.344 1 87.94 636 GLY B C 1
ATOM 11206 O O . GLY B 1 636 ? -31.281 -6.16 -33.719 1 87.94 636 GLY B O 1
ATOM 11207 N N . LEU B 1 637 ? -29.891 -7.633 -32.906 1 91.25 637 LEU B N 1
ATOM 11208 C CA . LEU B 1 637 ? -28.875 -6.641 -32.594 1 91.25 637 LEU B CA 1
ATOM 11209 C C . LEU B 1 637 ? -28.172 -6.145 -33.844 1 91.25 637 LEU B C 1
ATOM 11211 O O . LEU B 1 637 ? -27.766 -6.945 -34.688 1 91.25 637 LEU B O 1
ATOM 11215 N N . LYS B 1 638 ? -28 -4.859 -33.938 1 90.38 638 LYS B N 1
ATOM 11216 C CA . LYS B 1 638 ? -27.344 -4.281 -35.094 1 90.38 638 LYS B CA 1
ATOM 11217 C C . LYS B 1 638 ? -25.891 -3.916 -34.781 1 90.38 638 LYS B C 1
ATOM 11219 O O . LYS B 1 638 ? -25.047 -3.871 -35.688 1 90.38 638 LYS B O 1
ATOM 11224 N N . ASP B 1 639 ? -25.672 -3.576 -33.625 1 91.44 639 ASP B N 1
ATOM 11225 C CA . ASP B 1 639 ? -24.312 -3.211 -33.219 1 91.44 639 ASP B CA 1
ATOM 11226 C C . ASP B 1 639 ? -24.094 -3.479 -31.719 1 91.44 639 ASP B C 1
ATOM 11228 O O . ASP B 1 639 ? -25.047 -3.816 -31 1 91.44 639 ASP B O 1
ATOM 11232 N N . LEU B 1 640 ? -22.859 -3.412 -31.281 1 92.88 640 LEU B N 1
ATOM 11233 C CA . LEU B 1 640 ? -22.453 -3.582 -29.891 1 92.88 640 LEU B CA 1
ATOM 11234 C C . LEU B 1 640 ? -21.641 -2.391 -29.406 1 92.88 640 LEU B C 1
ATOM 11236 O O . LEU B 1 640 ? -20.578 -2.562 -28.797 1 92.88 640 LEU B O 1
ATOM 11240 N N . THR B 1 641 ? -22.031 -1.2 -29.703 1 91.06 641 THR B N 1
ATOM 11241 C CA . THR B 1 641 ? -21.297 0.026 -29.422 1 91.06 641 THR B CA 1
ATOM 11242 C C . THR B 1 641 ? -21.172 0.265 -27.922 1 91.06 641 THR B C 1
ATOM 11244 O O . THR B 1 641 ? -20.266 0.974 -27.469 1 91.06 641 THR B O 1
ATOM 11247 N N . TRP B 1 642 ? -22.031 -0.425 -27.141 1 88.44 642 TRP B N 1
ATOM 11248 C CA . TRP B 1 642 ? -22 -0.266 -25.688 1 88.44 642 TRP B CA 1
ATOM 11249 C C . TRP B 1 642 ? -20.703 -0.807 -25.109 1 88.44 642 TRP B C 1
ATOM 11251 O O . TRP B 1 642 ? -20.344 -0.496 -23.969 1 88.44 642 TRP B O 1
ATOM 11261 N N . LEU B 1 643 ? -19.969 -1.57 -25.844 1 90.38 643 LEU B N 1
ATOM 11262 C CA . LEU B 1 643 ? -18.688 -2.139 -25.422 1 90.38 643 LEU B CA 1
ATOM 11263 C C . LEU B 1 643 ? -17.656 -1.042 -25.188 1 90.38 643 LEU B C 1
ATOM 11265 O O . LEU B 1 643 ? -16.609 -1.279 -24.562 1 90.38 643 LEU B O 1
ATOM 11269 N N . LEU B 1 644 ? -17.922 0.176 -25.656 1 87.94 644 LEU B N 1
ATOM 11270 C CA . LEU B 1 644 ? -17.031 1.319 -25.422 1 87.94 644 LEU B CA 1
ATOM 11271 C C . LEU B 1 644 ? -16.938 1.631 -23.938 1 87.94 644 LEU B C 1
ATOM 11273 O O . LEU B 1 644 ? -15.922 2.18 -23.484 1 87.94 644 LEU B O 1
ATOM 11277 N N . PHE B 1 645 ? -17.906 1.171 -23.234 1 86.94 645 PHE B N 1
ATOM 11278 C CA . PHE B 1 645 ? -17.953 1.482 -21.812 1 86.94 645 PHE B CA 1
ATOM 11279 C C . PHE B 1 645 ? -17.281 0.386 -21 1 86.94 645 PHE B C 1
ATOM 11281 O O . PHE B 1 645 ? -17.328 0.406 -19.766 1 86.94 645 PHE B O 1
ATOM 11288 N N . ALA B 1 646 ? -16.672 -0.554 -21.609 1 89.25 646 ALA B N 1
ATOM 11289 C CA . ALA B 1 646 ? -15.922 -1.622 -20.969 1 89.25 646 ALA B CA 1
ATOM 11290 C C . ALA B 1 646 ? -14.438 -1.532 -21.312 1 89.25 646 ALA B C 1
ATOM 11292 O O . ALA B 1 646 ? -13.922 -2.346 -22.094 1 89.25 646 ALA B O 1
ATOM 11293 N N . PRO B 1 647 ? -13.766 -0.649 -20.672 1 86.19 647 PRO B N 1
ATOM 11294 C CA . PRO B 1 647 ? -12.367 -0.418 -21.047 1 86.19 647 PRO B CA 1
ATOM 11295 C C . PRO B 1 647 ? -11.469 -1.613 -20.734 1 86.19 647 PRO B C 1
ATOM 11297 O O . PRO B 1 647 ? -10.398 -1.756 -21.312 1 86.19 647 PRO B O 1
ATOM 11300 N N . ASN B 1 648 ? -11.938 -2.58 -19.906 1 87.31 648 ASN B N 1
ATOM 11301 C CA . ASN B 1 648 ? -11.078 -3.678 -19.484 1 87.31 648 ASN B CA 1
ATOM 11302 C C . ASN B 1 648 ? -11.477 -4.992 -20.156 1 87.31 648 ASN B C 1
ATOM 11304 O O . ASN B 1 648 ? -11.141 -6.07 -19.656 1 87.31 648 ASN B O 1
ATOM 11308 N N . LEU B 1 649 ? -12.086 -4.891 -21.25 1 91.38 649 LEU B N 1
ATOM 11309 C CA . LEU B 1 649 ? -12.516 -6.082 -21.984 1 91.38 649 LEU B CA 1
ATOM 11310 C C . LEU B 1 649 ? -11.312 -6.828 -22.547 1 91.38 649 LEU B C 1
ATOM 11312 O O . LEU B 1 649 ? -10.508 -6.25 -23.281 1 91.38 649 LEU B O 1
ATOM 11316 N N . THR B 1 650 ? -11.141 -8.109 -22.25 1 90.12 650 THR B N 1
ATOM 11317 C CA . THR B 1 650 ? -10.008 -8.898 -22.719 1 90.12 650 THR B CA 1
ATOM 11318 C C . THR B 1 650 ? -10.461 -9.961 -23.719 1 90.12 650 THR B C 1
ATOM 11320 O O . THR B 1 650 ? -9.68 -10.414 -24.547 1 90.12 650 THR B O 1
ATOM 11323 N N . PHE B 1 651 ? -11.711 -10.406 -23.562 1 93.88 651 PHE B N 1
ATOM 11324 C CA . PHE B 1 651 ? -12.25 -11.469 -24.406 1 93.88 651 PHE B CA 1
ATOM 11325 C C . PHE B 1 651 ? -13.625 -11.086 -24.938 1 93.88 651 PHE B C 1
ATOM 11327 O O . PHE B 1 651 ? -14.516 -10.703 -24.172 1 93.88 651 PHE B O 1
ATOM 11334 N N . LEU B 1 652 ? -13.758 -11.141 -26.266 1 95.75 652 LEU B N 1
ATOM 11335 C CA . LEU B 1 652 ? -15.039 -10.859 -26.906 1 95.75 652 LEU B CA 1
ATOM 11336 C C . LEU B 1 652 ? -15.391 -11.945 -27.922 1 95.75 652 LEU B C 1
ATOM 11338 O O . LEU B 1 652 ? -14.602 -12.242 -28.812 1 95.75 652 LEU B O 1
ATOM 11342 N N . GLU B 1 653 ? -16.5 -12.531 -27.703 1 96.44 653 GLU B N 1
ATOM 11343 C CA . GLU B 1 653 ? -17.016 -13.531 -28.641 1 96.44 653 GLU B CA 1
ATOM 11344 C C . GLU B 1 653 ? -18.406 -13.172 -29.125 1 96.44 653 GLU B C 1
ATOM 11346 O O . GLU B 1 653 ? -19.312 -12.953 -28.312 1 96.44 653 GLU B O 1
ATOM 11351 N N . VAL B 1 654 ? -18.578 -13.047 -30.391 1 96 654 VAL B N 1
ATOM 11352 C CA . VAL B 1 654 ? -19.859 -12.742 -31 1 96 654 VAL B CA 1
ATOM 11353 C C . VAL B 1 654 ? -20.172 -13.758 -32.094 1 96 654 VAL B C 1
ATOM 11355 O O . VAL B 1 654 ? -19.344 -13.977 -33 1 96 654 VAL B O 1
ATOM 11358 N N . GLY B 1 655 ? -21.344 -14.422 -31.922 1 94.44 655 GLY B N 1
ATOM 11359 C CA . GLY B 1 655 ? -21.656 -15.422 -32.938 1 94.44 655 GLY B CA 1
ATOM 11360 C C . GLY B 1 655 ? -23.141 -15.562 -33.188 1 94.44 655 GLY B C 1
ATOM 11361 O O . GLY B 1 655 ? -23.969 -15.086 -32.406 1 94.44 655 GLY B O 1
ATOM 11362 N N . PHE B 1 656 ? -23.484 -16.078 -34.281 1 93.06 656 PHE B N 1
ATOM 11363 C CA . PHE B 1 656 ? -24.812 -16.5 -34.656 1 93.06 656 PHE B CA 1
ATOM 11364 C C . PHE B 1 656 ? -25.797 -15.344 -34.562 1 93.06 656 PHE B C 1
ATOM 11366 O O . PHE B 1 656 ? -26.875 -15.484 -33.969 1 93.06 656 PHE B O 1
ATOM 11373 N N . SER B 1 657 ? -25.406 -14.195 -34.938 1 92.5 657 SER B N 1
ATOM 11374 C CA . SER B 1 657 ? -26.25 -13.016 -34.938 1 92.5 657 SER B CA 1
ATOM 11375 C C . SER B 1 657 ? -26.328 -12.391 -36.344 1 92.5 657 SER B C 1
ATOM 11377 O O . SER B 1 657 ? -25.391 -11.758 -36.781 1 92.5 657 SER B O 1
ATOM 11379 N N . LYS B 1 658 ? -27.391 -12.43 -36.938 1 89.44 658 LYS B N 1
ATOM 11380 C CA . LYS B 1 658 ? -27.562 -12.18 -38.344 1 89.44 658 LYS B CA 1
ATOM 11381 C C . LYS B 1 658 ? -27.531 -10.68 -38.656 1 89.44 658 LYS B C 1
ATOM 11383 O O . LYS B 1 658 ? -27.016 -10.266 -39.688 1 89.44 658 LYS B O 1
ATOM 11388 N N . GLU B 1 659 ? -27.984 -9.867 -37.781 1 91.19 659 GLU B N 1
ATOM 11389 C CA . GLU B 1 659 ? -28.203 -8.469 -38.125 1 91.19 659 GLU B CA 1
ATOM 11390 C C . GLU B 1 659 ? -27.047 -7.586 -37.656 1 91.19 659 GLU B C 1
ATOM 11392 O O . GLU B 1 659 ? -27.047 -6.379 -37.906 1 91.19 659 GLU B O 1
ATOM 11397 N N . VAL B 1 660 ? -26.062 -8.18 -37.094 1 93.06 660 VAL B N 1
ATOM 11398 C CA . VAL B 1 660 ? -24.938 -7.375 -36.594 1 93.06 660 VAL B CA 1
ATOM 11399 C C . VAL B 1 660 ? -24.141 -6.84 -37.781 1 93.06 660 VAL B C 1
ATOM 11401 O O . VAL B 1 660 ? -23.609 -7.617 -38.594 1 93.06 660 VAL B O 1
ATOM 11404 N N . GLU B 1 661 ? -24.047 -5.535 -37.938 1 92.69 661 GLU B N 1
ATOM 11405 C CA . GLU B 1 661 ? -23.344 -4.918 -39.031 1 92.69 661 GLU B CA 1
ATOM 11406 C C . GLU B 1 661 ? -21.984 -4.379 -38.594 1 92.69 661 GLU B C 1
ATOM 11408 O O . GLU B 1 661 ? -21 -4.477 -39.344 1 92.69 661 GLU B O 1
ATOM 11413 N N . ASP B 1 662 ? -22.016 -3.754 -37.5 1 92.75 662 ASP B N 1
ATOM 11414 C CA . ASP B 1 662 ? -20.797 -3.211 -36.906 1 92.75 662 ASP B CA 1
ATOM 11415 C C . ASP B 1 662 ? -20.641 -3.666 -35.469 1 92.75 662 ASP B C 1
ATOM 11417 O O . ASP B 1 662 ? -21.625 -3.752 -34.719 1 92.75 662 ASP B O 1
ATOM 11421 N N . ILE B 1 663 ? -19.469 -4.031 -35.094 1 93.44 663 ILE B N 1
ATOM 11422 C CA . ILE B 1 663 ? -19.266 -4.27 -33.656 1 93.44 663 ILE B CA 1
ATOM 11423 C C . ILE B 1 663 ? -19.344 -2.947 -32.906 1 93.44 663 ILE B C 1
ATOM 11425 O O . ILE B 1 663 ? -20.188 -2.789 -32 1 93.44 663 ILE B O 1
ATOM 11429 N N . ILE B 1 664 ? -18.547 -2.02 -33.25 1 91.56 664 ILE B N 1
ATOM 11430 C CA . ILE B 1 664 ? -18.656 -0.659 -32.75 1 91.56 664 ILE B CA 1
ATOM 11431 C C . ILE B 1 664 ? -19 0.299 -33.875 1 91.56 664 ILE B C 1
ATOM 11433 O O . ILE B 1 664 ? -18.203 0.472 -34.812 1 91.56 664 ILE B O 1
ATOM 11437 N N . SER B 1 665 ? -20.125 0.906 -33.688 1 89.5 665 SER B N 1
ATOM 11438 C CA . SER B 1 665 ? -20.562 1.842 -34.719 1 89.5 665 SER B CA 1
ATOM 11439 C C . SER B 1 665 ? -19.906 3.203 -34.562 1 89.5 665 SER B C 1
ATOM 11441 O O . SER B 1 665 ? -19.812 3.73 -33.438 1 89.5 665 SER B O 1
ATOM 11443 N N . GLU B 1 666 ? -19.359 3.73 -35.594 1 84 666 GLU B N 1
ATOM 11444 C CA . GLU B 1 666 ? -18.688 5.023 -35.562 1 84 666 GLU B CA 1
ATOM 11445 C C . GLU B 1 666 ? -19.656 6.148 -35.219 1 84 666 GLU B C 1
ATOM 11447 O O . GLU B 1 666 ? -19.312 7.059 -34.469 1 84 666 GLU B O 1
ATOM 11452 N N . GLU B 1 667 ? -20.812 6.055 -35.781 1 83.12 667 GLU B N 1
ATOM 11453 C CA . GLU B 1 667 ? -21.812 7.086 -35.562 1 83.12 667 GLU B CA 1
ATOM 11454 C C . GLU B 1 667 ? -22.234 7.16 -34.094 1 83.12 667 GLU B C 1
ATOM 11456 O O . GLU B 1 667 ? -22.281 8.242 -33.531 1 83.12 667 GLU B O 1
ATOM 11461 N N . LYS B 1 668 ? -22.453 6.047 -33.594 1 84.25 668 LYS B N 1
ATOM 11462 C CA . LYS B 1 668 ? -22.891 6.004 -32.188 1 84.25 668 LYS B CA 1
ATOM 11463 C C . LYS B 1 668 ? -21.734 6.316 -31.234 1 84.25 668 LYS B C 1
ATOM 11465 O O . LYS B 1 668 ? -21.953 6.863 -30.156 1 84.25 668 LYS B O 1
ATOM 11470 N N . ALA B 1 669 ? -20.562 5.898 -31.562 1 82.44 669 ALA B N 1
ATOM 11471 C CA . ALA B 1 669 ? -19.391 6.148 -30.734 1 82.44 669 ALA B CA 1
ATOM 11472 C C . ALA B 1 669 ? -19.094 7.645 -30.625 1 82.44 669 ALA B C 1
ATOM 11474 O O . ALA B 1 669 ? -18.672 8.125 -29.562 1 82.44 669 ALA B O 1
ATOM 11475 N N . GLU B 1 670 ? -19.281 8.375 -31.641 1 78.81 670 GLU B N 1
ATOM 11476 C CA . GLU B 1 670 ? -19.031 9.812 -31.656 1 78.81 670 GLU B CA 1
ATOM 11477 C C . GLU B 1 670 ? -20 10.555 -30.75 1 78.81 670 GLU B C 1
ATOM 11479 O O . GLU B 1 670 ? -19.672 11.617 -30.219 1 78.81 670 GLU B O 1
ATOM 11484 N N . GLU B 1 671 ? -21.109 9.93 -30.484 1 74.62 671 GLU B N 1
ATOM 11485 C CA . GLU B 1 671 ? -22.109 10.531 -29.609 1 74.62 671 GLU B CA 1
ATOM 11486 C C . GLU B 1 671 ? -21.641 10.492 -28.156 1 74.62 671 GLU B C 1
ATOM 11488 O O . GLU B 1 671 ? -22.016 11.359 -27.359 1 74.62 671 GLU B O 1
ATOM 11493 N N . HIS B 1 672 ? -21.141 9.43 -27.562 1 67.5 672 HIS B N 1
ATOM 11494 C CA . HIS B 1 672 ? -20.766 9.242 -26.172 1 67.5 672 HIS B CA 1
ATOM 11495 C C . HIS B 1 672 ? -19.438 9.922 -25.844 1 67.5 672 HIS B C 1
ATOM 11497 O O . HIS B 1 672 ? -19.062 10.055 -24.688 1 67.5 672 HIS B O 1
ATOM 11503 N N . SER B 1 673 ? -18.703 10.422 -26.609 1 61.25 673 SER B N 1
ATOM 11504 C CA . SER B 1 673 ? -17.5 11.219 -26.375 1 61.25 673 SER B CA 1
ATOM 11505 C C . SER B 1 673 ? -16.328 10.711 -27.203 1 61.25 673 SER B C 1
ATOM 11507 O O . SER B 1 673 ? -16.078 9.508 -27.266 1 61.25 673 SER B O 1
ATOM 11509 N N . ALA B 1 674 ? -15.734 11.531 -27.984 1 58.16 674 ALA B N 1
ATOM 11510 C CA . ALA B 1 674 ? -14.688 11.477 -29 1 58.16 674 ALA B CA 1
ATOM 11511 C C . ALA B 1 674 ? -13.398 10.891 -28.438 1 58.16 674 ALA B C 1
ATOM 11513 O O . ALA B 1 674 ? -12.539 10.398 -29.172 1 58.16 674 ALA B O 1
ATOM 11514 N N . THR B 1 675 ? -13.352 10.695 -27.062 1 65.44 675 THR B N 1
ATOM 11515 C CA . THR B 1 675 ? -11.984 10.5 -26.609 1 65.44 675 THR B CA 1
ATOM 11516 C C . THR B 1 675 ? -11.766 9.07 -26.125 1 65.44 675 THR B C 1
ATOM 11518 O O . THR B 1 675 ? -10.664 8.711 -25.703 1 65.44 675 THR B O 1
ATOM 11521 N N . ILE B 1 676 ? -12.773 8.125 -26.344 1 76.69 676 ILE B N 1
ATOM 11522 C CA . ILE B 1 676 ? -12.531 6.797 -25.781 1 76.69 676 ILE B CA 1
ATOM 11523 C C . ILE B 1 676 ? -12.023 5.863 -26.875 1 76.69 676 ILE B C 1
ATOM 11525 O O . ILE B 1 676 ? -12.68 5.699 -27.922 1 76.69 676 ILE B O 1
ATOM 11529 N N . VAL B 1 677 ? -10.867 5.379 -26.734 1 80.19 677 VAL B N 1
ATOM 11530 C CA . VAL B 1 677 ? -10.305 4.383 -27.641 1 80.19 677 VAL B CA 1
ATOM 11531 C C . VAL B 1 677 ? -10.797 2.992 -27.25 1 80.19 677 VAL B C 1
ATOM 11533 O O . VAL B 1 677 ? -10.57 2.533 -26.141 1 80.19 677 VAL B O 1
ATOM 11536 N N . PRO B 1 678 ? -11.477 2.355 -28.203 1 86.56 678 PRO B N 1
ATOM 11537 C CA . PRO B 1 678 ? -12.016 1.033 -27.875 1 86.56 678 PRO B CA 1
ATOM 11538 C C . PRO B 1 678 ? -10.938 -0.051 -27.844 1 86.56 678 PRO B C 1
ATOM 11540 O O . PRO B 1 678 ? -9.883 0.099 -28.469 1 86.56 678 PRO B O 1
ATOM 11543 N N . PHE B 1 679 ? -11.125 -1.126 -27.141 1 89.06 679 PHE B N 1
ATOM 11544 C CA . PHE B 1 679 ? -10.414 -2.396 -27.141 1 89.06 679 PHE B CA 1
ATOM 11545 C C . PHE B 1 679 ? -8.945 -2.191 -26.812 1 89.06 679 PHE B C 1
ATOM 11547 O O . PHE B 1 679 ? -8.07 -2.783 -27.453 1 89.06 679 PHE B O 1
ATOM 11554 N N . ARG B 1 680 ? -8.711 -1.383 -25.922 1 83.94 680 ARG B N 1
ATOM 11555 C CA . ARG B 1 680 ? -7.332 -1.13 -25.516 1 83.94 680 ARG B CA 1
ATOM 11556 C C . ARG B 1 680 ? -6.723 -2.355 -24.844 1 83.94 680 ARG B C 1
ATOM 11558 O O . ARG B 1 680 ? -5.516 -2.59 -24.953 1 83.94 680 ARG B O 1
ATOM 11565 N N . LYS B 1 681 ? -7.582 -3.186 -24.281 1 87.12 681 LYS B N 1
ATOM 11566 C CA . LYS B 1 681 ? -7.059 -4.312 -23.516 1 87.12 681 LYS B CA 1
ATOM 11567 C C . LYS B 1 681 ? -7.543 -5.641 -24.094 1 87.12 681 LYS B C 1
ATOM 11569 O O . LYS B 1 681 ? -7.395 -6.688 -23.453 1 87.12 681 LYS B O 1
ATOM 11574 N N . LEU B 1 682 ? -8.07 -5.617 -25.219 1 90.31 682 LEU B N 1
ATOM 11575 C CA . LEU B 1 682 ? -8.617 -6.828 -25.828 1 90.31 682 LEU B CA 1
ATOM 11576 C C . LEU B 1 682 ? -7.5 -7.797 -26.203 1 90.31 682 LEU B C 1
ATOM 11578 O O . LEU B 1 682 ? -6.516 -7.402 -26.828 1 90.31 682 LEU B O 1
ATOM 11582 N N . GLU B 1 683 ? -7.645 -9.016 -25.859 1 87.5 683 GLU B N 1
ATOM 11583 C CA . GLU B 1 683 ? -6.637 -10.039 -26.141 1 87.5 683 GLU B CA 1
ATOM 11584 C C . GLU B 1 683 ? -7.129 -11.008 -27.219 1 87.5 683 GLU B C 1
ATOM 11586 O O . GLU B 1 683 ? -6.344 -11.461 -28.047 1 87.5 683 GLU B O 1
ATOM 11591 N N . THR B 1 684 ? -8.422 -11.352 -27.062 1 91.88 684 THR B N 1
ATOM 11592 C CA . THR B 1 684 ? -8.984 -12.32 -28 1 91.88 684 THR B CA 1
ATOM 11593 C C . THR B 1 684 ? -10.312 -11.828 -28.547 1 91.88 684 THR B C 1
ATOM 11595 O O . THR B 1 684 ? -11.18 -11.383 -27.797 1 91.88 684 THR B O 1
ATOM 11598 N N . LEU B 1 685 ? -10.359 -11.875 -29.891 1 94.06 685 LEU B N 1
ATOM 11599 C CA . LEU B 1 685 ? -11.586 -11.531 -30.594 1 94.06 685 LEU B CA 1
ATOM 11600 C C . LEU B 1 685 ? -12.062 -12.703 -31.453 1 94.06 685 LEU B C 1
ATOM 11602 O O . LEU B 1 685 ? -11.352 -13.141 -32.344 1 94.06 685 LEU B O 1
ATOM 11606 N N . HIS B 1 686 ? -13.234 -13.203 -31.109 1 95.44 686 HIS B N 1
ATOM 11607 C CA . HIS B 1 686 ? -13.805 -14.328 -31.844 1 95.44 686 HIS B CA 1
ATOM 11608 C C . HIS B 1 686 ? -15.117 -13.938 -32.531 1 95.44 686 HIS B C 1
ATOM 11610 O O . HIS B 1 686 ? -16.109 -13.648 -31.844 1 95.44 686 HIS B O 1
ATOM 11616 N N . LEU B 1 687 ? -15.117 -13.945 -33.844 1 94.75 687 LEU B N 1
ATOM 11617 C CA . LEU B 1 687 ? -16.297 -13.656 -34.656 1 94.75 687 LEU B CA 1
ATOM 11618 C C . LEU B 1 687 ? -16.672 -14.852 -35.5 1 94.75 687 LEU B C 1
ATOM 11620 O O . LEU B 1 687 ? -15.867 -15.328 -36.312 1 94.75 687 LEU B O 1
ATOM 11624 N N . PHE B 1 688 ? -17.922 -15.305 -35.281 1 93.5 688 PHE B N 1
ATOM 11625 C CA . PHE B 1 688 ? -18.266 -16.484 -36.062 1 93.5 688 PHE B CA 1
ATOM 11626 C C . PHE B 1 688 ? -19.719 -16.453 -36.5 1 93.5 688 PHE B C 1
ATOM 11628 O O . PHE B 1 688 ? -20.594 -16.078 -35.719 1 93.5 688 PHE B O 1
ATOM 11635 N N . GLU B 1 689 ? -20.047 -16.766 -37.625 1 93 689 GLU B N 1
ATOM 11636 C CA . GLU B 1 689 ? -21.359 -16.875 -38.25 1 93 689 GLU B CA 1
ATOM 11637 C C . GLU B 1 689 ? -22.125 -15.562 -38.156 1 93 689 GLU B C 1
ATOM 11639 O O . GLU B 1 689 ? -23.25 -15.523 -37.656 1 93 689 GLU B O 1
ATOM 11644 N N . LEU B 1 690 ? -21.438 -14.516 -38.531 1 94.25 690 LEU B N 1
ATOM 11645 C CA . LEU B 1 690 ? -22.047 -13.195 -38.625 1 94.25 690 LEU B CA 1
ATOM 11646 C C . LEU B 1 690 ? -22.219 -12.781 -40.062 1 94.25 690 LEU B C 1
ATOM 11648 O O . LEU B 1 690 ? -21.359 -12.094 -40.625 1 94.25 690 LEU B O 1
ATOM 11652 N N . ARG B 1 691 ? -23.297 -13.016 -40.625 1 90.06 691 ARG B N 1
ATOM 11653 C CA . ARG B 1 691 ? -23.547 -12.828 -42.062 1 90.06 691 ARG B CA 1
ATOM 11654 C C . ARG B 1 691 ? -23.656 -11.352 -42.406 1 90.06 691 ARG B C 1
ATOM 11656 O O . ARG B 1 691 ? -23.328 -10.945 -43.531 1 90.06 691 ARG B O 1
ATOM 11663 N N . GLY B 1 692 ? -24.031 -10.578 -41.469 1 91.88 692 GLY B N 1
ATOM 11664 C CA . GLY B 1 692 ? -24.25 -9.164 -41.75 1 91.88 692 GLY B CA 1
ATOM 11665 C C . GLY B 1 692 ? -23.094 -8.281 -41.312 1 91.88 692 GLY B C 1
ATOM 11666 O O . GLY B 1 692 ? -23.125 -7.07 -41.531 1 91.88 692 GLY B O 1
ATOM 11667 N N . LEU B 1 693 ? -22.047 -8.844 -40.781 1 94.12 693 LEU B N 1
ATOM 11668 C CA . LEU B 1 693 ? -20.969 -8.047 -40.219 1 94.12 693 LEU B CA 1
ATOM 11669 C C . LEU B 1 693 ? -20.109 -7.43 -41.312 1 94.12 693 LEU B C 1
ATOM 11671 O O . LEU B 1 693 ? -19.516 -8.148 -42.125 1 94.12 693 LEU B O 1
ATOM 11675 N N . LYS B 1 694 ? -20.016 -6.125 -41.344 1 92.5 694 LYS B N 1
ATOM 11676 C CA . LYS B 1 694 ? -19.25 -5.418 -42.375 1 92.5 694 LYS B CA 1
ATOM 11677 C C . LYS B 1 694 ? -17.938 -4.895 -41.812 1 92.5 694 LYS B C 1
ATOM 11679 O O . LYS B 1 694 ? -16.891 -4.953 -42.469 1 92.5 694 LYS B O 1
ATOM 11684 N N . ARG B 1 695 ? -18.031 -4.32 -40.625 1 92.56 695 ARG B N 1
ATOM 11685 C CA . ARG B 1 695 ? -16.844 -3.719 -40 1 92.56 695 ARG B CA 1
ATOM 11686 C C . ARG B 1 695 ? -16.797 -3.986 -38.5 1 92.56 695 ARG B C 1
ATOM 11688 O O . ARG B 1 695 ? -17.828 -4.117 -37.875 1 92.56 695 ARG B O 1
ATOM 11695 N N . ILE B 1 696 ? -15.633 -4.168 -38 1 93 696 ILE B N 1
ATOM 11696 C CA . ILE B 1 696 ? -15.438 -4.191 -36.531 1 93 696 ILE B CA 1
ATOM 11697 C C . ILE B 1 696 ? -15.398 -2.766 -36 1 93 696 ILE B C 1
ATOM 11699 O O . ILE B 1 696 ? -16.062 -2.447 -35.031 1 93 696 ILE B O 1
ATOM 11703 N N . TYR B 1 697 ? -14.625 -1.996 -36.594 1 90.75 697 TYR B N 1
ATOM 11704 C CA . TYR B 1 697 ? -14.508 -0.567 -36.312 1 90.75 697 TYR B CA 1
ATOM 11705 C C . TYR B 1 697 ? -14.062 0.184 -37.562 1 90.75 697 TYR B C 1
ATOM 11707 O O . TYR B 1 697 ? -13.375 -0.375 -38.438 1 90.75 697 TYR B O 1
ATOM 11715 N N . ALA B 1 698 ? -14.398 1.459 -37.656 1 85.56 698 ALA B N 1
ATOM 11716 C CA . ALA B 1 698 ? -14.172 2.217 -38.875 1 85.56 698 ALA B CA 1
ATOM 11717 C C . ALA B 1 698 ? -12.695 2.578 -39.031 1 85.56 698 ALA B C 1
ATOM 11719 O O . ALA B 1 698 ? -12.172 2.58 -40.156 1 85.56 698 ALA B O 1
ATOM 11720 N N . LYS B 1 699 ? -12.023 2.881 -37.969 1 86.31 699 LYS B N 1
ATOM 11721 C CA . LYS B 1 699 ? -10.625 3.318 -38 1 86.31 699 LYS B CA 1
ATOM 11722 C C . LYS B 1 699 ? -9.695 2.234 -37.469 1 86.31 699 LYS B C 1
ATOM 11724 O O . LYS B 1 699 ? -10.141 1.293 -36.812 1 86.31 699 LYS B O 1
ATOM 11729 N N . ALA B 1 700 ? -8.445 2.295 -37.938 1 89.38 700 ALA B N 1
ATOM 11730 C CA . ALA B 1 700 ? -7.445 1.367 -37.438 1 89.38 700 ALA B CA 1
ATOM 11731 C C . ALA B 1 700 ? -7.199 1.593 -35.938 1 89.38 700 ALA B C 1
ATOM 11733 O O . ALA B 1 700 ? -7.203 2.732 -35.469 1 89.38 700 ALA B O 1
ATOM 11734 N N . LEU B 1 701 ? -7.145 0.539 -35.281 1 88.88 701 LEU B N 1
ATOM 11735 C CA . LEU B 1 701 ? -6.934 0.599 -33.844 1 88.88 701 LEU B CA 1
ATOM 11736 C C . LEU B 1 701 ? -5.539 0.099 -33.469 1 88.88 701 LEU B C 1
ATOM 11738 O O . LEU B 1 701 ? -4.949 -0.696 -34.219 1 88.88 701 LEU B O 1
ATOM 11742 N N . HIS B 1 702 ? -4.973 0.481 -32.406 1 84.19 702 HIS B N 1
ATOM 11743 C CA . HIS B 1 702 ? -3.635 0.103 -31.984 1 84.19 702 HIS B CA 1
ATOM 11744 C C . HIS B 1 702 ? -3.625 -1.294 -31.359 1 84.19 702 HIS B C 1
ATOM 11746 O O . HIS B 1 702 ? -2.656 -2.041 -31.531 1 84.19 702 HIS B O 1
ATOM 11752 N N . PHE B 1 703 ? -4.547 -1.761 -30.734 1 86.56 703 PHE B N 1
ATOM 11753 C CA . PHE B 1 703 ? -4.66 -3.051 -30.078 1 86.56 703 PHE B CA 1
ATOM 11754 C C . PHE B 1 703 ? -3.367 -3.404 -29.344 1 86.56 703 PHE B C 1
ATOM 11756 O O . PHE B 1 703 ? -2.705 -4.383 -29.703 1 86.56 703 PHE B O 1
ATOM 11763 N N . PRO B 1 704 ? -3.035 -2.768 -28.312 1 80.44 704 PRO B N 1
ATOM 11764 C CA . PRO B 1 704 ? -1.753 -3.016 -27.641 1 80.44 704 PRO B CA 1
ATOM 11765 C C . PRO B 1 704 ? -1.659 -4.422 -27.047 1 80.44 704 PRO B C 1
ATOM 11767 O O . PRO B 1 704 ? -0.558 -4.953 -26.891 1 80.44 704 PRO B O 1
ATOM 11770 N N . CYS B 1 705 ? -2.814 -5.148 -26.828 1 83.38 705 CYS B N 1
ATOM 11771 C CA . CYS B 1 705 ? -2.766 -6.418 -26.109 1 83.38 705 CYS B CA 1
ATOM 11772 C C . CYS B 1 705 ? -3.34 -7.547 -26.953 1 83.38 705 CYS B C 1
ATOM 11774 O O . CYS B 1 705 ? -3.357 -8.703 -26.516 1 83.38 705 CYS B O 1
ATOM 11776 N N . LEU B 1 706 ? -3.783 -7.297 -28.125 1 87.44 706 LEU B N 1
ATOM 11777 C CA . LEU B 1 706 ? -4.477 -8.281 -28.938 1 87.44 706 LEU B CA 1
ATOM 11778 C C . LEU B 1 706 ? -3.531 -9.398 -29.359 1 87.44 706 LEU B C 1
ATOM 11780 O O . LEU B 1 706 ? -2.453 -9.141 -29.891 1 87.44 706 LEU B O 1
ATOM 11784 N N . LYS B 1 707 ? -3.934 -10.617 -29.156 1 84.94 707 LYS B N 1
ATOM 11785 C CA . LYS B 1 707 ? -3.1 -11.766 -29.484 1 84.94 707 LYS B CA 1
ATOM 11786 C C . LYS B 1 707 ? -3.725 -12.586 -30.609 1 84.94 707 LYS B C 1
ATOM 11788 O O . LYS B 1 707 ? -3.014 -13.117 -31.469 1 84.94 707 LYS B O 1
ATOM 11793 N N . VAL B 1 708 ? -5.117 -12.672 -30.5 1 89.81 708 VAL B N 1
ATOM 11794 C CA . VAL B 1 708 ? -5.758 -13.586 -31.438 1 89.81 708 VAL B CA 1
ATOM 11795 C C . VAL B 1 708 ? -7.023 -12.945 -32 1 89.81 708 VAL B C 1
ATOM 11797 O O . VAL B 1 708 ? -7.797 -12.328 -31.266 1 89.81 708 VAL B O 1
ATOM 11800 N N . ILE B 1 709 ? -7.141 -13.016 -33.344 1 91.94 709 ILE B N 1
ATOM 11801 C CA . ILE B 1 709 ? -8.391 -12.727 -34.031 1 91.94 709 ILE B CA 1
ATOM 11802 C C . ILE B 1 709 ? -8.875 -13.969 -34.781 1 91.94 709 ILE B C 1
ATOM 11804 O O . ILE B 1 709 ? -8.133 -14.539 -35.594 1 91.94 709 ILE B O 1
ATOM 11808 N N . HIS B 1 710 ? -9.992 -14.383 -34.406 1 93.5 710 HIS B N 1
ATOM 11809 C CA . HIS B 1 710 ? -10.578 -15.539 -35.062 1 93.5 710 HIS B CA 1
ATOM 11810 C C . HIS B 1 710 ? -11.844 -15.148 -35.844 1 93.5 710 HIS B C 1
ATOM 11812 O O . HIS B 1 710 ? -12.805 -14.656 -35.25 1 93.5 710 HIS B O 1
ATOM 11818 N N . VAL B 1 711 ? -11.82 -15.375 -37.156 1 92.88 711 VAL B N 1
ATOM 11819 C CA . VAL B 1 711 ? -12.969 -15.047 -38 1 92.88 711 VAL B CA 1
ATOM 11820 C C . VAL B 1 711 ? -13.414 -16.297 -38.75 1 92.88 711 VAL B C 1
ATOM 11822 O O . VAL B 1 711 ? -12.617 -16.922 -39.469 1 92.88 711 VAL B O 1
ATOM 11825 N N . GLU B 1 712 ? -14.688 -16.578 -38.5 1 92.38 712 GLU B N 1
ATOM 11826 C CA . GLU B 1 712 ? -15.242 -17.734 -39.188 1 92.38 712 GLU B CA 1
ATOM 11827 C C . GLU B 1 712 ? -16.609 -17.422 -39.781 1 92.38 712 GLU B C 1
ATOM 11829 O O . GLU B 1 712 ? -17.5 -16.938 -39.094 1 92.38 712 GLU B O 1
ATOM 11834 N N . LYS B 1 713 ? -16.875 -17.672 -41 1 90.69 713 LYS B N 1
ATOM 11835 C CA . LYS B 1 713 ? -18.156 -17.547 -41.688 1 90.69 713 LYS B CA 1
ATOM 11836 C C . LYS B 1 713 ? -18.688 -16.125 -41.594 1 90.69 713 LYS B C 1
ATOM 11838 O O . LYS B 1 713 ? -19.844 -15.914 -41.25 1 90.69 713 LYS B O 1
ATOM 11843 N N . CYS B 1 714 ? -17.844 -15.156 -41.719 1 92.38 714 CYS B N 1
ATOM 11844 C CA . CYS B 1 714 ? -18.172 -13.742 -41.844 1 92.38 714 CYS B CA 1
ATOM 11845 C C . CYS B 1 714 ? -17.844 -13.234 -43.25 1 92.38 714 CYS B C 1
ATOM 11847 O O . CYS B 1 714 ? -16.859 -12.516 -43.438 1 92.38 714 CYS B O 1
ATOM 11849 N N . GLU B 1 715 ? -18.703 -13.383 -44.156 1 87.75 715 GLU B N 1
ATOM 11850 C CA . GLU B 1 715 ? -18.453 -13.18 -45.594 1 87.75 715 GLU B CA 1
ATOM 11851 C C . GLU B 1 715 ? -18.359 -11.695 -45.906 1 87.75 715 GLU B C 1
ATOM 11853 O O . GLU B 1 715 ? -17.562 -11.297 -46.781 1 87.75 715 GLU B O 1
ATOM 11858 N N . LYS B 1 716 ? -19.094 -10.883 -45.219 1 92.12 716 LYS B N 1
ATOM 11859 C CA . LYS B 1 716 ? -19.156 -9.469 -45.562 1 92.12 716 LYS B CA 1
ATOM 11860 C C . LYS B 1 716 ? -18.031 -8.695 -44.906 1 92.12 716 LYS B C 1
ATOM 11862 O O . LYS B 1 716 ? -17.781 -7.535 -45.219 1 92.12 716 LYS B O 1
ATOM 11867 N N . LEU B 1 717 ? -17.328 -9.398 -43.938 1 93.25 717 LEU B N 1
ATOM 11868 C CA . LEU B 1 717 ? -16.219 -8.734 -43.281 1 93.25 717 LEU B CA 1
ATOM 11869 C C . LEU B 1 717 ? -14.969 -8.711 -44.156 1 93.25 717 LEU B C 1
ATOM 11871 O O . LEU B 1 717 ? -14.25 -9.711 -44.219 1 93.25 717 LEU B O 1
ATOM 11875 N N . ARG B 1 718 ? -14.633 -7.551 -44.75 1 89.69 718 ARG B N 1
ATOM 11876 C CA . ARG B 1 718 ? -13.547 -7.488 -45.719 1 89.69 718 ARG B CA 1
ATOM 11877 C C . ARG B 1 718 ? -12.391 -6.648 -45.188 1 89.69 718 ARG B C 1
ATOM 11879 O O . ARG B 1 718 ? -11.273 -6.715 -45.719 1 89.69 718 ARG B O 1
ATOM 11886 N N . LYS B 1 719 ? -12.68 -5.961 -44.156 1 90.69 719 LYS B N 1
ATOM 11887 C CA . LYS B 1 719 ? -11.625 -5.094 -43.656 1 90.69 719 LYS B CA 1
ATOM 11888 C C . LYS B 1 719 ? -11.469 -5.246 -42.156 1 90.69 719 LYS B C 1
ATOM 11890 O O . LYS B 1 719 ? -12.453 -5.133 -41.406 1 90.69 719 LYS B O 1
ATOM 11895 N N . LEU B 1 720 ? -10.289 -5.535 -41.75 1 91.5 720 LEU B N 1
ATOM 11896 C CA . LEU B 1 720 ? -9.961 -5.57 -40.344 1 91.5 720 LEU B CA 1
ATOM 11897 C C . LEU B 1 720 ? -9.375 -4.238 -39.875 1 91.5 720 LEU B C 1
ATOM 11899 O O . LEU B 1 720 ? -8.688 -3.562 -40.656 1 91.5 720 LEU B O 1
ATOM 11903 N N . PRO B 1 721 ? -9.688 -3.797 -38.688 1 91.38 721 PRO B N 1
ATOM 11904 C CA . PRO B 1 721 ? -9.172 -2.518 -38.219 1 91.38 721 PRO B CA 1
ATOM 11905 C C . PRO B 1 721 ? -7.723 -2.609 -37.719 1 91.38 721 PRO B C 1
ATOM 11907 O O . PRO B 1 721 ? -7.43 -2.322 -36.562 1 91.38 721 PRO B O 1
ATOM 11910 N N . LEU B 1 722 ? -6.812 -2.914 -38.562 1 90.56 722 LEU B N 1
ATOM 11911 C CA . LEU B 1 722 ? -5.395 -3.074 -38.25 1 90.56 722 LEU B CA 1
ATOM 11912 C C . LEU B 1 722 ? -4.543 -2.141 -39.094 1 90.56 722 LEU B C 1
ATOM 11914 O O . LEU B 1 722 ? -4.875 -1.872 -40.25 1 90.56 722 LEU B O 1
ATOM 11918 N N . ASP B 1 723 ? -3.613 -1.567 -38.438 1 87.75 723 ASP B N 1
ATOM 11919 C CA . ASP B 1 723 ? -2.586 -0.817 -39.156 1 87.75 723 ASP B CA 1
ATOM 11920 C C . ASP B 1 723 ? -1.197 -1.393 -38.906 1 87.75 723 ASP B C 1
ATOM 11922 O O . ASP B 1 723 ? -1.062 -2.398 -38.188 1 87.75 723 ASP B O 1
ATOM 11926 N N . SER B 1 724 ? -0.155 -0.868 -39.531 1 83.62 724 SER B N 1
ATOM 11927 C CA . SER B 1 724 ? 1.201 -1.396 -39.438 1 83.62 724 SER B CA 1
ATOM 11928 C C . SER B 1 724 ? 1.726 -1.285 -38 1 83.62 724 SER B C 1
ATOM 11930 O O . SER B 1 724 ? 2.645 -2.01 -37.625 1 83.62 724 SER B O 1
ATOM 11932 N N . LYS B 1 725 ? 1.117 -0.46 -37.25 1 80.81 725 LYS B N 1
ATOM 11933 C CA . LYS B 1 725 ? 1.604 -0.224 -35.875 1 80.81 725 LYS B CA 1
ATOM 11934 C C . LYS B 1 725 ? 0.766 -0.982 -34.875 1 80.81 725 LYS B C 1
ATOM 11936 O O . LYS B 1 725 ? 1.086 -0.986 -33.656 1 80.81 725 LYS B O 1
ATOM 11941 N N . SER B 1 726 ? -0.216 -1.686 -35.375 1 82 726 SER B N 1
ATOM 11942 C CA . SER B 1 726 ? -1.104 -2.387 -34.438 1 82 726 SER B CA 1
ATOM 11943 C C . SER B 1 726 ? -0.4 -3.572 -33.812 1 82 726 SER B C 1
ATOM 11945 O O . SER B 1 726 ? 0.362 -4.285 -34.469 1 82 726 SER B O 1
ATOM 11947 N N . GLY B 1 727 ? -0.519 -3.812 -32.438 1 68.88 727 GLY B N 1
ATOM 11948 C CA . GLY B 1 727 ? -0.025 -4.98 -31.719 1 68.88 727 GLY B CA 1
ATOM 11949 C C . GLY B 1 727 ? 1.456 -4.902 -31.406 1 68.88 727 GLY B C 1
ATOM 11950 O O . GLY B 1 727 ? 2.098 -5.926 -31.156 1 68.88 727 GLY B O 1
ATOM 11951 N N . ILE B 1 728 ? 2.188 -3.812 -31.656 1 61.31 728 ILE B N 1
ATOM 11952 C CA . ILE B 1 728 ? 3.639 -3.723 -31.531 1 61.31 728 ILE B CA 1
ATOM 11953 C C . ILE B 1 728 ? 4.062 -4.043 -30.109 1 61.31 728 ILE B C 1
ATOM 11955 O O . ILE B 1 728 ? 5.125 -4.625 -29.875 1 61.31 728 ILE B O 1
ATOM 11959 N N . ALA B 1 729 ? 3.334 -3.656 -29.047 1 57.72 729 ALA B N 1
ATOM 11960 C CA . ALA B 1 729 ? 3.852 -3.764 -27.688 1 57.72 729 ALA B CA 1
ATOM 11961 C C . ALA B 1 729 ? 3.93 -5.223 -27.25 1 57.72 729 ALA B C 1
ATOM 11963 O O . ALA B 1 729 ? 4.578 -5.539 -26.25 1 57.72 729 ALA B O 1
ATOM 11964 N N . GLY B 1 730 ? 3.389 -6.129 -27.969 1 56.09 730 GLY B N 1
ATOM 11965 C CA . GLY B 1 730 ? 3.354 -7.438 -27.344 1 56.09 730 GLY B CA 1
ATOM 11966 C C . GLY B 1 730 ? 3.721 -8.562 -28.297 1 56.09 730 GLY B C 1
ATOM 11967 O O . GLY B 1 730 ? 4.523 -8.375 -29.203 1 56.09 730 GLY B O 1
ATOM 11968 N N . GLU B 1 731 ? 3.342 -9.781 -27.953 1 60.44 731 GLU B N 1
ATOM 11969 C CA . GLU B 1 731 ? 3.488 -11.039 -28.672 1 60.44 731 GLU B CA 1
ATOM 11970 C C . GLU B 1 731 ? 2.83 -10.961 -30.047 1 60.44 731 GLU B C 1
ATOM 11972 O O . GLU B 1 731 ? 1.987 -10.094 -30.297 1 60.44 731 GLU B O 1
ATOM 11977 N N . GLU B 1 732 ? 3.312 -11.727 -30.844 1 71.69 732 GLU B N 1
ATOM 11978 C CA . GLU B 1 732 ? 2.885 -11.836 -32.219 1 71.69 732 GLU B CA 1
ATOM 11979 C C . GLU B 1 732 ? 1.378 -12.062 -32.344 1 71.69 732 GLU B C 1
ATOM 11981 O O . GLU B 1 732 ? 0.831 -12.945 -31.672 1 71.69 732 GLU B O 1
ATOM 11986 N N . LEU B 1 733 ? 0.555 -11.164 -32.906 1 84.62 733 LEU B N 1
ATOM 11987 C CA . LEU B 1 733 ? -0.87 -11.25 -33.219 1 84.62 733 LEU B CA 1
ATOM 11988 C C . LEU B 1 733 ? -1.14 -12.297 -34.312 1 84.62 733 LEU B C 1
ATOM 11990 O O . LEU B 1 733 ? -0.476 -12.305 -35.344 1 84.62 733 LEU B O 1
ATOM 11994 N N . VAL B 1 734 ? -1.924 -13.32 -33.969 1 87.69 734 VAL B N 1
ATOM 11995 C CA . VAL B 1 734 ? -2.254 -14.375 -34.906 1 87.69 734 VAL B CA 1
ATOM 11996 C C . VAL B 1 734 ? -3.699 -14.227 -35.375 1 87.69 734 VAL B C 1
ATOM 11998 O O . VAL B 1 734 ? -4.602 -14.016 -34.562 1 87.69 734 VAL B O 1
ATOM 12001 N N . ILE B 1 735 ? -3.891 -14.281 -36.719 1 90.5 735 ILE B N 1
ATOM 12002 C CA . ILE B 1 735 ? -5.227 -14.219 -37.312 1 90.5 735 ILE B CA 1
ATOM 12003 C C . ILE B 1 735 ? -5.648 -15.602 -37.781 1 90.5 735 ILE B C 1
ATOM 12005 O O . ILE B 1 735 ? -5.02 -16.172 -38.688 1 90.5 735 ILE B O 1
ATOM 12009 N N . TYR B 1 736 ? -6.68 -16.094 -37.188 1 90.75 736 TYR B N 1
ATOM 12010 C CA . TYR B 1 736 ? -7.254 -17.359 -37.594 1 90.75 736 TYR B CA 1
ATOM 12011 C C . TYR B 1 736 ? -8.5 -17.141 -38.438 1 90.75 736 TYR B C 1
ATOM 12013 O O . TYR B 1 736 ? -9.305 -16.25 -38.156 1 90.75 736 TYR B O 1
ATOM 12021 N N . TYR B 1 737 ? -8.578 -17.875 -39.562 1 90.94 737 TYR B N 1
ATOM 12022 C CA . TYR B 1 737 ? -9.773 -17.766 -40.406 1 90.94 737 TYR B CA 1
ATOM 12023 C C . TYR B 1 737 ? -10.289 -19.156 -40.781 1 90.94 737 TYR B C 1
ATOM 12025 O O . TYR B 1 737 ? -9.5 -20.094 -40.938 1 90.94 737 TYR B O 1
ATOM 12033 N N . GLY B 1 738 ? -11.602 -19.328 -40.844 1 86.19 738 GLY B N 1
ATOM 12034 C CA . GLY B 1 738 ? -12.242 -20.594 -41.125 1 86.19 738 GLY B CA 1
ATOM 12035 C C . GLY B 1 738 ? -12.281 -20.938 -42.625 1 86.19 738 GLY B C 1
ATOM 12036 O O . GLY B 1 738 ? -12.07 -22.094 -43 1 86.19 738 GLY B O 1
ATOM 12037 N N . GLU B 1 739 ? -12.602 -19.953 -43.438 1 86.44 739 GLU B N 1
ATOM 12038 C CA . GLU B 1 739 ? -12.672 -20.156 -44.875 1 86.44 739 GLU B CA 1
ATOM 12039 C C . GLU B 1 739 ? -11.375 -19.734 -45.562 1 86.44 739 GLU B C 1
ATOM 12041 O O . GLU B 1 739 ? -10.914 -18.609 -45.375 1 86.44 739 GLU B O 1
ATOM 12046 N N . ARG B 1 740 ? -10.883 -20.578 -46.344 1 84.69 740 ARG B N 1
ATOM 12047 C CA . ARG B 1 740 ? -9.602 -20.344 -47 1 84.69 740 ARG B CA 1
ATOM 12048 C C . ARG B 1 740 ? -9.664 -19.109 -47.906 1 84.69 740 ARG B C 1
ATOM 12050 O O . ARG B 1 740 ? -8.672 -18.375 -48.031 1 84.69 740 ARG B O 1
ATOM 12057 N N . GLU B 1 741 ? -10.836 -18.906 -48.469 1 88 741 GLU B N 1
ATOM 12058 C CA . GLU B 1 741 ? -10.953 -17.812 -49.438 1 88 741 GLU B CA 1
ATOM 12059 C C . GLU B 1 741 ? -11.086 -16.469 -48.75 1 88 741 GLU B C 1
ATOM 12061 O O . GLU B 1 741 ? -10.891 -15.422 -49.375 1 88 741 GLU B O 1
ATOM 12066 N N . TRP B 1 742 ? -11.25 -16.516 -47.5 1 89.88 742 TRP B N 1
ATOM 12067 C CA . TRP B 1 742 ? -11.523 -15.266 -46.781 1 89.88 742 TRP B CA 1
ATOM 12068 C C . TRP B 1 742 ? -10.297 -14.359 -46.781 1 89.88 742 TRP B C 1
ATOM 12070 O O . TRP B 1 742 ? -10.406 -13.148 -46.969 1 89.88 742 TRP B O 1
ATOM 12080 N N . ILE B 1 743 ? -9.18 -14.867 -46.625 1 87.88 743 ILE B N 1
ATOM 12081 C CA . ILE B 1 743 ? -7.953 -14.094 -46.469 1 87.88 743 ILE B CA 1
ATOM 12082 C C . ILE B 1 743 ? -7.629 -13.375 -47.781 1 87.88 743 ILE B C 1
ATOM 12084 O O . ILE B 1 743 ? -7.023 -12.305 -47.781 1 87.88 743 ILE B O 1
ATOM 12088 N N . GLU B 1 744 ? -8.07 -13.984 -48.812 1 86.88 744 GLU B N 1
ATOM 12089 C CA . GLU B 1 744 ? -7.824 -13.383 -50.125 1 86.88 744 GLU B CA 1
ATOM 12090 C C . GLU B 1 744 ? -8.742 -12.188 -50.375 1 86.88 744 GLU B C 1
ATOM 12092 O O . GLU B 1 744 ? -8.398 -11.281 -51.156 1 86.88 744 GLU B O 1
ATOM 12097 N N . ARG B 1 745 ? -9.859 -12.219 -49.75 1 88.19 745 ARG B N 1
ATOM 12098 C CA . ARG B 1 745 ? -10.852 -11.172 -49.938 1 88.19 745 ARG B CA 1
ATOM 12099 C C . ARG B 1 745 ? -10.641 -10.016 -48.969 1 88.19 745 ARG B C 1
ATOM 12101 O O . ARG B 1 745 ? -11.211 -8.938 -49.156 1 88.19 745 ARG B O 1
ATOM 12108 N N . VAL B 1 746 ? -9.82 -10.227 -48.031 1 90.5 746 VAL B N 1
ATOM 12109 C CA . VAL B 1 746 ? -9.602 -9.227 -46.969 1 90.5 746 VAL B CA 1
ATOM 12110 C C . VAL B 1 746 ? -8.844 -8.031 -47.562 1 90.5 746 VAL B C 1
ATOM 12112 O O . VAL B 1 746 ? -7.887 -8.211 -48.312 1 90.5 746 VAL B O 1
ATOM 12115 N N . GLU B 1 747 ? -9.352 -6.828 -47.281 1 90.06 747 GLU B N 1
ATOM 12116 C CA . GLU B 1 747 ? -8.711 -5.582 -47.688 1 90.06 747 GLU B CA 1
ATOM 12117 C C . GLU B 1 747 ? -7.859 -5.004 -46.562 1 90.06 747 GLU B C 1
ATOM 12119 O O . GLU B 1 747 ? -8.352 -4.777 -45.469 1 90.06 747 GLU B O 1
ATOM 12124 N N . TRP B 1 748 ? -6.633 -4.828 -46.938 1 89.19 748 TRP B N 1
ATOM 12125 C CA . TRP B 1 748 ? -5.711 -4.293 -45.938 1 89.19 748 TRP B CA 1
ATOM 12126 C C . TRP B 1 748 ? -5.574 -2.779 -46.094 1 89.19 748 TRP B C 1
ATOM 12128 O O . TRP B 1 748 ? -5.789 -2.232 -47.188 1 89.19 748 TRP B O 1
ATOM 12138 N N . GLU B 1 749 ? -5.344 -2.076 -45 1 85.12 749 GLU B N 1
ATOM 12139 C CA . GLU B 1 749 ? -5.203 -0.624 -45 1 85.12 749 GLU B CA 1
ATOM 12140 C C . GLU B 1 749 ? -4.094 -0.172 -45.938 1 85.12 749 GLU B C 1
ATOM 12142 O O . GLU B 1 749 ? -4.234 0.834 -46.625 1 85.12 749 GLU B O 1
ATOM 12147 N N . ASP B 1 750 ? -2.994 -0.662 -45.812 1 86.81 750 ASP B N 1
ATOM 12148 C CA . ASP B 1 750 ? -1.857 -0.375 -46.688 1 86.81 750 ASP B CA 1
ATOM 12149 C C . ASP B 1 750 ? -1.025 -1.632 -46.938 1 86.81 750 ASP B C 1
ATOM 12151 O O . ASP B 1 750 ? -1.333 -2.701 -46.406 1 86.81 750 ASP B O 1
ATOM 12155 N N . GLN B 1 751 ? -0.073 -1.527 -47.844 1 88 751 GLN B N 1
ATOM 12156 C CA . GLN B 1 751 ? 0.779 -2.656 -48.188 1 88 751 GLN B CA 1
ATOM 12157 C C . GLN B 1 751 ? 1.635 -3.096 -47 1 88 751 GLN B C 1
ATOM 12159 O O . GLN B 1 751 ? 1.912 -4.285 -46.844 1 88 751 GLN B O 1
ATOM 12164 N N . ALA B 1 752 ? 1.953 -2.152 -46.25 1 89.81 752 ALA B N 1
ATOM 12165 C CA . ALA B 1 752 ? 2.766 -2.451 -45.062 1 89.81 752 ALA B CA 1
ATOM 12166 C C . ALA B 1 752 ? 1.994 -3.314 -44.062 1 89.81 752 ALA B C 1
ATOM 12168 O O . ALA B 1 752 ? 2.568 -4.199 -43.438 1 89.81 752 ALA B O 1
ATOM 12169 N N . THR B 1 753 ? 0.788 -3.115 -44 1 89.62 753 THR B N 1
ATOM 12170 C CA . THR B 1 753 ? -0.079 -3.873 -43.125 1 89.62 753 THR B CA 1
ATOM 12171 C C . THR B 1 753 ? -0.244 -5.309 -43.594 1 89.62 753 THR B C 1
ATOM 12173 O O . THR B 1 753 ? -0.238 -6.25 -42.812 1 89.62 753 THR B O 1
ATOM 12176 N N . GLN B 1 754 ? -0.349 -5.422 -44.875 1 89.75 754 GLN B N 1
ATOM 12177 C CA . GLN B 1 754 ? -0.511 -6.742 -45.5 1 89.75 754 GLN B CA 1
ATOM 12178 C C . GLN B 1 754 ? 0.732 -7.598 -45.281 1 89.75 754 GLN B C 1
ATOM 12180 O O . GLN B 1 754 ? 0.629 -8.773 -44.906 1 89.75 754 GLN B O 1
ATOM 12185 N N . LEU B 1 755 ? 1.8 -6.965 -45.438 1 88.19 755 LEU B N 1
ATOM 12186 C CA . LEU B 1 755 ? 3.057 -7.691 -45.312 1 88.19 755 LEU B CA 1
ATOM 12187 C C . LEU B 1 755 ? 3.285 -8.094 -43.844 1 88.19 755 LEU B C 1
ATOM 12189 O O . LEU B 1 755 ? 3.912 -9.125 -43.562 1 88.19 755 LEU B O 1
ATOM 12193 N N . ARG B 1 756 ? 2.791 -7.426 -43.031 1 87.75 756 ARG B N 1
ATOM 12194 C CA . ARG B 1 756 ? 3.031 -7.672 -41.625 1 87.75 756 ARG B CA 1
ATOM 12195 C C . ARG B 1 756 ? 2.137 -8.789 -41.094 1 87.75 756 ARG B C 1
ATOM 12197 O O . ARG B 1 756 ? 2.588 -9.648 -40.344 1 87.75 756 ARG B O 1
ATOM 12204 N N . PHE B 1 757 ? 0.914 -8.828 -41.531 1 89.38 757 PHE B N 1
ATOM 12205 C CA . PHE B 1 757 ? -0.045 -9.695 -40.844 1 89.38 757 PHE B CA 1
ATOM 12206 C C . PHE B 1 757 ? -0.34 -10.93 -41.688 1 89.38 757 PHE B C 1
ATOM 12208 O O . PHE B 1 757 ? -0.816 -11.938 -41.156 1 89.38 757 PHE B O 1
ATOM 12215 N N . LEU B 1 758 ? -0.04 -10.922 -42.906 1 88.12 758 LEU B N 1
ATOM 12216 C CA . LEU B 1 758 ? -0.34 -12.055 -43.781 1 88.12 758 LEU B CA 1
ATOM 12217 C C . LEU B 1 758 ? 0.441 -13.289 -43.344 1 88.12 758 LEU B C 1
ATOM 12219 O O . LEU B 1 758 ? -0.114 -14.391 -43.281 1 88.12 758 LEU B O 1
ATOM 12223 N N . PRO B 1 759 ? 1.69 -13.102 -42.969 1 84.81 759 PRO B N 1
ATOM 12224 C CA . PRO B 1 759 ? 2.43 -14.297 -42.531 1 84.81 759 PRO B CA 1
ATOM 12225 C C . PRO B 1 759 ? 1.901 -14.883 -41.25 1 84.81 759 PRO B C 1
ATOM 12227 O O . PRO B 1 759 ? 2.102 -16.062 -40.969 1 84.81 759 PRO B O 1
ATOM 12230 N N . SER B 1 760 ? 1.305 -14.141 -40.438 1 87.12 760 SER B N 1
ATOM 12231 C CA . SER B 1 760 ? 0.794 -14.609 -39.156 1 87.12 760 SER B CA 1
ATOM 12232 C C . SER B 1 760 ? -0.656 -15.062 -39.281 1 87.12 760 SER B C 1
ATOM 12234 O O . SER B 1 760 ? -1.294 -15.383 -38.281 1 87.12 760 SER B O 1
ATOM 12236 N N . SER B 1 761 ? -1.145 -15.086 -40.469 1 88.75 761 SER B N 1
ATOM 12237 C CA . SER B 1 761 ? -2.502 -15.562 -40.688 1 88.75 761 SER B CA 1
ATOM 12238 C C . SER B 1 761 ? -2.521 -17.062 -40.969 1 88.75 761 SER B C 1
ATOM 12240 O O . SER B 1 761 ? -1.738 -17.547 -41.812 1 88.75 761 SER B O 1
ATOM 12242 N N . ARG B 1 762 ? -3.27 -17.766 -40.125 1 88.19 762 ARG B N 1
ATOM 12243 C CA . ARG B 1 762 ? -3.322 -19.219 -40.25 1 88.19 762 ARG B CA 1
ATOM 12244 C C . ARG B 1 762 ? -4.754 -19.703 -40.469 1 88.19 762 ARG B C 1
ATOM 12246 O O . ARG B 1 762 ? -5.691 -19.156 -39.875 1 88.19 762 ARG B O 1
ATOM 12253 N N . TRP B 1 763 ? -4.812 -20.672 -41.406 1 84.94 763 TRP B N 1
ATOM 12254 C CA . TRP B 1 763 ? -6.102 -21.328 -41.625 1 84.94 763 TRP B CA 1
ATOM 12255 C C . TRP B 1 763 ? -6.367 -22.391 -40.562 1 84.94 763 TRP B C 1
ATOM 12257 O O . TRP B 1 763 ? -5.508 -23.219 -40.281 1 84.94 763 TRP B O 1
ATOM 12267 N N . ARG B 1 764 ? -7.18 -22.203 -39.688 1 73.69 764 ARG B N 1
ATOM 12268 C CA . ARG B 1 764 ? -7.547 -23.172 -38.656 1 73.69 764 ARG B CA 1
ATOM 12269 C C . ARG B 1 764 ? -9.023 -23.531 -38.75 1 73.69 764 ARG B C 1
ATOM 12271 O O . ARG B 1 764 ? -9.891 -22.656 -38.719 1 73.69 764 ARG B O 1
ATOM 12278 N N . TRP B 1 765 ? -9.312 -24.781 -39.281 1 52.81 765 TRP B N 1
ATOM 12279 C CA . TRP B 1 765 ? -10.68 -25.297 -39.25 1 52.81 765 TRP B CA 1
ATOM 12280 C C . TRP B 1 765 ? -11.062 -25.703 -37.844 1 52.81 765 TRP B C 1
ATOM 12282 O O . TRP B 1 765 ? -10.305 -26.406 -37.156 1 52.81 765 TRP B O 1
ATOM 12292 N N . ARG B 1 766 ? -11.539 -24.953 -37.094 1 47.75 766 ARG B N 1
ATOM 12293 C CA . ARG B 1 766 ? -12.109 -25.469 -35.844 1 47.75 766 ARG B CA 1
ATOM 12294 C C . ARG B 1 766 ? -13.086 -26.609 -36.125 1 47.75 766 ARG B C 1
ATOM 12296 O O . ARG B 1 766 ? -14.016 -26.453 -36.906 1 47.75 766 ARG B O 1
ATOM 12303 N N . GLU B 1 767 ? -12.789 -27.859 -36.062 1 35.22 767 GLU B N 1
ATOM 12304 C CA . GLU B 1 767 ? -13.844 -28.875 -36 1 35.22 767 GLU B CA 1
ATOM 12305 C C . GLU B 1 767 ? -14.953 -28.438 -35.031 1 35.22 767 GLU B C 1
ATOM 12307 O O . GLU B 1 767 ? -14.688 -28.094 -33.875 1 35.22 767 GLU B O 1
ATOM 12312 N N . THR B 1 768 ? -16.078 -27.984 -35.438 1 29.12 768 THR B N 1
ATOM 12313 C CA . THR B 1 768 ? -17.266 -28.016 -34.594 1 29.12 768 THR B CA 1
ATOM 12314 C C . THR B 1 768 ? -17.297 -29.281 -33.75 1 29.12 768 THR B C 1
ATOM 12316 O O . THR B 1 768 ? -17.031 -30.375 -34.25 1 29.12 768 THR B O 1
#

Solvent-accessible surface area (backbone atoms only — not comparable to full-atom values): 78295 Å² total; per-residue (Å²): 111,72,82,51,47,66,54,48,64,74,60,49,78,68,76,63,71,65,70,71,62,66,79,52,58,58,51,76,72,69,80,63,80,81,81,70,60,72,50,62,66,56,47,51,52,53,49,50,52,48,67,35,88,65,42,20,62,40,35,37,23,30,41,73,50,39,45,56,69,59,51,53,49,50,54,56,46,49,53,63,69,52,78,88,74,55,47,34,54,46,78,38,81,46,45,89,79,56,45,66,63,57,55,34,48,52,50,30,48,73,73,66,64,63,54,88,67,56,78,75,52,54,65,65,59,49,11,51,54,44,26,62,56,48,71,77,44,31,38,35,42,38,38,40,45,40,78,58,66,74,58,44,68,70,43,15,46,75,79,49,34,64,85,69,63,21,35,36,38,36,25,25,42,29,50,60,38,30,49,69,64,66,33,87,77,55,43,75,53,64,59,42,53,72,70,36,32,46,53,45,24,50,64,39,25,22,66,56,30,43,64,57,36,88,64,36,48,62,52,47,50,54,50,48,55,72,38,66,23,29,47,47,49,34,49,52,48,19,22,66,47,16,63,51,55,47,66,42,35,52,53,31,51,49,50,35,58,72,75,41,43,67,77,40,78,59,33,51,75,66,44,37,53,58,45,44,52,60,59,68,64,48,74,56,67,59,52,50,50,55,56,46,56,60,44,47,53,41,83,79,38,74,41,47,49,68,64,51,38,50,52,36,36,49,71,57,67,38,65,64,89,44,59,67,67,58,42,51,52,49,37,51,49,52,50,50,50,36,36,35,44,43,61,32,41,65,48,88,86,52,74,59,30,35,30,49,50,64,69,56,33,50,37,33,49,32,52,64,10,62,70,62,75,37,60,55,30,45,42,67,58,28,56,73,66,40,54,57,83,79,90,70,94,56,47,56,59,20,30,37,39,16,49,21,46,26,52,30,35,60,48,71,69,70,61,58,18,63,51,22,32,40,41,36,45,24,41,24,46,31,43,46,59,43,49,59,42,37,64,27,26,47,46,26,22,37,43,33,47,22,45,11,60,57,22,41,61,61,48,54,37,56,39,48,28,51,47,27,16,31,41,32,44,24,34,17,35,35,37,57,74,41,74,29,59,41,64,25,52,52,26,29,35,42,33,42,24,42,13,70,42,28,53,68,68,82,59,56,43,53,25,49,48,26,25,34,42,34,40,31,71,26,53,48,73,69,42,65,70,52,51,54,33,56,69,60,28,77,50,49,54,36,32,28,37,47,44,54,42,68,81,37,46,56,61,48,63,65,34,64,70,58,37,56,16,30,32,33,40,32,39,34,58,34,49,36,93,74,34,46,64,46,73,38,62,58,28,54,51,24,30,37,41,34,41,33,46,24,38,28,43,42,71,43,76,43,75,71,72,67,82,77,74,79,78,67,57,94,77,62,60,40,21,56,41,22,29,37,40,38,38,32,41,29,50,42,23,38,57,48,47,66,55,62,34,28,63,47,24,29,35,42,37,43,29,48,17,51,42,25,32,25,43,38,37,63,72,64,45,56,69,80,48,85,80,73,74,69,54,52,42,22,27,38,40,38,40,33,44,22,60,38,23,42,37,53,39,89,55,66,42,53,32,50,47,30,37,39,38,36,43,27,64,38,78,50,45,30,43,67,41,47,41,73,65,35,25,68,80,48,64,80,52,35,38,36,31,50,51,82,67,50,70,74,60,44,46,61,77,42,73,62,28,41,67,62,47,53,79,40,44,41,82,49,73,73,80,126,120,76,78,60,57,62,57,58,68,67,66,56,78,75,74,68,67,68,75,61,75,66,77,57,51,59,49,74,69,66,93,63,82,79,82,70,64,70,47,62,66,55,47,50,51,53,49,51,51,51,69,35,89,65,45,21,63,39,34,38,21,30,41,73,50,40,45,58,69,57,51,53,46,52,53,54,42,49,53,64,68,55,81,86,75,53,41,33,48,46,80,42,82,47,44,86,80,58,46,65,64,57,56,35,51,51,50,29,49,74,72,65,64,63,54,87,69,54,80,75,49,52,66,65,57,48,11,50,54,42,25,62,56,47,69,78,43,31,38,34,41,38,40,38,46,40,77,59,66,72,60,43,61,67,40,15,46,68,74,50,34,64,84,68,63,22,35,36,38,36,25,24,42,30,47,52,40,30,14,52,64,64,32,62,78,55,44,76,51,63,60,42,51,71,68,37,32,46,55,46,25,47,65,47,26,32,68,68,32,44,66,57,34,90,62,35,48,64,52,50,50,52,50,47,56,72,38,68,21,28,48,48,48,35,50,52,51,19,50,66,45,27,78,51,58,47,65,64,55,53,53,48,50,47,49,34,57,70,75,41,42,67,76,37,78,61,34,49,76,66,45,38,53,58,46,42,52,61,62,69,66,49,75,59,68,60,53,51,50,57,54,45,56,63,43,49,52,40,80,79,39,76,42,47,48,68,64,52,38,52,51,36,38,48,72,57,70,40,68,69,85,72,40,68,71,56,42,52,14,47,39,44,37,53,51,48,51,36,36,34,44,43,61,32,41,65,48,88,87,52,75,60,32,35,30,50,50,63,69,56,33,50,37,34,50,33,53,63,8,62,69,62,74,38,59,57,32,42,41,66,58,28,56,73,65,40,54,57,82,79,87,69,95,56,47,54,60,19,31,37,39,16,49,22,46,27,50,31,33,63,47,70,70,68,61,58,20,62,49,22,32,39,42,36,44,25,41,24,45,31,42,46,58,41,50,58,42,36,64,25,26,47,48,26,22,36,41,33,49,23,44,11,59,57,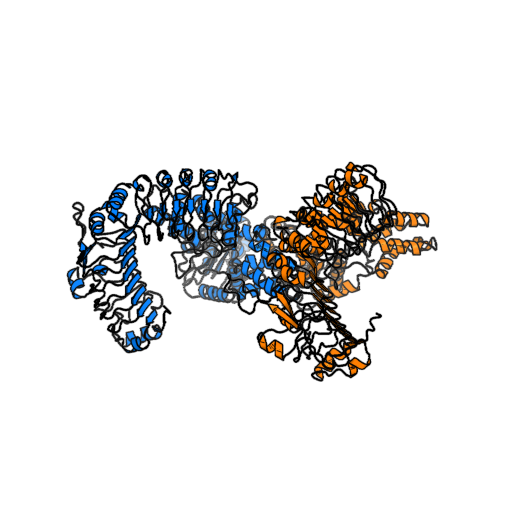22,41,62,63,49,55,38,56,40,48,27,52,47,26,16,30,42,31,44,24,33,16,35,35,36,58,74,40,76,30,61,42,65,25,52,52,24,29,35,42,33,42,24,42,13,70,42,28,54,68,70,84,59,58,43,53,27,50,49,28,26,36,40,34,40,30,69,27,53,49,72,67,42,64,70,52,52,54,33,56,68,58,29,79,50,50,52,36,33,28,37,48,44,53,42,69,81,36,45,55,61,48,62,66,34,64,69,58,40,57,17,30,32,32,41,32,40,32,57,34,49,36,92,75,35,45,62,46,74,39,62,58,29,54,51,25,31,38,41,33,42,33,46,25,38,27,44,43,71,43,80,42,78,72,72,64,76,78,68,77,79,64,60,92,78,61,61,39,21,57,42,23,27,38,41,40,38,32,40,28,50,44,24,39,57,49,49,66,55,63,38,28,65,45,27,29,38,42,36,41,29,49,17,51,42,25,31,26,43,36,39,61,74,63,46,55,69,81,44,82,80,72,73,70,53,53,41,23,27,36,41,38,41,32,45,22,61,38,25,42,34,53,38,88,58,66,43,52,32,50,46,31,35,39,38,36,43,27,64,40,80,50,46,32,44,65,41,49,42,73,68,34,26,66,81,48,63,79,54,35,37,36,30,50,49,81,66,51,68,74,60,44,48,62,78,45,70,64,28,42,67,62,48,54,78,40,45,41,83,45,72,72,80,128

Sequence (1536 aa):
MMLKEVESLSSQGFFDVVSEATPFADVDEIPFQPTIVGQEIMLEKAWNRLMEDGSGILGLYGMGGVGKTTLLTKINNKFSKIDDRFDVVIWVVVSRSSTVRKIQRDIAEKVGLGGMEWSEKNDNQIAVDIHNVLRRRKFVLLLDDIWEKVNLKAVGVPYPSKDNGCKVAFTTRSRDVCGRMGVDDPMEVSCLQPEESWDLFQMKVGKNTLGSHPDIPGLARKVARKCRGLPLALNVIGEAMACKRTVHEWCHAIDVLTSSAIDFSGMEDEILHVLKYSYDNLNGELMKSCFLYCSLFPEDYLIDKEGLVDYWISEGFINEKEGRERNINQGYEIIGTLVRACLLLEEERNKSNVKMHDVVREMALWISSDLGKQKEKCIVRAGVGLREVPKVKDWNTVRKISLMNNEIEEIFDSHECAALTTLFLQKNDVVKISAEFFRCMPHLVVLDLSENQSLNELPEEISELASLRYFNLSYTCIHQLPVGLWTLKKLIHLNLEHMSSLGSILGISNLWNLRTLGLRDSRLLLDMSLVKELQLLEHLEVITLDISSSLVAEPLLCSQRLVECIKEVDFKYLKEESVRVLTLPTMGNLRKLGIKRCGMREIKIERTTSSSSRNKSPTTPCFSNLSRVFIAKCHGLKDLTWLLFAPNLTFLEVGFSKEVEDIISEEKAEEHSATIVPFRKLETLHLFELRGLKRIYAKALHFPCLKVIHVEKCEKLRKLPLDSKSGIAGEELVIYYGEREWIERVEWEDQATQLRFLPSSRWRWRETMMLKEVESLSSQGFFDVVSEATPFADVDEIPFQPTIVGQEIMLEKAWNRLMEDGSGILGLYGMGGVGKTTLLTKINNKFSKIDDRFDVVIWVVVSRSSTVRKIQRDIAEKVGLGGMEWSEKNDNQIAVDIHNVLRRRKFVLLLDDIWEKVNLKAVGVPYPSKDNGCKVAFTTRSRDVCGRMGVDDPMEVSCLQPEESWDLFQMKVGKNTLGSHPDIPGLARKVARKCRGLPLALNVIGEAMACKRTVHEWCHAIDVLTSSAIDFSGMEDEILHVLKYSYDNLNGELMKSCFLYCSLFPEDYLIDKEGLVDYWISEGFINEKEGRERNINQGYEIIGTLVRACLLLEEERNKSNVKMHDVVREMALWISSDLGKQKEKCIVRAGVGLREVPKVKDWNTVRKISLMNNEIEEIFDSHECAALTTLFLQKNDVVKISAEFFRCMPHLVVLDLSENQSLNELPEEISELASLRYFNLSYTCIHQLPVGLWTLKKLIHLNLEHMSSLGSILGISNLWNLRTLGLRDSRLLLDMSLVKELQLLEHLEVITLDISSSLVAEPLLCSQRLVECIKEVDFKYLKEESVRVLTLPTMGNLRKLGIKRCGMREIKIERTTSSSSRNKSPTTPCFSNLSRVFIAKCHGLKDLTWLLFAPNLTFLEVGFSKEVEDIISEEKAEEHSATIVPFRKLETLHLFELRGLKRIYAKALHFPCLKVIHVEKCEKLRKLPLDSKSGIAGEELVIYYGEREWIERVEWEDQATQLRFLPSSRWRWRET

Secondary structure (DSSP, 8-state):
-HHHHHHHHTTSTT--------------PPP--S---S-HHHHHHHHHHHHSTT--EEEEE-STTSSHHHHHHHHHHHHTTS-SS-SEEEEEE--TT--HHHHHHHHHHHTT--SGGGGGS-HHHHHHHHHHHHTTS-EEEEEEEE-S---HHHHTPPPP-TTT--EEEEEES-HHHHHHTT-SSPEE-PPPPHHHHHHHHHHHH-HHHHTSSTTHHHHHHHHHHHTTT-HHHHHHHHHHHTT--SHHHHHHHHHHHHH-GGGSTTIIIIIIHHHHHHHHTS-SHHHHHHHHHGGGSPTT--EEHHHHHHHHHHHTSS-TTS-HHHHHHHHHHHHHHHHHTTSSEE-SS-TTEEE--HHHHHHHHHHHTTTTT-TTSEEE-TTS--SSPPP-S-GGG--EEE--SS---EE------TT--EEE--SS---EE-HHHHHT-TT--EEE-TT-TT-----GGGGG-TT--EEE-TT---SS--GGGGG-TT--EEE-TT-TT----TTGGG-TT--EEE-TTSS----HHHHHHHHH-TT--EEEEEE--HHHHHHHHH-HHHHHHEEEEEEE---TTT-SEEEE---TT--EEEEES---SEEEE-----SS-TT--TT--S-TT--EEEEES-TT--B-GGGGG-TT--EEEEES-TT--BSS-HHHHHHS-TTPPS-SS--EEEEES-TT--BS-SS----TT--EEEEES-TT--B-S--TTTTTTSS--EEEESSTTHHHHPBPSSHHHHHHHSTTEEE-----/-HHHHHHHTTSSS---------------PPP--S---S-HHHHHHHHHHHHSTT--EEEEE-STTSSHHHHHHHHHHHHTTS-SS-SEEEEEE--TT--HHHHHHHHHHHHT--SGGGGGS-HHHHHHHHHHHHTTS-EEEEEEEE-S---HHHHTPPPP-TTT--EEEEEES-HHHHHHTT-SSPEE-PPPPHHHHHHHHHHHH-HHHHTSSTTHHHHHHHHHHHTTT-HHHHHHHHHHHTT--SHHHHHHHHHHHHH-GGGSTTIIIIIIHHHHHHHHTS-SHHHHHHHHHGGGSPTT--EEHHHHHHHHHHHTSS-GGG-HHHHHHHHHHHHHHHHHTTSSEE-SS-TTEEE--HHHHHHHHHHHTTTTT-TTSEEE-TTS--SSPPP-S-GGG--EEE--SS---EE------TT--EEE--SS---EE-HHHHHT-TT--EEE-TT-TT-----GGGGG-TT--EEE-TT---SS--GGGGG-TT--EEE-TT-TT----TTGGG-TT--EEE-TT-S----HHHHHHHHH-TT--EEEEEE--HHHHHHHHH-HHHHHHEEEEEEE---TTT-SEEEE---TT--EEEEES---SEEEE-----SS-TT--TT--S-TT--EEEEES-TT--B-GGGGG-TT--EEEEES-TT--BSS-HHHHHHH-TTPPTTSS--EEEEES-TT--BS-SS-B--TT--EEEEES-TT--B--B-TTTTTTSS--EEEESSTTHHHHPBPSSHHHHHHHGGGEEE-----

Radius of gyration: 41.21 Å; Cα contacts (8 Å, |Δi|>4): 3303; chains: 2; bounding box: 130×124×91 Å

pLDDT: mean 85.9, std 14.32, range [25.64, 98.12]

Organism: Arabidopsis thaliana (NCBI:txid3702)

Foldseek 3Di:
DVVVVVVVVVPPPPCCVCPVPVQLQDLDQDDDDPPDFFCPVVLVVQLCQQQDQWRAEAEEAAAFQQCQVVSLSVSSVVSVVVPDDWSHEFEDEQAPDRDLLRRLQSLCVSLVVDDPCSVVDDQQVSLCVSLVSQQVTAYEYEYEEDAAADDCSSSNHDGTGSVSSHHYYYYYLFLVRCVVNPHPDYHYRDFGDLVSLLVLLDVQLDDCQCPLDVCSSVLSSLLSVLQVRRNQSSNQVSNLNNPPRDPVVSVVQNVCSVPPVVPDPCLLPRPLVSRCVLLVSDPDPLLNVLLLVQLLADAPDWAFQQVSLVVCCLLVSFPPVDAPVVSSVVSVVSVVRCVRSNQWDADPPDRRTIHGHSSSSSSSLCVCCVNVPRNQQEARDDQVADQADDDDPDQQNHAEYRHDQYAHAEADDADARANYAYYHHDNYQHQDYDLNNCQRYQQHAEYAHELNQNHADDDLSVLSNQNYAYYEHHNYQHQEDHPSVLNNQNHAEYAHELHARHEDDPSVLSNQNHAEYEAYNYPYADDPSVLVSVVSNPNHQAYEYEHEELVRLVVQQPDPVNLQRYAYYAYPNAECVRAQEAEHEQRQNYAEYHYEQHAHQYYHYDDPPPPPDPPDDLLQQSHARHAYYYAENHQNYAEQQNQLSHQNHAYYEHENHARHAEHHDPVVNVVSPPPGAGQQRHAEAHYEHHARYQAHDDAAHQNQRHAEYEYENHQNHQEYNHDLNHNVNDDDRAYEYADPCNLVRHDYPDPSRCVRHVVRYDYDHPPD/DVVVVVVVVVPPPPPPVPVPPPQLQDLDQDDDDPPPFFCPVVLVVQLCQQQDQWRAEAEEAAAFQQQQVVSLSVSSVVSVVVPDDFRHEFEDEQAPDHDLLRRLQSLCVSLVVDDPCSVVDDLQVSLCVSLVSPQVTAYEYEYEEDAAADDCSSSNHDGGGSVSSHHYYYYYLFLVRCVVNPNPDYDYRDFGDLVRLLVLLDVLLDPCQCPLDVCSSVLSSLCSVLQVRRNQSSNQVSNVNNPPRDPVVSVVQSVCSVPPVVPDPCLQPRPLVSRCVLLVSDPDPLLNVLLLVQLLADAPDWAFQLVSLVVCCLLVSFPPPPADVVSSVVSVVSVVRCVRSNQWDADPPDRRTIHGHSSSSSSSLCVCCVNPPRNQQEAHDDQVADQADDDDDAQQNHAEYRHDNYAHAEADDADARANYAYYHHDNYQHQDYDLNNCQRYQQHAEDAHELNANHADDDLSVLSNQNYAYYEHHNYQHQEDHPSVLNNQNHAYYAHELHARYEDDQSVLSNQNHAEYEDYNYPYADDPSVLVSVVSNPNHQAYEDEHAELVRLVVQQPDPVNLQRYAYYAYPNAECVRPQEAEHEQRQRYAEYHYEQHAHQYYHYDYPPPPDPVPDDLLQQSHARHAEYYYANHQNYAEQQNQLSHQNHAYYAHEHHARHAEHHDPVVNVVSPPPGAGQLRYAEAHYEHHARYQAHDDAAHQNCRYAEYEYENHQNHAEYNHDLNHNVNDDDHAYEYADPCNLVRHDYPDPSRCVRHVVRYDYDNDPD

Nearest PDB structures (foldseek):
  9cc9-assembly1_L  TM=7.143E-01  e=1.049E-27  Nicotiana benthamiana
  8xuo-assembly1_G  TM=4.406E-01  e=4.848E-28  Solanum lycopersicum
  8rfh-assembly1_B  TM=4.433E-01  e=2.783E-26  Nicotiana benthamiana
  8bv0-assembly2_C  TM=6.116E-01  e=2.403E-18  Solanum lycopersicum
  4u06-assembly1_A  TM=5.347E-01  e=8.603E-08  Leptospira interrogans serovar Copenhageni str. Fiocruz L1-130

InterPro domains:
  IPR002182 NB-ARC [PF00931] (40-210)
  IPR027417 P-loop containing nucleoside triphosphate hydrolase [G3DSA:3.40.50.300] (22-184)
  IPR027417 P-loop containing nucleoside triphosphate hydrolase [SSF52540] (31-294)
  IPR032675 Leucine-rich repeat domain superfamily [G3DSA:3.80.10.10] (382-501)
  IPR032675 Leucine-rich repeat domain superfamily [G3DSA:3.80.10.10] (507-728)
  IPR036388 Winged helix-like DNA-binding domain superfamily [G3DSA:1.10.10.10] (279-365)
  IPR042197 Apoptotic protease-activating factors, helical domain [G3DSA:1.10.8.430] (191-278)
  IPR050905 Plant disease resistance NBS-LRR [PTHR33463] (3-721)
  IPR055414 Disease resistance R13L4/SHOC-2-like, LRR domain [PF23598] (398-710)
  IPR058922 Disease resistance protein, winged helix domain [PF23559] (296-364)